Protein 2IJ2 (pdb70)

Radius of gyration: 31.57 Å; Cα contacts (8 Å, |Δi|>4): 1461; chains: 2; bounding box: 90×76×83 Å

Solvent-accessible surface area: 38223 Å² total; per-residue (Å²): 84,120,26,46,57,15,138,44,83,57,136,82,79,0,83,59,68,34,145,55,134,76,46,19,40,26,6,14,147,25,4,94,102,55,33,56,2,0,37,15,43,12,72,94,104,58,20,17,27,0,8,14,6,112,0,0,57,49,1,10,56,78,89,56,3,23,29,14,5,32,92,18,16,94,47,0,70,79,2,0,10,30,0,17,58,0,0,66,26,150,36,83,30,6,66,16,0,33,40,17,0,93,92,8,9,41,70,112,22,0,102,40,3,17,64,63,0,13,40,3,1,26,34,1,1,62,70,8,49,175,59,103,99,85,78,87,3,86,0,7,78,3,0,25,64,0,1,7,3,0,14,0,4,2,2,2,78,55,98,0,47,6,38,167,94,130,136,63,21,82,1,4,48,4,0,68,90,0,14,78,26,0,25,105,77,116,104,107,86,64,116,80,99,60,97,51,103,114,36,8,109,73,0,27,130,48,1,26,70,38,0,54,66,20,4,58,84,20,115,91,81,46,64,119,29,104,2,4,0,11,80,0,45,95,18,147,1,112,102,70,38,82,66,6,87,58,99,1,1,29,36,0,2,0,5,18,1,4,33,16,4,44,30,9,2,1,4,0,0,0,0,0,25,18,0,19,74,43,90,160,19,34,111,76,0,19,92,8,0,68,156,16,3,108,60,85,58,7,43,29,138,17,6,83,101,4,93,11,0,21,10,0,0,32,0,0,6,0,3,30,0,6,42,10,37,42,7,10,55,0,75,104,100,30,76,0,11,70,78,18,100,7,121,131,44,28,65,0,26,0,0,2,0,20,0,0,21,17,109,68,25,21,17,61,59,10,104,105,18,96,0,50,25,3,27,54,82,92,20,28,12,77,40,0,48,16,15,34,21,17,43,81,36,36,56,33,16,57,60,17,12,42,7,2,0,14,0,1,0,0,1,0,1,18,1,3,80,23,97,28,53,70,123,19,148,54,59,5,90,23,74,37,12,1,34,0,81,42,0,25,0,62,31,158,21,76,163,65,115,59,90,53,61,17,142,66,75,62,90,94,80,0,30,39,42,21,117,54,113,65,38,22,43,27,8,18,158,24,4,105,146,56,33,49,3,0,64,12,32,13,68,89,84,50,17,25,21,0,10,16,23,101,0,0,90,47,1,7,38,37,45,55,4,18,29,7,3,20,74,24,19,95,43,0,71,74,1,0,7,26,0,15,60,0,0,72,15,142,46,191,34,9,64,24,0,42,14,14,0,40,47,6,15,18,52,120,16,0,108,43,2,15,62,27,0,4,13,3,0,5,33,0,1,61,67,5,57,169,58,107,128,98,84,3,84,0,5,76,2,0,31,54,0,1,4,4,0,13,0,4,0,0,1,79,59,66,0,49,6,38,169,93,129,139,64,22,83,0,6,53,4,0,65,90,0,6,60,14,0,35,86,45,56,64,99,167,128,141,55,66,133,42,8,109,78,1,22,129,49,0,26,70,28,0,52,134,19,3,54,85,24,112,97,83,44,53,127,37,101,0,4,0,14,80,0,41,77,19,124,4,22,52,72,36,89,59,6,78,58,97,2,1,29,37,0,2,0,6,19,0,0,33,18,4,16,28,9,1,0,5,0,0,1,0,0,25,17,0,16,71,35,92,130,1,27,113,84,0,23,81,12,0,63,164,20,0,103,64,72,41,7,46,40,134,18,3,85,81,4,136,17,0,23,18,0,0,35,0,0,6,0,3,29,0,6,41,7,38,40,5,9,42,0,79,115,105,29,75,0,9,71,105,40,108,6,122,137,41,23,52,0,23,0,0,2,0,18,0,0,29,20,143,127,43,24,50,76,8,108,107,16,101,0,55,25,17,52,55,107,112,84,39,59,115,29,0,48,18,15,33,21,16,41,60,34,38,58,41,15,58,60,19,14,39,5,3,0,13,0,2,0,0,0,0,2,24,2,4,80,23,98,35,56,74,78,20,103,53,56,6,77,22,32,34,3,2,44,0,84,39,0,25,0,82,26,66,32,85,168,58,104,42,21,74,66,104,99,134

Structure (mmCIF, N/CA/C/O backbone):
data_2IJ2
#
_entry.id   2IJ2
#
_cell.length_a   59.448
_cell.length_b   153.426
_cell.length_c   59.690
_cell.angle_alpha   90.00
_cell.angle_beta   94.72
_cell.angle_gamma   90.00
#
_symmetry.space_group_name_H-M   'P 1 21 1'
#
loop_
_entity.id
_entity.type
_entity.pdbx_description
1 polymer 'Cytochrome P450 BM3'
2 non-polymer 'PROTOPORPHYRIN IX CONTAINING FE'
3 water water
#
loop_
_atom_site.group_PDB
_atom_site.id
_atom_site.type_symbol
_atom_site.label_atom_id
_atom_site.label_alt_id
_atom_site.label_comp_id
_atom_site.label_asym_id
_atom_site.label_entity_id
_atom_site.label_seq_id
_atom_site.pdbx_PDB_ins_code
_atom_site.Cartn_x
_atom_site.Cartn_y
_atom_site.Cartn_z
_atom_site.occupancy
_atom_site.B_iso_or_equiv
_atom_site.auth_seq_id
_atom_site.auth_comp_id
_atom_site.auth_asym_id
_atom_site.auth_atom_id
_atom_site.pdbx_PDB_model_num
ATOM 1 N N . LYS A 1 3 ? 41.133 -7.719 38.679 1.00 29.49 3 LYS A N 1
ATOM 2 C CA . LYS A 1 3 ? 40.406 -7.427 39.945 1.00 29.06 3 LYS A CA 1
ATOM 3 C C . LYS A 1 3 ? 39.205 -6.536 39.639 1.00 28.81 3 LYS A C 1
ATOM 4 O O . LYS A 1 3 ? 39.264 -5.704 38.723 1.00 29.28 3 LYS A O 1
ATOM 6 N N . GLU A 1 4 ? 38.105 -6.727 40.371 1.00 27.96 4 GLU A N 1
ATOM 7 C CA . GLU A 1 4 ? 36.980 -5.786 40.314 1.00 27.12 4 GLU A CA 1
ATOM 8 C C . GLU A 1 4 ? 37.436 -4.467 40.913 1.00 25.15 4 GLU A C 1
ATOM 9 O O . GLU A 1 4 ? 38.159 -4.468 41.902 1.00 25.30 4 GLU A O 1
ATOM 12 N N . MET A 1 5 ? 36.998 -3.360 40.336 1.00 23.77 5 MET A N 1
ATOM 13 C CA . MET A 1 5 ? 37.421 -2.072 40.877 1.00 22.37 5 MET A CA 1
ATOM 14 C C . MET A 1 5 ? 36.621 -1.737 42.131 1.00 20.74 5 MET A C 1
ATOM 15 O O . MET A 1 5 ? 35.400 -1.864 42.128 1.00 20.89 5 MET A O 1
ATOM 20 N N . PRO A 1 6 ? 37.288 -1.357 43.221 1.00 18.72 6 PRO A N 1
ATOM 21 C CA . PRO A 1 6 ? 36.582 -0.878 44.388 1.00 18.22 6 PRO A CA 1
ATOM 22 C C . PRO A 1 6 ? 35.650 0.264 44.040 1.00 17.38 6 PRO A C 1
ATOM 23 O O . PRO A 1 6 ? 35.902 1.036 43.102 1.00 16.63 6 PRO A O 1
ATOM 27 N N . GLN A 1 7 ? 34.561 0.338 44.794 1.00 17.83 7 GLN A N 1
ATOM 28 C CA . GLN A 1 7 ? 33.525 1.325 44.530 1.00 17.79 7 GLN A CA 1
ATOM 29 C C . GLN A 1 7 ? 32.712 1.517 45.787 1.00 17.98 7 GLN A C 1
ATOM 30 O O . GLN A 1 7 ? 32.394 0.527 46.453 1.00 18.29 7 GLN A O 1
ATOM 36 N N . PRO A 1 8 ? 32.355 2.759 46.129 1.00 16.97 8 PRO A N 1
ATOM 37 C CA . PRO A 1 8 ? 31.474 2.938 47.278 1.00 17.79 8 PRO A CA 1
ATOM 38 C C . PRO A 1 8 ? 30.084 2.375 47.043 1.00 17.97 8 PRO A C 1
ATOM 39 O O . PRO A 1 8 ? 29.734 2.000 45.940 1.00 17.23 8 PRO A O 1
ATOM 43 N N . LYS A 1 9 ? 29.283 2.377 48.087 1.00 18.76 9 LYS A N 1
ATOM 44 C CA . LYS A 1 9 ? 27.940 1.806 48.001 1.00 18.63 9 LYS A CA 1
ATOM 45 C C . LYS A 1 9 ? 27.092 2.549 46.979 1.00 18.96 9 LYS A C 1
ATOM 46 O O . LYS A 1 9 ? 27.097 3.789 46.957 1.00 18.44 9 LYS A O 1
ATOM 52 N N . THR A 1 10 ? 26.344 1.789 46.162 1.00 18.78 10 THR A N 1
ATOM 53 C CA . THR A 1 10 ? 25.384 2.362 45.232 1.00 18.95 10 THR A CA 1
ATOM 54 C C . THR A 1 10 ? 23.969 2.261 45.805 1.00 18.06 10 THR A C 1
ATOM 55 O O . THR A 1 10 ? 23.649 1.321 46.552 1.00 20.55 10 THR A O 1
ATOM 59 N N . PHE A 1 11 ? 23.135 3.223 45.433 1.00 17.08 11 PHE A N 1
ATOM 60 C CA . PHE A 1 11 ? 21.754 3.322 45.957 1.00 16.88 11 PHE A CA 1
ATOM 61 C C . PHE A 1 11 ? 20.808 3.333 44.781 1.00 17.00 11 PHE A C 1
ATOM 62 O O . PHE A 1 11 ? 20.353 4.360 44.320 1.00 17.99 11 PHE A O 1
ATOM 70 N N . GLY A 1 12 ? 20.526 2.143 44.270 1.00 17.86 12 GLY A N 1
ATOM 71 C CA . GLY A 1 12 ? 19.697 2.020 43.082 1.00 18.85 12 GLY A CA 1
ATOM 72 C C . GLY A 1 12 ? 20.166 2.913 41.958 1.00 18.17 12 GLY A C 1
ATOM 73 O O . GLY A 1 12 ? 21.369 3.030 41.704 1.00 19.13 12 GLY A O 1
ATOM 74 N N . GLU A 1 13 ? 19.226 3.564 41.296 1.00 17.75 13 GLU A N 1
ATOM 75 C CA . GLU A 1 13 ? 19.504 4.415 40.154 1.00 18.44 13 GLU A CA 1
ATOM 76 C C . GLU A 1 13 ? 20.292 5.659 40.550 1.00 18.24 13 GLU A C 1
ATOM 77 O O . GLU A 1 13 ? 20.862 6.314 39.677 1.00 20.66 13 GLU A O 1
ATOM 83 N N . LEU A 1 14 ? 20.329 6.002 41.837 1.00 17.69 14 LEU A N 1
ATOM 84 C CA . LEU A 1 14 ? 21.115 7.149 42.283 1.00 17.60 14 LEU A CA 1
ATOM 85 C C . LEU A 1 14 ? 22.620 6.853 42.242 1.00 17.38 14 LEU A C 1
ATOM 86 O O . LEU A 1 14 ? 23.446 7.772 42.338 1.00 17.62 14 LEU A O 1
ATOM 91 N N . LYS A 1 15 ? 22.963 5.568 42.194 1.00 17.34 15 LYS A N 1
ATOM 92 C CA . LYS A 1 15 ? 24.358 5.132 42.150 1.00 18.06 15 LYS A CA 1
ATOM 93 C C . LYS A 1 15 ? 25.065 5.691 43.374 1.00 16.59 15 LYS A C 1
ATOM 94 O O . LYS A 1 15 ? 24.563 5.539 44.490 1.00 17.03 15 LYS A O 1
ATOM 100 N N . ASN A 1 16 ? 26.251 6.297 43.206 1.00 15.70 16 ASN A N 1
ATOM 101 C CA . ASN A 1 16 ? 27.000 6.818 44.343 1.00 16.43 16 ASN A CA 1
ATOM 102 C C . ASN A 1 16 ? 26.677 8.261 44.700 1.00 16.28 16 ASN A C 1
ATOM 103 O O . ASN A 1 16 ? 27.211 8.778 45.683 1.00 16.51 16 ASN A O 1
ATOM 108 N N . LEU A 1 17 ? 25.797 8.901 43.934 1.00 16.96 17 LEU A N 1
ATOM 109 C CA . LEU A 1 17 ? 25.534 10.316 44.128 1.00 17.86 17 LEU A CA 1
ATOM 110 C C . LEU A 1 17 ? 25.142 10.744 45.548 1.00 16.79 17 LEU A C 1
ATOM 111 O O . LEU A 1 17 ? 25.551 11.805 45.999 1.00 16.81 17 LEU A O 1
ATOM 116 N N . PRO A 1 18 ? 24.344 9.928 46.288 1.00 15.86 18 PRO A N 1
ATOM 117 C CA . PRO A 1 18 ? 24.017 10.322 47.661 1.00 16.63 18 PRO A CA 1
ATOM 118 C C . PRO A 1 18 ? 25.186 10.470 48.608 1.00 16.67 18 PRO A C 1
ATOM 119 O O . PRO A 1 18 ? 25.031 11.068 49.670 1.00 17.73 18 PRO A O 1
ATOM 123 N N . LEU A 1 19 ? 26.364 9.976 48.213 1.00 16.60 19 LEU A N 1
ATOM 124 C CA . LEU A 1 19 ? 27.560 10.109 49.030 1.00 17.26 19 LEU A CA 1
ATOM 125 C C . LEU A 1 19 ? 28.301 11.394 48.797 1.00 17.86 19 LEU A C 1
ATOM 126 O O . LEU A 1 19 ? 29.283 11.650 49.495 1.00 19.61 19 LEU A O 1
ATOM 131 N N . LEU A 1 20 ? 27.868 12.185 47.828 1.00 16.74 20 LEU A N 1
ATOM 132 C CA . LEU A 1 20 ? 28.542 13.441 47.504 1.00 18.61 20 LEU A CA 1
ATOM 133 C C . LEU A 1 20 ? 27.587 14.635 47.550 1.00 19.11 20 LEU A C 1
ATOM 134 O O . LEU A 1 20 ? 27.675 15.532 46.700 1.00 21.66 20 LEU A O 1
ATOM 139 N N . ASN A 1 21 ? 26.779 14.705 48.605 1.00 18.02 21 ASN A N 1
ATOM 140 C CA . ASN A 1 21 ? 25.823 15.782 48.776 1.00 18.59 21 ASN A CA 1
ATOM 141 C C . ASN A 1 21 ? 26.502 16.875 49.565 1.00 19.00 21 ASN A C 1
ATOM 142 O O . ASN A 1 21 ? 26.398 16.937 50.771 1.00 21.54 21 ASN A O 1
ATOM 147 N N . THR A 1 22 ? 27.353 17.631 48.873 1.00 18.64 22 THR A N 1
ATOM 148 C CA . THR A 1 22 ? 28.237 18.568 49.512 1.00 18.73 22 THR A CA 1
ATOM 149 C C . THR A 1 22 ? 28.700 19.564 48.493 1.00 17.68 22 THR A C 1
ATOM 150 O O . THR A 1 22 ? 28.870 19.250 47.323 1.00 19.70 22 THR A O 1
ATOM 154 N N . ASP A 1 23 ? 29.041 20.754 48.961 1.00 16.75 23 ASP A N 1
ATOM 155 C CA . ASP A 1 23 ? 29.774 21.701 48.125 1.00 16.56 23 ASP A CA 1
ATOM 156 C C . ASP A 1 23 ? 31.291 21.557 48.246 1.00 15.22 23 ASP A C 1
ATOM 157 O O . ASP A 1 23 ? 32.018 22.358 47.663 1.00 15.29 23 ASP A O 1
ATOM 162 N N . LYS A 1 24 ? 31.751 20.526 48.962 1.00 15.08 24 LYS A N 1
ATOM 163 C CA . LYS A 1 24 ? 33.170 20.220 49.112 1.00 14.77 24 LYS A CA 1
ATOM 164 C C . LYS A 1 24 ? 33.474 18.807 48.614 1.00 14.08 24 LYS A C 1
ATOM 165 O O . LYS A 1 24 ? 33.892 17.934 49.385 1.00 15.20 24 LYS A O 1
ATOM 171 N N . PRO A 1 25 ? 33.239 18.578 47.320 1.00 15.16 25 PRO A N 1
ATOM 172 C CA . PRO A 1 25 ? 33.382 17.204 46.815 1.00 15.42 25 PRO A CA 1
ATOM 173 C C . PRO A 1 25 ? 34.792 16.650 46.844 1.00 14.57 25 PRO A C 1
ATOM 174 O O . PRO A 1 25 ? 34.952 15.458 47.098 1.00 15.27 25 PRO A O 1
ATOM 178 N N . VAL A 1 26 ? 35.820 17.452 46.573 1.00 14.75 26 VAL A N 1
ATOM 179 C CA . VAL A 1 26 ? 37.181 16.930 46.631 1.00 14.60 26 VAL A CA 1
ATOM 180 C C . VAL A 1 26 ? 37.507 16.435 48.026 1.00 13.92 26 VAL A C 1
ATOM 181 O O . VAL A 1 26 ? 38.062 15.344 48.214 1.00 14.00 26 VAL A O 1
ATOM 185 N N . GLN A 1 27 ? 37.142 17.209 49.044 1.00 14.15 27 GLN A N 1
ATOM 186 C CA . GLN A 1 27 ? 37.393 16.792 50.403 1.00 14.65 27 GLN A CA 1
ATOM 187 C C . GLN A 1 27 ? 36.609 15.523 50.756 1.00 14.97 27 GLN A C 1
ATOM 188 O O . GLN A 1 27 ? 37.113 14.656 51.446 1.00 15.13 27 GLN A O 1
ATOM 194 N N . ALA A 1 28 ? 35.381 15.395 50.264 1.00 14.56 28 ALA A N 1
ATOM 195 C CA . ALA A 1 28 ? 34.585 14.180 50.464 1.00 14.70 28 ALA A CA 1
ATOM 196 C C . ALA A 1 28 ? 35.207 12.983 49.745 1.00 14.07 28 ALA A C 1
ATOM 197 O O . ALA A 1 28 ? 35.206 11.867 50.301 1.00 15.24 28 ALA A O 1
ATOM 199 N N . LEU A 1 29 ? 35.700 13.194 48.530 1.00 13.49 29 LEU A N 1
ATOM 200 C CA . LEU A 1 29 ? 36.363 12.133 47.772 1.00 13.74 29 LEU A CA 1
ATOM 201 C C . LEU A 1 29 ? 37.658 11.659 48.430 1.00 13.84 29 LEU A C 1
ATOM 202 O O . LEU A 1 29 ? 37.992 10.480 48.350 1.00 14.63 29 LEU A O 1
ATOM 207 N N . MET A 1 30 ? 38.382 12.575 49.078 1.00 13.93 30 MET A N 1
ATOM 208 C CA . MET A 1 30 ? 39.555 12.196 49.848 1.00 14.46 30 MET A CA 1
ATOM 209 C C . MET A 1 30 ? 39.172 11.218 50.947 1.00 14.99 30 MET A C 1
ATOM 210 O O . MET A 1 30 ? 39.885 10.267 51.206 1.00 15.36 30 MET A O 1
ATOM 215 N N . LYS A 1 31 ? 38.064 11.460 51.633 1.00 15.88 31 LYS A N 1
ATOM 216 C CA . LYS A 1 31 ? 37.612 10.562 52.691 1.00 17.21 31 LYS A CA 1
ATOM 217 C C . LYS A 1 31 ? 37.197 9.215 52.129 1.00 16.82 31 LYS A C 1
ATOM 218 O O . LYS A 1 31 ? 37.501 8.189 52.741 1.00 17.96 31 LYS A O 1
ATOM 224 N N . ILE A 1 32 ? 36.549 9.200 50.967 1.00 15.88 32 ILE A N 1
ATOM 225 C CA . ILE A 1 32 ? 36.245 7.930 50.284 1.00 16.07 32 ILE A CA 1
ATOM 226 C C . ILE A 1 32 ? 37.562 7.192 49.940 1.00 16.46 32 ILE A C 1
ATOM 227 O O . ILE A 1 32 ? 37.694 5.982 50.151 1.00 17.62 32 ILE A O 1
ATOM 232 N N . ALA A 1 33 ? 38.574 7.927 49.467 1.00 15.45 33 ALA A N 1
ATOM 233 C CA . ALA A 1 33 ? 39.878 7.311 49.167 1.00 15.86 33 ALA A CA 1
ATOM 234 C C . ALA A 1 33 ? 40.533 6.741 50.411 1.00 16.16 33 ALA A C 1
ATOM 235 O O . ALA A 1 33 ? 41.165 5.675 50.352 1.00 17.31 33 ALA A O 1
ATOM 237 N N . ASP A 1 34 ? 40.395 7.421 51.541 1.00 17.14 34 ASP A N 1
ATOM 238 C CA . ASP A 1 34 ? 40.916 6.897 52.817 1.00 19.17 34 ASP A CA 1
ATOM 239 C C . ASP A 1 34 ? 40.301 5.518 53.095 1.00 20.31 34 ASP A C 1
ATOM 240 O O . ASP A 1 34 ? 40.987 4.636 53.619 1.00 22.04 34 ASP A O 1
ATOM 245 N N . GLU A 1 35 ? 39.036 5.328 52.748 1.00 19.73 35 GLU A N 1
ATOM 246 C CA . GLU A 1 35 ? 38.363 4.057 53.031 1.00 21.36 35 GLU A CA 1
ATOM 247 C C . GLU A 1 35 ? 38.694 3.006 51.991 1.00 20.31 35 GLU A C 1
ATOM 248 O O . GLU A 1 35 ? 38.922 1.852 52.352 1.00 22.91 35 GLU A O 1
ATOM 256 N N . LEU A 1 36 ? 38.690 3.377 50.719 1.00 18.61 36 LEU A N 1
ATOM 257 C CA . LEU A 1 36 ? 38.735 2.411 49.641 1.00 18.51 36 LEU A CA 1
ATOM 258 C C . LEU A 1 36 ? 40.098 2.218 49.009 1.00 18.11 36 LEU A C 1
ATOM 259 O O . LEU A 1 36 ? 40.312 1.202 48.349 1.00 19.64 36 LEU A O 1
ATOM 264 N N . GLY A 1 37 ? 41.006 3.183 49.189 1.00 17.22 37 GLY A N 1
ATOM 265 C CA . GLY A 1 37 ? 42.365 3.041 48.718 1.00 17.04 37 GLY A CA 1
ATOM 266 C C . GLY A 1 37 ? 42.680 3.782 47.433 1.00 16.51 37 GLY A C 1
ATOM 267 O O . GLY A 1 37 ? 42.037 4.771 47.084 1.00 16.64 37 GLY A O 1
ATOM 268 N N . GLU A 1 38 ? 43.677 3.269 46.727 1.00 15.67 38 GLU A N 1
ATOM 269 C CA . GLU A 1 38 ? 44.321 3.957 45.637 1.00 15.92 38 GLU A CA 1
ATOM 270 C C . GLU A 1 38 ? 43.482 4.189 44.395 1.00 14.83 38 GLU A C 1
ATOM 271 O O . GLU A 1 38 ? 43.840 5.009 43.556 1.00 13.89 38 GLU A O 1
ATOM 277 N N . ILE A 1 39 ? 42.391 3.425 44.233 1.00 14.75 39 ILE A N 1
ATOM 278 C CA . ILE A 1 39 ? 41.498 3.590 43.092 1.00 15.11 39 ILE A CA 1
ATOM 279 C C . ILE A 1 39 ? 40.078 3.211 43.458 1.00 14.56 39 ILE A C 1
ATOM 280 O O . ILE A 1 39 ? 39.823 2.191 44.103 1.00 16.25 39 ILE A O 1
ATOM 285 N N . PHE A 1 40 ? 39.129 4.036 43.035 1.00 14.18 40 PHE A N 1
ATOM 286 C CA . PHE A 1 40 ? 37.735 3.624 43.137 1.00 14.91 40 PHE A CA 1
ATOM 287 C C . PHE A 1 40 ? 36.935 4.204 41.995 1.00 14.82 40 PHE A C 1
ATOM 288 O O . PHE A 1 40 ? 37.223 5.291 41.499 1.00 15.22 40 PHE A O 1
ATOM 296 N N . LYS A 1 41 ? 35.918 3.454 41.561 1.00 15.03 41 LYS A N 1
ATOM 297 C CA . LYS A 1 41 ? 34.946 3.922 40.597 1.00 16.02 41 LYS A CA 1
ATOM 298 C C . LYS A 1 41 ? 33.918 4.777 41.324 1.00 15.46 41 LYS A C 1
ATOM 299 O O . LYS A 1 41 ? 33.571 4.492 42.475 1.00 16.29 41 LYS A O 1
ATOM 304 N N . PHE A 1 42 ? 33.424 5.802 40.650 1.00 15.82 42 PHE A N 1
ATOM 305 C CA . PHE A 1 42 ? 32.347 6.627 41.189 1.00 16.46 42 PHE A CA 1
ATOM 306 C C . PHE A 1 42 ? 31.345 6.832 40.079 1.00 16.90 42 PHE A C 1
ATOM 307 O O . PHE A 1 42 ? 31.678 7.348 39.015 1.00 17.62 42 PHE A O 1
ATOM 315 N N . GLU A 1 43 ? 30.107 6.407 40.342 1.00 17.21 43 GLU A N 1
ATOM 316 C CA . GLU A 1 43 ? 29.008 6.525 39.393 1.00 18.71 43 GLU A CA 1
ATOM 317 C C . GLU A 1 43 ? 27.937 7.469 39.899 1.00 18.58 43 GLU A C 1
ATOM 318 O O . GLU A 1 43 ? 27.619 7.490 41.088 1.00 17.97 43 GLU A O 1
ATOM 329 N N . ALA A 1 44 ? 27.405 8.242 38.969 1.00 19.91 44 ALA A N 1
ATOM 330 C CA . ALA A 1 44 ? 26.198 9.025 39.220 1.00 21.37 44 ALA A CA 1
ATOM 331 C C . ALA A 1 44 ? 25.288 8.746 38.039 1.00 22.37 44 ALA A C 1
ATOM 332 O O . ALA A 1 44 ? 25.711 8.092 37.073 1.00 22.45 44 ALA A O 1
ATOM 334 N N . PRO A 1 45 ? 24.015 9.178 38.111 1.00 23.34 45 PRO A N 1
ATOM 335 C CA . PRO A 1 45 ? 23.148 8.922 36.980 1.00 24.54 45 PRO A CA 1
ATOM 336 C C . PRO A 1 45 ? 23.775 9.437 35.676 1.00 25.19 45 PRO A C 1
ATOM 337 O O . PRO A 1 45 ? 24.137 10.616 35.581 1.00 26.01 45 PRO A O 1
ATOM 341 N N . GLY A 1 46 ? 23.950 8.531 34.717 1.00 26.43 46 GLY A N 1
ATOM 342 C CA . GLY A 1 46 ? 24.450 8.895 33.395 1.00 27.21 46 GLY A CA 1
ATOM 343 C C . GLY A 1 46 ? 25.942 9.208 33.298 1.00 27.48 46 GLY A C 1
ATOM 344 O O . GLY A 1 46 ? 26.414 9.675 32.247 1.00 28.82 46 GLY A O 1
ATOM 345 N N . ARG A 1 47 ? 26.712 8.936 34.358 1.00 26.77 47 ARG A N 1
ATOM 346 C CA . ARG A 1 47 ? 28.150 9.190 34.287 1.00 26.49 47 ARG A CA 1
ATOM 347 C C . ARG A 1 47 ? 28.990 8.306 35.182 1.00 24.45 47 ARG A C 1
ATOM 348 O O . ARG A 1 47 ? 28.540 7.774 36.202 1.00 22.71 47 ARG A O 1
ATOM 352 N N . VAL A 1 48 ? 30.252 8.174 34.779 1.00 22.47 48 VAL A N 1
ATOM 353 C CA . VAL A 1 48 ? 31.191 7.345 35.513 1.00 21.42 48 VAL A CA 1
ATOM 354 C C . VAL A 1 48 ? 32.608 7.873 35.393 1.00 19.88 48 VAL A C 1
ATOM 355 O O . VAL A 1 48 ? 33.039 8.317 34.332 1.00 20.06 48 VAL A O 1
ATOM 359 N N . THR A 1 49 ? 33.327 7.821 36.494 1.00 18.61 49 THR A N 1
ATOM 360 C CA . THR A 1 49 ? 34.764 8.071 36.455 1.00 17.95 49 THR A CA 1
ATOM 361 C C . THR A 1 49 ? 35.446 7.239 37.507 1.00 16.68 49 THR A C 1
ATOM 362 O O . THR A 1 49 ? 34.818 6.507 38.286 1.00 17.56 49 THR A O 1
ATOM 366 N N . ARG A 1 50 ? 36.762 7.294 37.479 1.00 16.12 50 ARG A N 1
ATOM 367 C CA . ARG A 1 50 ? 37.576 6.495 38.366 1.00 15.34 50 ARG A CA 1
ATOM 368 C C . ARG A 1 50 ? 38.630 7.383 39.005 1.00 14.65 50 ARG A C 1
ATOM 369 O O . ARG A 1 50 ? 39.402 8.004 38.286 1.00 16.89 50 ARG A O 1
ATOM 377 N N . TYR A 1 51 ? 38.661 7.417 40.332 1.00 13.82 51 TYR A N 1
ATOM 378 C CA . TYR A 1 51 ? 39.539 8.330 41.076 1.00 13.84 51 TYR A CA 1
ATOM 379 C C . TYR A 1 51 ? 40.794 7.604 41.492 1.00 13.79 51 TYR A C 1
ATOM 380 O O . TYR A 1 51 ? 40.734 6.585 42.192 1.00 14.53 51 TYR A O 1
ATOM 389 N N . LEU A 1 52 ? 41.935 8.183 41.114 1.00 12.51 52 LEU A N 1
ATOM 390 C CA . LEU A 1 52 ? 43.253 7.631 41.426 1.00 12.71 52 LEU A CA 1
ATOM 391 C C . LEU A 1 52 ? 43.947 8.448 42.480 1.00 12.90 52 LEU A C 1
ATOM 392 O O . LEU A 1 52 ? 43.933 9.685 42.423 1.00 13.15 52 LEU A O 1
ATOM 397 N N . SER A 1 53 ? 44.647 7.777 43.402 1.00 12.54 53 SER A N 1
ATOM 398 C CA . SER A 1 53 ? 45.282 8.474 44.495 1.00 13.19 53 SER A CA 1
ATOM 399 C C . SER A 1 53 ? 46.669 7.949 44.895 1.00 12.89 53 SER A C 1
ATOM 400 O O . SER A 1 53 ? 47.230 8.456 45.845 1.00 14.52 53 SER A O 1
ATOM 405 N N . SER A 1 54 ? 47.239 6.967 44.207 1.00 13.23 54 SER A N 1
ATOM 406 C CA . SER A 1 54 ? 48.595 6.488 44.499 1.00 12.68 54 SER A CA 1
ATOM 407 C C . SER A 1 54 ? 49.554 6.918 43.436 1.00 12.18 54 SER A C 1
ATOM 408 O O . SER A 1 54 ? 49.209 6.995 42.257 1.00 12.07 54 SER A O 1
ATOM 411 N N . GLN A 1 55 ? 50.809 7.103 43.837 1.00 11.91 55 GLN A N 1
ATOM 412 C CA . GLN A 1 55 ? 51.852 7.356 42.866 1.00 11.61 55 GLN A CA 1
ATOM 413 C C . GLN A 1 55 ? 51.946 6.220 41.848 1.00 12.07 55 GLN A C 1
ATOM 414 O O . GLN A 1 55 ? 52.194 6.447 40.682 1.00 12.24 55 GLN A O 1
ATOM 420 N N . ARG A 1 56 ? 51.746 4.987 42.304 1.00 12.53 56 ARG A N 1
ATOM 421 C CA . ARG A 1 56 ? 51.948 3.876 41.389 1.00 14.86 56 ARG A CA 1
ATOM 422 C C . ARG A 1 56 ? 50.951 3.919 40.233 1.00 13.44 56 ARG A C 1
ATOM 423 O O . ARG A 1 56 ? 51.312 3.753 39.065 1.00 13.84 56 ARG A O 1
ATOM 437 N N . LEU A 1 57 ? 49.675 4.155 40.526 1.00 12.51 57 LEU A N 1
ATOM 438 C CA . LEU A 1 57 ? 48.675 4.194 39.448 1.00 13.12 57 LEU A CA 1
ATOM 439 C C . LEU A 1 57 ? 48.713 5.504 38.685 1.00 12.58 57 LEU A C 1
ATOM 440 O O . LEU A 1 57 ? 48.511 5.522 37.470 1.00 13.17 57 LEU A O 1
ATOM 445 N N . ILE A 1 58 ? 49.017 6.600 39.372 1.00 12.33 58 ILE A N 1
ATOM 446 C CA . ILE A 1 58 ? 49.058 7.878 38.695 1.00 12.22 58 ILE A CA 1
ATOM 447 C C . ILE A 1 58 ? 50.248 7.943 37.741 1.00 12.19 58 ILE A C 1
ATOM 448 O O . ILE A 1 58 ? 50.102 8.484 36.654 1.00 12.12 58 ILE A O 1
ATOM 453 N N . LYS A 1 59 ? 51.392 7.347 38.086 1.00 12.54 59 LYS A N 1
ATOM 454 C CA . LYS A 1 59 ? 52.496 7.282 37.137 1.00 12.75 59 LYS A CA 1
ATOM 455 C C . LYS A 1 59 ? 52.051 6.630 35.832 1.00 12.70 59 LYS A C 1
ATOM 456 O O . LYS A 1 59 ? 52.398 7.099 34.754 1.00 13.30 59 LYS A O 1
ATOM 462 N N . GLU A 1 60 ? 51.309 5.524 35.908 1.00 13.01 60 GLU A N 1
ATOM 463 C CA . GLU A 1 60 ? 50.766 4.882 34.693 1.00 14.88 60 GLU A CA 1
ATOM 464 C C . GLU A 1 60 ? 49.786 5.770 33.933 1.00 13.73 60 GLU A C 1
ATOM 465 O O . GLU A 1 60 ? 49.839 5.854 32.709 1.00 15.43 60 GLU A O 1
ATOM 471 N N . ALA A 1 61 ? 48.907 6.439 34.667 1.00 13.59 61 ALA A N 1
ATOM 472 C CA . ALA A 1 61 ? 47.939 7.339 34.056 1.00 13.47 61 ALA A CA 1
ATOM 473 C C . ALA A 1 61 ? 48.617 8.505 33.351 1.00 12.99 61 ALA A C 1
ATOM 474 O O . ALA A 1 61 ? 48.037 9.084 32.430 1.00 13.52 61 ALA A O 1
ATOM 476 N N . CYS A 1 62 ? 49.840 8.827 33.763 1.00 12.64 62 CYS A N 1
ATOM 477 C CA . CYS A 1 62 ? 50.601 9.926 33.198 1.00 12.55 62 CYS A CA 1
ATOM 478 C C . CYS A 1 62 ? 51.408 9.544 31.942 1.00 12.61 62 CYS A C 1
ATOM 479 O O . CYS A 1 62 ? 52.117 10.381 31.402 1.00 13.25 62 CYS A O 1
ATOM 482 N N . ASP A 1 63 ? 51.269 8.298 31.494 1.00 12.93 63 ASP A N 1
ATOM 483 C CA . ASP A 1 63 ? 51.877 7.837 30.241 1.00 13.31 63 ASP A CA 1
ATOM 484 C C . ASP A 1 63 ? 51.025 8.340 29.073 1.00 12.89 63 ASP A C 1
ATOM 485 O O . ASP A 1 63 ? 49.915 7.865 28.835 1.00 13.18 63 ASP A O 1
ATOM 490 N N . GLU A 1 64 ? 51.573 9.325 28.364 1.00 12.98 64 GLU A N 1
ATOM 491 C CA . GLU A 1 64 ? 50.881 10.018 27.295 1.00 13.80 64 GLU A CA 1
ATOM 492 C C . GLU A 1 64 ? 50.649 9.143 26.085 1.00 14.41 64 GLU A C 1
ATOM 493 O O . GLU A 1 64 ? 49.851 9.514 25.230 1.00 15.21 64 GLU A O 1
ATOM 499 N N . SER A 1 65 ? 51.314 7.994 25.995 1.00 14.18 65 SER A N 1
ATOM 500 C CA . SER A 1 65 ? 50.986 7.049 24.923 1.00 15.05 65 SER A CA 1
ATOM 501 C C . SER A 1 65 ? 49.679 6.322 25.176 1.00 15.33 65 SER A C 1
ATOM 502 O O . SER A 1 65 ? 49.124 5.737 24.249 1.00 16.60 65 SER A O 1
ATOM 505 N N . ARG A 1 66 ? 49.204 6.313 26.424 1.00 14.01 66 ARG A N 1
ATOM 506 C CA . ARG A 1 66 ? 48.015 5.563 26.836 1.00 14.53 66 ARG A CA 1
ATOM 507 C C . ARG A 1 66 ? 46.842 6.464 27.248 1.00 13.66 66 ARG A C 1
ATOM 508 O O . ARG A 1 66 ? 45.701 6.050 27.104 1.00 14.32 66 ARG A O 1
ATOM 516 N N . PHE A 1 67 ? 47.124 7.654 27.793 1.00 12.87 67 PHE A N 1
ATOM 517 C CA . PHE A 1 67 ? 46.097 8.536 28.345 1.00 12.75 67 PHE A CA 1
ATOM 518 C C . PHE A 1 67 ? 46.395 9.963 27.918 1.00 12.68 67 PHE A C 1
ATOM 519 O O . PHE A 1 67 ? 47.561 10.352 27.870 1.00 12.91 67 PHE A O 1
ATOM 527 N N . ASP A 1 68 ? 45.347 10.748 27.659 1.00 12.86 68 ASP A N 1
ATOM 528 C CA . ASP A 1 68 ? 45.469 12.161 27.296 1.00 13.30 68 ASP A CA 1
ATOM 529 C C . ASP A 1 68 ? 44.497 12.975 28.157 1.00 12.80 68 ASP A C 1
ATOM 530 O O . ASP A 1 68 ? 43.611 12.419 28.810 1.00 13.09 68 ASP A O 1
ATOM 535 N N . LYS A 1 69 ? 44.708 14.284 28.179 1.00 12.81 69 LYS A N 1
ATOM 536 C CA . LYS A 1 69 ? 43.829 15.188 28.920 1.00 12.61 69 LYS A CA 1
ATOM 537 C C . LYS A 1 69 ? 42.398 15.119 28.405 1.00 12.77 69 LYS A C 1
ATOM 538 O O . LYS A 1 69 ? 42.143 15.218 27.215 1.00 13.20 69 LYS A O 1
ATOM 544 N N . ASN A 1 70 ? 41.498 14.985 29.357 1.00 12.47 70 ASN A N 1
ATOM 545 C CA . ASN A 1 70 ? 40.085 15.097 29.084 1.00 13.25 70 ASN A CA 1
ATOM 546 C C . ASN A 1 70 ? 39.602 16.467 29.539 1.00 13.44 70 ASN A C 1
ATOM 547 O O . ASN A 1 70 ? 40.039 17.003 30.558 1.00 13.99 70 ASN A O 1
ATOM 552 N N . LEU A 1 71 ? 38.646 17.018 28.784 1.00 14.26 71 LEU A N 1
ATOM 553 C CA . LEU A 1 71 ? 37.909 18.194 29.207 1.00 15.15 71 LEU A CA 1
ATOM 554 C C . LEU A 1 71 ? 36.768 17.760 30.091 1.00 16.00 71 LEU A C 1
ATOM 555 O O . LEU A 1 71 ? 35.772 17.213 29.615 1.00 17.02 71 LEU A O 1
ATOM 560 N N . SER A 1 72 ? 36.909 17.955 31.394 1.00 16.32 72 SER A N 1
ATOM 561 C CA . SER A 1 72 ? 35.844 17.708 32.335 1.00 17.83 72 SER A CA 1
ATOM 562 C C . SER A 1 72 ? 34.642 18.620 32.002 1.00 17.72 72 SER A C 1
ATOM 563 O O . SER A 1 72 ? 34.766 19.590 31.255 1.00 17.07 72 SER A O 1
ATOM 566 N N . GLN A 1 73 ? 33.481 18.323 32.575 1.00 19.49 73 GLN A N 1
ATOM 567 C CA . GLN A 1 73 ? 32.337 19.208 32.343 1.00 19.30 73 GLN A CA 1
ATOM 568 C C . GLN A 1 73 ? 32.632 20.644 32.795 1.00 18.89 73 GLN A C 1
ATOM 569 O O . GLN A 1 73 ? 32.223 21.586 32.131 1.00 18.84 73 GLN A O 1
ATOM 575 N N . ALA A 1 74 ? 33.413 20.804 33.871 1.00 18.54 74 ALA A N 1
ATOM 576 C CA . ALA A 1 74 ? 33.819 22.129 34.347 1.00 18.65 74 ALA A CA 1
ATOM 577 C C . ALA A 1 74 ? 34.579 22.874 33.231 1.00 17.54 74 ALA A C 1
ATOM 578 O O . ALA A 1 74 ? 34.257 24.015 32.891 1.00 17.74 74 ALA A O 1
ATOM 580 N N . LEU A 1 75 ? 35.570 22.217 32.628 1.00 15.59 75 LEU A N 1
ATOM 581 C CA . LEU A 1 75 ? 36.328 22.849 31.565 1.00 16.07 75 LEU A CA 1
ATOM 582 C C . LEU A 1 75 ? 35.464 23.141 30.338 1.00 15.63 75 LEU A C 1
ATOM 583 O O . LEU A 1 75 ? 35.667 24.122 29.648 1.00 16.27 75 LEU A O 1
ATOM 588 N N . LYS A 1 76 ? 34.513 22.250 30.032 1.00 16.34 76 LYS A N 1
ATOM 589 C CA . LYS A 1 76 ? 33.628 22.479 28.880 1.00 17.31 76 LYS A CA 1
ATOM 590 C C . LYS A 1 76 ? 32.736 23.719 29.068 1.00 17.07 76 LYS A C 1
ATOM 591 O O . LYS A 1 76 ? 32.526 24.475 28.124 1.00 18.48 76 LYS A O 1
ATOM 597 N N . PHE A 1 77 ? 32.310 23.968 30.303 1.00 16.93 77 PHE A N 1
ATOM 598 C CA . PHE A 1 77 ? 31.572 25.198 30.593 1.00 17.75 77 PHE A CA 1
ATOM 599 C C . PHE A 1 77 ? 32.482 26.427 30.575 1.00 17.27 77 PHE A C 1
ATOM 600 O O . PHE A 1 77 ? 32.112 27.477 30.081 1.00 18.45 77 PHE A O 1
ATOM 608 N N . VAL A 1 78 ? 33.694 26.309 31.113 1.00 16.61 78 VAL A N 1
ATOM 609 C CA . VAL A 1 78 ? 34.660 27.406 31.043 1.00 16.33 78 VAL A CA 1
ATOM 610 C C . VAL A 1 78 ? 35.028 27.737 29.591 1.00 16.25 78 VAL A C 1
ATOM 611 O O . VAL A 1 78 ? 35.250 28.895 29.246 1.00 16.87 78 VAL A O 1
ATOM 615 N N . ARG A 1 79 ? 35.064 26.707 28.724 1.00 16.37 79 ARG A N 1
ATOM 616 C CA . ARG A 1 79 ? 35.388 26.918 27.306 1.00 16.81 79 ARG A CA 1
ATOM 617 C C . ARG A 1 79 ? 34.433 27.887 26.605 1.00 17.30 79 ARG A C 1
ATOM 618 O O . ARG A 1 79 ? 34.796 28.541 25.644 1.00 17.72 79 ARG A O 1
ATOM 626 N N . ASP A 1 80 ? 33.243 28.040 27.136 1.00 18.14 80 ASP A N 1
ATOM 627 C CA . ASP A 1 80 ? 32.304 28.994 26.535 1.00 19.30 80 ASP A CA 1
ATOM 628 C C . ASP A 1 80 ? 32.834 30.431 26.543 1.00 19.64 80 ASP A C 1
ATOM 629 O O . ASP A 1 80 ? 32.408 31.255 25.725 1.00 21.50 80 ASP A O 1
ATOM 634 N N . PHE A 1 81 ? 33.729 30.767 27.481 1.00 18.77 81 PHE A N 1
ATOM 635 C CA . PHE A 1 81 ? 34.414 32.054 27.440 1.00 18.55 81 PHE A CA 1
ATOM 636 C C . PHE A 1 81 ? 35.935 32.008 27.293 1.00 17.33 81 PHE A C 1
ATOM 637 O O . PHE A 1 81 ? 36.513 32.988 26.894 1.00 18.80 81 PHE A O 1
ATOM 645 N N . ALA A 1 82 ? 36.587 30.869 27.568 1.00 16.71 82 ALA A N 1
ATOM 646 C CA . ALA A 1 82 ? 38.024 30.716 27.357 1.00 17.15 82 ALA A CA 1
ATOM 647 C C . ALA A 1 82 ? 38.378 30.121 26.008 1.00 17.07 82 ALA A C 1
ATOM 648 O O . ALA A 1 82 ? 39.551 30.061 25.635 1.00 17.01 82 ALA A O 1
ATOM 650 N N . GLY A 1 83 ? 37.363 29.685 25.250 1.00 17.11 83 GLY A N 1
ATOM 651 C CA . GLY A 1 83 ? 37.538 29.222 23.885 1.00 17.19 83 GLY A CA 1
ATOM 652 C C . GLY A 1 83 ? 38.546 28.105 23.719 1.00 16.33 83 GLY A C 1
ATOM 653 O O . GLY A 1 83 ? 38.614 27.171 24.518 1.00 17.25 83 GLY A O 1
ATOM 654 N N . ASP A 1 84 ? 39.306 28.215 22.641 1.00 16.06 84 ASP A N 1
ATOM 655 C CA . ASP A 1 84 ? 40.405 27.299 22.381 1.00 16.16 84 ASP A CA 1
ATOM 656 C C . ASP A 1 84 ? 41.745 27.855 22.853 1.00 14.95 84 ASP A C 1
ATOM 657 O O . ASP A 1 84 ? 42.786 27.669 22.210 1.00 16.25 84 ASP A O 1
ATOM 662 N N . GLY A 1 85 ? 41.718 28.562 23.985 1.00 14.52 85 GLY A N 1
ATOM 663 C CA . GLY A 1 85 ? 42.950 28.801 24.699 1.00 14.63 85 GLY A CA 1
ATOM 664 C C . GLY A 1 85 ? 43.562 27.506 25.219 1.00 13.97 85 GLY A C 1
ATOM 665 O O . GLY A 1 85 ? 42.945 26.442 25.137 1.00 14.34 85 GLY A O 1
ATOM 666 N N . LEU A 1 86 ? 44.749 27.596 25.786 1.00 12.87 86 LEU A N 1
ATOM 667 C CA . LEU A 1 86 ? 45.496 26.377 26.094 1.00 12.72 86 LEU A CA 1
ATOM 668 C C . LEU A 1 86 ? 44.761 25.478 27.083 1.00 13.43 86 LEU A C 1
ATOM 669 O O . LEU A 1 86 ? 44.854 24.268 26.988 1.00 15.40 86 LEU A O 1
ATOM 674 N N . PHE A 1 87 ? 44.100 26.053 28.079 1.00 12.37 87 PHE A N 1
ATOM 675 C CA . PHE A 1 87 ? 43.534 25.315 29.219 1.00 12.50 87 PHE A CA 1
ATOM 676 C C . PHE A 1 87 ? 42.315 24.510 28.854 1.00 12.76 87 PHE A C 1
ATOM 677 O O . PHE A 1 87 ? 42.068 23.463 29.425 1.00 13.39 87 PHE A O 1
ATOM 685 N N . THR A 1 88 ? 41.542 25.015 27.906 1.00 12.97 88 THR A N 1
ATOM 686 C CA . THR A 1 88 ? 40.261 24.415 27.569 1.00 13.42 88 THR A CA 1
ATOM 687 C C . THR A 1 88 ? 40.223 23.829 26.176 1.00 13.72 88 THR A C 1
ATOM 688 O O . THR A 1 88 ? 39.146 23.620 25.613 1.00 15.99 88 THR A O 1
ATOM 692 N N . SER A 1 89 ? 41.401 23.542 25.613 1.00 13.69 89 SER A N 1
ATOM 693 C CA . SER A 1 89 ? 41.500 22.863 24.319 1.00 14.13 89 SER A CA 1
ATOM 694 C C . SER A 1 89 ? 41.815 21.391 24.469 1.00 13.75 89 SER A C 1
ATOM 695 O O . SER A 1 89 ? 42.486 20.962 25.406 1.00 14.06 89 SER A O 1
ATOM 700 N N . TRP A 1 90 ? 41.361 20.600 23.502 1.00 14.03 90 TRP A N 1
ATOM 701 C CA . TRP A 1 90 ? 41.842 19.245 23.351 1.00 13.47 90 TRP A CA 1
ATOM 702 C C . TRP A 1 90 ? 43.221 19.266 22.728 1.00 13.61 90 TRP A C 1
ATOM 703 O O . TRP A 1 90 ? 43.549 20.147 21.935 1.00 14.05 90 TRP A O 1
ATOM 714 N N . THR A 1 91 ? 44.049 18.284 23.109 1.00 13.16 91 THR A N 1
ATOM 715 C CA . THR A 1 91 ? 45.440 18.216 22.649 1.00 13.61 91 THR A CA 1
ATOM 716 C C . THR A 1 91 ? 45.532 18.244 21.117 1.00 14.33 91 THR A C 1
ATOM 717 O O . THR A 1 91 ? 46.471 18.802 20.545 1.00 15.71 91 THR A O 1
ATOM 721 N N . HIS A 1 92 ? 44.537 17.667 20.447 1.00 15.13 92 HIS A N 1
ATOM 722 C CA . HIS A 1 92 ? 44.585 17.559 18.987 1.00 15.38 92 HIS A CA 1
ATOM 723 C C . HIS A 1 92 ? 44.240 18.852 18.255 1.00 15.78 92 HIS A C 1
ATOM 724 O O . HIS A 1 92 ? 44.403 18.915 17.030 1.00 18.03 92 HIS A O 1
ATOM 731 N N . GLU A 1 93 ? 43.718 19.866 18.933 1.00 15.70 93 GLU A N 1
ATOM 732 C CA . GLU A 1 93 ? 43.301 21.075 18.226 1.00 15.96 93 GLU A CA 1
ATOM 733 C C . GLU A 1 93 ? 44.511 21.842 17.711 1.00 16.51 93 GLU A C 1
ATOM 734 O O . GLU A 1 93 ? 45.525 21.985 18.416 1.00 15.75 93 GLU A O 1
ATOM 740 N N . LYS A 1 94 ? 44.389 22.357 16.490 1.00 16.95 94 LYS A N 1
ATOM 741 C CA . LYS A 1 94 ? 45.485 23.081 15.871 1.00 17.85 94 LYS A CA 1
ATOM 742 C C . LYS A 1 94 ? 45.978 24.225 16.755 1.00 16.58 94 LYS A C 1
ATOM 743 O O . LYS A 1 94 ? 47.179 24.467 16.835 1.00 16.97 94 LYS A O 1
ATOM 748 N N . ASN A 1 95 ? 45.067 24.960 17.372 1.00 16.24 95 ASN A N 1
ATOM 749 C CA . ASN A 1 95 ? 45.474 26.066 18.228 1.00 16.38 95 ASN A CA 1
ATOM 750 C C . ASN A 1 95 ? 46.091 25.644 19.544 1.00 15.95 95 ASN A C 1
ATOM 751 O O . ASN A 1 95 ? 46.778 26.452 20.144 1.00 15.91 95 ASN A O 1
ATOM 756 N N . TRP A 1 96 ? 45.849 24.420 19.987 1.00 15.08 96 TRP A N 1
ATOM 757 C CA . TRP A 1 96 ? 46.580 23.937 21.174 1.00 13.81 96 TRP A CA 1
ATOM 758 C C . TRP A 1 96 ? 48.036 23.792 20.808 1.00 14.74 96 TRP A C 1
ATOM 759 O O . TRP A 1 96 ? 48.919 24.349 21.450 1.00 14.18 96 TRP A O 1
ATOM 770 N N . LYS A 1 97 ? 48.307 23.048 19.744 1.00 15.34 97 LYS A N 1
ATOM 771 C CA . LYS A 1 97 ? 49.676 22.815 19.374 1.00 17.62 97 LYS A CA 1
ATOM 772 C C . LYS A 1 97 ? 50.431 24.103 19.019 1.00 16.59 97 LYS A C 1
ATOM 773 O O . LYS A 1 97 ? 51.571 24.292 19.446 1.00 16.59 97 LYS A O 1
ATOM 777 N N . LYS A 1 98 ? 49.801 24.993 18.250 1.00 15.13 98 LYS A N 1
ATOM 778 C CA . LYS A 1 98 ? 50.460 26.222 17.876 1.00 16.19 98 LYS A CA 1
ATOM 779 C C . LYS A 1 98 ? 50.759 27.077 19.093 1.00 14.60 98 LYS A C 1
ATOM 780 O O . LYS A 1 98 ? 51.873 27.573 19.254 1.00 14.99 98 LYS A O 1
ATOM 786 N N . ALA A 1 99 ? 49.755 27.275 19.943 1.00 14.65 99 ALA A N 1
ATOM 787 C CA . ALA A 1 99 ? 49.939 28.143 21.116 1.00 14.29 99 ALA A CA 1
ATOM 788 C C . ALA A 1 99 ? 50.955 27.545 22.088 1.00 14.24 99 ALA A C 1
ATOM 789 O O . ALA A 1 99 ? 51.758 28.269 22.671 1.00 14.24 99 ALA A O 1
ATOM 791 N N . HIS A 1 100 ? 50.928 26.232 22.267 1.00 13.59 100 HIS A N 1
ATOM 792 C CA . HIS A 1 100 ? 51.882 25.571 23.133 1.00 14.10 100 HIS A CA 1
ATOM 793 C C . HIS A 1 100 ? 53.302 25.833 22.650 1.00 14.02 100 HIS A C 1
ATOM 794 O O . HIS A 1 100 ? 54.187 26.222 23.418 1.00 14.84 100 HIS A O 1
ATOM 801 N N . ASN A 1 101 ? 53.539 25.621 21.352 1.00 14.24 101 ASN A N 1
ATOM 802 C CA . ASN A 1 101 ? 54.880 25.815 20.810 1.00 15.55 101 ASN A CA 1
ATOM 803 C C . ASN A 1 101 ? 55.331 27.261 20.874 1.00 15.21 101 ASN A C 1
ATOM 804 O O . ASN A 1 101 ? 56.481 27.574 21.176 1.00 16.62 101 ASN A O 1
ATOM 809 N N . ILE A 1 102 ? 54.430 28.185 20.577 1.00 15.14 102 ILE A N 1
ATOM 810 C CA . ILE A 1 102 ? 54.770 29.598 20.568 1.00 15.69 102 ILE A CA 1
ATOM 811 C C . ILE A 1 102 ? 55.031 30.139 21.981 1.00 15.45 102 ILE A C 1
ATOM 812 O O . ILE A 1 102 ? 55.961 30.917 22.192 1.00 17.45 102 ILE A O 1
ATOM 817 N N . LEU A 1 103 ? 54.197 29.738 22.928 1.00 14.98 103 LEU A N 1
ATOM 818 C CA . LEU A 1 103 ? 54.219 30.311 24.268 1.00 14.27 103 LEU A CA 1
ATOM 819 C C . LEU A 1 103 ? 55.210 29.669 25.217 1.00 14.92 103 LEU A C 1
ATOM 820 O O . LEU A 1 103 ? 55.632 30.287 26.188 1.00 14.93 103 LEU A O 1
ATOM 825 N N . LEU A 1 104 ? 55.607 28.434 24.980 1.00 15.47 104 LEU A N 1
ATOM 826 C CA . LEU A 1 104 ? 56.528 27.774 25.935 1.00 15.77 104 LEU A CA 1
ATOM 827 C C . LEU A 1 104 ? 57.780 28.619 26.269 1.00 16.91 104 LEU A C 1
ATOM 828 O O . LEU A 1 104 ? 58.077 28.801 27.457 1.00 15.85 104 LEU A O 1
ATOM 837 N N . PRO A 1 105 ? 58.482 29.168 25.265 1.00 16.87 105 PRO A N 1
ATOM 838 C CA . PRO A 1 105 ? 59.671 29.938 25.604 1.00 17.68 105 PRO A CA 1
ATOM 839 C C . PRO A 1 105 ? 59.362 31.179 26.421 1.00 17.84 105 PRO A C 1
ATOM 840 O O . PRO A 1 105 ? 60.225 31.659 27.163 1.00 20.01 105 PRO A O 1
ATOM 844 N N . SER A 1 106 ? 58.167 31.728 26.265 1.00 16.81 106 SER A N 1
ATOM 845 C CA . SER A 1 106 ? 57.800 32.914 27.018 1.00 17.05 106 SER A CA 1
ATOM 846 C C . SER A 1 106 ? 57.361 32.658 28.464 1.00 15.25 106 SER A C 1
ATOM 847 O O . SER A 1 106 ? 57.117 33.592 29.207 1.00 15.56 106 SER A O 1
ATOM 852 N N . PHE A 1 107 ? 57.285 31.393 28.848 1.00 14.54 107 PHE A N 1
ATOM 853 C CA . PHE A 1 107 ? 56.932 30.986 30.200 1.00 13.41 107 PHE A CA 1
ATOM 854 C C . PHE A 1 107 ? 58.061 30.253 30.895 1.00 13.68 107 PHE A C 1
ATOM 855 O O . PHE A 1 107 ? 57.894 29.762 32.001 1.00 13.70 107 PHE A O 1
ATOM 863 N N . SER A 1 108 ? 59.233 30.212 30.278 1.00 15.18 108 SER A N 1
ATOM 864 C CA . SER A 1 108 ? 60.381 29.512 30.855 1.00 16.17 108 SER A CA 1
ATOM 865 C C . SER A 1 108 ? 60.928 30.240 32.075 1.00 16.74 108 SER A C 1
ATOM 866 O O . SER A 1 108 ? 60.647 31.421 32.271 1.00 16.20 108 SER A O 1
ATOM 869 N N . GLN A 1 109 ? 61.780 29.552 32.825 1.00 17.59 109 GLN A N 1
ATOM 870 C CA . GLN A 1 109 ? 62.418 30.214 33.946 1.00 17.87 109 GLN A CA 1
ATOM 871 C C . GLN A 1 109 ? 63.194 31.450 33.476 1.00 18.70 109 GLN A C 1
ATOM 872 O O . GLN A 1 109 ? 63.154 32.508 34.095 1.00 19.00 109 GLN A O 1
ATOM 878 N N . GLN A 1 110 ? 63.903 31.326 32.371 1.00 19.06 110 GLN A N 1
ATOM 879 C CA . GLN A 1 110 ? 64.658 32.473 31.875 1.00 20.43 110 GLN A CA 1
ATOM 880 C C . GLN A 1 110 ? 63.785 33.672 31.506 1.00 19.42 110 GLN A C 1
ATOM 881 O O . GLN A 1 110 ? 64.167 34.837 31.743 1.00 19.85 110 GLN A O 1
ATOM 887 N N . ALA A 1 111 ? 62.589 33.390 31.002 1.00 17.78 111 ALA A N 1
ATOM 888 C CA . ALA A 1 111 ? 61.646 34.416 30.658 1.00 17.15 111 ALA A CA 1
ATOM 889 C C . ALA A 1 111 ? 61.186 35.194 31.906 1.00 16.34 111 ALA A C 1
ATOM 890 O O . ALA A 1 111 ? 60.742 36.313 31.777 1.00 17.10 111 ALA A O 1
ATOM 892 N N . MET A 1 112 ? 61.269 34.589 33.090 1.00 15.77 112 MET A N 1
ATOM 893 C CA . MET A 1 112 ? 60.856 35.273 34.309 1.00 15.73 112 MET A CA 1
ATOM 894 C C . MET A 1 112 ? 61.678 36.534 34.580 1.00 16.52 112 MET A C 1
ATOM 895 O O . MET A 1 112 ? 61.190 37.462 35.220 1.00 16.51 112 MET A O 1
ATOM 900 N N . LYS A 1 113 ? 62.919 36.590 34.092 1.00 16.46 113 LYS A N 1
ATOM 901 C CA . LYS A 1 113 ? 63.717 37.790 34.239 1.00 17.82 113 LYS A CA 1
ATOM 902 C C . LYS A 1 113 ? 63.004 38.994 33.644 1.00 17.71 113 LYS A C 1
ATOM 903 O O . LYS A 1 113 ? 63.146 40.097 34.183 1.00 19.69 113 LYS A O 1
ATOM 909 N N . GLY A 1 114 ? 62.268 38.807 32.548 1.00 18.04 114 GLY A N 1
ATOM 910 C CA . GLY A 1 114 ? 61.549 39.886 31.871 1.00 18.61 114 GLY A CA 1
ATOM 911 C C . GLY A 1 114 ? 60.268 40.320 32.551 1.00 18.54 114 GLY A C 1
ATOM 912 O O . GLY A 1 114 ? 59.813 41.452 32.361 1.00 21.12 114 GLY A O 1
ATOM 913 N N . TYR A 1 115 ? 59.663 39.439 33.330 1.00 16.23 115 TYR A N 1
ATOM 914 C CA . TYR A 1 115 ? 58.412 39.767 34.044 1.00 15.62 115 TYR A CA 1
ATOM 915 C C . TYR A 1 115 ? 58.673 40.314 35.444 1.00 14.67 115 TYR A C 1
ATOM 916 O O . TYR A 1 115 ? 57.771 40.863 36.038 1.00 14.99 115 TYR A O 1
ATOM 925 N N . HIS A 1 116 ? 59.877 40.111 35.942 1.00 14.93 116 HIS A N 1
ATOM 926 C CA . HIS A 1 116 ? 60.197 40.380 37.338 1.00 14.79 116 HIS A CA 1
ATOM 927 C C . HIS A 1 116 ? 59.807 41.801 37.760 1.00 15.37 116 HIS A C 1
ATOM 928 O O . HIS A 1 116 ? 59.191 41.981 38.821 1.00 15.19 116 HIS A O 1
ATOM 935 N N . ALA A 1 117 ? 60.198 42.811 36.965 1.00 16.46 117 ALA A N 1
ATOM 936 C CA . ALA A 1 117 ? 59.956 44.195 37.389 1.00 16.85 117 ALA A CA 1
ATOM 937 C C . ALA A 1 117 ? 58.474 44.513 37.552 1.00 16.59 117 ALA A C 1
ATOM 938 O O . ALA A 1 117 ? 58.067 45.192 38.506 1.00 16.88 117 ALA A O 1
ATOM 940 N N . MET A 1 118 ? 57.646 43.983 36.672 1.00 16.34 118 MET A N 1
ATOM 941 C CA . MET A 1 118 ? 56.222 44.199 36.808 1.00 16.14 118 MET A CA 1
ATOM 942 C C . MET A 1 118 ? 55.587 43.386 37.948 1.00 15.79 118 MET A C 1
ATOM 943 O O . MET A 1 118 ? 54.660 43.875 38.597 1.00 15.01 118 MET A O 1
ATOM 948 N N . MET A 1 119 ? 56.122 42.201 38.234 1.00 14.09 119 MET A N 1
ATOM 949 C CA . MET A 1 119 ? 55.673 41.489 39.438 1.00 14.22 119 MET A CA 1
ATOM 950 C C . MET A 1 119 ? 56.005 42.304 40.689 1.00 13.81 119 MET A C 1
ATOM 951 O O . MET A 1 119 ? 55.199 42.410 41.609 1.00 13.28 119 MET A O 1
ATOM 960 N N . VAL A 1 120 ? 57.176 42.924 40.709 1.00 13.76 120 VAL A N 1
ATOM 961 C CA . VAL A 1 120 ? 57.583 43.733 41.852 1.00 13.96 120 VAL A CA 1
ATOM 962 C C . VAL A 1 120 ? 56.675 44.957 41.982 1.00 13.59 120 VAL A C 1
ATOM 963 O O . VAL A 1 120 ? 56.327 45.351 43.093 1.00 14.57 120 VAL A O 1
ATOM 967 N N . ASP A 1 121 ? 56.295 45.563 40.869 1.00 14.04 121 ASP A N 1
ATOM 968 C CA . ASP A 1 121 ? 55.391 46.712 40.898 1.00 14.48 121 ASP A CA 1
ATOM 969 C C . ASP A 1 121 ? 54.116 46.398 41.702 1.00 14.13 121 ASP A C 1
ATOM 970 O O . ASP A 1 121 ? 53.738 47.141 42.616 1.00 14.68 121 ASP A O 1
ATOM 975 N N . ILE A 1 122 ? 53.452 45.289 41.373 1.00 13.44 122 ILE A N 1
ATOM 976 C CA . ILE A 1 122 ? 52.210 44.954 42.054 1.00 13.45 122 ILE A CA 1
ATOM 977 C C . ILE A 1 122 ? 52.515 44.518 43.513 1.00 13.04 122 ILE A C 1
ATOM 978 O O . ILE A 1 122 ? 51.740 44.837 44.424 1.00 13.62 122 ILE A O 1
ATOM 983 N N . ALA A 1 123 ? 53.608 43.787 43.740 1.00 13.16 123 ALA A N 1
ATOM 984 C CA . ALA A 1 123 ? 53.955 43.340 45.083 1.00 13.02 123 ALA A CA 1
ATOM 985 C C . ALA A 1 123 ? 54.189 44.545 46.010 1.00 13.42 123 ALA A C 1
ATOM 986 O O . ALA A 1 123 ? 53.766 44.537 47.160 1.00 13.53 123 ALA A O 1
ATOM 988 N N . VAL A 1 124 ? 54.864 45.573 45.495 1.00 13.38 124 VAL A N 1
ATOM 989 C CA . VAL A 1 124 ? 55.043 46.801 46.283 1.00 13.72 124 VAL A CA 1
ATOM 990 C C . VAL A 1 124 ? 53.704 47.453 46.623 1.00 13.00 124 VAL A C 1
ATOM 991 O O . VAL A 1 124 ? 53.516 47.928 47.738 1.00 13.67 124 VAL A O 1
ATOM 995 N N . GLN A 1 125 ? 52.761 47.462 45.699 1.00 12.79 125 GLN A N 1
ATOM 996 C CA . GLN A 1 125 ? 51.444 47.958 45.973 1.00 13.33 125 GLN A CA 1
ATOM 997 C C . GLN A 1 125 ? 50.754 47.214 47.098 1.00 13.40 125 GLN A C 1
ATOM 998 O O . GLN A 1 125 ? 50.081 47.817 47.942 1.00 13.54 125 GLN A O 1
ATOM 1004 N N . LEU A 1 126 ? 50.896 45.895 47.134 1.00 13.18 126 LEU A N 1
ATOM 1005 C CA . LEU A 1 126 ? 50.326 45.111 48.237 1.00 13.85 126 LEU A CA 1
ATOM 1006 C C . LEU A 1 126 ? 50.982 45.486 49.565 1.00 13.13 126 LEU A C 1
ATOM 1007 O O . LEU A 1 126 ? 50.283 45.731 50.563 1.00 13.84 126 LEU A O 1
ATOM 1016 N N . VAL A 1 127 ? 52.304 45.518 49.595 1.00 14.10 127 VAL A N 1
ATOM 1017 C CA . VAL A 1 127 ? 53.008 45.895 50.818 1.00 14.60 127 VAL A CA 1
ATOM 1018 C C . VAL A 1 127 ? 52.575 47.288 51.301 1.00 14.04 127 VAL A C 1
ATOM 1019 O O . VAL A 1 127 ? 52.298 47.479 52.486 1.00 14.42 127 VAL A O 1
ATOM 1023 N N . GLN A 1 128 ? 52.477 48.230 50.373 1.00 14.28 128 GLN A N 1
ATOM 1024 C CA . GLN A 1 128 ? 52.082 49.584 50.768 1.00 14.15 128 GLN A CA 1
ATOM 1025 C C . GLN A 1 128 ? 50.658 49.621 51.292 1.00 14.08 128 GLN A C 1
ATOM 1026 O O . GLN A 1 128 ? 50.372 50.345 52.248 1.00 14.12 128 GLN A O 1
ATOM 1037 N N . LYS A 1 129 ? 49.749 48.837 50.715 1.00 13.74 129 LYS A N 1
ATOM 1038 C CA . LYS A 1 129 ? 48.399 48.771 51.254 1.00 13.92 129 LYS A CA 1
ATOM 1039 C C . LYS A 1 129 ? 48.441 48.382 52.733 1.00 13.92 129 LYS A C 1
ATOM 1040 O O . LYS A 1 129 ? 47.798 49.005 53.594 1.00 13.75 129 LYS A O 1
ATOM 1046 N N . TRP A 1 130 ? 49.163 47.315 53.016 1.00 13.76 130 TRP A N 1
ATOM 1047 C CA . TRP A 1 130 ? 49.229 46.812 54.384 1.00 13.53 130 TRP A CA 1
ATOM 1048 C C . TRP A 1 130 ? 49.971 47.749 55.331 1.00 13.83 130 TRP A C 1
ATOM 1049 O O . TRP A 1 130 ? 49.589 47.868 56.503 1.00 14.44 130 TRP A O 1
ATOM 1060 N N . GLU A 1 131 ? 50.998 48.420 54.840 1.00 13.88 131 GLU A N 1
ATOM 1061 C CA . GLU A 1 131 ? 51.697 49.445 55.635 1.00 14.66 131 GLU A CA 1
ATOM 1062 C C . GLU A 1 131 ? 50.756 50.571 56.048 1.00 14.55 131 GLU A C 1
ATOM 1063 O O . GLU A 1 131 ? 50.959 51.189 57.103 1.00 15.82 131 GLU A O 1
ATOM 1069 N N . ARG A 1 132 ? 49.758 50.857 55.224 1.00 13.66 132 ARG A N 1
ATOM 1070 C CA . ARG A 1 132 ? 48.866 52.002 55.390 1.00 13.84 132 ARG A CA 1
ATOM 1071 C C . ARG A 1 132 ? 47.604 51.708 56.189 1.00 14.42 132 ARG A C 1
ATOM 1072 O O . ARG A 1 132 ? 46.787 52.592 56.418 1.00 14.84 132 ARG A O 1
ATOM 1080 N N . LEU A 1 133 ? 47.436 50.467 56.632 1.00 14.72 133 LEU A N 1
ATOM 1081 C CA . LEU A 1 133 ? 46.298 50.139 57.484 1.00 15.88 133 LEU A CA 1
ATOM 1082 C C . LEU A 1 133 ? 46.491 50.825 58.831 1.00 16.85 133 LEU A C 1
ATOM 1083 O O . LEU A 1 133 ? 47.605 50.949 59.336 1.00 18.49 133 LEU A O 1
ATOM 1088 N N . ASN A 1 134 ? 45.387 51.265 59.389 1.00 16.83 134 ASN A N 1
ATOM 1089 C CA . ASN A 1 134 ? 45.388 51.812 60.740 1.00 17.54 134 ASN A CA 1
ATOM 1090 C C . ASN A 1 134 ? 45.472 50.719 61.765 1.00 19.69 134 ASN A C 1
ATOM 1091 O O . ASN A 1 134 ? 45.293 49.548 61.462 1.00 19.54 134 ASN A O 1
ATOM 1096 N N . ALA A 1 135 ? 45.736 51.130 62.998 1.00 21.41 135 ALA A N 1
ATOM 1097 C CA . ALA A 1 135 ? 45.887 50.195 64.105 1.00 24.15 135 ALA A CA 1
ATOM 1098 C C . ALA A 1 135 ? 44.620 49.342 64.227 1.00 24.23 135 ALA A C 1
ATOM 1099 O O . ALA A 1 135 ? 43.514 49.816 64.025 1.00 26.93 135 ALA A O 1
ATOM 1101 N N . ASP A 1 136 ? 44.763 48.078 64.550 1.00 25.98 136 ASP A N 1
ATOM 1102 C CA . ASP A 1 136 ? 43.577 47.236 64.718 1.00 25.54 136 ASP A CA 1
ATOM 1103 C C . ASP A 1 136 ? 42.814 46.856 63.447 1.00 24.37 136 ASP A C 1
ATOM 1104 O O . ASP A 1 136 ? 41.920 46.025 63.549 1.00 26.12 136 ASP A O 1
ATOM 1106 N N . GLU A 1 137 ? 43.112 47.427 62.268 1.00 21.32 137 GLU A N 1
ATOM 1107 C CA . GLU A 1 137 ? 42.556 46.880 61.016 1.00 20.37 137 GLU A CA 1
ATOM 1108 C C . GLU A 1 137 ? 43.205 45.528 60.731 1.00 18.61 137 GLU A C 1
ATOM 1109 O O . GLU A 1 137 ? 44.271 45.246 61.215 1.00 22.04 137 GLU A O 1
ATOM 1115 N N . HIS A 1 138 ? 42.535 44.706 59.943 1.00 18.16 138 HIS A N 1
ATOM 1116 C CA . HIS A 1 138 ? 43.059 43.401 59.575 1.00 16.93 138 HIS A CA 1
ATOM 1117 C C . HIS A 1 138 ? 43.073 43.249 58.062 1.00 15.95 138 HIS A C 1
ATOM 1118 O O . HIS A 1 138 ? 42.614 44.129 57.320 1.00 16.71 138 HIS A O 1
ATOM 1125 N N . ILE A 1 139 ? 43.613 42.116 57.624 1.00 15.49 139 ILE A N 1
ATOM 1126 C CA . ILE A 1 139 ? 43.788 41.753 56.217 1.00 14.19 139 ILE A CA 1
ATOM 1127 C C . ILE A 1 139 ? 42.890 40.560 55.892 1.00 14.06 139 ILE A C 1
ATOM 1128 O O . ILE A 1 139 ? 42.866 39.580 56.622 1.00 14.43 139 ILE A O 1
ATOM 1133 N N . GLU A 1 140 ? 42.202 40.650 54.759 1.00 13.25 140 GLU A N 1
ATOM 1134 C CA . GLU A 1 140 ? 41.450 39.551 54.165 1.00 14.12 140 GLU A CA 1
ATOM 1135 C C . GLU A 1 140 ? 42.404 38.892 53.171 1.00 13.89 140 GLU A C 1
ATOM 1136 O O . GLU A 1 140 ? 42.685 39.435 52.105 1.00 13.83 140 GLU A O 1
ATOM 1142 N N . VAL A 1 141 ? 42.936 37.736 53.557 1.00 13.05 141 VAL A N 1
ATOM 1143 C CA . VAL A 1 141 ? 44.099 37.183 52.868 1.00 12.68 141 VAL A CA 1
ATOM 1144 C C . VAL A 1 141 ? 43.805 36.747 51.413 1.00 12.94 141 VAL A C 1
ATOM 1145 O O . VAL A 1 141 ? 44.424 37.266 50.495 1.00 12.39 141 VAL A O 1
ATOM 1149 N N . PRO A 1 142 ? 42.867 35.809 51.173 1.00 12.80 142 PRO A N 1
ATOM 1150 C CA . PRO A 1 142 ? 42.655 35.403 49.788 1.00 12.61 142 PRO A CA 1
ATOM 1151 C C . PRO A 1 142 ? 42.202 36.569 48.920 1.00 12.94 142 PRO A C 1
ATOM 1152 O O . PRO A 1 142 ? 42.537 36.641 47.755 1.00 13.46 142 PRO A O 1
ATOM 1156 N N . GLU A 1 143 ? 41.433 37.495 49.491 1.00 13.33 143 GLU A N 1
ATOM 1157 C CA . GLU A 1 143 ? 40.933 38.623 48.732 1.00 13.32 143 GLU A CA 1
ATOM 1158 C C . GLU A 1 143 ? 42.083 39.514 48.258 1.00 12.91 143 GLU A C 1
ATOM 1159 O O . GLU A 1 143 ? 42.154 39.878 47.083 1.00 13.50 143 GLU A O 1
ATOM 1165 N N . ASP A 1 144 ? 43.021 39.842 49.134 1.00 12.95 144 ASP A N 1
ATOM 1166 C CA . ASP A 1 144 ? 44.174 40.632 48.726 1.00 13.24 144 ASP A CA 1
ATOM 1167 C C . ASP A 1 144 ? 45.138 39.869 47.831 1.00 13.35 144 ASP A C 1
ATOM 1168 O O . ASP A 1 144 ? 45.711 40.435 46.903 1.00 13.03 144 ASP A O 1
ATOM 1173 N N . MET A 1 145 ? 45.284 38.562 48.049 1.00 12.55 145 MET A N 1
ATOM 1174 C CA . MET A 1 145 ? 46.162 37.791 47.178 1.00 12.29 145 MET A CA 1
ATOM 1175 C C . MET A 1 145 ? 45.582 37.712 45.759 1.00 12.33 145 MET A C 1
ATOM 1176 O O . MET A 1 145 ? 46.327 37.703 44.788 1.00 12.44 145 MET A O 1
ATOM 1185 N N . THR A 1 146 ? 44.260 37.675 45.652 1.00 12.33 146 THR A N 1
ATOM 1186 C CA . THR A 1 146 ? 43.624 37.629 44.343 1.00 12.80 146 THR A CA 1
ATOM 1187 C C . THR A 1 146 ? 43.710 38.974 43.622 1.00 12.25 146 THR A C 1
ATOM 1188 O O . THR A 1 146 ? 43.925 39.029 42.417 1.00 13.37 146 THR A O 1
ATOM 1192 N N . ARG A 1 147 ? 43.593 40.080 44.364 1.00 13.02 147 ARG A N 1
ATOM 1193 C CA . ARG A 1 147 ? 43.851 41.394 43.740 1.00 13.41 147 ARG A CA 1
ATOM 1194 C C . ARG A 1 147 ? 45.270 41.438 43.187 1.00 12.99 147 ARG A C 1
ATOM 1195 O O . ARG A 1 147 ? 45.486 41.876 42.059 1.00 13.47 147 ARG A O 1
ATOM 1203 N N . LEU A 1 148 ? 46.234 40.929 43.956 1.00 12.76 148 LEU A N 1
ATOM 1204 C CA . LEU A 1 148 ? 47.612 40.887 43.521 1.00 12.86 148 LEU A CA 1
ATOM 1205 C C . LEU A 1 148 ? 47.816 40.032 42.265 1.00 12.52 148 LEU A C 1
ATOM 1206 O O . LEU A 1 148 ? 48.458 40.455 41.315 1.00 12.38 148 LEU A O 1
ATOM 1211 N N . THR A 1 149 ? 47.284 38.814 42.259 1.00 12.26 149 THR A N 1
ATOM 1212 C CA . THR A 1 149 ? 47.539 37.915 41.137 1.00 12.19 149 THR A CA 1
ATOM 1213 C C . THR A 1 149 ? 46.822 38.360 39.867 1.00 12.67 149 THR A C 1
ATOM 1214 O O . THR A 1 149 ? 47.396 38.315 38.790 1.00 13.21 149 THR A O 1
ATOM 1218 N N . LEU A 1 150 ? 45.589 38.846 39.991 1.00 12.78 150 LEU A N 1
ATOM 1219 C CA . LEU A 1 150 ? 44.888 39.399 38.820 1.00 13.38 150 LEU A CA 1
ATOM 1220 C C . LEU A 1 150 ? 45.697 40.549 38.236 1.00 13.55 150 LEU A C 1
ATOM 1221 O O . LEU A 1 150 ? 45.889 40.637 37.021 1.00 14.02 150 LEU A O 1
ATOM 1226 N N . ASP A 1 151 ? 46.154 41.470 39.087 1.00 13.05 151 ASP A N 1
ATOM 1227 C CA . ASP A 1 151 ? 46.844 42.622 38.562 1.00 13.80 151 ASP A CA 1
ATOM 1228 C C . ASP A 1 151 ? 48.189 42.247 37.975 1.00 13.34 151 ASP A C 1
ATOM 1229 O O . ASP A 1 151 ? 48.603 42.817 36.980 1.00 14.14 151 ASP A O 1
ATOM 1234 N N . THR A 1 152 ? 48.860 41.266 38.553 1.00 13.05 152 THR A N 1
ATOM 1235 C CA . THR A 1 152 ? 50.142 40.853 38.042 1.00 13.52 152 THR A CA 1
ATOM 1236 C C . THR A 1 152 ? 49.999 40.162 36.681 1.00 13.76 152 THR A C 1
ATOM 1237 O O . THR A 1 152 ? 50.782 40.410 35.768 1.00 14.10 152 THR A O 1
ATOM 1241 N N . ILE A 1 153 ? 49.012 39.284 36.543 1.00 13.55 153 ILE A N 1
ATOM 1242 C CA . ILE A 1 153 ? 48.779 38.611 35.272 1.00 14.31 153 ILE A CA 1
ATOM 1243 C C . ILE A 1 153 ? 48.327 39.637 34.235 1.00 15.09 153 ILE A C 1
ATOM 1244 O O . ILE A 1 153 ? 48.724 39.552 33.081 1.00 16.21 153 ILE A O 1
ATOM 1249 N N . GLY A 1 154 ? 47.510 40.625 34.611 1.00 14.63 154 GLY A N 1
ATOM 1250 C CA . GLY A 1 154 ? 47.135 41.670 33.667 1.00 15.62 154 GLY A CA 1
ATOM 1251 C C . GLY A 1 154 ? 48.325 42.471 33.168 1.00 15.68 154 GLY A C 1
ATOM 1252 O O . GLY A 1 154 ? 48.443 42.763 31.962 1.00 16.77 154 GLY A O 1
ATOM 1253 N N . LEU A 1 155 ? 49.205 42.858 34.073 1.00 15.12 155 LEU A N 1
ATOM 1254 C CA . LEU A 1 155 ? 50.331 43.703 33.735 1.00 16.76 155 LEU A CA 1
ATOM 1255 C C . LEU A 1 155 ? 51.363 42.927 32.930 1.00 17.74 155 LEU A C 1
ATOM 1256 O O . LEU A 1 155 ? 51.823 43.387 31.878 1.00 19.14 155 LEU A O 1
ATOM 1261 N N . CYS A 1 156 ? 51.724 41.717 33.384 1.00 18.22 156 CYS A N 1
ATOM 1262 C CA . CYS A 1 156 ? 52.648 40.860 32.617 1.00 19.51 156 CYS A CA 1
ATOM 1263 C C . CYS A 1 156 ? 51.983 40.239 31.388 1.00 18.75 156 CYS A C 1
ATOM 1264 O O . CYS A 1 156 ? 52.678 39.892 30.412 1.00 20.56 156 CYS A O 1
ATOM 1267 N N . GLY A 1 157 ? 50.669 40.055 31.394 1.00 19.10 157 GLY A N 1
ATOM 1268 C CA . GLY A 1 157 ? 49.976 39.375 30.291 1.00 19.03 157 GLY A CA 1
ATOM 1269 C C . GLY A 1 157 ? 49.774 40.283 29.106 1.00 19.07 157 GLY A C 1
ATOM 1270 O O . GLY A 1 157 ? 50.011 39.900 27.949 1.00 20.34 157 GLY A O 1
ATOM 1271 N N . PHE A 1 158 ? 49.316 41.494 29.388 1.00 18.72 158 PHE A N 1
ATOM 1272 C CA . PHE A 1 158 ? 48.973 42.410 28.302 1.00 19.40 158 PHE A CA 1
ATOM 1273 C C . PHE A 1 158 ? 49.207 43.884 28.653 1.00 18.43 158 PHE A C 1
ATOM 1274 O O . PHE A 1 158 ? 48.640 44.743 28.002 1.00 18.90 158 PHE A O 1
ATOM 1282 N N . ASN A 1 159 ? 50.111 44.168 29.590 1.00 17.95 159 ASN A N 1
ATOM 1283 C CA . ASN A 1 159 ? 50.477 45.542 29.965 1.00 18.97 159 ASN A CA 1
ATOM 1284 C C . ASN A 1 159 ? 49.268 46.379 30.301 1.00 18.15 159 ASN A C 1
ATOM 1285 O O . ASN A 1 159 ? 49.202 47.558 29.957 1.00 20.48 159 ASN A O 1
ATOM 1290 N N . TYR A 1 160 ? 48.311 45.784 30.985 1.00 16.86 160 TYR A N 1
ATOM 1291 C CA . TYR A 1 160 ? 47.076 46.452 31.352 1.00 16.56 160 TYR A CA 1
ATOM 1292 C C . TYR A 1 160 ? 46.970 46.506 32.876 1.00 16.13 160 TYR A C 1
ATOM 1293 O O . TYR A 1 160 ? 47.191 45.501 33.530 1.00 16.18 160 TYR A O 1
ATOM 1302 N N . ARG A 1 161 ? 46.655 47.685 33.414 1.00 15.56 161 ARG A N 1
ATOM 1303 C CA . ARG A 1 161 ? 46.498 47.855 34.849 1.00 15.54 161 ARG A CA 1
ATOM 1304 C C . ARG A 1 161 ? 45.030 47.799 35.252 1.00 15.28 161 ARG A C 1
ATOM 1305 O O . ARG A 1 161 ? 44.244 48.725 34.981 1.00 16.70 161 ARG A O 1
ATOM 1313 N N . PHE A 1 162 ? 44.630 46.733 35.939 1.00 14.85 162 PHE A N 1
ATOM 1314 C CA . PHE A 1 162 ? 43.300 46.663 36.498 1.00 14.91 162 PHE A CA 1
ATOM 1315 C C . PHE A 1 162 ? 43.152 47.586 37.725 1.00 15.37 162 PHE A C 1
ATOM 1316 O O . PHE A 1 162 ? 42.021 47.915 38.107 1.00 15.50 162 PHE A O 1
ATOM 1324 N N . ASN A 1 163 ? 44.271 47.976 38.333 1.00 14.58 163 ASN A N 1
ATOM 1325 C CA . ASN A 1 163 ? 44.248 48.887 39.492 1.00 14.50 163 ASN A CA 1
ATOM 1326 C C . ASN A 1 163 ? 43.314 48.406 40.585 1.00 14.80 163 ASN A C 1
ATOM 1327 O O . ASN A 1 163 ? 42.542 49.162 41.180 1.00 15.57 163 ASN A O 1
ATOM 1332 N N . SER A 1 164 ? 43.451 47.121 40.919 1.00 14.57 164 SER A N 1
ATOM 1333 C CA . SER A 1 164 ? 42.603 46.527 41.937 1.00 14.79 164 SER A CA 1
ATOM 1334 C C . SER A 1 164 ? 42.786 47.107 43.329 1.00 14.90 164 SER A C 1
ATOM 1335 O O . SER A 1 164 ? 41.837 47.091 44.111 1.00 16.15 164 SER A O 1
ATOM 1338 N N . PHE A 1 165 ? 43.979 47.622 43.643 1.00 15.54 165 PHE A N 1
ATOM 1339 C CA . PHE A 1 165 ? 44.191 48.219 44.971 1.00 17.07 165 PHE A CA 1
ATOM 1340 C C . PHE A 1 165 ? 43.702 49.683 45.034 1.00 18.34 165 PHE A C 1
ATOM 1341 O O . PHE A 1 165 ? 43.965 50.415 46.002 1.00 22.49 165 PHE A O 1
ATOM 1349 N N . TYR A 1 166 ? 43.037 50.166 44.016 1.00 17.84 166 TYR A N 1
ATOM 1350 C CA . TYR A 1 166 ? 42.398 51.474 44.017 1.00 18.87 166 TYR A CA 1
ATOM 1351 C C . TYR A 1 166 ? 40.877 51.374 44.179 1.00 20.34 166 TYR A C 1
ATOM 1352 O O . TYR A 1 166 ? 40.178 52.381 44.150 1.00 23.23 166 TYR A O 1
ATOM 1361 N N . ARG A 1 167 ? 40.351 50.166 44.363 1.00 20.57 167 ARG A N 1
ATOM 1362 C CA . ARG A 1 167 ? 38.921 49.953 44.192 1.00 20.96 167 ARG A CA 1
ATOM 1363 C C . ARG A 1 167 ? 38.291 49.140 45.283 1.00 22.57 167 ARG A C 1
ATOM 1364 O O . ARG A 1 167 ? 38.899 48.214 45.778 1.00 24.13 167 ARG A O 1
ATOM 1372 N N . ASP A 1 168 ? 37.010 49.438 45.553 1.00 22.75 168 ASP A N 1
ATOM 1373 C CA . ASP A 1 168 ? 36.096 48.544 46.270 1.00 23.96 168 ASP A CA 1
ATOM 1374 C C . ASP A 1 168 ? 35.483 47.508 45.312 1.00 23.77 168 ASP A C 1
ATOM 1375 O O . ASP A 1 168 ? 35.403 46.321 45.614 1.00 25.43 168 ASP A O 1
ATOM 1380 N N . GLN A 1 169 ? 35.026 47.987 44.175 1.00 22.94 169 GLN A N 1
ATOM 1381 C CA . GLN A 1 169 ? 34.437 47.125 43.149 1.00 23.14 169 GLN A CA 1
ATOM 1382 C C . GLN A 1 169 ? 35.512 46.910 42.086 1.00 22.03 169 GLN A C 1
ATOM 1383 O O . GLN A 1 169 ? 36.080 47.890 41.595 1.00 21.84 169 GLN A O 1
ATOM 1389 N N . PRO A 1 170 ? 35.841 45.645 41.748 1.00 20.35 170 PRO A N 1
ATOM 1390 C CA . PRO A 1 170 ? 36.883 45.452 40.751 1.00 19.80 170 PRO A CA 1
ATOM 1391 C C . PRO A 1 170 ? 36.578 46.101 39.408 1.00 18.30 170 PRO A C 1
ATOM 1392 O O . PRO A 1 170 ? 35.415 46.409 39.089 1.00 20.43 170 PRO A O 1
ATOM 1396 N N . HIS A 1 171 ? 37.632 46.277 38.624 1.00 18.25 171 HIS A N 1
ATOM 1397 C CA . HIS A 1 171 ? 37.516 46.637 37.210 1.00 18.62 171 HIS A CA 1
ATOM 1398 C C . HIS A 1 171 ? 36.418 45.809 36.548 1.00 18.96 171 HIS A C 1
ATOM 1399 O O . HIS A 1 171 ? 36.304 44.620 36.803 1.00 17.82 171 HIS A O 1
ATOM 1406 N N . PRO A 1 172 ? 35.594 46.427 35.668 1.00 19.87 172 PRO A N 1
ATOM 1407 C CA . PRO A 1 172 ? 34.509 45.659 35.042 1.00 19.98 172 PRO A CA 1
ATOM 1408 C C . PRO A 1 172 ? 34.922 44.343 34.372 1.00 19.11 172 PRO A C 1
ATOM 1409 O O . PRO A 1 172 ? 34.116 43.405 34.367 1.00 20.45 172 PRO A O 1
ATOM 1413 N N . PHE A 1 173 ? 36.121 44.277 33.799 1.00 19.49 173 PHE A N 1
ATOM 1414 C CA . PHE A 1 173 ? 36.597 43.013 33.211 1.00 18.97 173 PHE A CA 1
ATOM 1415 C C . PHE A 1 173 ? 36.655 41.928 34.284 1.00 18.24 173 PHE A C 1
ATOM 1416 O O . PHE A 1 173 ? 36.207 40.791 34.056 1.00 17.92 173 PHE A O 1
ATOM 1424 N N . ILE A 1 174 ? 37.232 42.275 35.442 1.00 17.54 174 ILE A N 1
ATOM 1425 C CA . ILE A 1 174 ? 37.351 41.315 36.513 1.00 16.76 174 ILE A CA 1
ATOM 1426 C C . ILE A 1 174 ? 35.985 40.912 37.033 1.00 16.98 174 ILE A C 1
ATOM 1427 O O . ILE A 1 174 ? 35.702 39.746 37.241 1.00 17.02 174 ILE A O 1
ATOM 1432 N N . THR A 1 175 ? 35.103 41.894 37.215 1.00 17.41 175 THR A N 1
ATOM 1433 C CA . THR A 1 175 ? 33.759 41.594 37.661 1.00 18.49 175 THR A CA 1
ATOM 1434 C C . THR A 1 175 ? 33.087 40.589 36.716 1.00 17.86 175 THR A C 1
ATOM 1435 O O . THR A 1 175 ? 32.489 39.624 37.167 1.00 17.82 175 THR A O 1
ATOM 1439 N N . SER A 1 176 ? 33.194 40.814 35.406 1.00 17.43 176 SER A N 1
ATOM 1440 C CA . SER A 1 176 ? 32.580 39.916 34.430 1.00 17.76 176 SER A CA 1
ATOM 1441 C C . SER A 1 176 ? 33.268 38.558 34.395 1.00 16.61 176 SER A C 1
ATOM 1442 O O . SER A 1 176 ? 32.575 37.549 34.271 1.00 17.60 176 SER A O 1
ATOM 1445 N N . MET A 1 177 ? 34.600 38.517 34.487 1.00 17.06 177 MET A N 1
ATOM 1446 C CA . MET A 1 177 ? 35.310 37.241 34.454 1.00 17.11 177 MET A CA 1
ATOM 1447 C C . MET A 1 177 ? 34.955 36.390 35.659 1.00 16.29 177 MET A C 1
ATOM 1448 O O . MET A 1 177 ? 34.669 35.186 35.522 1.00 16.70 177 MET A O 1
ATOM 1453 N N . VAL A 1 178 ? 34.943 37.005 36.839 1.00 16.24 178 VAL A N 1
ATOM 1454 C CA . VAL A 1 178 ? 34.641 36.292 38.051 1.00 17.08 178 VAL A CA 1
ATOM 1455 C C . VAL A 1 178 ? 33.195 35.782 38.015 1.00 16.89 178 VAL A C 1
ATOM 1456 O O . VAL A 1 178 ? 32.908 34.652 38.418 1.00 17.46 178 VAL A O 1
ATOM 1460 N N . ARG A 1 179 ? 32.266 36.618 37.529 1.00 16.88 179 ARG A N 1
ATOM 1461 C CA . ARG A 1 179 ? 30.867 36.213 37.428 1.00 17.90 179 ARG A CA 1
ATOM 1462 C C . ARG A 1 179 ? 30.655 35.119 36.377 1.00 17.05 179 ARG A C 1
ATOM 1463 O O . ARG A 1 179 ? 29.815 34.239 36.576 1.00 18.47 179 ARG A O 1
ATOM 1471 N N . ALA A 1 180 ? 31.398 35.182 35.281 1.00 16.53 180 ALA A N 1
ATOM 1472 C CA . ALA A 1 180 ? 31.322 34.147 34.245 1.00 16.93 180 ALA A CA 1
ATOM 1473 C C . ALA A 1 180 ? 31.833 32.818 34.780 1.00 16.59 180 ALA A C 1
ATOM 1474 O O . ALA A 1 180 ? 31.227 31.773 34.557 1.00 17.17 180 ALA A O 1
ATOM 1476 N N . LEU A 1 181 ? 32.954 32.851 35.495 1.00 15.77 181 LEU A N 1
ATOM 1477 C CA . LEU A 1 181 ? 33.527 31.633 36.064 1.00 16.12 181 LEU A CA 1
ATOM 1478 C C . LEU A 1 181 ? 32.598 31.040 37.125 1.00 17.09 181 LEU A C 1
ATOM 1479 O O . LEU A 1 181 ? 32.340 29.832 37.169 1.00 17.44 181 LEU A O 1
ATOM 1488 N N . ASP A 1 182 ? 32.010 31.909 37.941 1.00 18.08 182 ASP A N 1
ATOM 1489 C CA . ASP A 1 182 ? 31.052 31.468 38.922 1.00 19.12 182 ASP A CA 1
ATOM 1490 C C . ASP A 1 182 ? 29.827 30.788 38.259 1.00 19.76 182 ASP A C 1
ATOM 1491 O O . ASP A 1 182 ? 29.379 29.745 38.718 1.00 20.32 182 ASP A O 1
ATOM 1496 N N . GLU A 1 183 ? 29.310 31.385 37.186 1.00 19.25 183 GLU A N 1
ATOM 1497 C CA . GLU A 1 183 ? 28.170 30.784 36.461 1.00 19.99 183 GLU A CA 1
ATOM 1498 C C . GLU A 1 183 ? 28.564 29.442 35.835 1.00 19.80 183 GLU A C 1
ATOM 1499 O O . GLU A 1 183 ? 27.790 28.478 35.892 1.00 20.68 183 GLU A O 1
ATOM 1505 N N . ALA A 1 184 ? 29.763 29.359 35.241 1.00 19.11 184 ALA A N 1
ATOM 1506 C CA . ALA A 1 184 ? 30.212 28.081 34.693 1.00 19.57 184 ALA A CA 1
ATOM 1507 C C . ALA A 1 184 ? 30.242 26.995 35.744 1.00 19.73 184 ALA A C 1
ATOM 1508 O O . ALA A 1 184 ? 29.832 25.858 35.485 1.00 20.83 184 ALA A O 1
ATOM 1510 N N . MET A 1 185 ? 30.724 27.322 36.937 1.00 20.44 185 MET A N 1
ATOM 1511 C CA . MET A 1 185 ? 30.819 26.344 38.004 1.00 22.09 185 MET A CA 1
ATOM 1512 C C . MET A 1 185 ? 29.429 25.990 38.534 1.00 23.31 185 MET A C 1
ATOM 1513 O O . MET A 1 185 ? 29.148 24.824 38.844 1.00 24.37 185 MET A O 1
ATOM 1518 N N . ASN A 1 186 ? 28.550 26.987 38.604 1.00 23.90 186 ASN A N 1
ATOM 1519 C CA . ASN A 1 186 ? 27.194 26.745 39.083 1.00 25.15 186 ASN A CA 1
ATOM 1520 C C . ASN A 1 186 ? 26.382 25.883 38.093 1.00 24.26 186 ASN A C 1
ATOM 1521 O O . ASN A 1 186 ? 25.462 25.157 38.513 1.00 25.97 186 ASN A O 1
ATOM 1526 N N . LYS A 1 187 ? 26.693 25.955 36.798 1.00 24.49 187 LYS A N 1
ATOM 1527 C CA . LYS A 1 187 ? 26.046 25.092 35.787 1.00 24.87 187 LYS A CA 1
ATOM 1528 C C . LYS A 1 187 ? 26.260 23.600 36.023 1.00 25.73 187 LYS A C 1
ATOM 1529 O O . LYS A 1 187 ? 25.495 22.779 35.490 1.00 25.88 187 LYS A O 1
ATOM 1535 N N . LEU A 1 188 ? 27.277 23.237 36.804 1.00 25.47 188 LEU A N 1
ATOM 1536 C CA . LEU A 1 188 ? 27.589 21.822 37.061 1.00 26.23 188 LEU A CA 1
ATOM 1537 C C . LEU A 1 188 ? 26.520 21.137 37.895 1.00 27.89 188 LEU A C 1
ATOM 1538 O O . LEU A 1 188 ? 26.329 19.925 37.763 1.00 30.63 188 LEU A O 1
ATOM 1543 N N . ASN A 1 192 ? 17.562 21.703 35.507 1.00 51.27 192 ASN A N 1
ATOM 1544 C CA . ASN A 1 192 ? 17.046 21.979 34.167 1.00 51.11 192 ASN A CA 1
ATOM 1545 C C . ASN A 1 192 ? 17.490 23.359 33.666 1.00 50.68 192 ASN A C 1
ATOM 1546 O O . ASN A 1 192 ? 16.829 24.361 33.940 1.00 50.46 192 ASN A O 1
ATOM 1548 N N . PRO A 1 193 ? 18.611 23.413 32.924 1.00 49.96 193 PRO A N 1
ATOM 1549 C CA . PRO A 1 193 ? 19.211 24.693 32.549 1.00 49.20 193 PRO A CA 1
ATOM 1550 C C . PRO A 1 193 ? 18.420 25.525 31.530 1.00 48.73 193 PRO A C 1
ATOM 1551 O O . PRO A 1 193 ? 18.680 26.725 31.396 1.00 48.72 193 PRO A O 1
ATOM 1555 N N . ASP A 1 194 ? 17.474 24.904 30.821 1.00 47.94 194 ASP A 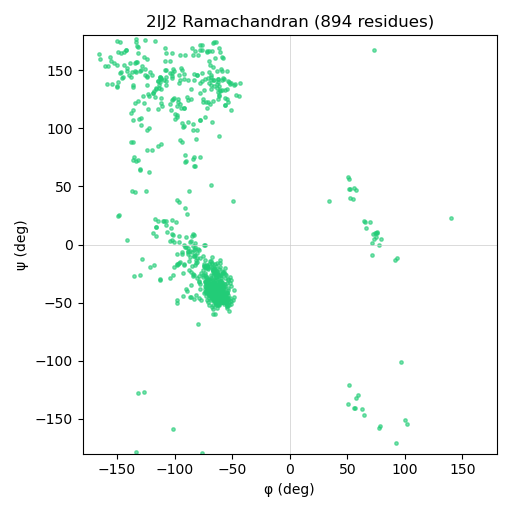N 1
ATOM 1556 C CA . ASP A 1 194 ? 16.631 25.622 29.859 1.00 47.28 194 ASP A CA 1
ATOM 1557 C C . ASP A 1 194 ? 15.376 26.217 30.512 1.00 46.61 194 ASP A C 1
ATOM 1558 O O . ASP A 1 194 ? 14.646 26.973 29.865 1.00 46.40 194 ASP A O 1
ATOM 1560 N N . ASP A 1 195 ? 15.138 25.861 31.777 1.00 45.94 195 ASP A N 1
ATOM 1561 C CA . ASP A 1 195 ? 14.085 26.461 32.613 1.00 45.52 195 ASP A CA 1
ATOM 1562 C C . ASP A 1 195 ? 14.154 27.996 32.534 1.00 44.92 195 ASP A C 1
ATOM 1563 O O . ASP A 1 195 ? 15.254 28.566 32.568 1.00 44.82 195 ASP A O 1
ATOM 1568 N N . PRO A 1 196 ? 12.987 28.672 32.421 1.00 43.92 196 PRO A N 1
ATOM 1569 C CA . PRO A 1 196 ? 12.963 30.140 32.295 1.00 43.22 196 PRO A CA 1
ATOM 1570 C C . PRO A 1 196 ? 13.630 30.924 33.432 1.00 41.70 196 PRO A C 1
ATOM 1571 O O . PRO A 1 196 ? 14.059 32.056 33.214 1.00 41.42 196 PRO A O 1
ATOM 1575 N N . ALA A 1 197 ? 13.713 30.334 34.623 1.00 40.32 197 ALA A N 1
ATOM 1576 C CA . ALA A 1 197 ? 14.330 30.989 35.780 1.00 38.95 197 ALA A CA 1
ATOM 1577 C C . ALA A 1 197 ? 15.844 31.189 35.643 1.00 38.41 197 ALA A C 1
ATOM 1578 O O . ALA A 1 197 ? 16.447 31.880 36.472 1.00 38.56 197 ALA A O 1
ATOM 1580 N N . TYR A 1 198 ? 16.446 30.572 34.625 1.00 37.25 198 TYR A N 1
ATOM 1581 C CA . TYR A 1 198 ? 17.869 30.763 34.303 1.00 36.08 198 TYR A CA 1
ATOM 1582 C C . TYR A 1 198 ? 18.054 31.698 33.118 1.00 34.75 198 TYR A C 1
ATOM 1583 O O . TYR A 1 198 ? 19.165 31.866 32.617 1.00 34.34 198 TYR A O 1
ATOM 1592 N N . ASP A 1 199 ? 16.966 32.333 32.676 1.00 33.32 199 ASP A N 1
ATOM 1593 C CA . ASP A 1 199 ? 17.040 33.292 31.581 1.00 32.46 199 ASP A CA 1
ATOM 1594 C C . ASP A 1 199 ? 18.004 34.412 31.915 1.00 31.68 199 ASP A C 1
ATOM 1595 O O . ASP A 1 199 ? 18.738 34.888 31.044 1.00 31.40 199 ASP A O 1
ATOM 1597 N N . GLU A 1 200 ? 17.949 34.871 33.165 1.00 30.88 200 GLU A N 1
ATOM 1598 C CA . GLU A 1 200 ? 18.775 35.989 33.595 1.00 30.03 200 GLU A CA 1
ATOM 1599 C C . GLU A 1 200 ? 20.237 35.547 33.674 1.00 28.99 200 GLU A C 1
ATOM 1600 O O . GLU A 1 200 ? 21.123 36.273 33.248 1.00 28.59 200 GLU A O 1
ATOM 1606 N N . ASN A 1 201 ? 20.449 34.340 34.178 1.00 27.59 201 ASN A N 1
ATOM 1607 C CA . ASN A 1 201 ? 21.806 33.752 34.178 1.00 27.19 201 ASN A CA 1
ATOM 1608 C C . ASN A 1 201 ? 22.401 33.764 32.764 1.00 26.99 201 ASN A C 1
ATOM 1609 O O . ASN A 1 201 ? 23.563 34.122 32.585 1.00 26.71 201 ASN A O 1
ATOM 1614 N N . LYS A 1 202 ? 21.622 33.339 31.764 1.00 26.02 202 LYS A N 1
ATOM 1615 C CA . LYS A 1 202 ? 22.100 33.307 30.381 1.00 26.45 202 LYS A CA 1
ATOM 1616 C C . LYS A 1 202 ? 22.385 34.671 29.822 1.00 25.56 202 LYS A C 1
ATOM 1617 O O . LYS A 1 202 ? 23.375 34.868 29.117 1.00 25.57 202 LYS A O 1
ATOM 1623 N N . ARG A 1 203 ? 21.464 35.620 30.056 1.00 24.52 203 ARG A N 1
ATOM 1624 C CA . ARG A 1 203 ? 21.675 36.959 29.575 1.00 24.78 203 ARG A CA 1
ATOM 1625 C C . ARG A 1 203 ? 22.945 37.540 30.191 1.00 22.96 203 ARG A C 1
ATOM 1626 O O . ARG A 1 203 ? 23.730 38.174 29.504 1.00 23.82 203 ARG A O 1
ATOM 1634 N N . GLN A 1 204 ? 23.061 37.396 31.502 1.00 22.99 204 GLN A N 1
ATOM 1635 C CA . GLN A 1 204 ? 24.242 37.907 32.218 1.00 22.21 204 GLN A CA 1
ATOM 1636 C C . GLN A 1 204 ? 25.554 37.260 31.727 1.00 21.63 204 GLN A C 1
ATOM 1637 O O . GLN A 1 204 ? 26.559 37.956 31.535 1.00 21.65 204 GLN A O 1
ATOM 1643 N N . PHE A 1 205 ? 25.485 35.954 31.464 1.00 20.72 205 PHE A N 1
ATOM 1644 C CA . PHE A 1 205 ? 26.662 35.211 30.955 1.00 20.32 205 PHE A CA 1
ATOM 1645 C C . PHE A 1 205 ? 27.082 35.777 29.613 1.00 21.42 205 PHE A C 1
ATOM 1646 O O . PHE A 1 205 ? 28.258 36.091 29.370 1.00 22.19 205 PHE A O 1
ATOM 1654 N N . GLN A 1 206 ? 26.092 35.943 28.717 1.00 21.42 206 GLN A N 1
ATOM 1655 C CA . GLN A 1 206 ? 26.424 36.524 27.444 1.00 22.55 206 GLN A CA 1
ATOM 1656 C C . GLN A 1 206 ? 26.983 37.932 27.561 1.00 22.03 206 GLN A C 1
ATOM 1657 O O . GLN A 1 206 ? 27.876 38.313 26.809 1.00 23.27 206 GLN A O 1
ATOM 1663 N N . GLU A 1 207 ? 26.416 38.736 28.473 1.00 22.49 207 GLU A N 1
ATOM 1664 C CA . GLU A 1 207 ? 26.923 40.091 28.707 1.00 23.39 207 GLU A CA 1
ATOM 1665 C C . GLU A 1 207 ? 28.391 40.084 29.202 1.00 21.56 207 GLU A C 1
ATOM 1666 O O . GLU A 1 207 ? 29.205 40.889 28.774 1.00 21.30 207 GLU A O 1
ATOM 1672 N N . ASP A 1 208 ? 28.692 39.149 30.089 1.00 21.83 208 ASP A N 1
ATOM 1673 C CA . ASP A 1 208 ? 30.038 39.038 30.655 1.00 21.50 208 ASP A CA 1
ATOM 1674 C C . ASP A 1 208 ? 31.067 38.584 29.614 1.00 21.19 208 ASP A C 1
ATOM 1675 O O . ASP A 1 208 ? 32.175 39.104 29.575 1.00 20.91 208 ASP A O 1
ATOM 1680 N N . ILE A 1 209 ? 30.655 37.683 28.712 1.00 21.11 209 ILE A N 1
ATOM 1681 C CA . ILE A 1 209 ? 31.486 37.300 27.565 1.00 22.31 209 ILE A CA 1
ATOM 1682 C C . ILE A 1 209 ? 31.827 38.499 26.718 1.00 22.51 209 ILE A C 1
ATOM 1683 O O . ILE A 1 209 ? 32.964 38.707 26.329 1.00 22.67 209 ILE A O 1
ATOM 1688 N N . LYS A 1 210 ? 30.807 39.308 26.402 1.00 23.37 210 LYS A N 1
ATOM 1689 C CA . LYS A 1 210 ? 31.043 40.495 25.595 1.00 24.77 210 LYS A CA 1
ATOM 1690 C C . LYS A 1 210 ? 31.952 41.513 26.264 1.00 22.20 210 LYS A C 1
ATOM 1691 O O . LYS A 1 210 ? 32.817 42.109 25.623 1.00 23.36 210 LYS A O 1
ATOM 1697 N N . VAL A 1 211 ? 31.802 41.720 27.574 1.00 22.52 211 VAL A N 1
ATOM 1698 C CA . VAL A 1 211 ? 32.700 42.641 28.276 1.00 22.26 211 VAL A CA 1
ATOM 1699 C C . VAL A 1 211 ? 34.153 42.168 28.134 1.00 20.62 211 VAL A C 1
ATOM 1700 O O . VAL A 1 211 ? 35.067 42.953 27.849 1.00 21.29 211 VAL A O 1
ATOM 1704 N N . MET A 1 212 ? 34.366 40.864 28.332 1.00 21.48 212 MET A N 1
ATOM 1705 C CA . MET A 1 212 ? 35.734 40.309 28.291 1.00 21.21 212 MET A CA 1
ATOM 1706 C C . MET A 1 212 ? 36.333 40.418 26.904 1.00 20.55 212 MET A C 1
ATOM 1707 O O . MET A 1 212 ? 37.452 40.922 26.717 1.00 21.26 212 MET A O 1
ATOM 1712 N N . ASN A 1 213 ? 35.544 40.023 25.893 1.00 20.97 213 ASN A N 1
ATOM 1713 C CA . ASN A 1 213 ? 36.033 40.022 24.523 1.00 22.15 213 ASN A CA 1
ATOM 1714 C C . ASN A 1 213 ? 36.290 41.437 24.035 1.00 22.14 213 ASN A C 1
ATOM 1715 O O . ASN A 1 213 ? 37.316 41.720 23.426 1.00 22.97 213 ASN A O 1
ATOM 1720 N N . ASP A 1 214 ? 35.377 42.359 24.376 1.00 22.92 214 ASP A N 1
ATOM 1721 C CA . ASP A 1 214 ? 35.523 43.753 23.936 1.00 24.51 214 ASP A CA 1
ATOM 1722 C C . ASP A 1 214 ? 36.794 44.423 24.456 1.00 23.44 214 ASP A C 1
ATOM 1723 O O . ASP A 1 214 ? 37.520 45.039 23.704 1.00 24.25 214 ASP A O 1
ATOM 1728 N N . LEU A 1 215 ? 37.117 44.261 25.753 1.00 23.65 215 LEU A N 1
ATOM 1729 C CA . LEU A 1 215 ? 38.324 44.887 26.282 1.00 23.89 215 LEU A CA 1
ATOM 1730 C C . LEU A 1 215 ? 39.566 44.286 25.663 1.00 22.12 215 LEU A C 1
ATOM 1731 O O . LEU A 1 215 ? 40.463 44.998 25.239 1.00 23.02 215 LEU A O 1
ATOM 1736 N N . VAL A 1 216 ? 39.644 42.951 25.637 1.00 22.43 216 VAL A N 1
ATOM 1737 C CA . VAL A 1 216 ? 40.866 42.305 25.216 1.00 22.20 216 VAL A CA 1
ATOM 1738 C C . VAL A 1 216 ? 41.079 42.516 23.718 1.00 21.17 216 VAL A C 1
ATOM 1739 O O . VAL A 1 216 ? 42.196 42.814 23.284 1.00 22.23 216 VAL A O 1
ATOM 1743 N N . ASP A 1 217 ? 39.990 42.463 22.933 1.00 22.17 217 ASP A N 1
ATOM 1744 C CA . ASP A 1 217 ? 40.096 42.683 21.486 1.00 23.69 217 ASP A CA 1
ATOM 1745 C C . ASP A 1 217 ? 40.600 44.120 21.199 1.00 23.64 217 ASP A C 1
ATOM 1746 O O . ASP A 1 217 ? 41.398 44.326 20.303 1.00 24.11 217 ASP A O 1
ATOM 1751 N N . LYS A 1 218 ? 40.175 45.102 21.997 1.00 26.21 218 LYS A N 1
ATOM 1752 C CA . LYS A 1 218 ? 40.614 46.505 21.794 1.00 26.66 218 LYS A CA 1
ATOM 1753 C C . LYS A 1 218 ? 42.121 46.701 22.088 1.00 27.25 218 LYS A C 1
ATOM 1754 O O . LYS A 1 218 ? 42.855 47.359 21.340 1.00 28.10 218 LYS A O 1
ATOM 1757 N N . ILE A 1 219 ? 42.609 46.081 23.150 1.00 27.94 219 ILE A N 1
ATOM 1758 C CA . ILE A 1 219 ? 44.019 46.207 23.486 1.00 28.58 219 ILE A CA 1
ATOM 1759 C C . ILE A 1 219 ? 44.883 45.532 22.451 1.00 27.95 219 ILE A C 1
ATOM 1760 O O . ILE A 1 219 ? 45.916 46.075 22.064 1.00 28.65 219 ILE A O 1
ATOM 1765 N N . ILE A 1 220 ? 44.438 44.368 21.966 1.00 27.15 220 ILE A N 1
ATOM 1766 C CA . ILE A 1 220 ? 45.161 43.687 20.907 1.00 26.37 220 ILE A CA 1
ATOM 1767 C C . ILE A 1 220 ? 45.252 44.653 19.713 1.00 27.32 220 ILE A C 1
ATOM 1768 O O . ILE A 1 220 ? 46.330 44.897 19.182 1.00 27.31 220 ILE A O 1
ATOM 1773 N N . ALA A 1 221 ? 44.116 45.230 19.325 1.00 29.08 221 ALA A N 1
ATOM 1774 C CA . ALA A 1 221 ? 44.082 46.193 18.205 1.00 30.95 221 ALA A CA 1
ATOM 1775 C C . ALA A 1 221 ? 44.945 47.442 18.430 1.00 31.41 221 ALA A C 1
ATOM 1776 O O . ALA A 1 221 ? 45.714 47.821 17.539 1.00 32.71 221 ALA A O 1
ATOM 1778 N N . ASP A 1 222 ? 44.841 48.043 19.619 1.00 33.19 222 ASP A N 1
ATOM 1779 C CA . ASP A 1 222 ? 45.687 49.196 20.015 1.00 33.57 222 ASP A CA 1
ATOM 1780 C C . ASP A 1 222 ? 47.177 48.846 19.860 1.00 33.99 222 ASP A C 1
ATOM 1781 O O . ASP A 1 222 ? 47.993 49.649 19.387 1.00 34.56 222 ASP A O 1
ATOM 1786 N N . ARG A 1 223 ? 47.540 47.627 20.255 1.00 33.81 223 ARG A N 1
ATOM 1787 C CA . ARG A 1 223 ? 48.941 47.239 20.267 1.00 33.69 223 ARG A CA 1
ATOM 1788 C C . ARG A 1 223 ? 49.497 47.048 18.863 1.00 33.69 223 ARG A C 1
ATOM 1789 O O . ARG A 1 223 ? 50.640 47.415 18.583 1.00 33.18 223 ARG A O 1
ATOM 1797 N N . LYS A 1 224 ? 48.700 46.446 17.987 1.00 34.57 224 LYS A N 1
ATOM 1798 C CA . LYS A 1 224 ? 49.117 46.267 16.600 1.00 36.06 224 LYS A CA 1
ATOM 1799 C C . LYS A 1 224 ? 49.273 47.623 15.908 1.00 36.91 224 LYS A C 1
ATOM 1800 O O . LYS A 1 224 ? 50.155 47.794 15.072 1.00 37.94 224 LYS A O 1
ATOM 1806 N N . ALA A 1 225 ? 48.437 48.580 16.295 1.00 38.26 225 ALA A N 1
ATOM 1807 C CA . ALA A 1 225 ? 48.467 49.940 15.730 1.00 39.21 225 ALA A CA 1
ATOM 1808 C C . ALA A 1 225 ? 49.699 50.757 16.129 1.00 39.96 225 ALA A C 1
ATOM 1809 O O . ALA A 1 225 ? 50.274 51.472 15.300 1.00 40.58 225 ALA A O 1
ATOM 1811 N N . SER A 1 226 ? 50.092 50.677 17.394 1.00 40.68 226 SER A N 1
ATOM 1812 C CA . SER A 1 226 ? 51.229 51.450 17.895 1.00 41.10 226 SER A CA 1
ATOM 1813 C C . SER A 1 226 ? 52.562 50.823 17.506 1.00 41.38 226 SER A C 1
ATOM 1814 O O . SER A 1 226 ? 53.562 51.523 17.323 1.00 41.65 226 SER A O 1
ATOM 1817 N N . GLY A 1 227 ? 52.576 49.494 17.410 1.00 41.12 227 GLY A N 1
ATOM 1818 C CA . GLY A 1 227 ? 53.807 48.750 17.194 1.00 40.96 227 GLY A CA 1
ATOM 1819 C C . GLY A 1 227 ? 54.664 48.702 18.443 1.00 40.54 227 GLY A C 1
ATOM 1820 O O . GLY A 1 227 ? 55.817 48.269 18.388 1.00 40.71 227 GLY A O 1
ATOM 1821 N N . GLU A 1 228 ? 54.103 49.140 19.571 1.00 40.10 228 GLU A N 1
ATOM 1822 C CA . GLU A 1 228 ? 54.847 49.219 20.815 1.00 39.85 228 GLU A CA 1
ATOM 1823 C C . GLU A 1 228 ? 55.255 47.816 21.213 1.00 39.19 228 GLU A C 1
ATOM 1824 O O . GLU A 1 228 ? 54.453 46.882 21.139 1.00 39.28 228 GLU A O 1
ATOM 1827 N N . GLN A 1 229 ? 56.509 47.683 21.608 1.00 38.45 229 GLN A N 1
ATOM 1828 C CA . GLN A 1 229 ? 57.034 46.437 22.120 1.00 37.94 229 GLN A CA 1
ATOM 1829 C C . GLN A 1 229 ? 57.134 46.585 23.635 1.00 37.24 229 GLN A C 1
ATOM 1830 O O . GLN A 1 229 ? 57.785 47.505 24.137 1.00 38.27 229 GLN A O 1
ATOM 1836 N N . SER A 1 230 ? 56.443 45.704 24.359 1.00 35.49 230 SER A N 1
ATOM 1837 C CA . SER A 1 230 ? 56.430 45.711 25.820 1.00 34.55 230 SER A CA 1
ATOM 1838 C C . SER A 1 230 ? 57.044 44.401 26.317 1.00 32.84 230 SER A C 1
ATOM 1839 O O . SER A 1 230 ? 57.371 43.531 25.508 1.00 32.76 230 SER A O 1
ATOM 1842 N N . ASP A 1 231 ? 57.202 44.276 27.636 1.00 30.81 231 ASP A N 1
ATOM 1843 C CA . ASP A 1 231 ? 57.719 43.052 28.267 1.00 29.71 231 ASP A CA 1
ATOM 1844 C C . ASP A 1 231 ? 56.595 42.095 28.648 1.00 27.81 231 ASP A C 1
ATOM 1845 O O . ASP A 1 231 ? 56.714 41.354 29.638 1.00 28.05 231 ASP A O 1
ATOM 1850 N N . ASP A 1 232 ? 55.507 42.106 27.878 1.00 25.20 232 ASP A N 1
ATOM 1851 C CA . ASP A 1 232 ? 54.343 41.289 28.177 1.00 23.92 232 ASP A CA 1
ATOM 1852 C C . ASP A 1 232 ? 54.178 40.097 27.228 1.00 23.03 232 ASP A C 1
ATOM 1853 O O . ASP A 1 232 ? 54.782 40.027 26.175 1.00 22.53 232 ASP A O 1
ATOM 1858 N N . LEU A 1 233 ? 53.349 39.139 27.610 1.00 20.57 233 LEU A N 1
ATOM 1859 C CA . LEU A 1 233 ? 53.011 37.996 26.758 1.00 19.88 233 LEU A CA 1
ATOM 1860 C C . LEU A 1 233 ? 52.318 38.366 25.441 1.00 19.38 233 LEU A C 1
ATOM 1861 O O . LEU A 1 233 ? 52.458 37.666 24.421 1.00 19.49 233 LEU A O 1
ATOM 1866 N N . LEU A 1 234 ? 51.561 39.454 25.443 1.00 18.77 234 LEU A N 1
ATOM 1867 C CA . LEU A 1 234 ? 50.899 39.918 24.206 1.00 19.04 234 LEU A CA 1
ATOM 1868 C C . LEU A 1 234 ? 51.908 40.251 23.115 1.00 20.38 234 LEU A C 1
ATOM 1869 O O . LEU A 1 234 ? 51.686 39.875 21.967 1.00 20.84 234 LEU A O 1
ATOM 1874 N N . THR A 1 235 ? 53.009 40.912 23.477 1.00 21.76 235 THR A N 1
ATOM 1875 C CA . THR A 1 235 ? 54.085 41.198 22.522 1.00 23.19 235 THR A CA 1
ATOM 1876 C C . THR A 1 235 ? 54.656 39.890 21.954 1.00 23.32 235 THR A C 1
ATOM 1877 O O . THR A 1 235 ? 54.808 39.748 20.739 1.00 23.00 235 THR A O 1
ATOM 1881 N N . HIS A 1 236 ? 54.934 38.924 22.830 1.00 22.84 236 HIS A N 1
ATOM 1882 C CA . HIS A 1 236 ? 55.423 37.622 22.400 1.00 23.49 236 HIS A CA 1
ATOM 1883 C C . HIS A 1 236 ? 54.441 36.939 21.433 1.00 22.59 236 HIS A C 1
ATOM 1884 O O . HIS A 1 236 ? 54.876 36.306 20.469 1.00 23.83 236 HIS A O 1
ATOM 1891 N N . MET A 1 237 ? 53.125 37.034 21.688 1.00 21.45 237 MET A N 1
ATOM 1892 C CA . MET A 1 237 ? 52.123 36.406 20.828 1.00 21.07 237 MET A CA 1
ATOM 1893 C C . MET A 1 237 ? 51.929 37.126 19.499 1.00 22.41 237 MET A C 1
ATOM 1894 O O . MET A 1 237 ? 51.644 36.490 18.472 1.00 23.73 237 MET A O 1
ATOM 1899 N N . LEU A 1 238 ? 52.032 38.448 19.505 1.00 22.24 238 LEU A N 1
ATOM 1900 C CA . LEU A 1 238 ? 51.941 39.178 18.247 1.00 23.84 238 LEU A CA 1
ATOM 1901 C C . LEU A 1 238 ? 53.117 38.868 17.329 1.00 25.29 238 LEU A C 1
ATOM 1902 O O . LEU A 1 238 ? 52.944 38.886 16.116 1.00 28.25 238 LEU A O 1
ATOM 1907 N N . ASN A 1 239 ? 54.288 38.594 17.894 1.00 25.98 239 ASN A N 1
ATOM 1908 C CA . ASN A 1 239 ? 55.514 38.367 17.120 1.00 26.87 239 ASN A CA 1
ATOM 1909 C C . ASN A 1 239 ? 55.840 36.902 16.815 1.00 26.53 239 ASN A C 1
ATOM 1910 O O . ASN A 1 239 ? 56.679 36.606 15.948 1.00 27.94 239 ASN A O 1
ATOM 1915 N N . GLY A 1 240 ? 55.195 35.973 17.517 1.00 24.66 240 GLY A N 1
ATOM 1916 C CA . GLY A 1 240 ? 55.640 34.589 17.502 1.00 23.96 240 GLY A CA 1
ATOM 1917 C C . GLY A 1 240 ? 55.115 33.838 16.307 1.00 22.95 240 GLY A C 1
ATOM 1918 O O . GLY A 1 240 ? 54.020 34.113 15.837 1.00 24.13 240 GLY A O 1
ATOM 1919 N N . LYS A 1 241 ? 55.909 32.896 15.813 1.00 22.90 241 LYS A N 1
ATOM 1920 C CA . LYS A 1 241 ? 55.474 31.963 14.795 1.00 22.72 241 LYS A CA 1
ATOM 1921 C C . LYS A 1 241 ? 55.697 30.552 15.308 1.00 20.43 241 LYS A C 1
ATOM 1922 O O . LYS A 1 241 ? 56.731 30.252 15.896 1.00 21.28 241 LYS A O 1
ATOM 1928 N N . ASP A 1 242 ? 54.729 29.680 15.088 1.00 19.83 242 ASP A N 1
ATOM 1929 C CA . ASP A 1 242 ? 54.883 28.271 15.417 1.00 19.82 242 ASP A CA 1
ATOM 1930 C C . ASP A 1 242 ? 55.873 27.644 14.438 1.00 21.33 242 ASP A C 1
ATOM 1931 O O . ASP A 1 242 ? 55.657 27.691 13.221 1.00 21.46 242 ASP A O 1
ATOM 1936 N N . PRO A 1 243 ? 56.973 27.042 14.939 1.00 23.14 243 PRO A N 1
ATOM 1937 C CA . PRO A 1 243 ? 57.937 26.458 13.988 1.00 25.07 243 PRO A CA 1
ATOM 1938 C C . PRO A 1 243 ? 57.352 25.399 13.068 1.00 25.87 243 PRO A C 1
ATOM 1939 O O . PRO A 1 243 ? 57.771 25.296 11.910 1.00 27.57 243 PRO A O 1
ATOM 1943 N N . GLU A 1 244 ? 56.390 24.627 13.545 1.00 25.56 244 GLU A N 1
ATOM 1944 C CA . GLU A 1 244 ? 55.846 23.512 12.780 1.00 26.50 244 GLU A CA 1
ATOM 1945 C C . GLU A 1 244 ? 55.005 23.965 11.581 1.00 26.11 244 GLU A C 1
ATOM 1946 O O . GLU A 1 244 ? 55.241 23.545 10.447 1.00 28.04 244 GLU A O 1
ATOM 1949 N N . THR A 1 245 ? 54.044 24.842 11.810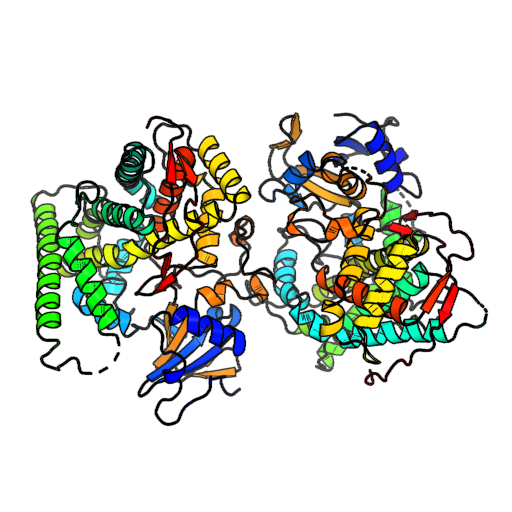 1.00 24.38 245 THR A N 1
ATOM 1950 C CA . THR A 1 245 ? 53.150 25.323 10.749 1.00 23.52 245 THR A CA 1
ATOM 1951 C C . THR A 1 245 ? 53.661 26.595 10.085 1.00 22.67 245 THR A C 1
ATOM 1952 O O . THR A 1 245 ? 53.195 26.964 9.015 1.00 22.70 245 THR A O 1
ATOM 1956 N N . GLY A 1 246 ? 54.587 27.291 10.728 1.00 21.78 246 GLY A N 1
ATOM 1957 C CA . GLY A 1 246 ? 55.009 28.609 10.306 1.00 21.10 246 GLY A CA 1
ATOM 1958 C C . GLY A 1 246 ? 54.015 29.730 10.543 1.00 20.52 246 GLY A C 1
ATOM 1959 O O . GLY A 1 246 ? 54.257 30.846 10.109 1.00 22.63 246 GLY A O 1
ATOM 1960 N N . GLU A 1 247 ? 52.925 29.462 11.280 1.00 19.44 247 GLU A N 1
ATOM 1961 C CA . GLU A 1 247 ? 51.838 30.424 11.465 1.00 19.48 247 GLU A CA 1
ATOM 1962 C C . GLU A 1 247 ? 51.872 31.083 12.834 1.00 18.65 247 GLU A C 1
ATOM 1963 O O . GLU A 1 247 ? 52.245 30.430 13.832 1.00 19.42 247 GLU A O 1
ATOM 1969 N N . PRO A 1 248 ? 51.439 32.346 12.899 1.00 18.50 248 PRO A N 1
ATOM 1970 C CA . PRO A 1 248 ? 51.228 32.984 14.198 1.00 18.74 248 PRO A CA 1
ATOM 1971 C C . PRO A 1 248 ? 49.841 32.623 14.708 1.00 17.92 248 PRO A C 1
ATOM 1972 O O . PRO A 1 248 ? 48.999 32.079 13.986 1.00 19.26 248 PRO A O 1
ATOM 1976 N N . LEU A 1 249 ? 49.593 32.939 15.972 1.00 17.76 249 LEU A N 1
ATOM 1977 C CA . LEU A 1 249 ? 48.245 32.875 16.486 1.00 17.93 249 LEU A CA 1
ATOM 1978 C C . LEU A 1 249 ? 47.448 34.015 15.881 1.00 18.84 249 LEU A C 1
ATOM 1979 O O . LEU A 1 249 ? 47.956 35.136 15.731 1.00 21.18 249 LEU A O 1
ATOM 1984 N N . ASP A 1 250 ? 46.193 33.754 15.586 1.00 18.26 250 ASP A N 1
ATOM 1985 C CA . ASP A 1 250 ? 45.336 34.833 15.106 1.00 19.68 250 ASP A CA 1
ATOM 1986 C C . ASP A 1 250 ? 44.793 35.630 16.280 1.00 19.36 250 ASP A C 1
ATOM 1987 O O . ASP A 1 250 ? 44.925 35.221 17.440 1.00 19.46 250 ASP A O 1
ATOM 1992 N N . ASP A 1 251 ? 44.226 36.792 15.989 1.00 19.45 251 ASP A N 1
ATOM 1993 C CA . ASP A 1 251 ? 43.865 37.739 17.035 1.00 20.37 251 ASP A CA 1
ATOM 1994 C C . ASP A 1 251 ? 42.795 37.159 17.947 1.00 19.10 251 ASP A C 1
ATOM 1995 O O . ASP A 1 251 ? 42.813 37.436 19.159 1.00 19.62 251 ASP A O 1
ATOM 2000 N N . GLU A 1 252 ? 41.877 36.346 17.423 1.00 19.92 252 GLU A N 1
ATOM 2001 C CA . GLU A 1 252 ? 40.830 35.746 18.269 1.00 19.74 252 GLU A CA 1
ATOM 2002 C C . GLU A 1 252 ? 41.476 34.793 19.308 1.00 18.28 252 GLU A C 1
ATOM 2003 O O . GLU A 1 252 ? 41.135 34.811 20.506 1.00 18.86 252 GLU A O 1
ATOM 2009 N N . ASN A 1 253 ? 42.395 33.958 18.850 1.00 17.08 253 ASN A N 1
ATOM 2010 C CA . ASN A 1 253 ? 43.023 33.017 19.754 1.00 16.19 253 ASN A CA 1
ATOM 2011 C C . ASN A 1 253 ? 43.887 33.753 20.778 1.00 16.20 253 ASN A C 1
ATOM 2012 O O . ASN A 1 253 ? 43.938 33.340 21.946 1.00 16.32 253 ASN A O 1
ATOM 2017 N N . ILE A 1 254 ? 44.564 34.809 20.362 1.00 16.94 254 ILE A N 1
ATOM 2018 C CA . ILE A 1 254 ? 45.343 35.629 21.292 1.00 17.55 254 ILE A CA 1
ATOM 2019 C C . ILE A 1 254 ? 44.433 36.137 22.421 1.00 17.55 254 ILE A C 1
ATOM 2020 O O . ILE A 1 254 ? 44.792 36.048 23.621 1.00 17.24 254 ILE A O 1
ATOM 2025 N N . ARG A 1 255 ? 43.248 36.636 22.067 1.00 17.73 255 ARG A N 1
ATOM 2026 C CA . ARG A 1 255 ? 42.279 37.040 23.070 1.00 17.58 255 ARG A CA 1
ATOM 2027 C C . ARG A 1 255 ? 41.957 35.892 24.042 1.00 16.60 255 ARG A C 1
ATOM 2028 O O . ARG A 1 255 ? 41.955 36.080 25.250 1.00 16.46 255 ARG A O 1
ATOM 2036 N N . TYR A 1 256 ? 41.656 34.714 23.506 1.00 15.72 256 TYR A N 1
ATOM 2037 C CA . TYR A 1 256 ? 41.373 33.570 24.371 1.00 15.33 256 TYR A CA 1
ATOM 2038 C C . TYR A 1 256 ? 42.556 33.186 25.264 1.00 13.96 256 TYR A C 1
ATOM 2039 O O . TYR A 1 256 ? 42.326 32.826 26.410 1.00 14.87 256 TYR A O 1
ATOM 2048 N N . GLN A 1 257 ? 43.779 33.335 24.792 1.00 14.49 257 GLN A N 1
ATOM 2049 C CA . GLN A 1 257 ? 44.936 33.041 25.634 1.00 13.88 257 GLN A CA 1
ATOM 2050 C C . GLN A 1 257 ? 45.018 34.033 26.799 1.00 14.56 257 GLN A C 1
ATOM 2051 O O . GLN A 1 257 ? 45.319 33.639 27.924 1.00 14.21 257 GLN A O 1
ATOM 2057 N N . ILE A 1 258 ? 44.759 35.313 26.537 1.00 14.50 258 ILE A N 1
ATOM 2058 C CA . ILE A 1 258 ? 44.826 36.313 27.598 1.00 15.41 258 ILE A CA 1
ATOM 2059 C C . ILE A 1 258 ? 43.775 36.021 28.666 1.00 14.71 258 ILE A C 1
ATOM 2060 O O . ILE A 1 258 ? 44.055 36.038 29.871 1.00 14.86 258 ILE A O 1
ATOM 2065 N N . ILE A 1 259 ? 42.550 35.732 28.223 1.00 14.72 259 ILE A N 1
ATOM 2066 C CA . ILE A 1 259 ? 41.479 35.377 29.127 1.00 15.13 259 ILE A CA 1
ATOM 2067 C C . ILE A 1 259 ? 41.900 34.126 29.933 1.00 14.07 259 ILE A C 1
ATOM 2068 O O . ILE A 1 259 ? 41.698 34.046 31.166 1.00 14.53 259 ILE A O 1
ATOM 2073 N N . THR A 1 260 ? 42.467 33.148 29.228 1.00 13.55 260 THR A N 1
ATOM 2074 C CA . THR A 1 260 ? 42.926 31.918 29.841 1.00 13.36 260 THR A CA 1
ATOM 2075 C C . THR A 1 260 ? 43.970 32.114 30.932 1.00 12.83 260 THR A C 1
ATOM 2076 O O . THR A 1 260 ? 43.899 31.466 31.989 1.00 13.28 260 THR A O 1
ATOM 2080 N N . PHE A 1 261 ? 44.959 32.949 30.677 1.00 12.97 261 PHE A N 1
ATOM 2081 C CA . PHE A 1 261 ? 45.981 33.178 31.694 1.00 12.76 261 PHE A CA 1
ATOM 2082 C C . PHE A 1 261 ? 45.352 33.663 32.993 1.00 12.79 261 PHE A C 1
ATOM 2083 O O . PHE A 1 261 ? 45.734 33.247 34.095 1.00 12.71 261 PHE A O 1
ATOM 2091 N N . LEU A 1 262 ? 44.416 34.582 32.858 1.00 12.98 262 LEU A N 1
ATOM 2092 C CA . LEU A 1 262 ? 43.716 35.136 34.025 1.00 13.38 262 LEU A CA 1
ATOM 2093 C C . LEU A 1 262 ? 42.897 34.058 34.743 1.00 12.96 262 LEU A C 1
ATOM 2094 O O . LEU A 1 262 ? 42.981 33.898 35.968 1.00 13.75 262 LEU A O 1
ATOM 2099 N N . ILE A 1 263 ? 42.128 33.274 33.990 1.00 13.61 263 ILE A N 1
ATOM 2100 C CA . ILE A 1 263 ? 41.309 32.253 34.578 1.00 14.16 263 ILE A CA 1
ATOM 2101 C C . ILE A 1 263 ? 42.162 31.186 35.266 1.00 13.70 263 ILE A C 1
ATOM 2102 O O . ILE A 1 263 ? 41.890 30.829 36.402 1.00 15.50 263 ILE A O 1
ATOM 2111 N N . ALA A 1 264 ? 43.152 30.659 34.567 1.00 13.28 264 ALA A N 1
ATOM 2112 C CA . ALA A 1 264 ? 43.954 29.548 35.062 1.00 13.17 264 ALA A CA 1
ATOM 2113 C C . ALA A 1 264 ? 44.886 29.960 36.180 1.00 12.89 264 ALA A C 1
ATOM 2114 O O . ALA A 1 264 ? 45.228 29.132 37.024 1.00 13.96 264 ALA A O 1
ATOM 2116 N N . GLY A 1 265 ? 45.302 31.210 36.192 1.00 12.74 265 GLY A N 1
ATOM 2117 C CA . GLY A 1 265 ? 46.342 31.665 37.110 1.00 13.02 265 GLY A CA 1
ATOM 2118 C C . GLY A 1 265 ? 45.891 32.422 38.322 1.00 12.23 265 GLY A C 1
ATOM 2119 O O . GLY A 1 265 ? 46.624 32.474 39.312 1.00 13.32 265 GLY A O 1
ATOM 2120 N N . HIS A 1 266 ? 44.736 33.078 38.258 1.00 12.34 266 HIS A N 1
ATOM 2121 C CA . HIS A 1 266 ? 44.444 34.041 39.341 1.00 12.94 266 HIS A CA 1
ATOM 2122 C C . HIS A 1 266 ? 44.241 33.402 40.700 1.00 12.39 266 HIS A C 1
ATOM 2123 O O . HIS A 1 266 ? 44.858 33.817 41.681 1.00 13.67 266 HIS A O 1
ATOM 2130 N N . GLU A 1 267 ? 43.371 32.411 40.786 1.00 12.37 267 GLU A N 1
ATOM 2131 C CA . GLU A 1 267 ? 42.989 31.854 42.058 1.00 12.64 267 GLU A CA 1
ATOM 2132 C C . GLU A 1 267 ? 43.824 30.674 42.474 1.00 11.66 267 GLU A C 1
ATOM 2133 O O . GLU A 1 267 ? 43.952 30.405 43.658 1.00 12.82 267 GLU A O 1
ATOM 2139 N N . THR A 1 268 ? 44.423 29.963 41.521 1.00 11.28 268 THR A N 1
ATOM 2140 C CA . THR A 1 268 ? 45.419 28.956 41.876 1.00 11.28 268 THR A CA 1
ATOM 2141 C C . THR A 1 268 ? 46.583 29.620 42.648 1.00 10.98 268 THR A C 1
ATOM 2142 O O . THR A 1 268 ? 46.994 29.155 43.701 1.00 11.26 268 THR A O 1
ATOM 2146 N N . THR A 1 269 ? 47.097 30.708 42.095 1.00 10.82 269 THR A N 1
ATOM 2147 C CA . THR A 1 269 ? 48.252 31.353 42.662 1.00 10.98 269 THR A CA 1
ATOM 2148 C C . THR A 1 269 ? 47.883 32.072 43.967 1.00 11.13 269 THR A C 1
ATOM 2149 O O . THR A 1 269 ? 48.606 32.039 44.944 1.00 11.43 269 THR A O 1
ATOM 2153 N N . SER A 1 270 ? 46.734 32.738 43.988 1.00 10.82 270 SER A N 1
ATOM 2154 C CA . SER A 1 270 ? 46.322 33.417 45.206 1.00 11.86 270 SER A CA 1
ATOM 2155 C C . SER A 1 270 ? 46.002 32.410 46.304 1.00 11.46 270 SER A C 1
ATOM 2156 O O . SER A 1 270 ? 46.289 32.662 47.473 1.00 11.91 270 SER A O 1
ATOM 2161 N N . GLY A 1 271 ? 45.432 31.262 45.936 1.00 11.10 271 GLY A N 1
ATOM 2162 C CA . GLY A 1 271 ? 45.204 30.206 46.898 1.00 11.59 271 GLY A CA 1
ATOM 2163 C C . GLY A 1 271 ? 46.491 29.677 47.501 1.00 11.21 271 GLY A C 1
ATOM 2164 O O . GLY A 1 271 ? 46.568 29.455 48.693 1.00 11.52 271 GLY A O 1
ATOM 2165 N N . LEU A 1 272 ? 47.524 29.516 46.695 1.00 11.07 272 LEU A N 1
ATOM 2166 C CA . LEU A 1 272 ? 48.824 29.051 47.175 1.00 11.24 272 LEU A CA 1
ATOM 2167 C C . LEU A 1 272 ? 49.379 30.042 48.201 1.00 11.44 272 LEU A C 1
ATOM 2168 O O . LEU A 1 272 ? 49.813 29.647 49.286 1.00 11.38 272 LEU A O 1
ATOM 2173 N N . LEU A 1 273 ? 49.374 31.325 47.856 1.00 10.84 273 LEU A N 1
ATOM 2174 C CA . LEU A 1 273 ? 49.874 32.316 48.818 1.00 10.87 273 LEU A CA 1
ATOM 2175 C C . LEU A 1 273 ? 49.086 32.301 50.106 1.00 11.22 273 LEU A C 1
ATOM 2176 O O . LEU A 1 273 ? 49.655 32.410 51.188 1.00 11.38 273 LEU A O 1
ATOM 2181 N N . SER A 1 274 ? 47.769 32.133 49.999 1.00 10.91 274 SER A N 1
ATOM 2182 C CA . SER A 1 274 ? 46.909 32.112 51.171 1.00 10.99 274 SER A CA 1
ATOM 2183 C C . SER A 1 274 ? 47.143 30.869 52.042 1.00 10.95 274 SER A C 1
ATOM 2184 O O . SER A 1 274 ? 47.255 31.003 53.257 1.00 11.57 274 SER A O 1
ATOM 2187 N N . PHE A 1 275 ? 47.216 29.675 51.438 1.00 10.73 275 PHE A N 1
ATOM 2188 C CA . PHE A 1 275 ? 47.547 28.493 52.199 1.00 10.62 275 PHE A CA 1
ATOM 2189 C C . PHE A 1 275 ? 48.930 28.552 52.796 1.00 10.84 275 PHE A C 1
ATOM 2190 O O . PHE A 1 275 ? 49.134 28.093 53.931 1.00 11.23 275 PHE A O 1
ATOM 2198 N N . ALA A 1 276 ? 49.903 29.103 52.067 1.00 10.39 276 ALA A N 1
ATOM 2199 C CA . ALA A 1 276 ? 51.237 29.208 52.642 1.00 11.18 276 ALA A CA 1
ATOM 2200 C C . ALA A 1 276 ? 51.256 30.086 53.894 1.00 11.56 276 ALA A C 1
ATOM 2201 O O . ALA A 1 276 ? 51.835 29.715 54.900 1.00 11.79 276 ALA A O 1
ATOM 2203 N N . LEU A 1 277 ? 50.571 31.221 53.830 1.00 11.03 277 LEU A N 1
ATOM 2204 C CA . LEU A 1 277 ? 50.530 32.091 55.001 1.00 11.66 277 LEU A CA 1
ATOM 2205 C C . LEU A 1 277 ? 49.758 31.407 56.153 1.00 11.90 277 LEU A C 1
ATOM 2206 O O . LEU A 1 277 ? 50.144 31.526 57.304 1.00 12.49 277 LEU A O 1
ATOM 2211 N N . TYR A 1 278 ? 48.674 30.695 55.828 1.00 11.96 278 TYR A N 1
ATOM 2212 C CA . TYR A 1 278 ? 47.944 29.899 56.829 1.00 11.91 278 TYR A CA 1
ATOM 2213 C C . TYR A 1 278 ? 48.917 28.933 57.534 1.00 11.79 278 TYR A C 1
ATOM 2214 O O . TYR A 1 278 ? 49.014 28.905 58.777 1.00 12.58 278 TYR A O 1
ATOM 2223 N N . PHE A 1 279 ? 49.652 28.146 56.771 1.00 11.34 279 PHE A N 1
ATOM 2224 C CA . PHE A 1 279 ? 50.549 27.178 57.384 1.00 12.11 279 PHE A CA 1
ATOM 2225 C C . PHE A 1 279 ? 51.652 27.861 58.186 1.00 12.68 279 PHE A C 1
ATOM 2226 O O . PHE A 1 279 ? 52.043 27.375 59.252 1.00 12.96 279 PHE A O 1
ATOM 2234 N N . LEU A 1 280 ? 52.151 29.004 57.730 1.00 12.52 280 LEU A N 1
ATOM 2235 C CA . LEU A 1 280 ? 53.165 29.710 58.482 1.00 13.55 280 LEU A CA 1
ATOM 2236 C C . LEU A 1 280 ? 52.636 30.212 59.826 1.00 13.66 280 LEU A C 1
ATOM 2237 O O . LEU A 1 280 ? 53.315 30.047 60.835 1.00 14.07 280 LEU A O 1
ATOM 2242 N N . VAL A 1 281 ? 51.448 30.822 59.859 1.00 13.28 281 VAL A N 1
ATOM 2243 C CA . VAL A 1 281 ? 50.941 31.306 61.144 1.00 14.19 281 VAL A CA 1
ATOM 2244 C C . VAL A 1 281 ? 50.614 30.164 62.102 1.00 14.60 281 VAL A C 1
ATOM 2245 O O . VAL A 1 281 ? 50.633 30.355 63.301 1.00 16.72 281 VAL A O 1
ATOM 2249 N N . LYS A 1 282 ? 50.304 28.986 61.571 1.00 14.03 282 LYS A N 1
ATOM 2250 C CA . LYS A 1 282 ? 50.059 27.798 62.393 1.00 14.87 282 LYS A CA 1
ATOM 2251 C C . LYS A 1 282 ? 51.315 27.037 62.817 1.00 15.29 282 LYS A C 1
ATOM 2252 O O . LYS A 1 282 ? 51.234 26.134 63.659 1.00 16.10 282 LYS A O 1
ATOM 2258 N N . ASN A 1 283 ? 52.463 27.388 62.255 1.00 15.07 283 ASN A N 1
ATOM 2259 C CA . ASN A 1 283 ? 53.727 26.684 62.508 1.00 15.83 283 ASN A CA 1
ATOM 2260 C C . ASN A 1 283 ? 54.809 27.713 62.745 1.00 16.69 283 ASN A C 1
ATOM 2261 O O . ASN A 1 283 ? 55.643 27.996 61.865 1.00 15.95 283 ASN A O 1
ATOM 2266 N N . PRO A 1 284 ? 54.795 28.328 63.942 1.00 18.79 284 PRO A N 1
ATOM 2267 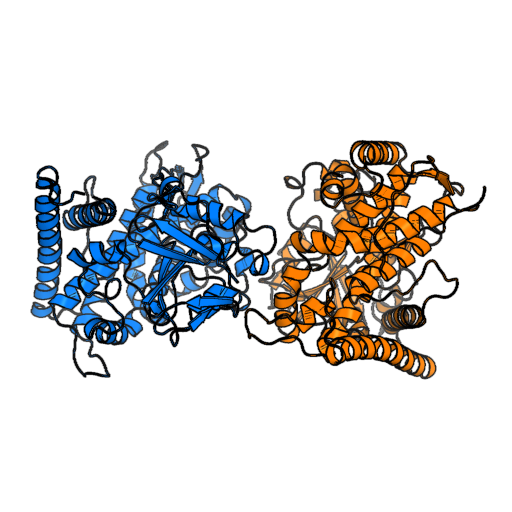C CA . PRO A 1 284 ? 55.714 29.400 64.283 1.00 20.45 284 PRO A CA 1
ATOM 2268 C C . PRO A 1 284 ? 57.191 29.199 63.991 1.00 19.78 284 PRO A C 1
ATOM 2269 O O . PRO A 1 284 ? 57.850 30.160 63.624 1.00 19.93 284 PRO A O 1
ATOM 2273 N N . HIS A 1 285 ? 57.717 27.998 64.200 1.00 18.95 285 HIS A N 1
ATOM 2274 C CA . HIS A 1 285 ? 59.128 27.715 63.978 1.00 20.10 285 HIS A CA 1
ATOM 2275 C C . HIS A 1 285 ? 59.451 27.812 62.488 1.00 18.42 285 HIS A C 1
ATOM 2276 O O . HIS A 1 285 ? 60.526 28.242 62.096 1.00 18.88 285 HIS A O 1
ATOM 2283 N N . VAL A 1 286 ? 58.522 27.371 61.635 1.00 16.97 286 VAL A N 1
ATOM 2284 C CA . VAL A 1 286 ? 58.714 27.446 60.195 1.00 16.08 286 VAL A CA 1
ATOM 2285 C C . VAL A 1 286 ? 58.644 28.895 59.773 1.00 15.38 286 VAL A C 1
ATOM 2286 O O . VAL A 1 286 ? 59.452 29.351 58.958 1.00 15.76 286 VAL A O 1
ATOM 2290 N N . LEU A 1 287 ? 57.670 29.630 60.310 1.00 15.72 287 LEU A N 1
ATOM 2291 C CA . LEU A 1 287 ? 57.594 31.068 60.040 1.00 17.09 287 LEU A CA 1
ATOM 2292 C C . LEU A 1 287 ? 58.909 31.768 60.371 1.00 18.35 287 LEU A C 1
ATOM 2293 O O . LEU A 1 287 ? 59.430 32.528 59.575 1.00 18.40 287 LEU A O 1
ATOM 2298 N N . GLN A 1 288 ? 59.477 31.464 61.527 1.00 18.61 288 GLN A N 1
ATOM 2299 C CA . GLN A 1 288 ? 60.717 32.117 61.924 1.00 20.25 288 GLN A CA 1
ATOM 2300 C C . GLN A 1 288 ? 61.844 31.810 60.926 1.00 18.66 288 GLN A C 1
ATOM 2301 O O . GLN A 1 288 ? 62.618 32.704 60.548 1.00 18.21 288 GLN A O 1
ATOM 2307 N N . LYS A 1 289 ? 61.977 30.547 60.526 1.00 17.19 289 LYS A N 1
ATOM 2308 C CA . LYS A 1 289 ? 63.016 30.145 59.584 1.00 18.40 289 LYS A CA 1
ATOM 2309 C C . LYS A 1 289 ? 62.837 30.846 58.247 1.00 16.08 289 LYS A C 1
ATOM 2310 O O . LYS A 1 289 ? 63.807 31.314 57.635 1.00 16.77 289 LYS A O 1
ATOM 2316 N N . ALA A 1 290 ? 61.593 30.935 57.776 1.00 15.00 290 ALA A N 1
ATOM 2317 C CA . ALA A 1 290 ? 61.317 31.608 56.515 1.00 14.70 290 ALA A CA 1
ATOM 2318 C C . ALA A 1 290 ? 61.597 33.106 56.599 1.00 15.27 290 ALA A C 1
ATOM 2319 O O . ALA A 1 290 ? 62.139 33.703 55.660 1.00 15.35 290 ALA A O 1
ATOM 2321 N N . ALA A 1 291 ? 61.160 33.729 57.684 1.00 15.41 291 ALA A N 1
ATOM 2322 C CA . ALA A 1 291 ? 61.430 35.166 57.870 1.00 16.01 291 ALA A CA 1
ATOM 2323 C C . ALA A 1 291 ? 62.932 35.459 58.014 1.00 16.66 291 ALA A C 1
ATOM 2324 O O . ALA A 1 291 ? 63.394 36.468 57.509 1.00 17.06 291 ALA A O 1
ATOM 2326 N N . GLU A 1 292 ? 63.682 34.571 58.651 1.00 16.86 292 GLU A N 1
ATOM 2327 C CA . GLU A 1 292 ? 65.124 34.736 58.729 1.00 18.81 292 GLU A CA 1
ATOM 2328 C C . GLU A 1 292 ? 65.773 34.705 57.356 1.00 16.75 292 GLU A C 1
ATOM 2329 O O . GLU A 1 292 ? 66.634 35.526 57.047 1.00 17.74 292 GLU A O 1
ATOM 2335 N N . GLU A 1 293 ? 65.332 33.776 56.496 1.00 16.22 293 GLU A N 1
ATOM 2336 C CA . GLU A 1 293 ? 65.840 33.717 55.153 1.00 15.84 293 GLU A CA 1
ATOM 2337 C C . GLU A 1 293 ? 65.488 34.987 54.386 1.00 16.11 293 GLU A C 1
ATOM 2338 O O . GLU A 1 293 ? 66.343 35.551 53.688 1.00 16.66 293 GLU A O 1
ATOM 2344 N N . ALA A 1 294 ? 64.236 35.438 54.476 1.00 16.02 294 ALA A N 1
ATOM 2345 C CA . ALA A 1 294 ? 63.815 36.656 53.766 1.00 16.42 294 ALA A CA 1
ATOM 2346 C C . ALA A 1 294 ? 64.689 37.847 54.186 1.00 17.34 294 ALA A C 1
ATOM 2347 O O . ALA A 1 294 ? 65.129 38.622 53.337 1.00 17.75 294 ALA A O 1
ATOM 2349 N N . ALA A 1 295 ? 64.915 38.002 55.484 1.00 17.48 295 ALA A N 1
ATOM 2350 C CA . ALA A 1 295 ? 65.743 39.118 55.961 1.00 18.28 295 ALA A CA 1
ATOM 2351 C C . ALA A 1 295 ? 67.192 38.999 55.480 1.00 18.43 295 ALA A C 1
ATOM 2352 O O . ALA A 1 295 ? 67.852 40.007 55.147 1.00 19.77 295 ALA A O 1
ATOM 2354 N N . ARG A 1 296 ? 67.727 37.791 55.476 1.00 17.95 296 ARG A N 1
ATOM 2355 C CA . ARG A 1 296 ? 69.111 37.562 55.065 1.00 19.10 296 ARG A CA 1
ATOM 2356 C C . ARG A 1 296 ? 69.320 37.822 53.579 1.00 18.64 296 ARG A C 1
ATOM 2357 O O . ARG A 1 296 ? 70.342 38.371 53.152 1.00 20.74 296 ARG A O 1
ATOM 2365 N N . VAL A 1 297 ? 68.359 37.396 52.762 1.00 18.01 297 VAL A N 1
ATOM 2366 C CA . VAL A 1 297 ? 68.536 37.414 51.322 1.00 17.95 297 VAL A CA 1
ATOM 2367 C C . VAL A 1 297 ? 68.070 38.716 50.663 1.00 17.89 297 VAL A C 1
ATOM 2368 O O . VAL A 1 297 ? 68.728 39.219 49.735 1.00 18.35 297 VAL A O 1
ATOM 2372 N N . LEU A 1 298 ? 66.960 39.284 51.141 1.00 17.85 298 LEU A N 1
ATOM 2373 C CA . LEU A 1 298 ? 66.342 40.446 50.505 1.00 17.79 298 LEU A CA 1
ATOM 2374 C C . LEU A 1 298 ? 66.921 41.746 51.090 1.00 19.02 298 LEU A C 1
ATOM 2375 O O . LEU A 1 298 ? 66.254 42.474 51.824 1.00 19.62 298 LEU A O 1
ATOM 2380 N N . VAL A 1 299 ? 68.174 42.004 50.724 1.00 20.37 299 VAL A N 1
ATOM 2381 C CA . VAL A 1 299 ? 68.968 43.082 51.318 1.00 22.08 299 VAL A CA 1
ATOM 2382 C C . VAL A 1 299 ? 68.818 44.416 50.618 1.00 22.32 299 VAL A C 1
ATOM 2383 O O . VAL A 1 299 ? 69.358 45.429 51.118 1.00 23.54 299 VAL A O 1
ATOM 2387 N N . ASP A 1 300 ? 68.117 44.450 49.488 1.00 22.17 300 ASP A N 1
ATOM 2388 C CA . ASP A 1 300 ? 67.891 45.678 48.730 1.00 22.78 300 ASP A CA 1
ATOM 2389 C C . ASP A 1 300 ? 66.505 46.204 48.977 1.00 22.37 300 ASP A C 1
ATOM 2390 O O . ASP A 1 300 ? 65.638 45.496 49.486 1.00 22.89 300 ASP A O 1
ATOM 2395 N N . PRO A 1 301 ? 66.266 47.458 48.606 1.00 22.77 301 PRO A N 1
ATOM 2396 C CA . PRO A 1 301 ? 64.954 48.019 48.807 1.00 22.36 301 PRO A CA 1
ATOM 2397 C C . PRO A 1 301 ? 63.817 47.240 48.133 1.00 21.36 301 PRO A C 1
ATOM 2398 O O . PRO A 1 301 ? 62.744 47.134 48.723 1.00 22.83 301 PRO A O 1
ATOM 2402 N N . VAL A 1 302 ? 64.029 46.739 46.915 1.00 20.81 302 VAL A N 1
ATOM 2403 C CA . VAL A 1 302 ? 63.097 45.745 46.335 1.00 20.62 302 VAL A CA 1
ATOM 2404 C C . VAL A 1 302 ? 63.900 44.545 45.846 1.00 19.93 302 VAL A C 1
ATOM 2405 O O . VAL A 1 302 ? 65.102 44.684 45.587 1.00 19.56 302 VAL A O 1
ATOM 2409 N N . PRO A 1 303 ? 63.279 43.366 45.791 1.00 18.54 303 PRO A N 1
ATOM 2410 C CA . PRO A 1 303 ? 64.049 42.195 45.403 1.00 18.39 303 PRO A CA 1
ATOM 2411 C C . PRO A 1 303 ? 64.479 42.226 43.958 1.00 17.29 303 PRO A C 1
ATOM 2412 O O . PRO A 1 303 ? 63.738 42.676 43.086 1.00 17.49 303 PRO A O 1
ATOM 2416 N N . SER A 1 304 ? 65.652 41.668 43.729 1.00 17.61 304 SER A N 1
ATOM 2417 C CA . SER A 1 304 ? 66.102 41.372 42.393 1.00 17.54 304 SER A CA 1
ATOM 2418 C C . SER A 1 304 ? 65.680 39.955 41.991 1.00 17.82 304 SER A C 1
ATOM 2419 O O . SER A 1 304 ? 65.334 39.130 42.836 1.00 17.01 304 SER A O 1
ATOM 2422 N N . TYR A 1 305 ? 65.722 39.687 40.700 1.00 16.97 305 TYR A N 1
ATOM 2423 C CA . TYR A 1 305 ? 65.479 38.340 40.211 1.00 17.27 305 TYR A CA 1
ATOM 2424 C C . TYR A 1 305 ? 66.401 37.325 40.893 1.00 18.63 305 TYR A C 1
ATOM 2425 O O . TYR A 1 305 ? 65.942 36.289 41.379 1.00 17.96 305 TYR A O 1
ATOM 2434 N N . LYS A 1 306 ? 67.702 37.621 40.940 1.00 18.18 306 LYS A N 1
ATOM 2435 C CA . LYS A 1 306 ? 68.662 36.700 41.551 1.00 20.79 306 LYS A CA 1
ATOM 2436 C C . LYS A 1 306 ? 68.335 36.418 43.003 1.00 19.60 306 LYS A C 1
ATOM 2437 O O . LYS A 1 306 ? 68.459 35.286 43.447 1.00 20.16 306 LYS A O 1
ATOM 2443 N N . GLN A 1 307 ? 67.938 37.451 43.735 1.00 18.45 307 GLN A N 1
ATOM 2444 C CA . GLN A 1 307 ? 67.584 37.259 45.133 1.00 18.66 307 GLN A CA 1
ATOM 2445 C C . GLN A 1 307 ? 66.389 36.336 45.330 1.00 18.08 307 GLN A C 1
ATOM 2446 O O . GLN A 1 307 ? 66.368 35.497 46.215 1.00 18.07 307 GLN A O 1
ATOM 2452 N N . VAL A 1 308 ? 65.383 36.469 44.479 1.00 17.18 308 VAL A N 1
ATOM 2453 C CA . VAL A 1 308 ? 64.228 35.576 44.579 1.00 17.04 308 VAL A CA 1
ATOM 2454 C C . VAL A 1 308 ? 64.657 34.144 44.367 1.00 17.62 308 VAL A C 1
ATOM 2455 O O . VAL A 1 308 ? 64.190 33.235 45.090 1.00 16.56 308 VAL A O 1
ATOM 2459 N N . LYS A 1 309 ? 65.611 33.930 43.454 1.00 17.93 309 LYS A N 1
ATOM 2460 C CA . LYS A 1 309 ? 66.117 32.575 43.235 1.00 19.10 309 LYS A CA 1
ATOM 2461 C C . LYS A 1 309 ? 66.850 31.994 44.448 1.00 19.08 309 LYS A C 1
ATOM 2462 O O . LYS A 1 309 ? 66.954 30.777 44.575 1.00 21.56 309 LYS A O 1
ATOM 2466 N N . GLN A 1 310 ? 67.326 32.870 45.339 1.00 17.07 310 GLN A N 1
ATOM 2467 C CA . GLN A 1 310 ? 68.026 32.457 46.547 1.00 17.68 310 GLN A CA 1
ATOM 2468 C C . GLN A 1 310 ? 67.089 32.195 47.737 1.00 16.03 310 GLN A C 1
ATOM 2469 O O . GLN A 1 310 ? 67.581 31.772 48.789 1.00 16.70 310 GLN A O 1
ATOM 2475 N N . LEU A 1 311 ? 65.774 32.412 47.583 1.00 15.13 311 LEU A N 1
ATOM 2476 C CA . LEU A 1 311 ? 64.819 32.143 48.664 1.00 15.36 311 LEU A CA 1
ATOM 2477 C C . LEU A 1 311 ? 64.461 30.662 48.687 1.00 14.84 311 LEU A C 1
ATOM 2478 O O . LEU A 1 311 ? 63.325 30.252 48.411 1.00 15.07 311 LEU A O 1
ATOM 2483 N N . LYS A 1 312 ? 65.434 29.837 49.028 1.00 15.55 312 LYS A N 1
ATOM 2484 C CA . LYS A 1 312 ? 65.318 28.375 48.998 1.00 15.84 312 LYS A CA 1
ATOM 2485 C C . LYS A 1 312 ? 64.250 27.871 49.943 1.00 14.86 312 LYS A C 1
ATOM 2486 O O . LYS A 1 312 ? 63.384 27.086 49.558 1.00 14.75 312 LYS A O 1
ATOM 2492 N N . TYR A 1 313 ? 64.299 28.312 51.179 1.00 14.43 313 TYR A N 1
ATOM 2493 C CA . TYR A 1 313 ? 63.349 27.837 52.173 1.00 14.22 313 TYR A CA 1
ATOM 2494 C C . TYR A 1 313 ? 61.939 28.348 51.883 1.00 14.17 313 TYR A C 1
ATOM 2495 O O . TYR A 1 313 ? 60.953 27.634 52.084 1.00 13.65 313 TYR A O 1
ATOM 2504 N N . VAL A 1 314 ? 61.799 29.583 51.413 1.00 13.01 314 VAL A N 1
ATOM 2505 C CA . VAL A 1 314 ? 60.488 30.075 51.002 1.00 13.91 314 VAL A CA 1
ATOM 2506 C C . VAL A 1 314 ? 59.912 29.162 49.905 1.00 13.58 314 VAL A C 1
ATOM 2507 O O . VAL A 1 314 ? 58.734 28.800 49.918 1.00 13.28 314 VAL A O 1
ATOM 2511 N N . GLY A 1 315 ? 60.747 28.754 48.964 1.00 12.94 315 GLY A N 1
ATOM 2512 C CA . GLY A 1 315 ? 60.323 27.798 47.939 1.00 12.94 315 GLY A CA 1
ATOM 2513 C C . GLY A 1 315 ? 59.880 26.466 48.507 1.00 13.25 315 GLY A C 1
ATOM 2514 O O . GLY A 1 315 ? 58.901 25.865 48.021 1.00 13.17 315 GLY A O 1
ATOM 2515 N N . MET A 1 316 ? 60.552 25.993 49.546 1.00 13.61 316 MET A N 1
ATOM 2516 C CA . MET A 1 316 ? 60.153 24.770 50.237 1.00 14.43 316 MET A CA 1
ATOM 2517 C C . MET A 1 316 ? 58.808 24.915 50.925 1.00 12.92 316 MET A C 1
ATOM 2518 O O . MET A 1 316 ? 57.994 24.005 50.900 1.00 12.52 316 MET A O 1
ATOM 2523 N N . VAL A 1 317 ? 58.583 26.067 51.563 1.00 11.96 317 VAL A N 1
ATOM 2524 C CA . VAL A 1 317 ? 57.302 26.374 52.177 1.00 12.11 317 VAL A CA 1
ATOM 2525 C C . VAL A 1 317 ? 56.178 26.325 51.158 1.00 11.53 317 VAL A C 1
ATOM 2526 O O . VAL A 1 317 ? 55.119 25.736 51.397 1.00 11.51 317 VAL A O 1
ATOM 2530 N N . LEU A 1 318 ? 56.420 26.927 49.993 1.00 11.77 318 LEU A N 1
ATOM 2531 C CA . LEU A 1 318 ? 55.403 26.950 48.958 1.00 11.77 318 LEU A CA 1
ATOM 2532 C C . LEU A 1 318 ? 55.132 25.538 48.429 1.00 11.57 318 LEU A C 1
ATOM 2533 O O . LEU A 1 318 ? 53.965 25.158 48.209 1.00 11.27 318 LEU A O 1
ATOM 2538 N N . ASN A 1 319 ? 56.174 24.741 48.208 1.00 11.83 319 ASN A N 1
ATOM 2539 C CA . ASN A 1 319 ? 55.950 23.375 47.767 1.00 11.71 319 ASN A CA 1
ATOM 2540 C C . ASN A 1 319 ? 55.208 22.541 48.800 1.00 11.44 319 ASN A C 1
ATOM 2541 O O . ASN A 1 319 ? 54.367 21.745 48.418 1.00 11.35 319 ASN A O 1
ATOM 2546 N N . GLU A 1 320 ? 55.467 22.742 50.083 1.00 11.57 320 GLU A N 1
ATOM 2547 C CA . GLU A 1 320 ? 54.775 21.995 51.091 1.00 12.78 320 GLU A CA 1
ATOM 2548 C C . GLU A 1 320 ? 53.320 22.443 51.231 1.00 12.20 320 GLU A C 1
ATOM 2549 O O . GLU A 1 320 ? 52.448 21.592 51.459 1.00 13.18 320 GLU A O 1
ATOM 2560 N N . ALA A 1 321 ? 53.008 23.710 50.988 1.00 11.02 321 ALA A N 1
ATOM 2561 C CA . ALA A 1 321 ? 51.608 24.134 50.882 1.00 11.36 321 ALA A CA 1
ATOM 2562 C C . ALA A 1 321 ? 50.907 23.523 49.696 1.00 10.76 321 ALA A C 1
ATOM 2563 O O . ALA A 1 321 ? 49.753 23.110 49.799 1.00 11.48 321 ALA A O 1
ATOM 2565 N N . LEU A 1 322 ? 51.592 23.424 48.553 1.00 10.80 322 LEU A N 1
ATOM 2566 C CA . LEU A 1 322 ? 51.066 22.731 47.383 1.00 11.38 322 LEU A CA 1
ATOM 2567 C C . LEU A 1 322 ? 50.914 21.246 47.610 1.00 10.73 322 LEU A C 1
ATOM 2568 O O . LEU A 1 322 ? 50.068 20.607 47.012 1.00 11.27 322 LEU A O 1
ATOM 2573 N N . ARG A 1 323 ? 51.765 20.665 48.451 1.00 10.47 323 ARG A N 1
ATOM 2574 C CA . ARG A 1 323 ? 51.618 19.254 48.742 1.00 10.45 323 ARG A CA 1
ATOM 2575 C C . ARG A 1 323 ? 50.288 19.030 49.455 1.00 10.90 323 ARG A C 1
ATOM 2576 O O . ARG A 1 323 ? 49.459 18.229 49.043 1.00 10.84 323 ARG A O 1
ATOM 2584 N N . LEU A 1 324 ? 50.049 19.772 50.521 1.00 10.94 324 LEU A N 1
ATOM 2585 C CA . LEU A 1 324 ? 48.841 19.536 51.335 1.00 11.64 324 LEU A CA 1
ATOM 2586 C C . LEU A 1 324 ? 47.555 19.996 50.646 1.00 10.56 324 LEU A C 1
ATOM 2587 O O . LEU A 1 324 ? 46.554 19.277 50.665 1.00 11.43 324 LEU A O 1
ATOM 2592 N N . TRP A 1 325 ? 47.557 21.182 50.031 1.00 10.57 325 TRP A N 1
ATOM 2593 C CA . TRP A 1 325 ? 46.352 21.737 49.404 1.00 11.16 325 TRP A CA 1
ATOM 2594 C C . TRP A 1 325 ? 46.681 22.267 48.024 1.00 11.35 325 TRP A C 1
ATOM 2595 O O . TRP A 1 325 ? 46.664 23.469 47.779 1.00 11.69 325 TRP A O 1
ATOM 2606 N N . PRO A 1 326 ? 46.927 21.382 47.067 1.00 10.96 326 PRO A N 1
ATOM 2607 C CA . PRO A 1 326 ? 47.180 21.828 45.709 1.00 11.29 326 PRO A CA 1
ATOM 2608 C C . PRO A 1 326 ? 45.948 22.561 45.189 1.00 11.03 326 PRO A C 1
ATOM 2609 O O . PRO A 1 326 ? 44.840 22.039 45.287 1.00 11.24 326 PRO A O 1
ATOM 2613 N N . THR A 1 327 ? 46.120 23.776 44.671 1.00 10.73 327 THR A N 1
ATOM 2614 C CA . THR A 1 327 ? 44.984 24.674 44.526 1.00 10.75 327 THR A CA 1
ATOM 2615 C C . THR A 1 327 ? 44.126 24.422 43.300 1.00 11.07 327 THR A C 1
ATOM 2616 O O . THR A 1 327 ? 43.031 24.947 43.224 1.00 12.01 327 THR A O 1
ATOM 2620 N N . ALA A 1 328 ? 44.615 23.626 42.354 1.00 11.21 328 ALA A N 1
ATOM 2621 C CA . ALA A 1 328 ? 43.799 23.059 41.260 1.00 11.69 328 ALA A CA 1
ATOM 2622 C C . ALA A 1 328 ? 43.794 21.558 41.487 1.00 12.28 328 ALA A C 1
ATOM 2623 O O . ALA A 1 328 ? 44.618 20.850 40.931 1.00 14.76 328 ALA A O 1
ATOM 2625 N N . PRO A 1 329 ? 42.893 21.056 42.333 1.00 11.64 329 PRO A N 1
ATOM 2626 C CA . PRO A 1 329 ? 43.148 19.767 43.004 1.00 12.04 329 PRO A CA 1
ATOM 2627 C C . PRO A 1 329 ? 42.882 18.494 42.241 1.00 11.43 329 PRO A C 1
ATOM 2628 O O . PRO A 1 329 ? 43.240 17.431 42.694 1.00 13.07 329 PRO A O 1
ATOM 2632 N N . ALA A 1 330 ? 42.303 18.580 41.086 1.00 12.51 330 ALA A N 1
ATOM 2633 C CA . ALA A 1 330 ? 42.009 17.370 40.295 1.00 13.52 330 ALA A CA 1
ATOM 2634 C C . ALA A 1 330 ? 42.139 17.660 38.814 1.00 14.86 330 ALA A C 1
ATOM 2635 O O . ALA A 1 330 ? 41.756 18.719 38.372 1.00 18.69 330 ALA A O 1
ATOM 2637 N N . PHE A 1 331 ? 42.633 16.704 38.031 1.00 13.27 331 PHE A N 1
ATOM 2638 C CA . PHE A 1 331 ? 42.612 16.781 36.582 1.00 13.30 331 PHE A CA 1
ATOM 2639 C C . PHE A 1 331 ? 42.139 15.461 36.016 1.00 12.94 331 PHE A C 1
ATOM 2640 O O . PHE A 1 331 ? 42.223 14.446 36.682 1.00 13.59 331 PHE A O 1
ATOM 2648 N N . SER A 1 332 ? 41.609 15.550 34.800 1.00 12.51 332 SER A N 1
ATOM 2649 C CA . SER A 1 332 ? 40.887 14.469 34.127 1.00 13.14 332 SER A CA 1
ATOM 2650 C C . SER A 1 332 ? 41.693 13.975 32.936 1.00 12.58 332 SER A C 1
ATOM 2651 O O . SER A 1 332 ? 42.241 14.739 32.168 1.00 12.66 332 SER A O 1
ATOM 2654 N N . LEU A 1 333 ? 41.623 12.660 32.741 1.00 12.94 333 LEU A N 1
ATOM 2655 C CA . LEU A 1 333 ? 42.293 11.971 31.651 1.00 12.78 333 LEU A CA 1
ATOM 2656 C C . LEU A 1 333 ? 41.295 11.019 30.984 1.00 13.31 333 LEU A C 1
ATOM 2657 O O . LEU A 1 333 ? 40.345 10.591 31.618 1.00 13.89 333 LEU A O 1
ATOM 2662 N N . TYR A 1 334 ? 41.548 10.670 29.723 1.00 13.81 334 TYR A N 1
ATOM 2663 C CA . TYR A 1 334 ? 40.803 9.585 29.077 1.00 14.33 334 TYR A CA 1
ATOM 2664 C C . TYR A 1 334 ? 41.777 8.551 28.523 1.00 14.14 334 TYR A C 1
ATOM 2665 O O . TYR A 1 334 ? 42.901 8.873 28.096 1.00 13.71 334 TYR A O 1
ATOM 2674 N N . ALA A 1 335 ? 41.290 7.304 28.477 1.00 13.78 335 ALA A N 1
ATOM 2675 C CA . ALA A 1 335 ? 42.049 6.225 27.862 1.00 14.89 335 ALA A CA 1
ATOM 2676 C C . ALA A 1 335 ? 42.002 6.349 26.350 1.00 14.96 335 ALA A C 1
ATOM 2677 O O . ALA A 1 335 ? 40.920 6.324 25.741 1.00 15.65 335 ALA A O 1
ATOM 2679 N N . LYS A 1 336 ? 43.165 6.445 25.731 1.00 15.21 336 LYS A N 1
ATOM 2680 C CA . LYS A 1 336 ? 43.237 6.608 24.303 1.00 16.03 336 LYS A CA 1
ATOM 2681 C C . LYS A 1 336 ? 42.811 5.343 23.554 1.00 17.30 336 LYS A C 1
ATOM 2682 O O . LYS A 1 336 ? 42.301 5.439 22.443 1.00 18.70 336 LYS A O 1
ATOM 2688 N N . GLU A 1 337 ? 43.038 4.199 24.190 1.00 16.88 337 GLU A N 1
ATOM 2689 C CA . GLU A 1 337 ? 42.668 2.877 23.658 1.00 17.83 337 GLU A CA 1
ATOM 2690 C C . GLU A 1 337 ? 42.362 1.976 24.834 1.00 17.77 337 GLU A C 1
ATOM 2691 O O . GLU A 1 337 ? 42.695 2.291 25.990 1.00 18.74 337 GLU A O 1
ATOM 2697 N N . ASP A 1 338 ? 41.736 0.829 24.573 1.00 19.39 338 ASP A N 1
ATOM 2698 C CA . ASP A 1 338 ? 41.603 -0.160 25.612 1.00 20.81 338 ASP A CA 1
ATOM 2699 C C . ASP A 1 338 ? 42.940 -0.501 26.229 1.00 19.80 338 ASP A C 1
ATOM 2700 O O . ASP A 1 338 ? 43.937 -0.616 25.519 1.00 20.63 338 ASP A O 1
ATOM 2705 N N . THR A 1 339 ? 42.978 -0.697 27.538 1.00 19.11 339 THR A N 1
ATOM 2706 C CA . THR A 1 339 ? 44.241 -0.922 28.222 1.00 19.57 339 THR A CA 1
ATOM 2707 C C . THR A 1 339 ? 43.948 -1.455 29.610 1.00 19.97 339 THR A C 1
ATOM 2708 O O . THR A 1 339 ? 42.830 -1.305 30.116 1.00 22.76 339 THR A O 1
ATOM 2712 N N . VAL A 1 340 ? 44.941 -2.016 30.256 1.00 20.04 340 VAL A N 1
ATOM 2713 C CA . VAL A 1 340 ? 44.826 -2.488 31.624 1.00 19.53 340 VAL A CA 1
ATOM 2714 C C . VAL A 1 340 ? 45.665 -1.632 32.551 1.00 19.33 340 VAL A C 1
ATOM 2715 O O . VAL A 1 340 ? 46.872 -1.513 32.369 1.00 20.11 340 VAL A O 1
ATOM 2719 N N . LEU A 1 341 ? 45.028 -1.034 33.548 1.00 18.81 341 LEU A N 1
ATOM 2720 C CA . LEU A 1 341 ? 45.704 -0.168 34.465 1.00 19.26 341 LEU A CA 1
ATOM 2721 C C . LEU A 1 341 ? 46.245 -0.966 35.642 1.00 19.59 341 LEU A C 1
ATOM 2722 O O . LEU A 1 341 ? 45.506 -1.733 36.272 1.00 20.20 341 LEU A O 1
ATOM 2727 N N . GLY A 1 342 ? 47.539 -0.824 35.927 1.00 20.46 342 GLY A N 1
ATOM 2728 C CA . GLY A 1 342 ? 48.173 -1.403 37.097 1.00 21.68 342 GLY A CA 1
ATOM 2729 C C . GLY A 1 342 ? 48.208 -2.917 37.120 1.00 22.92 342 GLY A C 1
ATOM 2730 O O . GLY A 1 342 ? 48.343 -3.515 38.199 1.00 24.87 342 GLY A O 1
ATOM 2731 N N . GLY A 1 343 ? 48.045 -3.525 35.948 1.00 22.52 343 GLY A N 1
ATOM 2732 C CA . GLY A 1 343 ? 48.009 -4.985 35.822 1.00 23.10 343 GLY A CA 1
ATOM 2733 C C . GLY A 1 343 ? 46.718 -5.611 36.301 1.00 23.56 343 GLY A C 1
ATOM 2734 O O . GLY A 1 343 ? 46.591 -6.845 36.307 1.00 25.02 343 GLY A O 1
ATOM 2735 N N . GLU A 1 344 ? 45.724 -4.792 36.656 1.00 24.18 344 GLU A N 1
ATOM 2736 C CA . GLU A 1 344 ? 44.547 -5.281 37.379 1.00 25.89 344 GLU A CA 1
ATOM 2737 C C . GLU A 1 344 ? 43.194 -4.770 36.884 1.00 24.17 344 GLU A C 1
ATOM 2738 O O . GLU A 1 344 ? 42.175 -5.452 37.069 1.00 24.81 344 GLU A O 1
ATOM 2744 N N . TYR A 1 345 ? 43.153 -3.581 36.269 1.00 22.26 345 TYR A N 1
ATOM 2745 C CA . TYR A 1 345 ? 41.879 -2.920 35.983 1.00 20.84 345 TYR A CA 1
ATOM 2746 C C . TYR A 1 345 ? 41.706 -2.635 34.512 1.00 21.08 345 TYR A C 1
ATOM 2747 O O . TYR A 1 345 ? 42.263 -1.678 33.997 1.00 20.41 345 TYR A O 1
ATOM 2756 N N . PRO A 1 346 ? 40.939 -3.468 33.796 1.00 21.14 346 PRO A N 1
ATOM 2757 C CA . PRO A 1 346 ? 40.715 -3.195 32.384 1.00 21.69 346 PRO A CA 1
ATOM 2758 C C . PRO A 1 346 ? 39.914 -1.913 32.187 1.00 21.03 346 PRO A C 1
ATOM 2759 O O . PRO A 1 346 ? 38.916 -1.699 32.899 1.00 22.02 346 PRO A O 1
ATOM 2763 N N . LEU A 1 347 ? 40.343 -1.097 31.228 1.00 19.50 347 LEU A N 1
ATOM 2764 C CA . LEU A 1 347 ? 39.661 0.127 30.840 1.00 19.43 347 LEU A CA 1
ATOM 2765 C C . LEU A 1 347 ? 39.369 0.049 29.370 1.00 19.97 347 LEU A C 1
ATOM 2766 O O . LEU A 1 347 ? 40.150 -0.534 28.604 1.00 21.08 347 LEU A O 1
ATOM 2771 N N . GLU A 1 348 ? 38.233 0.614 28.974 1.00 20.06 348 GLU A N 1
ATOM 2772 C CA . GLU A 1 348 ? 37.883 0.785 27.581 1.00 21.09 348 GLU A CA 1
ATOM 2773 C C . GLU A 1 348 ? 38.289 2.143 27.064 1.00 19.95 348 GLU A C 1
ATOM 2774 O O . GLU A 1 348 ? 38.292 3.108 27.813 1.00 18.53 348 GLU A O 1
ATOM 2780 N N . LYS A 1 349 ? 38.587 2.215 25.777 1.00 19.28 349 LYS A N 1
ATOM 2781 C CA . LYS A 1 349 ? 38.809 3.445 25.055 1.00 19.20 349 LYS A CA 1
ATOM 2782 C C . LYS A 1 349 ? 37.753 4.464 25.440 1.00 18.97 349 LYS A C 1
ATOM 2783 O O . LYS A 1 349 ? 36.540 4.167 25.398 1.00 19.42 349 LYS A O 1
ATOM 2789 N N . GLY A 1 350 ? 38.205 5.663 25.832 1.00 17.94 350 GLY A N 1
ATOM 2790 C CA . GLY A 1 350 ? 37.303 6.733 26.223 1.00 18.16 350 GLY A CA 1
ATOM 2791 C C . GLY A 1 350 ? 36.980 6.789 27.705 1.00 17.67 350 GLY A C 1
ATOM 2792 O O . GLY A 1 350 ? 36.471 7.807 28.184 1.00 18.64 350 GLY A O 1
ATOM 2793 N N . ASP A 1 351 ? 37.304 5.754 28.467 1.00 17.32 351 ASP A N 1
ATOM 2794 C CA . ASP A 1 351 ? 37.035 5.761 29.897 1.00 16.82 351 ASP A CA 1
ATOM 2795 C C . ASP A 1 351 ? 37.817 6.891 30.546 1.00 16.04 351 ASP A C 1
ATOM 2796 O O . ASP A 1 351 ? 38.990 7.124 30.238 1.00 16.96 351 ASP A O 1
ATOM 2801 N N . GLU A 1 352 ? 37.187 7.521 31.523 1.00 16.06 352 GLU A N 1
ATOM 2802 C CA . GLU A 1 352 ? 37.794 8.635 32.243 1.00 16.70 352 GLU A CA 1
ATOM 2803 C C . GLU A 1 352 ? 38.452 8.208 33.533 1.00 16.86 352 GLU A C 1
ATOM 2804 O O . GLU A 1 352 ? 37.972 7.340 34.257 1.00 17.11 352 GLU A O 1
ATOM 2815 N N . LEU A 1 353 ? 39.542 8.911 33.845 1.00 15.34 353 LEU A N 1
ATOM 2816 C CA . LEU A 1 353 ? 40.238 8.820 35.112 1.00 15.66 353 LEU A CA 1
ATOM 2817 C C . LEU A 1 353 ? 40.335 10.239 35.677 1.00 14.49 353 LEU A C 1
ATOM 2818 O O . LEU A 1 353 ? 40.502 11.188 34.923 1.00 17.32 353 LEU A O 1
ATOM 2823 N N . MET A 1 354 ? 40.261 10.342 36.991 1.00 13.86 354 MET A N 1
ATOM 2824 C CA . MET A 1 354 ? 40.517 11.599 37.699 1.00 13.62 354 MET A CA 1
ATOM 2825 C C . MET A 1 354 ? 41.695 11.394 38.610 1.00 13.17 354 MET A C 1
ATOM 2826 O O . MET A 1 354 ? 41.710 10.454 39.392 1.00 14.51 354 MET A O 1
ATOM 2835 N N . VAL A 1 355 ? 42.671 12.301 38.553 1.00 12.18 355 VAL A N 1
ATOM 2836 C CA . VAL A 1 355 ? 43.793 12.305 39.476 1.00 12.17 355 VAL A CA 1
ATOM 2837 C C . VAL A 1 355 ? 43.412 13.202 40.642 1.00 11.51 355 VAL A C 1
ATOM 2838 O O . VAL A 1 355 ? 43.192 14.393 40.466 1.00 12.38 355 VAL A O 1
ATOM 2842 N N . LEU A 1 356 ? 43.333 12.618 41.824 1.00 11.45 356 LEU A N 1
ATOM 2843 C CA . LEU A 1 356 ? 42.957 13.337 43.052 1.00 12.12 356 LEU A CA 1
ATOM 2844 C C . LEU A 1 356 ? 44.236 13.798 43.741 1.00 11.52 356 LEU A C 1
ATOM 2845 O O . LEU A 1 356 ? 44.818 13.086 44.555 1.00 12.34 356 LEU A O 1
ATOM 2850 N N . ILE A 1 357 ? 44.679 14.979 43.341 1.00 12.05 357 ILE A N 1
ATOM 2851 C CA . ILE A 1 357 ? 46.027 15.421 43.713 1.00 11.37 357 ILE A CA 1
ATOM 2852 C C . ILE A 1 357 ? 46.258 15.507 45.222 1.00 11.35 357 ILE A C 1
ATOM 2853 O O . ILE A 1 357 ? 47.305 15.065 45.695 1.00 11.12 357 ILE A O 1
ATOM 2858 N N . PRO A 1 358 ? 45.314 16.027 46.017 1.00 11.43 358 PRO A N 1
ATOM 2859 C CA . PRO A 1 358 ? 45.616 16.086 47.455 1.00 12.15 358 PRO A CA 1
ATOM 2860 C C . PRO A 1 358 ? 45.847 14.712 48.065 1.00 12.33 358 PRO A C 1
ATOM 2861 O O . PRO A 1 358 ? 46.602 14.561 49.043 1.00 12.38 358 PRO A O 1
ATOM 2865 N N . GLN A 1 359 ? 45.147 13.718 47.522 1.00 12.40 359 GLN A N 1
ATOM 2866 C CA . GLN A 1 359 ? 45.296 12.372 48.043 1.00 12.87 359 GLN A CA 1
ATOM 2867 C C . GLN A 1 359 ? 46.586 11.711 47.553 1.00 12.02 359 GLN A C 1
ATOM 2868 O O . GLN A 1 359 ? 47.291 11.063 48.342 1.00 12.98 359 GLN A O 1
ATOM 2874 N N . LEU A 1 360 ? 46.977 11.928 46.291 1.00 11.72 360 LEU A N 1
ATOM 2875 C CA . LEU A 1 360 ? 48.307 11.575 45.815 1.00 11.46 360 LEU A CA 1
ATOM 2876 C C . LEU A 1 360 ? 49.405 12.075 46.756 1.00 11.70 360 LEU A C 1
ATOM 2877 O O . LEU A 1 360 ? 50.345 11.357 47.115 1.00 11.58 360 LEU A O 1
ATOM 2882 N N . HIS A 1 361 ? 49.254 13.331 47.170 1.00 10.94 361 HIS A N 1
ATOM 2883 C CA . HIS A 1 361 ? 50.241 14.023 47.997 1.00 10.94 361 HIS A CA 1
ATOM 2884 C C . HIS A 1 361 ? 50.231 13.557 49.444 1.00 10.80 361 HIS A C 1
ATOM 2885 O O . HIS A 1 361 ? 51.057 14.021 50.244 1.00 11.38 361 HIS A O 1
ATOM 2892 N N . ARG A 1 362 ? 49.337 12.612 49.756 1.00 11.16 362 ARG A N 1
ATOM 2893 C CA . ARG A 1 362 ? 49.269 11.956 51.052 1.00 12.27 362 ARG A CA 1
ATOM 2894 C C . ARG A 1 362 ? 49.565 10.452 50.952 1.00 12.87 362 ARG A C 1
ATOM 2895 O O . ARG A 1 362 ? 49.292 9.722 51.883 1.00 13.87 362 ARG A O 1
ATOM 2903 N N . ASP A 1 363 ? 50.121 10.003 49.839 1.00 12.15 363 ASP A N 1
ATOM 2904 C CA . ASP A 1 363 ? 50.483 8.587 49.636 1.00 12.79 363 ASP A CA 1
ATOM 2905 C C . ASP A 1 363 ? 51.611 8.236 50.573 1.00 12.61 363 ASP A C 1
ATOM 2906 O O . ASP A 1 363 ? 52.732 8.677 50.393 1.00 12.84 363 ASP A O 1
ATOM 2911 N N . LYS A 1 364 ? 51.308 7.488 51.634 1.00 12.48 364 LYS A N 1
ATOM 2912 C CA . LYS A 1 364 ? 52.281 7.173 52.666 1.00 13.05 364 LYS A CA 1
ATOM 2913 C C . LYS A 1 364 ? 53.437 6.365 52.150 1.00 12.55 364 LYS A C 1
ATOM 2914 O O . LYS A 1 364 ? 54.519 6.434 52.732 1.00 13.84 364 LYS A O 1
ATOM 2920 N N . THR A 1 365 ? 53.233 5.641 51.062 1.00 12.41 365 THR A N 1
ATOM 2921 C CA . THR A 1 365 ? 54.316 4.849 50.523 1.00 14.05 365 THR A CA 1
ATOM 2922 C C . THR A 1 365 ? 55.455 5.721 49.973 1.00 14.00 365 THR A C 1
ATOM 2923 O O . THR A 1 365 ? 56.585 5.253 49.880 1.00 14.80 365 THR A O 1
ATOM 2927 N N . ILE A 1 366 ? 55.138 6.970 49.640 1.00 12.96 366 ILE A N 1
ATOM 2928 C CA . ILE A 1 366 ? 56.117 7.969 49.215 1.00 13.34 366 ILE A CA 1
ATOM 2929 C C . ILE A 1 366 ? 56.527 8.886 50.352 1.00 13.57 366 ILE A C 1
ATOM 2930 O O . ILE A 1 366 ? 57.733 9.105 50.574 1.00 15.20 366 ILE A O 1
ATOM 2935 N N . TRP A 1 367 ? 55.565 9.418 51.097 1.00 13.72 367 TRP A N 1
ATOM 2936 C CA . TRP A 1 367 ? 55.817 10.532 52.010 1.00 14.69 367 TRP A CA 1
ATOM 2937 C C . TRP A 1 367 ? 56.022 10.132 53.465 1.00 16.44 367 TRP A C 1
ATOM 2938 O O . TRP A 1 367 ? 56.393 10.978 54.278 1.00 18.72 367 TRP A O 1
ATOM 2949 N N . GLY A 1 368 ? 55.794 8.873 53.791 1.00 15.84 368 GLY A N 1
ATOM 2950 C CA . GLY A 1 368 ? 55.932 8.424 55.174 1.00 15.67 368 GLY A CA 1
ATOM 2951 C C . GLY A 1 368 ? 54.630 8.512 55.913 1.00 16.96 368 GLY A C 1
ATOM 2952 O O . GLY A 1 368 ? 53.570 8.764 55.318 1.00 19.46 368 GLY A O 1
ATOM 2953 N N . ASP A 1 369 ? 54.693 8.309 57.218 1.00 18.65 369 ASP A N 1
ATOM 2954 C CA . ASP A 1 369 ? 53.469 8.141 57.970 1.00 21.70 369 ASP A CA 1
ATOM 2955 C C . ASP A 1 369 ? 52.813 9.465 58.372 1.00 23.53 369 ASP A C 1
ATOM 2956 O O . ASP A 1 369 ? 51.590 9.539 58.467 1.00 27.74 369 ASP A O 1
ATOM 2961 N N . ASP A 1 370 ? 53.629 10.508 58.486 1.00 22.28 370 ASP A N 1
ATOM 2962 C CA . ASP A 1 370 ? 53.246 11.839 59.011 1.00 22.85 370 ASP A CA 1
ATOM 2963 C C . ASP A 1 370 ? 52.674 12.812 57.960 1.00 21.72 370 ASP A C 1
ATOM 2964 O O . ASP A 1 370 ? 53.064 13.987 57.936 1.00 22.05 370 ASP A O 1
ATOM 2969 N N . VAL A 1 371 ? 51.753 12.353 57.124 1.00 20.16 371 VAL A N 1
ATOM 2970 C CA . VAL A 1 371 ? 51.469 13.099 55.871 1.00 19.02 371 VAL A CA 1
ATOM 2971 C C . VAL A 1 371 ? 50.673 14.370 56.070 1.00 17.12 371 VAL A C 1
ATOM 2972 O O . VAL A 1 371 ? 50.651 15.219 55.176 1.00 16.12 371 VAL A O 1
ATOM 2976 N N . GLU A 1 372 ? 50.031 14.525 57.222 1.00 17.95 372 GLU A N 1
ATOM 2977 C CA . GLU A 1 372 ? 49.293 15.731 57.495 1.00 18.33 372 GLU A CA 1
ATOM 2978 C C . GLU A 1 372 ? 50.139 16.843 58.095 1.00 18.38 372 GLU A C 1
ATOM 2979 O O . GLU A 1 372 ? 49.697 18.002 58.145 1.00 19.87 372 GLU A O 1
ATOM 2985 N N . GLU A 1 373 ? 51.357 16.545 58.497 1.00 17.84 373 GLU A N 1
ATOM 2986 C CA . GLU A 1 373 ? 52.238 17.539 59.082 1.00 18.79 373 GLU A CA 1
ATOM 2987 C C . GLU A 1 373 ? 52.836 18.477 58.025 1.00 17.30 373 GLU A C 1
ATOM 2988 O O . GLU A 1 373 ? 53.204 18.054 56.941 1.00 17.45 373 GLU A O 1
ATOM 2994 N N . PHE A 1 374 ? 52.931 19.747 58.376 1.00 16.06 374 PHE A N 1
ATOM 2995 C CA . PHE A 1 374 ? 53.519 20.752 57.511 1.00 15.48 374 PHE A CA 1
ATOM 2996 C C . PHE A 1 374 ? 55.008 20.808 57.766 1.00 15.46 374 PHE A C 1
ATOM 2997 O O . PHE A 1 374 ? 55.467 21.363 58.782 1.00 17.95 374 PHE A O 1
ATOM 3005 N N . ARG A 1 375 ? 55.773 20.259 56.832 1.00 14.82 375 ARG A N 1
ATOM 3006 C CA . ARG A 1 375 ? 57.218 20.078 57.024 1.00 15.78 375 ARG A CA 1
ATOM 3007 C C . ARG A 1 375 ? 57.978 20.433 55.747 1.00 14.29 375 ARG A C 1
ATOM 3008 O O . ARG A 1 375 ? 58.194 19.570 54.890 1.00 14.77 375 ARG A O 1
ATOM 3023 N N . PRO A 1 376 ? 58.349 21.710 55.560 1.00 14.17 376 PRO A N 1
ATOM 3024 C CA . PRO A 1 376 ? 59.011 22.109 54.322 1.00 14.21 376 PRO A CA 1
ATOM 3025 C C . PRO A 1 376 ? 60.297 21.352 54.003 1.00 14.72 376 PRO A C 1
ATOM 3026 O O . PRO A 1 376 ? 60.675 21.223 52.844 1.00 14.48 376 PRO A O 1
ATOM 3030 N N . GLU A 1 377 ? 60.927 20.801 55.039 1.00 14.83 377 GLU A N 1
ATOM 3031 C CA . GLU A 1 377 ? 62.168 20.043 54.879 1.00 16.01 377 GLU A CA 1
ATOM 3032 C C . GLU A 1 377 ? 61.976 18.785 54.028 1.00 15.35 377 GLU A C 1
ATOM 3033 O O . GLU A 1 377 ? 62.952 18.260 53.513 1.00 17.04 377 GLU A O 1
ATOM 3039 N N . ARG A 1 378 ? 60.741 18.321 53.805 1.00 15.51 378 ARG A N 1
ATOM 3040 C CA . ARG A 1 378 ? 60.447 17.283 52.775 1.00 15.54 378 ARG A CA 1
ATOM 3041 C C . ARG A 1 378 ? 61.005 17.648 51.409 1.00 15.22 378 ARG A C 1
ATOM 3042 O O . ARG A 1 378 ? 61.293 16.781 50.605 1.00 16.71 378 ARG A O 1
ATOM 3050 N N . PHE A 1 379 ? 61.123 18.942 51.155 1.00 14.52 379 PHE A N 1
ATOM 3051 C CA . PHE A 1 379 ? 61.537 19.472 49.882 1.00 14.86 379 PHE A CA 1
ATOM 3052 C C . PHE A 1 379 ? 62.934 20.033 49.894 1.00 16.73 379 PHE A C 1
ATOM 3053 O O . PHE A 1 379 ? 63.293 20.799 49.007 1.00 17.57 379 PHE A O 1
ATOM 3061 N N . GLU A 1 380 ? 63.758 19.638 50.859 1.00 16.92 380 GLU A N 1
ATOM 3062 C CA . GLU A 1 380 ? 65.118 20.148 50.915 1.00 18.82 380 GLU A CA 1
ATOM 3063 C C . GLU A 1 380 ? 65.857 19.753 49.650 1.00 20.38 380 GLU A C 1
ATOM 3064 O O . GLU A 1 380 ? 66.616 20.565 49.109 1.00 20.78 380 GLU A O 1
ATOM 3070 N N . ASN A 1 381 ? 65.658 18.516 49.181 1.00 21.16 381 ASN A N 1
ATOM 3071 C CA . ASN A 1 381 ? 66.296 17.998 47.967 1.00 23.49 381 ASN A CA 1
ATOM 3072 C C . ASN A 1 381 ? 65.200 17.603 46.959 1.00 23.75 381 ASN A C 1
ATOM 3073 O O . ASN A 1 381 ? 64.808 16.449 46.915 1.00 23.16 381 ASN A O 1
ATOM 3078 N N . PRO A 1 382 ? 64.651 18.575 46.215 1.00 25.59 382 PRO A N 1
ATOM 3079 C CA . PRO A 1 382 ? 63.481 18.259 45.371 1.00 26.25 382 PRO A CA 1
ATOM 3080 C C . PRO A 1 382 ? 63.679 17.124 44.374 1.00 27.45 382 PRO A C 1
ATOM 3081 O O . PRO A 1 382 ? 62.714 16.428 44.040 1.00 27.15 382 PRO A O 1
ATOM 3085 N N . SER A 1 383 ? 64.904 16.905 43.905 1.00 27.33 383 SER A N 1
ATOM 3086 C CA . SER A 1 383 ? 65.154 15.878 42.881 1.00 28.56 383 SER A CA 1
ATOM 3087 C C . SER A 1 383 ? 65.063 14.459 43.449 1.00 27.67 383 SER A C 1
ATOM 3088 O O . SER A 1 383 ? 64.983 13.476 42.692 1.00 29.66 383 SER A O 1
ATOM 3091 N N . ALA A 1 384 ? 65.062 14.341 44.771 1.00 26.33 384 ALA A N 1
ATOM 3092 C CA . ALA A 1 384 ? 64.974 13.065 45.450 1.00 25.19 384 ALA A CA 1
ATOM 3093 C C . ALA A 1 384 ? 63.502 12.555 45.519 1.00 23.76 384 ALA A C 1
ATOM 3094 O O . ALA A 1 384 ? 63.264 11.389 45.838 1.00 25.16 384 ALA A O 1
ATOM 3096 N N . ILE A 1 385 ? 62.539 13.435 45.256 1.00 20.77 385 ILE A N 1
ATOM 3097 C CA . ILE A 1 385 ? 61.125 13.072 45.261 1.00 19.14 385 ILE A CA 1
ATOM 3098 C C . ILE A 1 385 ? 60.867 12.284 43.975 1.00 16.08 385 ILE A C 1
ATOM 3099 O O . ILE A 1 385 ? 61.173 12.771 42.886 1.00 16.25 385 ILE A O 1
ATOM 3104 N N . PRO A 1 386 ? 60.311 11.065 44.067 1.00 14.92 386 PRO A N 1
ATOM 3105 C CA . PRO A 1 386 ? 60.080 10.309 42.849 1.00 14.39 386 PRO A CA 1
ATOM 3106 C C . PRO A 1 386 ? 59.195 11.025 41.839 1.00 13.72 386 PRO A C 1
ATOM 3107 O O . PRO A 1 386 ? 58.224 11.665 42.200 1.00 13.96 386 PRO A O 1
ATOM 3111 N N . GLN A 1 387 ? 59.481 10.876 40.556 1.00 14.57 387 GLN A N 1
ATOM 3112 C CA . GLN A 1 387 ? 58.601 11.399 39.525 1.00 15.31 387 GLN A CA 1
ATOM 3113 C C . GLN A 1 387 ? 57.170 10.923 39.735 1.00 13.79 387 GLN A C 1
ATOM 3114 O O . GLN A 1 387 ? 56.931 9.769 40.116 1.00 14.19 387 GLN A O 1
ATOM 3120 N N . HIS A 1 388 ? 56.242 11.839 39.497 1.00 13.06 388 HIS A N 1
ATOM 3121 C CA . HIS A 1 388 ? 54.806 11.622 39.577 1.00 13.26 388 HIS A CA 1
ATOM 3122 C C . HIS A 1 388 ? 54.284 11.500 40.995 1.00 12.24 388 HIS A C 1
ATOM 3123 O O . HIS A 1 388 ? 53.091 11.317 41.168 1.00 13.91 388 HIS A O 1
ATOM 3130 N N . ALA A 1 389 ? 55.128 11.700 42.014 1.00 12.11 389 ALA A N 1
ATOM 3131 C CA . ALA A 1 389 ? 54.639 11.757 43.386 1.00 11.87 389 ALA A CA 1
ATOM 3132 C C . ALA A 1 389 ? 54.053 13.117 43.753 1.00 11.91 389 ALA A C 1
ATOM 3133 O O . ALA A 1 389 ? 53.220 13.192 44.654 1.00 12.32 389 ALA A O 1
ATOM 3135 N N . PHE A 1 390 ? 54.559 14.166 43.107 1.00 11.41 390 PHE A N 1
ATOM 3136 C CA . PHE A 1 39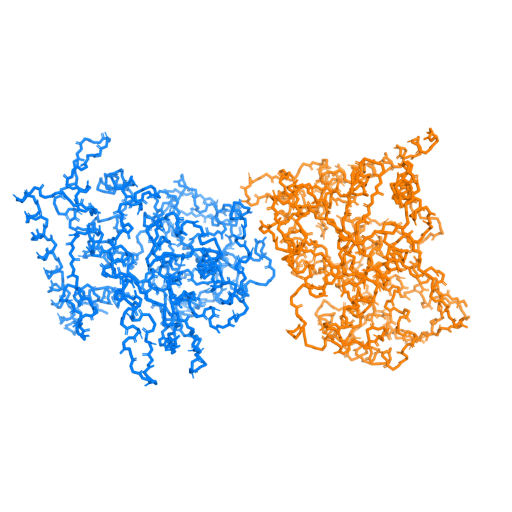0 ? 54.219 15.549 43.450 1.00 11.39 390 PHE A CA 1
ATOM 3137 C C . PHE A 1 390 ? 53.811 16.208 42.147 1.00 11.16 390 PHE A C 1
ATOM 3138 O O . PHE A 1 390 ? 54.636 16.410 41.268 1.00 11.53 390 PHE A O 1
ATOM 3146 N N . LYS A 1 391 ? 52.520 16.482 42.006 1.00 10.76 391 LYS A N 1
ATOM 3147 C CA . LYS A 1 391 ? 51.952 16.926 40.720 1.00 11.36 391 LYS A CA 1
ATOM 3148 C C . LYS A 1 391 ? 50.954 18.082 40.847 1.00 11.05 391 LYS A C 1
ATOM 3149 O O . LYS A 1 391 ? 49.929 18.082 40.208 1.00 10.74 391 LYS A O 1
ATOM 3155 N N . PRO A 1 392 ? 51.300 19.129 41.625 1.00 10.45 392 PRO A N 1
ATOM 3156 C CA . PRO A 1 392 ? 50.358 20.269 41.691 1.00 10.60 392 PRO A CA 1
ATOM 3157 C C . PRO A 1 392 ? 50.171 21.003 40.386 1.00 10.12 392 PRO A C 1
ATOM 3158 O O . PRO A 1 392 ? 49.199 21.744 40.261 1.00 10.47 392 PRO A O 1
ATOM 3162 N N . PHE A 1 393 ? 51.070 20.816 39.419 1.00 10.19 393 PHE A N 1
ATOM 3163 C CA . PHE A 1 393 ? 50.992 21.499 38.135 1.00 10.46 393 PHE A CA 1
ATOM 3164 C C . PHE A 1 393 ? 50.609 20.543 36.999 1.00 10.51 393 PHE A C 1
ATOM 3165 O O . PHE A 1 393 ? 50.785 20.856 35.827 1.00 11.34 393 PHE A O 1
ATOM 3173 N N . GLY A 1 394 ? 50.008 19.396 37.309 1.00 10.57 394 GLY A N 1
ATOM 3174 C CA . GLY A 1 394 ? 49.537 18.521 36.259 1.00 11.10 394 GLY A CA 1
ATOM 3175 C C . GLY A 1 394 ? 50.617 17.701 35.608 1.00 10.75 394 GLY A C 1
ATOM 3176 O O . GLY A 1 394 ? 51.636 17.433 36.216 1.00 12.60 394 GLY A O 1
ATOM 3177 N N . ASN A 1 395 ? 50.360 17.284 34.378 1.00 11.37 395 ASN A N 1
ATOM 3178 C CA . ASN A 1 395 ? 51.201 16.263 33.755 1.00 11.45 395 ASN A CA 1
ATOM 3179 C C . ASN A 1 395 ? 51.588 16.549 32.304 1.00 11.28 395 ASN A C 1
ATOM 3180 O O . ASN A 1 395 ? 50.740 16.873 31.462 1.00 11.48 395 ASN A O 1
ATOM 3185 N N . GLY A 1 396 ? 52.864 16.331 32.014 1.00 11.73 396 GLY A N 1
ATOM 3186 C CA . GLY A 1 396 ? 53.350 16.195 30.678 1.00 12.90 396 GLY A CA 1
ATOM 3187 C C . GLY A 1 396 ? 53.166 17.418 29.818 1.00 12.54 396 GLY A C 1
ATOM 3188 O O . GLY A 1 396 ? 53.290 18.529 30.275 1.00 12.53 396 GLY A O 1
ATOM 3189 N N . GLN A 1 397 ? 52.832 17.194 28.553 1.00 12.40 397 GLN A N 1
ATOM 3190 C CA . GLN A 1 397 ? 52.619 18.321 27.655 1.00 12.65 397 GLN A CA 1
ATOM 3191 C C . GLN A 1 397 ? 51.413 19.176 28.017 1.00 12.09 397 GLN A C 1
ATOM 3192 O O . GLN A 1 397 ? 51.337 20.320 27.594 1.00 12.89 397 GLN A O 1
ATOM 3198 N N . ARG A 1 398 ? 50.488 18.614 28.794 1.00 11.26 398 ARG A N 1
ATOM 3199 C CA . ARG A 1 398 ? 49.314 19.331 29.286 1.00 11.42 398 ARG A CA 1
ATOM 3200 C C . ARG A 1 398 ? 49.508 19.826 30.730 1.00 11.73 398 ARG A C 1
ATOM 3201 O O . ARG A 1 398 ? 48.525 20.189 31.397 1.00 11.58 398 ARG A O 1
ATOM 3209 N N . ALA A 1 399 ? 50.760 19.916 31.182 1.00 11.31 399 ALA A N 1
ATOM 3210 C CA . ALA A 1 399 ? 51.037 20.491 32.475 1.00 11.52 399 ALA A CA 1
ATOM 3211 C C . ALA A 1 399 ? 50.827 21.998 32.435 1.00 11.13 399 ALA A C 1
ATOM 3212 O O . ALA A 1 399 ? 50.777 22.615 31.371 1.00 11.58 399 ALA A O 1
ATOM 3214 N N . CYS A 1 400 ? 50.781 22.576 33.610 1.00 10.96 400 CYS A N 1
ATOM 3215 C CA . CYS A 1 400 ? 50.665 24.008 33.725 1.00 10.70 400 CYS A CA 1
ATOM 3216 C C . CYS A 1 400 ? 51.775 24.742 32.999 1.00 10.82 400 CYS A C 1
ATOM 3217 O O . CYS A 1 400 ? 52.941 24.624 33.339 1.00 12.56 400 CYS A O 1
ATOM 3220 N N . ILE A 1 401 ? 51.425 25.583 32.026 1.00 11.06 401 ILE A N 1
ATOM 3221 C CA . ILE A 1 401 ? 52.453 26.365 31.343 1.00 11.75 401 ILE A CA 1
ATOM 3222 C C . ILE A 1 401 ? 52.926 27.511 32.236 1.00 10.72 401 ILE A C 1
ATOM 3223 O O . ILE A 1 401 ? 54.022 28.013 32.061 1.00 11.55 401 ILE A O 1
ATOM 3228 N N . GLY A 1 402 ? 52.089 27.889 33.193 1.00 10.62 402 GLY A N 1
ATOM 3229 C CA . GLY A 1 402 ? 52.349 28.980 34.103 1.00 11.18 402 GLY A CA 1
ATOM 3230 C C . GLY A 1 402 ? 53.167 28.663 35.333 1.00 11.56 402 GLY A C 1
ATOM 3231 O O . GLY A 1 402 ? 53.323 29.530 36.186 1.00 11.74 402 GLY A O 1
ATOM 3232 N N . GLN A 1 403 ? 53.727 27.454 35.441 1.00 11.20 403 GLN A N 1
ATOM 3233 C CA . GLN A 1 403 ? 54.328 27.016 36.696 1.00 11.34 403 GLN A CA 1
ATOM 3234 C C . GLN A 1 403 ? 55.460 27.934 37.148 1.00 11.22 403 GLN A C 1
ATOM 3235 O O . GLN A 1 403 ? 55.550 28.290 38.317 1.00 11.62 403 GLN A O 1
ATOM 3241 N N . GLN A 1 404 ? 56.374 28.276 36.247 1.00 11.46 404 GLN A N 1
ATOM 3242 C CA . GLN A 1 404 ? 57.503 29.122 36.625 1.00 12.29 404 GLN A CA 1
ATOM 3243 C C . GLN A 1 404 ? 57.019 30.516 37.006 1.00 11.69 404 GLN A C 1
ATOM 3244 O O . GLN A 1 404 ? 57.538 31.102 37.953 1.00 12.11 404 GLN A O 1
ATOM 3255 N N . PHE A 1 405 ? 56.023 31.031 36.311 1.00 11.56 405 PHE A N 1
ATOM 3256 C CA . PHE A 1 405 ? 55.420 32.324 36.617 1.00 11.94 405 PHE A CA 1
ATOM 3257 C C . PHE A 1 405 ? 54.799 32.310 38.002 1.00 12.01 405 PHE A C 1
ATOM 3258 O O . PHE A 1 405 ? 55.046 33.204 38.808 1.00 12.54 405 PHE A O 1
ATOM 3266 N N . ALA A 1 406 ? 53.965 31.326 38.270 1.00 11.16 406 ALA A N 1
ATOM 3267 C CA . ALA A 1 406 ? 53.274 31.204 39.548 1.00 10.98 406 ALA A CA 1
ATOM 3268 C C . ALA A 1 406 ? 54.251 31.120 40.687 1.00 11.50 406 ALA A C 1
ATOM 3269 O O . ALA A 1 406 ? 54.086 31.776 41.724 1.00 11.77 406 ALA A O 1
ATOM 3271 N N . LEU A 1 407 ? 55.286 30.303 40.551 1.00 11.34 407 LEU A N 1
ATOM 3272 C CA . LEU A 1 407 ? 56.248 30.130 41.626 1.00 11.77 407 LEU A CA 1
ATOM 3273 C C . LEU A 1 407 ? 57.165 31.334 41.787 1.00 11.66 407 LEU A C 1
ATOM 3274 O O . LEU A 1 407 ? 57.513 31.678 42.915 1.00 12.10 407 LEU A O 1
ATOM 3279 N N . HIS A 1 408 ? 57.501 32.036 40.710 1.00 11.61 408 HIS A N 1
ATOM 3280 C CA . HIS A 1 408 ? 58.290 33.252 40.858 1.00 12.23 408 HIS A CA 1
ATOM 3281 C C . HIS A 1 408 ? 57.474 34.303 41.593 1.00 12.22 408 HIS A C 1
ATOM 3282 O O . HIS A 1 408 ? 57.976 34.923 42.551 1.00 12.46 408 HIS A O 1
ATOM 3289 N N . GLU A 1 409 ? 56.238 34.496 41.168 1.00 11.84 409 GLU A N 1
ATOM 3290 C CA . GLU A 1 409 ? 55.321 35.408 41.829 1.00 12.79 409 GLU A CA 1
ATOM 3291 C C . GLU A 1 409 ? 55.179 35.085 43.313 1.00 12.16 409 GLU A C 1
ATOM 3292 O O . GLU A 1 409 ? 55.309 35.950 44.184 1.00 12.54 409 GLU A O 1
ATOM 3303 N N . ALA A 1 410 ? 54.858 33.838 43.617 1.00 11.13 410 ALA A N 1
ATOM 3304 C CA . ALA A 1 410 ? 54.588 33.482 44.983 1.00 11.53 410 ALA A CA 1
ATOM 3305 C C . ALA A 1 410 ? 55.817 33.593 45.869 1.00 11.05 410 ALA A C 1
ATOM 3306 O O . ALA A 1 410 ? 55.706 33.994 47.030 1.00 11.77 410 ALA A O 1
ATOM 3308 N N . THR A 1 411 ? 56.972 33.237 45.336 1.00 11.28 411 THR A N 1
ATOM 3309 C CA . THR A 1 411 ? 58.217 33.305 46.121 1.00 11.83 411 THR A CA 1
ATOM 3310 C C . THR A 1 411 ? 58.587 34.766 46.404 1.00 12.15 411 THR A C 1
ATOM 3311 O O . THR A 1 411 ? 58.937 35.126 47.533 1.00 12.11 411 THR A O 1
ATOM 3315 N N . LEU A 1 412 ? 58.484 35.612 45.383 1.00 11.95 412 LEU A N 1
ATOM 3316 C CA . LEU A 1 412 ? 58.730 37.040 45.548 1.00 12.50 412 LEU A CA 1
ATOM 3317 C C . LEU A 1 412 ? 57.803 37.652 46.590 1.00 12.60 412 LEU A C 1
ATOM 3318 O O . LEU A 1 412 ? 58.247 38.357 47.483 1.00 12.62 412 LEU A O 1
ATOM 3323 N N . VAL A 1 413 ? 56.514 37.372 46.445 1.00 12.20 413 VAL A N 1
ATOM 3324 C CA . VAL A 1 413 ? 55.506 38.022 47.288 1.00 12.55 413 VAL A CA 1
ATOM 3325 C C . VAL A 1 413 ? 55.607 37.523 48.723 1.00 12.43 413 VAL A C 1
ATOM 3326 O O . VAL A 1 413 ? 55.632 38.311 49.667 1.00 12.55 413 VAL A O 1
ATOM 3330 N N . LEU A 1 414 ? 55.720 36.217 48.905 1.00 11.98 414 LEU A N 1
ATOM 3331 C CA . LEU A 1 414 ? 55.815 35.700 50.262 1.00 12.16 414 LEU A CA 1
ATOM 3332 C C . LEU A 1 414 ? 57.130 36.188 50.910 1.00 12.24 414 LEU A C 1
ATOM 3333 O O . LEU A 1 414 ? 57.146 36.545 52.095 1.00 12.43 414 LEU A O 1
ATOM 3338 N N . GLY A 1 415 ? 58.228 36.212 50.155 1.00 12.09 415 GLY A N 1
ATOM 3339 C CA . GLY A 1 415 ? 59.476 36.781 50.680 1.00 12.79 415 GLY A CA 1
ATOM 3340 C C . GLY A 1 415 ? 59.319 38.222 51.139 1.00 13.37 415 GLY A C 1
ATOM 3341 O O . GLY A 1 415 ? 59.769 38.582 52.217 1.00 13.47 415 GLY A O 1
ATOM 3342 N N . MET A 1 416 ? 58.687 39.051 50.337 1.00 12.74 416 MET A N 1
ATOM 3343 C CA . MET A 1 416 ? 58.451 40.442 50.723 1.00 13.65 416 MET A CA 1
ATOM 3344 C C . MET A 1 416 ? 57.553 40.544 51.936 1.00 13.71 416 MET A C 1
ATOM 3345 O O . MET A 1 416 ? 57.787 41.387 52.808 1.00 14.06 416 MET A O 1
ATOM 3350 N N . MET A 1 417 ? 56.500 39.744 51.981 1.00 13.04 417 MET A N 1
ATOM 3351 C CA . MET A 1 417 ? 55.599 39.741 53.127 1.00 14.06 417 MET A CA 1
ATOM 3352 C C . MET A 1 417 ? 56.352 39.436 54.420 1.00 13.90 417 MET A C 1
ATOM 3353 O O . MET A 1 417 ? 56.167 40.125 55.431 1.00 14.54 417 MET A O 1
ATOM 3362 N N . LEU A 1 418 ? 57.207 38.421 54.385 1.00 13.80 418 LEU A N 1
ATOM 3363 C CA . LEU A 1 418 ? 57.975 38.012 55.547 1.00 14.56 418 LEU A CA 1
ATOM 3364 C C . LEU A 1 418 ? 59.094 38.991 55.895 1.00 14.79 418 LEU A C 1
ATOM 3365 O O . LEU A 1 418 ? 59.448 39.099 57.058 1.00 16.47 418 LEU A O 1
ATOM 3370 N N . LYS A 1 419 ? 59.625 39.706 54.912 1.00 13.97 419 LYS A N 1
ATOM 3371 C CA . LYS A 1 419 ? 60.596 40.760 55.211 1.00 14.80 419 LYS A CA 1
ATOM 3372 C C . LYS A 1 419 ? 59.942 41.924 55.931 1.00 14.70 419 LYS A C 1
ATOM 3373 O O . LYS A 1 419 ? 60.542 42.522 56.842 1.00 15.69 419 LYS A O 1
ATOM 3379 N N . HIS A 1 420 ? 58.738 42.301 55.503 1.00 14.56 420 HIS A N 1
ATOM 3380 C CA . HIS A 1 420 ? 58.159 43.568 55.903 1.00 14.39 420 HIS A CA 1
ATOM 3381 C C . HIS A 1 420 ? 57.199 43.567 57.081 1.00 14.66 420 HIS A C 1
ATOM 3382 O O . HIS A 1 420 ? 56.963 44.629 57.660 1.00 14.79 420 HIS A O 1
ATOM 3389 N N . PHE A 1 421 ? 56.688 42.403 57.471 1.00 14.29 421 PHE A N 1
ATOM 3390 C CA . PHE A 1 421 ? 55.668 42.324 58.515 1.00 14.79 421 PHE A CA 1
ATOM 3391 C C . PHE A 1 421 ? 55.860 41.135 59.428 1.00 14.98 421 PHE A C 1
ATOM 3392 O O . PHE A 1 421 ? 56.343 40.087 58.988 1.00 15.79 421 PHE A O 1
ATOM 3400 N N . ASP A 1 422 ? 55.406 41.287 60.674 1.00 15.05 422 ASP A N 1
ATOM 3401 C CA . ASP A 1 422 ? 55.044 40.151 61.519 1.00 15.86 422 ASP A CA 1
ATOM 3402 C C . ASP A 1 422 ? 53.559 39.907 61.404 1.00 16.22 422 ASP A C 1
ATOM 3403 O O . ASP A 1 422 ? 52.799 40.853 61.366 1.00 19.40 422 ASP A O 1
ATOM 3408 N N . PHE A 1 423 ? 53.134 38.651 61.382 1.00 16.42 423 PHE A N 1
ATOM 3409 C CA . PHE A 1 423 ? 51.743 38.293 61.222 1.00 15.94 423 PHE A CA 1
ATOM 3410 C C . PHE A 1 423 ? 51.163 37.650 62.465 1.00 17.19 423 PHE A C 1
ATOM 3411 O O . PHE A 1 423 ? 51.838 36.880 63.141 1.00 19.70 423 PHE A O 1
ATOM 3419 N N . GLU A 1 424 ? 49.905 37.975 62.713 1.00 16.40 424 GLU A N 1
ATOM 3420 C CA . GLU A 1 424 ? 49.128 37.459 63.832 1.00 18.13 424 GLU A CA 1
ATOM 3421 C C . GLU A 1 424 ? 47.874 36.768 63.332 1.00 16.41 424 GLU A C 1
ATOM 3422 O O . GLU A 1 424 ? 47.083 37.370 62.603 1.00 16.59 424 GLU A O 1
ATOM 3428 N N . ASP A 1 425 ? 47.662 35.525 63.771 1.00 16.81 425 ASP A N 1
ATOM 3429 C CA . ASP A 1 425 ? 46.423 34.792 63.564 1.00 16.41 425 ASP A CA 1
ATOM 3430 C C . ASP A 1 425 ? 45.450 35.220 64.653 1.00 17.03 425 ASP A C 1
ATOM 3431 O O . ASP A 1 425 ? 45.232 34.485 65.631 1.00 18.72 425 ASP A O 1
ATOM 3436 N N . HIS A 1 426 ? 44.894 36.416 64.515 1.00 17.07 426 HIS A N 1
ATOM 3437 C CA . HIS A 1 426 ? 44.202 37.078 65.622 1.00 17.85 426 HIS A CA 1
ATOM 3438 C C . HIS A 1 426 ? 42.839 36.460 65.910 1.00 18.79 426 HIS A C 1
ATOM 3439 O O . HIS A 1 426 ? 42.312 36.657 67.003 1.00 20.54 426 HIS A O 1
ATOM 3446 N N . THR A 1 427 ? 42.276 35.715 64.968 1.00 18.10 427 THR A N 1
ATOM 3447 C CA . THR A 1 427 ? 41.000 35.039 65.171 1.00 18.09 427 THR A CA 1
ATOM 3448 C C . THR A 1 427 ? 41.145 33.525 65.457 1.00 18.09 427 THR A C 1
ATOM 3449 O O . THR A 1 427 ? 40.131 32.845 65.560 1.00 19.96 427 THR A O 1
ATOM 3453 N N . ASN A 1 428 ? 42.370 33.005 65.568 1.00 18.18 428 ASN A N 1
ATOM 3454 C CA . ASN A 1 428 ? 42.589 31.552 65.719 1.00 17.84 428 ASN A CA 1
ATOM 3455 C C . ASN A 1 428 ? 41.828 30.844 64.605 1.00 16.90 428 ASN A C 1
ATOM 3456 O O . ASN A 1 428 ? 40.979 29.987 64.816 1.00 17.85 428 ASN A O 1
ATOM 3461 N N . TYR A 1 429 ? 42.139 31.231 63.377 1.00 15.95 429 TYR A N 1
ATOM 3462 C CA . TYR A 1 429 ? 41.312 30.858 62.247 1.00 16.16 429 TYR A CA 1
ATOM 3463 C C . TYR A 1 429 ? 41.212 29.347 62.067 1.00 16.31 429 TYR A C 1
ATOM 3464 O O . TYR A 1 429 ? 42.225 28.630 62.082 1.00 16.18 429 TYR A O 1
ATOM 3473 N N . GLU A 1 430 ? 39.977 28.882 61.867 1.00 15.70 430 GLU A N 1
ATOM 3474 C CA . GLU A 1 430 ? 39.674 27.479 61.630 1.00 17.77 430 GLU A CA 1
ATOM 3475 C C . GLU A 1 430 ? 39.611 27.242 60.130 1.00 16.61 430 GLU A C 1
ATOM 3476 O O . GLU A 1 430 ? 38.776 27.794 59.442 1.00 16.36 430 GLU A O 1
ATOM 3487 N N . LEU A 1 431 ? 40.503 26.401 59.636 1.00 15.59 431 LEU A N 1
ATOM 3488 C CA . LEU A 1 431 ? 40.569 26.153 58.213 1.00 15.65 431 LEU A CA 1
ATOM 3489 C C . LEU A 1 431 ? 39.225 25.714 57.644 1.00 15.84 431 LEU A C 1
ATOM 3490 O O . LEU A 1 431 ? 38.619 24.759 58.146 1.00 16.71 431 LEU A O 1
ATOM 3495 N N . ASP A 1 432 ? 38.758 26.418 56.626 1.00 15.64 432 ASP A N 1
ATOM 3496 C CA . ASP A 1 432 ? 37.528 26.130 55.921 1.00 15.22 432 ASP A CA 1
ATOM 3497 C C . ASP A 1 432 ? 37.829 26.265 54.449 1.00 14.77 432 ASP A C 1
ATOM 3498 O O . ASP A 1 432 ? 38.022 27.371 53.969 1.00 15.34 432 ASP A O 1
ATOM 3503 N N . ILE A 1 433 ? 37.902 25.136 53.742 1.00 13.47 433 ILE A N 1
ATOM 3504 C CA . ILE A 1 433 ? 38.378 25.131 52.359 1.00 13.55 433 ILE A CA 1
ATOM 3505 C C . ILE A 1 433 ? 37.191 25.134 51.398 1.00 13.36 433 ILE A C 1
ATOM 3506 O O . ILE A 1 433 ? 36.430 24.159 51.308 1.00 14.55 433 ILE A O 1
ATOM 3511 N N . LYS A 1 434 ? 37.031 26.243 50.695 1.00 13.58 434 LYS A N 1
ATOM 3512 C CA . LYS A 1 434 ? 36.010 26.418 49.678 1.00 13.76 434 LYS A CA 1
ATOM 3513 C C . LYS A 1 434 ? 36.518 25.883 48.338 1.00 13.94 434 LYS A C 1
ATOM 3514 O O . LYS A 1 434 ? 37.652 26.170 47.930 1.00 14.16 434 LYS A O 1
ATOM 3520 N N . GLU A 1 435 ? 35.657 25.109 47.678 1.00 13.67 435 GLU A N 1
ATOM 3521 C CA . GLU A 1 435 ? 35.978 24.473 46.404 1.00 13.96 435 GLU A CA 1
ATOM 3522 C C . GLU A 1 435 ? 35.176 25.068 45.274 1.00 14.09 435 GLU A C 1
ATOM 3523 O O . GLU A 1 435 ? 33.937 25.047 45.300 1.00 16.26 435 GLU A O 1
ATOM 3529 N N . THR A 1 436 ? 35.856 25.522 44.235 1.00 14.61 436 THR A N 1
ATOM 3530 C CA . THR A 1 436 ? 35.236 25.985 43.002 1.00 15.86 436 THR A CA 1
ATOM 3531 C C . THR A 1 436 ? 36.028 25.283 41.911 1.00 16.19 436 THR A C 1
ATOM 3532 O O . THR A 1 436 ? 36.223 24.066 41.997 1.00 16.98 436 THR A O 1
ATOM 3536 N N . LEU A 1 437 ? 36.544 25.992 40.923 1.00 16.53 437 LEU A N 1
ATOM 3537 C CA . LEU A 1 437 ? 37.574 25.399 40.074 1.00 17.79 437 LEU A CA 1
ATOM 3538 C C . LEU A 1 437 ? 38.851 25.155 40.903 1.00 15.38 437 LEU A C 1
ATOM 3539 O O . LEU A 1 437 ? 39.656 24.300 40.592 1.00 16.78 437 LEU A O 1
ATOM 3544 N N . THR A 1 438 ? 38.988 25.890 41.991 1.00 13.91 438 THR A N 1
ATOM 3545 C CA . THR A 1 438 ? 40.197 25.915 42.792 1.00 13.02 438 THR A CA 1
ATOM 3546 C C . THR A 1 438 ? 39.839 25.794 44.271 1.00 12.50 438 THR A C 1
ATOM 3547 O O . THR A 1 438 ? 38.669 25.796 44.661 1.00 13.82 438 THR A O 1
ATOM 3551 N N . LEU A 1 439 ? 40.878 25.688 45.103 1.00 12.23 439 LEU A N 1
ATOM 3552 C CA . LEU A 1 439 ? 40.753 25.666 46.566 1.00 12.11 439 LEU A CA 1
ATOM 3553 C C . LEU A 1 439 ? 41.241 26.954 47.187 1.00 12.34 439 LEU A C 1
ATOM 3554 O O . LEU A 1 439 ? 42.241 27.526 46.731 1.00 12.84 439 LEU A O 1
ATOM 3559 N N . LYS A 1 440 ? 40.576 27.393 48.252 1.00 13.20 440 LYS A N 1
ATOM 3560 C CA . LYS A 1 440 ? 41.086 28.510 49.066 1.00 14.74 440 LYS A CA 1
ATOM 3561 C C . LYS A 1 440 ? 40.648 28.375 50.500 1.00 13.07 440 LYS A C 1
ATOM 3562 O O . LYS A 1 440 ? 39.602 27.761 50.781 1.00 13.50 440 LYS A O 1
ATOM 3566 N N . PRO A 1 441 ? 41.419 28.969 51.411 1.00 12.76 441 PRO A N 1
ATOM 3567 C CA . PRO A 1 441 ? 41.033 29.030 52.827 1.00 13.04 441 PRO A CA 1
ATOM 3568 C C . PRO A 1 441 ? 40.053 30.191 53.029 1.00 13.05 441 PRO A C 1
ATOM 3569 O O . PRO A 1 441 ? 40.457 31.342 53.248 1.00 13.56 441 PRO A O 1
ATOM 3573 N N . GLU A 1 442 ? 38.766 29.887 52.911 1.00 13.79 442 GLU A N 1
ATOM 3574 C CA . GLU A 1 442 ? 37.719 30.899 52.950 1.00 14.39 442 GLU A CA 1
ATOM 3575 C C . GLU A 1 442 ? 37.712 31.601 54.293 1.00 14.65 442 GLU A C 1
ATOM 3576 O O . GLU A 1 442 ? 37.746 30.956 55.331 1.00 14.12 442 GLU A O 1
ATOM 3582 N N . GLY A 1 443 ? 37.676 32.928 54.251 1.00 14.29 443 GLY A N 1
ATOM 3583 C CA . GLY A 1 443 ? 37.618 33.680 55.494 1.00 14.60 443 GLY A CA 1
ATOM 3584 C C . GLY A 1 443 ? 38.921 33.844 56.231 1.00 14.18 443 GLY A C 1
ATOM 3585 O O . GLY A 1 443 ? 38.938 34.359 57.330 1.00 14.86 443 GLY A O 1
ATOM 3586 N N . PHE A 1 444 ? 40.019 33.394 55.656 1.00 13.83 444 PHE A N 1
ATOM 3587 C CA . PHE A 1 444 ? 41.300 33.534 56.332 1.00 13.62 444 PHE A CA 1
ATOM 3588 C C . PHE A 1 444 ? 41.668 35.010 56.436 1.00 13.57 444 PHE A C 1
ATOM 3589 O O . PHE A 1 444 ? 41.691 35.736 55.449 1.00 13.24 444 PHE A O 1
ATOM 3597 N N . VAL A 1 445 ? 41.899 35.443 57.670 1.00 13.13 445 VAL A N 1
ATOM 3598 C CA . VAL A 1 445 ? 42.227 36.813 58.006 1.00 13.86 445 VAL A CA 1
ATOM 3599 C C . VAL A 1 445 ? 43.408 36.810 58.969 1.00 13.47 445 VAL A C 1
ATOM 3600 O O . VAL A 1 445 ? 43.585 35.872 59.737 1.00 13.97 445 VAL A O 1
ATOM 3604 N N . VAL A 1 446 ? 44.239 37.843 58.907 1.00 13.70 446 VAL A N 1
ATOM 3605 C CA . VAL A 1 446 ? 45.368 38.037 59.803 1.00 14.02 446 VAL A CA 1
ATOM 3606 C C . VAL A 1 446 ? 45.491 39.529 60.115 1.00 14.59 446 VAL A C 1
ATOM 3607 O O . VAL A 1 446 ? 44.888 40.368 59.473 1.00 14.95 446 VAL A O 1
ATOM 3611 N N . LYS A 1 447 ? 46.305 39.828 61.114 1.00 15.30 447 LYS A N 1
ATOM 3612 C CA . LYS A 1 447 ? 46.794 41.183 61.349 1.00 16.45 447 LYS A CA 1
ATOM 3613 C C . LYS A 1 447 ? 48.284 41.206 61.080 1.00 17.47 447 LYS A C 1
ATOM 3614 O O . LYS A 1 447 ? 49.012 40.274 61.393 1.00 18.39 447 LYS A O 1
ATOM 3620 N N . ALA A 1 448 ? 48.732 42.280 60.458 1.00 18.00 448 ALA A N 1
ATOM 3621 C CA . ALA A 1 448 ? 50.129 42.451 60.121 1.00 19.00 448 ALA A CA 1
ATOM 3622 C C . ALA A 1 448 ? 50.661 43.650 60.906 1.00 20.76 448 ALA A C 1
ATOM 3623 O O . ALA A 1 448 ? 49.988 44.695 61.012 1.00 24.58 448 ALA A O 1
ATOM 3625 N N . LYS A 1 449 ? 51.828 43.492 61.496 1.00 19.48 449 LYS A N 1
ATOM 3626 C CA . LYS A 1 449 ? 52.521 44.580 62.189 1.00 20.02 449 LYS A CA 1
ATOM 3627 C C . LYS A 1 449 ? 53.779 44.865 61.419 1.00 17.87 449 LYS A C 1
ATOM 3628 O O . LYS A 1 449 ? 54.673 44.028 61.305 1.00 17.50 449 LYS A O 1
ATOM 3634 N N . SER A 1 450 ? 53.857 46.074 60.886 1.00 18.04 450 SER A N 1
ATOM 3635 C CA . SER A 1 450 ? 54.989 46.441 60.088 1.00 18.27 450 SER A CA 1
ATOM 3636 C C . SER A 1 450 ? 56.291 46.420 60.857 1.00 18.01 450 SER A C 1
ATOM 3637 O O . SER A 1 450 ? 56.369 46.898 62.017 1.00 19.32 450 SER A O 1
ATOM 3640 N N . LYS A 1 451 ? 57.330 45.938 60.205 1.00 17.93 451 LYS A N 1
ATOM 3641 C CA . LYS A 1 451 ? 58.704 46.032 60.690 1.00 19.30 451 LYS A CA 1
ATOM 3642 C C . LYS A 1 451 ? 59.335 47.402 60.325 1.00 18.90 451 LYS A C 1
ATOM 3643 O O . LYS A 1 451 ? 60.478 47.692 60.711 1.00 21.28 451 LYS A O 1
ATOM 3654 N N . LYS A 1 452 ? 58.587 48.249 59.630 1.00 19.48 452 LYS A N 1
ATOM 3655 C CA . LYS A 1 452 ? 59.016 49.615 59.264 1.00 19.59 452 LYS A CA 1
ATOM 3656 C C . LYS A 1 452 ? 60.329 49.599 58.499 1.00 20.34 452 LYS A C 1
ATOM 3657 O O . LYS A 1 452 ? 61.252 50.361 58.765 1.00 21.85 452 LYS A O 1
ATOM 3663 N N . ILE A 1 453 ? 60.406 48.741 57.494 1.00 19.88 453 ILE A N 1
ATOM 3664 C CA . ILE A 1 453 ? 61.535 48.692 56.600 1.00 21.08 453 ILE A CA 1
ATOM 3665 C C . ILE A 1 453 ? 61.112 49.366 55.300 1.00 21.61 453 ILE A C 1
ATOM 3666 O O . ILE A 1 453 ? 60.200 48.892 54.629 1.00 20.04 453 ILE A O 1
ATOM 3671 N N . PRO A 1 454 ? 61.742 50.504 54.943 1.00 22.54 454 PRO A N 1
ATOM 3672 C CA . PRO A 1 454 ? 61.284 51.199 53.752 1.00 23.07 454 PRO A CA 1
ATOM 3673 C C . PRO A 1 454 ? 61.530 50.402 52.488 1.00 23.69 454 PRO A C 1
ATOM 3674 O O . PRO A 1 454 ? 62.450 49.601 52.409 1.00 24.34 454 PRO A O 1
ATOM 3678 N N . LEU A 1 455 ? 60.691 50.665 51.511 1.00 24.36 455 LEU A N 1
ATOM 3679 C CA . LEU A 1 455 ? 60.883 50.142 50.176 1.00 26.00 455 LEU A CA 1
ATOM 3680 C C . LEU A 1 455 ? 61.760 51.105 49.400 1.00 27.23 455 LEU A C 1
ATOM 3681 O O . LEU A 1 455 ? 62.285 50.756 48.354 1.00 29.30 455 LEU A O 1
ATOM 3686 N N . MET B 1 5 ? 88.698 25.531 69.027 1.00 28.67 5 MET B N 1
ATOM 3687 C CA . MET B 1 5 ? 88.031 24.525 69.900 1.00 26.68 5 MET B CA 1
ATOM 3688 C C . MET B 1 5 ? 89.034 23.664 70.686 1.00 24.50 5 MET B C 1
ATOM 3689 O O . MET B 1 5 ? 90.195 23.462 70.300 1.00 24.81 5 MET B O 1
ATOM 3694 N N . PRO B 1 6 ? 88.593 23.184 71.837 1.00 21.54 6 PRO B N 1
ATOM 3695 C CA . PRO B 1 6 ? 89.413 22.330 72.663 1.00 20.30 6 PRO B CA 1
ATOM 3696 C C . PRO B 1 6 ? 89.711 20.966 72.064 1.00 18.99 6 PRO B C 1
ATOM 3697 O O . PRO B 1 6 ? 89.062 20.543 71.116 1.00 18.67 6 PRO B O 1
ATOM 3701 N N . GLN B 1 7 ? 90.670 20.275 72.659 1.00 18.36 7 GLN B N 1
ATOM 3702 C CA . GLN B 1 7 ? 91.137 18.980 72.182 1.00 18.47 7 GLN B CA 1
ATOM 3703 C C . GLN B 1 7 ? 91.715 18.202 73.359 1.00 18.12 7 GLN B C 1
ATOM 3704 O O . GLN B 1 7 ? 92.459 18.784 74.154 1.00 18.83 7 GLN B O 1
ATOM 3710 N N . PRO B 1 8 ? 91.432 16.896 73.467 1.00 16.84 8 PRO B N 1
ATOM 3711 C CA . PRO B 1 8 ? 92.034 16.093 74.541 1.00 17.34 8 PRO B CA 1
ATOM 3712 C C . PRO B 1 8 ? 93.495 15.751 74.247 1.00 18.05 8 PRO B C 1
ATOM 3713 O O . PRO B 1 8 ? 94.055 16.177 73.232 1.00 18.28 8 PRO B O 1
ATOM 3717 N N . LYS B 1 9 ? 94.107 15.011 75.165 1.00 18.32 9 LYS B N 1
ATOM 3718 C CA . LYS B 1 9 ? 95.540 14.716 75.109 1.00 19.30 9 LYS B CA 1
ATOM 3719 C C . LYS B 1 9 ? 95.959 14.085 73.782 1.00 19.72 9 LYS B C 1
ATOM 3720 O O . LYS B 1 9 ? 95.299 13.166 73.260 1.00 19.63 9 LYS B O 1
ATOM 3726 N N . THR B 1 10 ? 97.052 14.599 73.232 1.00 21.92 10 THR B N 1
ATOM 3727 C CA . THR B 1 10 ? 97.651 14.044 72.041 1.00 23.99 10 THR B CA 1
ATOM 3728 C C . THR B 1 10 ? 98.911 13.250 72.390 1.00 25.67 10 THR B C 1
ATOM 3729 O O . THR B 1 10 ? 99.540 13.448 73.443 1.00 25.91 10 THR B O 1
ATOM 3733 N N . PHE B 1 11 ? 99.261 12.355 71.477 1.00 26.20 11 PHE B N 1
ATOM 3734 C CA . PHE B 1 11 ? 100.371 11.423 71.649 1.00 28.18 11 PHE B CA 1
ATOM 3735 C C . PHE B 1 11 ? 101.252 11.489 70.405 1.00 30.04 11 PHE B C 1
ATOM 3736 O O . PHE B 1 11 ? 101.357 10.521 69.662 1.00 30.85 11 PHE B O 1
ATOM 3744 N N . GLY B 1 12 ? 101.863 12.647 70.170 1.00 31.89 12 GLY B N 1
ATOM 3745 C CA . GLY B 1 12 ? 102.693 12.856 68.978 1.00 33.07 12 GLY B CA 1
ATOM 3746 C C . GLY B 1 12 ? 102.012 12.490 67.666 1.00 34.20 12 GLY B C 1
ATOM 3747 O O . GLY B 1 12 ? 100.943 13.031 67.332 1.00 34.68 12 GLY B O 1
ATOM 3748 N N . GLU B 1 13 ? 102.622 11.552 66.936 1.00 34.77 13 GLU B N 1
ATOM 3749 C CA . GLU B 1 13 ? 102.178 11.171 65.593 1.00 34.85 13 GLU B CA 1
ATOM 3750 C C . GLU B 1 13 ? 100.869 10.389 65.592 1.00 34.54 13 GLU B C 1
ATOM 3751 O O . GLU B 1 13 ? 100.185 10.312 64.564 1.00 35.10 13 GLU B O 1
ATOM 3753 N N . LEU B 1 14 ? 100.516 9.796 66.729 1.00 33.87 14 LEU B N 1
ATOM 3754 C CA . LEU B 1 14 ? 99.249 9.088 66.842 1.00 32.94 14 LEU B CA 1
ATOM 3755 C C . LEU B 1 14 ? 98.094 10.034 67.191 1.00 31.43 14 LEU B C 1
ATOM 3756 O O . LEU B 1 14 ? 96.936 9.608 67.196 1.00 31.04 14 LEU B O 1
ATOM 3761 N N . LYS B 1 15 ? 98.408 11.301 67.471 1.00 29.46 15 LYS B N 1
ATOM 3762 C CA . LYS B 1 15 ? 97.381 12.319 67.701 1.00 27.57 15 LYS B CA 1
ATOM 3763 C C . LYS B 1 15 ? 96.527 11.860 68.890 1.00 25.88 15 LYS B C 1
ATOM 3764 O O . LYS B 1 15 ? 97.077 11.480 69.923 1.00 24.47 15 LYS B O 1
ATOM 3770 N N . ASN B 1 16 ? 95.196 11.858 68.758 1.00 23.67 16 ASN B N 1
ATOM 3771 C CA . ASN B 1 16 ? 94.330 11.450 69.864 1.00 23.18 16 ASN B CA 1
ATOM 3772 C C . ASN B 1 16 ? 93.990 9.953 69.852 1.00 23.31 16 ASN B C 1
ATOM 3773 O O . ASN B 1 16 ? 93.292 9.461 70.748 1.00 22.22 16 ASN B O 1
ATOM 3778 N N . LEU B 1 17 ? 94.469 9.225 68.853 1.00 25.00 17 LEU B N 1
ATOM 3779 C CA . LEU B 1 17 ? 93.997 7.845 68.676 1.00 26.50 17 LEU B CA 1
ATOM 3780 C C . LEU B 1 17 ? 94.133 6.975 69.922 1.00 25.82 17 LEU B C 1
ATOM 3781 O O . LEU B 1 17 ? 93.213 6.223 70.231 1.00 26.33 17 LEU B O 1
ATOM 3786 N N . PRO B 1 18 ? 95.273 7.051 70.640 1.00 24.92 18 PRO B N 1
ATOM 3787 C CA . PRO B 1 18 ? 95.412 6.215 71.831 1.00 23.77 18 PRO B CA 1
ATOM 3788 C C . PRO B 1 18 ? 94.326 6.364 72.903 1.00 23.45 18 PRO B C 1
ATOM 3789 O O . PRO B 1 18 ? 94.127 5.449 73.701 1.00 24.19 18 PRO B O 1
ATOM 3793 N N . LEU B 1 19 ? 93.581 7.479 72.903 1.00 22.32 19 LEU B N 1
ATOM 3794 C CA . LEU B 1 19 ? 92.499 7.655 73.873 1.00 22.43 19 LEU B CA 1
ATOM 3795 C C . LEU B 1 19 ? 91.373 6.634 73.660 1.00 23.17 19 LEU B C 1
ATOM 3796 O O . LEU B 1 19 ? 90.603 6.357 74.574 1.00 24.86 19 LEU B O 1
ATOM 3801 N N . LEU B 1 20 ? 91.288 6.093 72.458 1.00 24.10 20 LEU B N 1
ATOM 3802 C CA . LEU B 1 20 ? 90.230 5.130 72.156 1.00 24.62 20 LEU B CA 1
ATOM 3803 C C . LEU B 1 20 ? 90.805 3.717 72.068 1.00 25.34 20 LEU B C 1
ATOM 3804 O O . LEU B 1 20 ? 90.091 2.789 71.667 1.00 26.02 20 LEU B O 1
ATOM 3809 N N . ASN B 1 21 ? 92.070 3.526 72.481 1.00 25.75 21 ASN B N 1
ATOM 3810 C CA . ASN B 1 21 ? 92.594 2.183 72.754 1.00 26.37 21 ASN B CA 1
ATOM 3811 C C . ASN B 1 21 ? 92.062 1.771 74.117 1.00 25.26 21 ASN B C 1
ATOM 3812 O O . ASN B 1 21 ? 92.743 1.809 75.129 1.00 26.21 21 ASN B O 1
ATOM 3817 N N . THR B 1 22 ? 90.781 1.426 74.130 1.00 23.44 22 THR B N 1
ATOM 3818 C CA . THR B 1 22 ? 90.039 1.127 75.342 1.00 23.06 22 THR B CA 1
ATOM 3819 C C . THR B 1 22 ? 88.864 0.274 74.897 1.00 22.74 22 THR B C 1
ATOM 3820 O O . THR B 1 22 ? 88.413 0.405 73.769 1.00 22.70 22 THR B O 1
ATOM 3824 N N . ASP B 1 23 ? 88.362 -0.557 75.783 1.00 22.85 23 ASP B N 1
ATOM 3825 C CA . ASP B 1 23 ? 87.132 -1.287 75.485 1.00 22.54 23 ASP B CA 1
ATOM 3826 C C . ASP B 1 23 ? 85.854 -0.441 75.567 1.00 21.11 23 ASP B C 1
ATOM 3827 O O . ASP B 1 23 ? 84.815 -0.907 75.130 1.00 21.61 23 ASP B O 1
ATOM 3832 N N . LYS B 1 24 ? 85.935 0.787 76.076 1.00 20.54 24 LYS B N 1
ATOM 3833 C CA . LYS B 1 24 ? 84.753 1.645 76.242 1.00 19.68 24 LYS B CA 1
ATOM 3834 C C . LYS B 1 24 ? 84.997 3.033 75.653 1.00 18.50 24 LYS B C 1
ATOM 3835 O O . LYS B 1 24 ? 85.025 4.021 76.365 1.00 19.23 24 LYS B O 1
ATOM 3841 N N . PRO B 1 25 ? 85.173 3.100 74.334 1.00 17.60 25 PRO B N 1
ATOM 3842 C CA . PRO B 1 25 ? 85.501 4.379 73.713 1.00 17.91 25 PRO B CA 1
ATOM 3843 C C . PRO B 1 25 ? 84.419 5.450 73.769 1.00 16.95 25 PRO B C 1
ATOM 3844 O O . PRO B 1 25 ? 84.725 6.625 73.938 1.00 16.94 25 PRO B O 1
ATOM 3848 N N . VAL B 1 26 ? 83.149 5.078 73.594 1.00 16.79 26 VAL B N 1
ATOM 3849 C CA . VAL B 1 26 ? 82.096 6.073 73.670 1.00 16.54 26 VAL B CA 1
ATOM 3850 C C . VAL B 1 26 ? 82.031 6.675 75.082 1.00 16.37 26 VAL B C 1
ATOM 3851 O O . VAL B 1 26 ? 81.912 7.892 75.238 1.00 16.34 26 VAL B O 1
ATOM 3855 N N . GLN B 1 27 ? 82.166 5.839 76.093 1.00 16.67 27 GLN B N 1
ATOM 3856 C CA . GLN B 1 27 ? 82.156 6.337 77.463 1.00 16.85 27 GLN B CA 1
ATOM 3857 C C . GLN B 1 27 ? 83.383 7.222 77.718 1.00 17.00 27 GLN B C 1
ATOM 3858 O O . GLN B 1 27 ? 83.294 8.238 78.432 1.00 17.32 27 GLN B O 1
ATOM 3864 N N . ALA B 1 28 ? 84.504 6.899 77.080 1.00 16.25 28 ALA B N 1
ATOM 3865 C CA . ALA B 1 28 ? 85.687 7.772 77.157 1.00 16.40 28 ALA B CA 1
ATOM 3866 C C . ALA B 1 28 ? 85.395 9.124 76.523 1.00 16.30 28 ALA B C 1
ATOM 3867 O O . ALA B 1 28 ? 85.775 10.160 77.064 1.00 16.77 28 ALA B O 1
ATOM 3869 N N . LEU B 1 29 ? 84.785 9.110 75.343 1.00 16.14 29 LEU B N 1
ATOM 3870 C CA . LEU B 1 29 ? 84.389 10.348 74.658 1.00 16.08 29 LEU B CA 1
ATOM 3871 C C . LEU B 1 29 ? 83.405 11.190 75.470 1.00 15.76 29 LEU B C 1
ATOM 3872 O O . LEU B 1 29 ? 83.500 12.416 75.499 1.00 17.13 29 LEU B O 1
ATOM 3877 N N . MET B 1 30 ? 82.472 10.543 76.163 1.00 16.35 30 MET B N 1
ATOM 3878 C CA . MET B 1 30 ? 81.559 11.244 77.054 1.00 17.86 30 MET B CA 1
ATOM 3879 C C . MET B 1 30 ? 82.306 11.945 78.200 1.00 18.56 30 MET B C 1
ATOM 3880 O O . MET B 1 30 ? 82.002 13.084 78.545 1.00 19.20 30 MET B O 1
ATOM 3885 N N . LYS B 1 31 ? 83.286 11.260 78.781 1.00 18.79 31 LYS B N 1
ATOM 3886 C CA . LYS B 1 31 ? 84.104 11.823 79.879 1.00 19.35 31 LYS B CA 1
ATOM 3887 C C . LYS B 1 31 ? 84.908 13.025 79.372 1.00 18.99 31 LYS B C 1
ATOM 3888 O O . LYS B 1 31 ? 84.995 14.052 80.059 1.00 19.53 31 LYS B O 1
ATOM 3894 N N . ILE B 1 32 ? 85.440 12.938 78.148 1.00 17.95 32 ILE B N 1
ATOM 3895 C CA . ILE B 1 32 ? 86.124 14.069 77.527 1.00 18.05 32 ILE B CA 1
ATOM 3896 C C . ILE B 1 32 ? 85.152 15.213 77.295 1.00 17.59 32 ILE B C 1
ATOM 3897 O O . ILE B 1 32 ? 85.469 16.352 77.648 1.00 19.08 32 ILE B O 1
ATOM 3902 N N . ALA B 1 33 ? 83.967 14.908 76.762 1.00 17.14 33 ALA B N 1
ATOM 3903 C CA . ALA B 1 33 ? 82.948 15.933 76.527 1.00 18.04 33 ALA B CA 1
ATOM 3904 C C . ALA B 1 33 ? 82.537 16.643 77.825 1.00 18.90 33 ALA B C 1
ATOM 3905 O O . ALA B 1 33 ? 82.293 17.852 77.826 1.00 19.63 33 ALA B O 1
ATOM 3907 N N . ASP B 1 34 ? 82.447 15.900 78.930 1.00 20.26 34 ASP B N 1
ATOM 3908 C CA . ASP B 1 34 ? 82.106 16.508 80.230 1.00 21.77 34 ASP B CA 1
ATOM 3909 C C . ASP B 1 34 ? 83.100 17.580 80.636 1.00 22.32 34 ASP B C 1
ATOM 3910 O O . ASP B 1 34 ? 82.739 18.557 81.295 1.00 23.66 34 ASP B O 1
ATOM 3915 N N . GLU B 1 35 ? 84.363 17.410 80.265 1.00 21.72 35 GLU B N 1
ATOM 3916 C CA . GLU B 1 35 ? 85.384 18.409 80.596 1.00 22.22 35 GLU B CA 1
ATOM 3917 C C . GLU B 1 35 ? 85.448 19.512 79.553 1.00 20.72 35 GLU B C 1
ATOM 3918 O O . GLU B 1 35 ? 85.515 20.714 79.876 1.00 22.96 35 GLU B O 1
ATOM 3924 N N . LEU B 1 36 ? 85.424 19.122 78.283 1.00 19.47 36 LEU B N 1
ATOM 3925 C CA . LEU B 1 36 ? 85.697 20.083 77.221 1.00 18.03 36 LEU B CA 1
ATOM 3926 C C . LEU B 1 36 ? 84.492 20.865 76.706 1.00 18.02 36 LEU B C 1
ATOM 3927 O O . LEU B 1 36 ? 84.662 21.921 76.085 1.00 19.76 36 LEU B O 1
ATOM 3932 N N . GLY B 1 37 ? 83.278 20.350 76.906 1.00 17.31 37 GLY B N 1
ATOM 3933 C CA . GLY B 1 37 ? 82.079 21.074 76.508 1.00 17.51 37 GLY B CA 1
ATOM 3934 C C . GLY B 1 37 ? 81.465 20.624 75.190 1.00 17.58 37 GLY B C 1
ATOM 3935 O O . GLY B 1 37 ? 81.586 19.472 74.740 1.00 18.46 37 GLY B O 1
ATOM 3936 N N . GLU B 1 38 ? 80.815 21.573 74.551 1.00 16.62 38 GLU B N 1
ATOM 3937 C CA . GLU B 1 38 ? 79.919 21.252 73.452 1.00 17.42 38 GLU B CA 1
ATOM 3938 C C . GLU B 1 38 ? 80.576 20.804 72.157 1.00 16.36 38 GLU B C 1
ATOM 3939 O O . GLU B 1 38 ? 79.918 20.217 71.287 1.00 15.96 38 GLU B O 1
ATOM 3945 N N . ILE B 1 39 ? 81.858 21.087 72.009 1.00 16.61 39 ILE B N 1
ATOM 3946 C CA . ILE B 1 39 ? 82.584 20.713 70.813 1.00 16.18 39 ILE B CA 1
ATOM 3947 C C . ILE B 1 39 ? 84.045 20.468 71.156 1.00 15.80 39 ILE B C 1
ATOM 3948 O O . ILE B 1 39 ? 84.688 21.248 71.895 1.00 17.31 39 ILE B O 1
ATOM 3953 N N . PHE B 1 40 ? 84.621 19.400 70.624 1.00 15.66 40 PHE B N 1
ATOM 3954 C CA . PHE B 1 40 ? 86.062 19.200 70.694 1.00 16.06 40 PHE B CA 1
ATOM 3955 C C . PHE B 1 40 ? 86.572 18.540 69.432 1.00 16.28 40 PHE B C 1
ATOM 3956 O O . PHE B 1 40 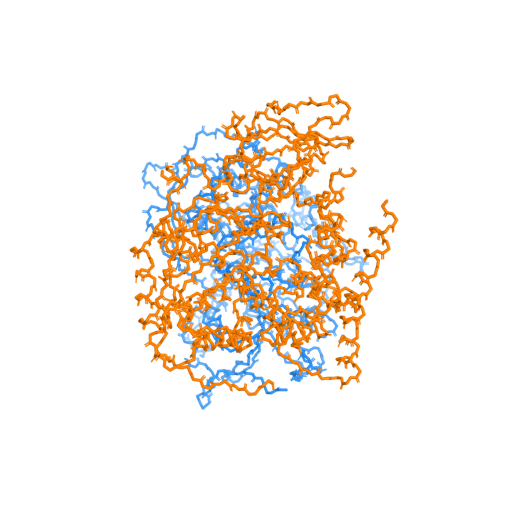? 85.860 17.796 68.751 1.00 16.16 40 PHE B O 1
ATOM 3964 N N . LYS B 1 41 ? 87.852 18.787 69.166 1.00 17.06 41 LYS B N 1
ATOM 3965 C CA . LYS B 1 41 ? 88.526 18.202 68.024 1.00 18.60 41 LYS B CA 1
ATOM 3966 C C . LYS B 1 41 ? 89.124 16.852 68.406 1.00 18.13 41 LYS B C 1
ATOM 3967 O O . LYS B 1 41 ? 89.651 16.687 69.502 1.00 17.63 41 LYS B O 1
ATOM 3973 N N . PHE B 1 42 ? 89.068 15.886 67.495 1.00 18.02 42 PHE B N 1
ATOM 3974 C CA . PHE B 1 42 ? 89.631 14.579 67.722 1.00 18.38 42 PHE B CA 1
ATOM 3975 C C . PHE B 1 42 ? 90.370 14.190 66.458 1.00 19.72 42 PHE B C 1
ATOM 3976 O O . PHE B 1 42 ? 89.780 14.048 65.388 1.00 20.71 42 PHE B O 1
ATOM 3984 N N . GLU B 1 43 ? 91.689 14.039 66.586 1.00 20.38 43 GLU B N 1
ATOM 3985 C CA . GLU B 1 43 ? 92.558 13.742 65.450 1.00 23.37 43 GLU B CA 1
ATOM 3986 C C . GLU B 1 43 ? 93.151 12.361 65.552 1.00 24.52 43 GLU B C 1
ATOM 3987 O O . GLU B 1 43 ? 93.465 11.871 66.638 1.00 24.04 43 GLU B O 1
ATOM 3993 N N . ALA B 1 44 ? 93.292 11.730 64.397 1.00 26.01 44 ALA B N 1
ATOM 3994 C CA . ALA B 1 44 ? 94.016 10.474 64.291 1.00 28.09 44 ALA B CA 1
ATOM 3995 C C . ALA B 1 44 ? 94.962 10.612 63.115 1.00 29.70 44 ALA B C 1
ATOM 3996 O O . ALA B 1 44 ? 94.904 11.613 62.386 1.00 29.98 44 ALA B O 1
ATOM 3998 N N . PRO B 1 45 ? 95.872 9.633 62.943 1.00 31.53 45 PRO B N 1
ATOM 3999 C CA . PRO B 1 45 ? 96.730 9.677 61.775 1.00 32.37 45 PRO B CA 1
ATOM 4000 C C . PRO B 1 45 ? 95.924 9.849 60.492 1.00 32.46 45 PRO B C 1
ATOM 4001 O O . PRO B 1 45 ? 95.105 8.990 60.149 1.00 33.11 45 PRO B O 1
ATOM 4005 N N . GLY B 1 46 ? 96.137 10.980 59.832 1.00 32.42 46 GLY B N 1
ATOM 4006 C CA . GLY B 1 46 ? 95.499 11.271 58.562 1.00 32.41 46 GLY B CA 1
ATOM 4007 C C . GLY B 1 46 ? 94.004 11.533 58.596 1.00 31.97 46 GLY B C 1
ATOM 4008 O O . GLY B 1 46 ? 93.343 11.420 57.567 1.00 32.21 46 GLY B O 1
ATOM 4009 N N . ARG B 1 47 ? 93.445 11.877 59.759 1.00 30.84 47 ARG B N 1
ATOM 4010 C CA . ARG B 1 47 ? 92.033 12.301 59.790 1.00 30.18 47 ARG B CA 1
ATOM 4011 C C . ARG B 1 47 ? 91.699 13.188 60.984 1.00 27.86 47 ARG B C 1
ATOM 4012 O O . ARG B 1 47 ? 92.445 13.268 61.958 1.00 27.67 47 ARG B O 1
ATOM 4016 N N . VAL B 1 48 ? 90.583 13.895 60.869 1.00 24.96 48 VAL B N 1
ATOM 4017 C CA . VAL B 1 48 ? 90.110 14.766 61.930 1.00 23.59 48 VAL B CA 1
ATOM 4018 C C . VAL B 1 48 ? 88.595 14.716 61.936 1.00 21.59 48 VAL B C 1
ATOM 4019 O O . VAL B 1 48 ? 87.951 14.612 60.892 1.00 20.76 48 VAL B O 1
ATOM 4023 N N . THR B 1 49 ? 88.031 14.786 63.130 1.00 19.03 49 THR B N 1
ATOM 4024 C CA . THR B 1 49 ? 86.607 15.001 63.292 1.00 19.33 49 THR B CA 1
ATOM 4025 C C . THR B 1 49 ? 86.385 15.903 64.493 1.00 17.69 49 THR B C 1
ATOM 4026 O O . THR B 1 49 ? 87.300 16.206 65.260 1.00 19.39 49 THR B O 1
ATOM 4030 N N . ARG B 1 50 ? 85.157 16.386 64.607 1.00 16.42 50 ARG B N 1
ATOM 4031 C CA . ARG B 1 50 ? 84.761 17.259 65.696 1.00 16.80 50 ARG B CA 1
ATOM 4032 C C . ARG B 1 50 ? 83.540 16.657 66.354 1.00 15.59 50 ARG B C 1
ATOM 4033 O O . ARG B 1 50 ? 82.535 16.427 65.663 1.00 16.70 50 ARG B O 1
ATOM 4041 N N . TYR B 1 51 ? 83.631 16.371 67.643 1.00 14.90 51 TYR B N 1
ATOM 4042 C CA . TYR B 1 51 ? 82.573 15.771 68.414 1.00 14.79 51 TYR B CA 1
ATOM 4043 C C . TYR B 1 51 ? 81.655 16.830 68.989 1.00 14.83 51 TYR B C 1
ATOM 4044 O O . TYR B 1 51 ? 82.128 17.718 69.722 1.00 15.74 51 TYR B O 1
ATOM 4053 N N . LEU B 1 52 ? 80.358 16.726 68.698 1.00 14.58 52 LEU B N 1
ATOM 4054 C CA . LEU B 1 52 ? 79.346 17.665 69.149 1.00 14.49 52 LEU B CA 1
ATOM 4055 C C . LEU B 1 52 ? 78.474 17.063 70.241 1.00 14.56 52 LEU B C 1
ATOM 4056 O O . LEU B 1 52 ? 78.029 15.919 70.115 1.00 14.95 52 LEU B O 1
ATOM 4061 N N . SER B 1 53 ? 78.193 17.850 71.271 1.00 14.61 53 SER B N 1
ATOM 4062 C CA . SER B 1 53 ? 77.435 17.409 72.433 1.00 15.88 53 SER B CA 1
ATOM 4063 C C . SER B 1 53 ? 76.255 18.291 72.824 1.00 15.90 53 SER B C 1
ATOM 4064 O O . SER B 1 53 ? 75.461 17.872 73.659 1.00 17.48 53 SER B O 1
ATOM 4067 N N . SER B 1 54 ? 76.120 19.500 72.283 1.00 15.97 54 SER B N 1
ATOM 4068 C CA . SER B 1 54 ? 75.011 20.387 72.663 1.00 15.88 54 SER B CA 1
ATOM 4069 C C . SER B 1 54 ? 73.910 20.405 71.619 1.00 15.62 54 SER B C 1
ATOM 4070 O O . SER B 1 54 ? 74.166 20.302 70.420 1.00 15.84 54 SER B O 1
ATOM 4073 N N . GLN B 1 55 ? 72.680 20.568 72.076 1.00 15.33 55 GLN B N 1
ATOM 4074 C CA . GLN B 1 55 ? 71.561 20.725 71.165 1.00 16.00 55 GLN B CA 1
ATOM 4075 C C . GLN B 1 55 ? 71.742 21.929 70.249 1.00 16.46 55 GLN B C 1
ATOM 4076 O O . GLN B 1 55 ? 71.348 21.902 69.087 1.00 17.06 55 GLN B O 1
ATOM 4082 N N . ARG B 1 56 ? 72.360 23.000 70.758 1.00 17.18 56 ARG B N 1
ATOM 4083 C CA . ARG B 1 56 ? 72.534 24.220 69.962 1.00 19.33 56 ARG B CA 1
ATOM 4084 C C . ARG B 1 56 ? 73.351 23.963 68.696 1.00 17.78 56 ARG B C 1
ATOM 4085 O O . ARG B 1 56 ? 73.027 24.450 67.632 1.00 19.37 56 ARG B O 1
ATOM 4100 N N . LEU B 1 57 ? 74.409 23.177 68.817 1.00 16.63 57 LEU B N 1
ATOM 4101 C CA . LEU B 1 57 ? 75.224 22.880 67.640 1.00 15.88 57 LEU B CA 1
ATOM 4102 C C . LEU B 1 57 ? 74.681 21.703 66.854 1.00 15.03 57 LEU B C 1
ATOM 4103 O O . LEU B 1 57 ? 74.753 21.693 65.621 1.00 15.85 57 LEU B O 1
ATOM 4108 N N . ILE B 1 58 ? 74.123 20.711 67.537 1.00 14.78 58 ILE B N 1
ATOM 4109 C CA . ILE B 1 58 ? 73.564 19.552 66.823 1.00 14.72 58 ILE B CA 1
ATOM 4110 C C . ILE B 1 58 ? 72.348 19.930 65.961 1.00 15.33 58 ILE B C 1
ATOM 4111 O O . ILE B 1 58 ? 72.164 19.387 64.866 1.00 14.94 58 ILE B O 1
ATOM 4116 N N . LYS B 1 59 ? 71.555 20.914 66.389 1.00 15.54 59 LYS B N 1
ATOM 4117 C CA . LYS B 1 59 ? 70.448 21.346 65.553 1.00 17.37 59 LYS B CA 1
ATOM 4118 C C . LYS B 1 59 ? 70.939 21.879 64.210 1.00 16.24 59 LYS B C 1
ATOM 4119 O O . LYS B 1 59 ? 70.328 21.670 63.177 1.00 17.36 59 LYS B O 1
ATOM 4130 N N . GLU B 1 60 ? 72.073 22.584 64.205 1.00 15.80 60 GLU B N 1
ATOM 4131 C CA . GLU B 1 60 ? 72.677 23.054 62.955 1.00 16.89 60 GLU B CA 1
ATOM 4132 C C . GLU B 1 60 ? 73.231 21.901 62.123 1.00 15.64 60 GLU B C 1
ATOM 4133 O O . GLU B 1 60 ? 73.044 21.860 60.897 1.00 15.78 60 GLU B O 1
ATOM 4139 N N . ALA B 1 61 ? 73.905 20.962 62.778 1.00 15.67 61 ALA B N 1
ATOM 4140 C CA . ALA B 1 61 ? 74.438 19.780 62.067 1.00 15.31 61 ALA B CA 1
ATOM 4141 C C . ALA B 1 61 ? 73.346 18.957 61.389 1.00 15.66 61 ALA B C 1
ATOM 4142 O O . ALA B 1 61 ? 73.612 18.307 60.394 1.00 15.29 61 ALA B O 1
ATOM 4144 N N . CYS B 1 62 ? 72.124 19.028 61.923 1.00 14.66 62 CYS B N 1
ATOM 4145 C CA . CYS B 1 62 ? 70.975 18.300 61.394 1.00 15.35 62 CYS B CA 1
ATOM 4146 C C . CYS B 1 62 ? 70.250 19.036 60.283 1.00 14.69 62 CYS B C 1
ATOM 4147 O O . CYS B 1 62 ? 69.287 18.513 59.749 1.00 15.69 62 CYS B O 1
ATOM 4150 N N . ASP B 1 63 ? 70.751 20.205 59.889 1.00 14.89 63 ASP B N 1
ATOM 4151 C CA . ASP B 1 63 ? 70.234 20.923 58.715 1.00 15.19 63 ASP B CA 1
ATOM 4152 C C . ASP B 1 63 ? 70.785 20.276 57.449 1.00 14.69 63 ASP B C 1
ATOM 4153 O O . ASP B 1 63 ? 71.974 20.402 57.126 1.00 14.44 63 ASP B O 1
ATOM 4158 N N . GLU B 1 64 ? 69.923 19.566 56.730 1.00 15.00 64 GLU B N 1
ATOM 4159 C CA . GLU B 1 64 ? 70.319 18.817 55.542 1.00 15.67 64 GLU B CA 1
ATOM 4160 C C . GLU B 1 64 ? 70.734 19.684 54.352 1.00 16.26 64 GLU B C 1
ATOM 4161 O O . GLU B 1 64 ? 71.359 19.189 53.420 1.00 17.94 64 GLU B O 1
ATOM 4167 N N . SER B 1 65 ? 70.433 20.978 54.401 1.00 16.44 65 SER B N 1
ATOM 4168 C CA . SER B 1 65 ? 70.992 21.891 53.404 1.00 17.29 65 SER B CA 1
ATOM 4169 C C . SER B 1 65 ? 72.486 22.121 53.614 1.00 16.56 65 SER B C 1
ATO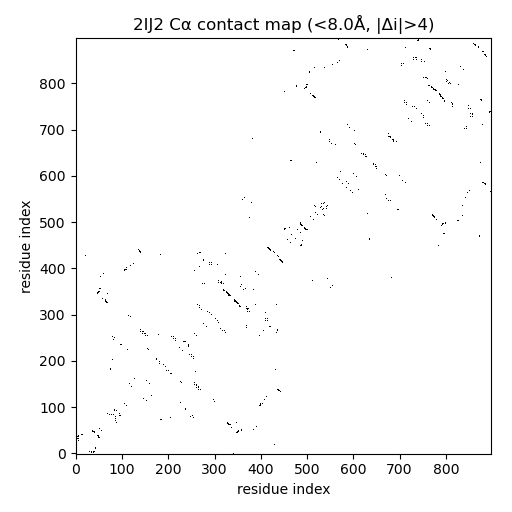M 4170 O O . SER B 1 65 ? 73.157 22.575 52.692 1.00 19.15 65 SER B O 1
ATOM 4173 N N . ARG B 1 66 ? 72.997 21.849 54.801 1.00 15.27 66 ARG B N 1
ATOM 4174 C CA . ARG B 1 66 ? 74.376 22.157 55.167 1.00 14.93 66 ARG B CA 1
ATOM 4175 C C . ARG B 1 66 ? 75.254 20.932 55.396 1.00 14.72 66 ARG B C 1
ATOM 4176 O O . ARG B 1 66 ? 76.477 20.994 55.197 1.00 15.20 66 ARG B O 1
ATOM 4184 N N . PHE B 1 67 ? 74.655 19.829 55.846 1.00 13.87 67 PHE B N 1
ATOM 4185 C CA . PHE B 1 67 ? 75.401 18.633 56.232 1.00 13.58 67 PHE B CA 1
ATOM 4186 C C . PHE B 1 67 ? 74.646 17.401 55.738 1.00 13.41 67 PHE B C 1
ATOM 4187 O O . PHE B 1 67 ? 73.416 17.379 55.747 1.00 14.35 67 PHE B O 1
ATOM 4195 N N . ASP B 1 68 ? 75.396 16.373 55.352 1.00 13.68 68 ASP B N 1
ATOM 4196 C CA . ASP B 1 68 ? 74.864 15.070 54.922 1.00 13.22 68 ASP B CA 1
ATOM 4197 C C . ASP B 1 68 ? 75.533 13.977 55.746 1.00 13.39 68 ASP B C 1
ATOM 4198 O O . ASP B 1 68 ? 76.568 14.196 56.370 1.00 13.52 68 ASP B O 1
ATOM 4203 N N . LYS B 1 69 ? 74.919 12.803 55.762 1.00 13.26 69 LYS B N 1
ATOM 4204 C CA . LYS B 1 69 ? 75.513 11.660 56.397 1.00 13.02 69 LYS B CA 1
ATOM 4205 C C . LYS B 1 69 ? 76.893 11.374 55.828 1.00 13.62 69 LYS B C 1
ATOM 4206 O O . LYS B 1 69 ? 77.063 11.309 54.590 1.00 13.71 69 LYS B O 1
ATOM 4212 N N . ASN B 1 70 ? 77.829 11.151 56.737 1.00 13.46 70 ASN B N 1
ATOM 4213 C CA . ASN B 1 70 ? 79.149 10.677 56.403 1.00 13.17 70 ASN B CA 1
ATOM 4214 C C . ASN B 1 70 ? 79.300 9.190 56.694 1.00 13.64 70 ASN B C 1
ATOM 4215 O O . ASN B 1 70 ? 78.792 8.719 57.702 1.00 13.79 70 ASN B O 1
ATOM 4220 N N . LEU B 1 71 ? 80.044 8.489 55.839 1.00 13.84 71 LEU B N 1
ATOM 4221 C CA . LEU B 1 71 ? 80.498 7.146 56.157 1.00 14.33 71 LEU B CA 1
ATOM 4222 C C . LEU B 1 71 ? 81.769 7.275 56.975 1.00 15.12 71 LEU B C 1
ATOM 4223 O O . LEU B 1 71 ? 82.868 7.533 56.448 1.00 16.52 71 LEU B O 1
ATOM 4228 N N . SER B 1 72 ? 81.601 7.158 58.287 1.00 16.34 72 SER B N 1
ATOM 4229 C CA . SER B 1 72 ? 82.722 7.157 59.212 1.00 17.83 72 SER B CA 1
ATOM 4230 C C . SER B 1 72 ? 83.648 5.980 58.921 1.00 17.59 72 SER B C 1
ATOM 4231 O O . SER B 1 72 ? 83.311 5.058 58.189 1.00 16.60 72 SER B O 1
ATOM 4234 N N . GLN B 1 73 ? 84.823 5.980 59.533 1.00 18.23 73 GLN B N 1
ATOM 4235 C CA . GLN B 1 73 ? 85.684 4.855 59.367 1.00 18.66 73 GLN B CA 1
ATOM 4236 C C . GLN B 1 73 ? 84.995 3.566 59.806 1.00 18.37 73 GLN B C 1
ATOM 4237 O O . GLN B 1 73 ? 85.156 2.531 59.177 1.00 18.26 73 GLN B O 1
ATOM 4243 N N . ALA B 1 74 ? 84.211 3.628 60.880 1.00 18.36 74 ALA B N 1
ATOM 4244 C CA . ALA B 1 74 ? 83.478 2.440 61.334 1.00 18.84 74 ALA B CA 1
ATOM 4245 C C . ALA B 1 74 ? 82.545 1.914 60.238 1.00 17.57 74 ALA B C 1
ATOM 4246 O O . ALA B 1 74 ? 82.515 0.726 59.921 1.00 17.34 74 ALA B O 1
ATOM 4248 N N . LEU B 1 75 ? 81.779 2.813 59.634 1.00 16.81 75 LEU B N 1
ATOM 4249 C CA . LEU B 1 75 ? 80.864 2.386 58.564 1.00 16.02 75 LEU B CA 1
ATOM 4250 C C . LEU B 1 75 ? 81.594 1.889 57.330 1.00 15.68 75 LEU B C 1
ATOM 4251 O O . LEU B 1 75 ? 81.126 0.957 56.688 1.00 15.43 75 LEU B O 1
ATOM 4256 N N . LYS B 1 76 ? 82.751 2.479 56.997 1.00 15.55 76 LYS B N 1
ATOM 4257 C CA . LYS B 1 76 ? 83.522 2.009 55.860 1.00 16.40 76 LYS B CA 1
ATOM 4258 C C . LYS B 1 76 ? 84.036 0.583 56.116 1.00 15.99 76 LYS B C 1
ATOM 4259 O O . LYS B 1 76 ? 84.054 -0.241 55.204 1.00 16.48 76 LYS B O 1
ATOM 4265 N N . PHE B 1 77 ? 84.394 0.255 57.356 1.00 16.27 77 PHE B N 1
ATOM 4266 C CA . PHE B 1 77 ? 84.795 -1.114 57.672 1.00 16.71 77 PHE B CA 1
ATOM 4267 C C . PHE B 1 77 ? 83.597 -2.073 57.654 1.00 17.29 77 PHE B C 1
ATOM 4268 O O . PHE B 1 77 ? 83.683 -3.190 57.154 1.00 17.70 77 PHE B O 1
ATOM 4276 N N . VAL B 1 78 ? 82.455 -1.613 58.149 1.00 16.82 78 VAL B N 1
ATOM 4277 C CA . VAL B 1 78 ? 81.246 -2.447 58.113 1.00 16.80 78 VAL B CA 1
ATOM 4278 C C . VAL B 1 78 ? 80.797 -2.718 56.673 1.00 16.30 78 VAL B C 1
ATOM 4279 O O . VAL B 1 78 ? 80.270 -3.785 56.370 1.00 15.94 78 VAL B O 1
ATOM 4283 N N . ARG B 1 79 ? 81.059 -1.772 55.780 1.00 15.55 79 ARG B N 1
ATOM 4284 C CA . ARG B 1 79 ? 80.720 -1.944 54.385 1.00 16.03 79 ARG B CA 1
ATOM 4285 C C . ARG B 1 79 ? 81.372 -3.175 53.747 1.00 16.28 79 ARG B C 1
ATOM 4286 O O . ARG B 1 79 ? 80.871 -3.712 52.764 1.00 16.07 79 ARG B O 1
ATOM 4294 N N . ASP B 1 80 ? 82.492 -3.647 54.299 1.00 17.96 80 ASP B N 1
ATOM 4295 C CA . ASP B 1 80 ? 83.086 -4.879 53.785 1.00 18.98 80 ASP B CA 1
ATOM 4296 C C . ASP B 1 80 ? 82.131 -6.072 53.809 1.00 18.47 80 ASP B C 1
ATOM 4297 O O . ASP B 1 80 ? 82.270 -6.998 52.998 1.00 19.68 80 ASP B O 1
ATOM 4302 N N . PHE B 1 81 ? 81.124 -6.060 54.698 1.00 17.16 81 PHE B N 1
ATOM 4303 C CA . PHE B 1 81 ? 80.090 -7.098 54.648 1.00 16.98 81 PHE B CA 1
ATOM 4304 C C . PHE B 1 81 ? 78.671 -6.559 54.457 1.00 16.57 81 PHE B C 1
ATOM 4305 O O . PHE B 1 81 ? 77.795 -7.316 54.046 1.00 17.26 81 PHE B O 1
ATOM 4313 N N . ALA B 1 82 ? 78.438 -5.274 54.735 1.00 15.85 82 ALA B N 1
ATOM 4314 C CA . ALA B 1 82 ? 77.093 -4.694 54.502 1.00 15.13 82 ALA B CA 1
ATOM 4315 C C . ALA B 1 82 ? 76.924 -4.019 53.128 1.00 14.64 82 ALA B C 1
ATOM 4316 O O . ALA B 1 82 ? 75.829 -3.620 52.739 1.00 14.75 82 ALA B O 1
ATOM 4318 N N . GLY B 1 83 ? 78.024 -3.890 52.394 1.00 14.47 83 GLY B N 1
ATOM 4319 C CA . GLY B 1 83 ? 77.983 -3.460 51.006 1.00 14.91 83 GLY B CA 1
ATOM 4320 C C . GLY B 1 83 ? 77.304 -2.119 50.795 1.00 13.95 83 GLY B C 1
ATOM 4321 O O . GLY B 1 83 ? 77.504 -1.196 51.577 1.00 14.02 83 GLY B O 1
ATOM 4322 N N . ASP B 1 84 ? 76.530 -2.023 49.721 1.00 13.96 84 ASP B N 1
ATOM 4323 C CA . ASP B 1 84 ? 75.762 -0.839 49.443 1.00 13.77 84 ASP B CA 1
ATOM 4324 C C . ASP B 1 84 ? 74.307 -1.000 49.909 1.00 13.40 84 ASP B C 1
ATOM 4325 O O . ASP B 1 84 ? 73.388 -0.463 49.299 1.00 14.25 84 ASP B O 1
ATOM 4330 N N . GLY B 1 85 ? 74.133 -1.655 51.048 1.00 12.68 85 GLY B N 1
ATOM 4331 C CA . GLY B 1 85 ? 72.883 -1.577 51.770 1.00 12.57 85 GLY B CA 1
ATOM 4332 C C . GLY B 1 85 ? 72.633 -0.172 52.285 1.00 11.85 85 GLY B C 1
ATOM 4333 O O . GLY B 1 85 ? 73.488 0.714 52.187 1.00 12.90 85 GLY B O 1
ATOM 4334 N N . LEU B 1 86 ? 71.460 0.026 52.860 1.00 11.64 86 LEU B N 1
ATOM 4335 C CA . LEU B 1 86 ? 71.029 1.354 53.218 1.00 11.62 86 LEU B CA 1
ATOM 4336 C C . LEU B 1 86 ? 71.954 2.035 54.221 1.00 12.56 86 LEU B C 1
ATOM 4337 O O . LEU B 1 86 ? 72.118 3.236 54.170 1.00 14.95 86 LEU B O 1
ATOM 4342 N N . PHE B 1 87 ? 72.481 1.293 55.185 1.00 11.78 87 PHE B N 1
ATOM 4343 C CA . PHE B 1 87 ? 73.207 1.859 56.323 1.00 11.97 87 PHE B CA 1
ATOM 4344 C C . PHE B 1 87 ? 74.608 2.320 55.950 1.00 12.62 87 PHE B C 1
ATOM 4345 O O . PHE B 1 87 ? 75.129 3.234 56.574 1.00 12.87 87 PHE B O 1
ATOM 4353 N N . THR B 1 88 ? 75.211 1.702 54.937 1.00 12.49 88 THR B N 1
ATOM 4354 C CA . THR B 1 88 ? 76.598 1.946 54.572 1.00 12.93 88 THR B CA 1
ATOM 4355 C C . THR B 1 88 ? 76.771 2.536 53.180 1.00 12.85 88 THR B C 1
ATOM 4356 O O . THR B 1 88 ? 77.879 2.496 52.660 1.00 14.64 88 THR B O 1
ATOM 4360 N N . SER B 1 89 ? 75.731 3.167 52.637 1.00 13.47 89 SER B N 1
ATOM 4361 C CA . SER B 1 89 ? 75.807 3.854 51.345 1.00 14.01 89 SER B CA 1
ATOM 4362 C C . SER B 1 89 ? 75.773 5.362 51.539 1.00 14.24 89 SER B C 1
ATOM 4363 O O . SER B 1 89 ? 75.201 5.888 52.496 1.00 13.93 89 SER B O 1
ATOM 4368 N N . TRP B 1 90 ? 76.422 6.080 50.626 1.00 14.37 90 TRP B N 1
ATOM 4369 C CA . TRP B 1 90 ? 76.289 7.528 50.549 1.00 14.51 90 TRP B CA 1
ATOM 4370 C C . TRP B 1 90 ? 74.895 7.909 50.052 1.00 14.23 90 TRP B C 1
ATOM 4371 O O . TRP B 1 90 ? 74.317 7.183 49.254 1.00 14.92 90 TRP B O 1
ATOM 4382 N N . THR B 1 91 ? 74.381 9.042 50.492 1.00 13.63 91 THR B N 1
ATOM 4383 C CA . THR B 1 91 ? 73.055 9.518 50.111 1.00 14.56 91 THR B CA 1
ATOM 4384 C C . THR B 1 91 ? 72.903 9.625 48.606 1.00 16.17 91 THR B C 1
ATOM 4385 O O . THR B 1 91 ? 71.806 9.408 48.077 1.00 17.61 91 THR B O 1
ATOM 4389 N N . HIS B 1 92 ? 73.998 9.981 47.932 1.00 16.81 92 HIS B N 1
ATOM 4390 C CA . HIS B 1 92 ? 73.945 10.206 46.497 1.00 18.30 92 HIS B CA 1
ATOM 4391 C C . HIS B 1 92 ? 74.380 8.969 45.681 1.00 17.65 92 HIS B C 1
ATOM 4392 O O . HIS B 1 92 ? 74.426 9.048 44.465 1.00 19.44 92 HIS B O 1
ATOM 4399 N N . GLU B 1 93 ? 74.608 7.814 46.313 1.00 16.83 93 GLU B N 1
ATOM 4400 C CA . GLU B 1 93 ? 74.767 6.549 45.583 1.00 16.50 93 GLU B CA 1
ATOM 4401 C C . GLU B 1 93 ? 73.404 6.089 45.087 1.00 15.59 93 GLU B C 1
ATOM 4402 O O . GLU B 1 93 ? 72.445 6.051 45.859 1.00 15.26 93 GLU B O 1
ATOM 4408 N N . LYS B 1 94 ? 73.308 5.688 43.821 1.00 15.60 94 LYS B N 1
ATOM 4409 C CA . LYS B 1 94 ? 72.010 5.324 43.227 1.00 16.70 94 LYS B CA 1
ATOM 4410 C C . LYS B 1 94 ? 71.279 4.259 44.039 1.00 15.04 94 LYS B C 1
ATOM 4411 O O . LYS B 1 94 ? 70.056 4.340 44.190 1.00 16.07 94 LYS B O 1
ATOM 4422 N N . ASN B 1 95 ? 71.998 3.273 44.535 1.00 14.76 95 ASN B N 1
ATOM 4423 C CA . ASN B 1 95 ? 71.324 2.211 45.292 1.00 15.07 95 ASN B CA 1
ATOM 4424 C C . ASN B 1 95 ? 70.823 2.641 46.640 1.00 14.57 95 ASN B C 1
ATOM 4425 O O . ASN B 1 95 ? 69.953 1.962 47.184 1.00 14.58 95 ASN B O 1
ATOM 4430 N N . TRP B 1 96 ? 71.304 3.743 47.204 1.00 14.14 96 TRP B N 1
ATOM 4431 C CA . TRP B 1 96 ? 70.707 4.272 48.435 1.00 13.67 96 TRP B CA 1
ATOM 4432 C C . TRP B 1 96 ? 69.288 4.748 48.125 1.00 14.37 96 TRP B C 1
ATOM 4433 O O . TRP B 1 96 ? 68.315 4.315 48.743 1.00 13.44 96 TRP B O 1
ATOM 4444 N N . LYS B 1 97 ? 69.146 5.630 47.147 1.00 14.82 97 LYS B N 1
ATOM 4445 C CA . LYS B 1 97 ? 67.841 6.196 46.876 1.00 16.80 97 LYS B CA 1
ATOM 4446 C C . LYS B 1 97 ? 66.849 5.134 46.415 1.00 14.49 97 LYS B C 1
ATOM 4447 O O . LYS B 1 97 ? 65.681 5.141 46.806 1.00 13.99 97 LYS B O 1
ATOM 4453 N N . LYS B 1 98 ? 67.302 4.238 45.560 1.00 13.73 98 LYS B N 1
ATOM 4454 C CA . LYS B 1 98 ? 66.435 3.187 45.049 1.00 13.31 98 LYS B CA 1
ATOM 4455 C C . LYS B 1 98 ? 65.930 2.301 46.201 1.00 12.41 98 LYS B C 1
ATOM 4456 O O . LYS B 1 98 ? 64.735 2.026 46.292 1.00 12.29 98 LYS B O 1
ATOM 4462 N N . ALA B 1 99 ? 66.838 1.797 47.022 1.00 12.31 99 ALA B N 1
ATOM 4463 C CA . ALA B 1 99 ? 66.440 0.945 48.129 1.00 11.69 99 ALA B CA 1
ATOM 4464 C C . ALA B 1 99 ? 65.585 1.702 49.125 1.00 11.82 99 ALA B C 1
ATOM 4465 O O . ALA B 1 99 ? 64.651 1.133 49.681 1.00 12.22 99 ALA B O 1
ATOM 4467 N N . HIS B 1 100 ? 65.901 2.953 49.393 1.00 11.75 100 HIS B N 1
ATOM 4468 C CA . HIS B 1 100 ? 65.106 3.737 50.297 1.00 12.44 100 HIS B CA 1
ATOM 4469 C C . HIS B 1 100 ? 63.665 3.806 49.790 1.00 11.89 100 HIS B C 1
ATOM 4470 O O . HIS B 1 100 ? 62.715 3.611 50.546 1.00 12.51 100 HIS B O 1
ATOM 4477 N N . ASN B 1 101 ? 63.518 4.138 48.520 1.00 11.68 101 ASN B N 1
ATOM 4478 C CA . ASN B 1 101 ? 62.186 4.288 47.941 1.00 12.51 101 ASN B CA 1
ATOM 4479 C C . ASN B 1 101 ? 61.404 2.986 47.999 1.00 12.14 101 ASN B C 1
ATOM 4480 O O . ASN B 1 101 ? 60.198 2.975 48.265 1.00 13.47 101 ASN B O 1
ATOM 4485 N N . ILE B 1 102 ? 62.074 1.878 47.714 1.00 11.78 102 ILE B N 1
ATOM 4486 C CA . ILE B 1 102 ? 61.415 0.567 47.705 1.00 12.51 102 ILE B CA 1
ATOM 4487 C C . ILE B 1 102 ? 61.076 0.103 49.119 1.00 12.58 102 ILE B C 1
ATOM 4488 O O . ILE B 1 102 ? 59.984 -0.441 49.367 1.00 13.60 102 ILE B O 1
ATOM 4493 N N . LEU B 1 103 ? 61.970 0.322 50.064 1.00 12.32 103 LEU B N 1
ATOM 4494 C CA . LEU B 1 103 ? 61.802 -0.229 51.395 1.00 12.27 103 LEU B CA 1
ATOM 4495 C C . LEU B 1 103 ? 60.953 0.616 52.319 1.00 12.36 103 LEU B C 1
ATOM 4496 O O . LEU B 1 103 ? 60.464 0.113 53.317 1.00 13.06 103 LEU B O 1
ATOM 4501 N N . LEU B 1 104 ? 60.766 1.895 52.010 1.00 12.94 104 LEU B N 1
ATOM 4502 C CA . LEU B 1 104 ? 59.996 2.757 52.901 1.00 13.10 104 LEU B CA 1
ATOM 4503 C C . LEU B 1 104 ? 58.643 2.148 53.278 1.00 13.19 104 LEU B C 1
ATOM 4504 O O . LEU B 1 104 ? 58.322 2.022 54.464 1.00 12.66 104 LEU B O 1
ATOM 4513 N N . PRO B 1 105 ? 57.835 1.702 52.313 1.00 12.65 105 PRO B N 1
ATOM 4514 C CA . PRO B 1 105 ? 56.542 1.135 52.719 1.00 13.23 105 PRO B CA 1
ATOM 4515 C C . PRO B 1 105 ? 56.635 -0.152 53.491 1.00 13.58 105 PRO B C 1
ATOM 4516 O O . PRO B 1 105 ? 55.713 -0.465 54.230 1.00 15.26 105 PRO B O 1
ATOM 4520 N N . SER B 1 106 ? 57.723 -0.884 53.374 1.00 12.87 106 SER B N 1
ATOM 4521 C CA . SER B 1 106 ? 57.877 -2.112 54.120 1.00 13.94 106 SER B CA 1
ATOM 4522 C C . SER B 1 106 ? 58.285 -1.898 55.573 1.00 12.76 106 SER B C 1
ATOM 4523 O O . SER B 1 106 ? 58.342 -2.834 56.347 1.00 13.84 106 SER B O 1
ATOM 4528 N N . PHE B 1 107 ? 58.546 -0.659 55.948 1.00 12.30 107 PHE B N 1
ATOM 4529 C CA . PHE B 1 107 ? 58.952 -0.296 57.299 1.00 12.21 107 PHE B CA 1
ATOM 4530 C C . PHE B 1 107 ? 57.976 0.652 57.964 1.00 12.84 107 PHE B C 1
ATOM 4531 O O . PHE B 1 107 ? 58.229 1.177 59.046 1.00 13.68 107 PHE B O 1
ATOM 4539 N N . SER B 1 108 ? 56.818 0.856 57.323 1.00 13.42 108 SER B N 1
ATOM 4540 C CA . SER B 1 108 ? 55.817 1.771 57.808 1.00 14.86 108 SER B CA 1
ATOM 4541 C C . SER B 1 108 ? 54.999 1.217 58.943 1.00 16.01 108 SER B C 1
ATOM 4542 O O . SER B 1 108 ? 55.006 0.016 59.219 1.00 15.23 108 SER B O 1
ATOM 4545 N N . GLN B 1 109 ? 54.180 2.078 59.533 1.00 16.90 109 GLN B N 1
ATOM 4546 C CA . GLN B 1 109 ? 53.308 1.616 60.599 1.00 19.01 109 GLN B CA 1
ATOM 4547 C C . GLN B 1 109 ? 52.335 0.570 60.027 1.00 18.87 109 GLN B C 1
ATOM 4548 O O . GLN B 1 109 ? 52.098 -0.474 60.679 1.00 20.41 109 GLN B O 1
ATOM 4554 N N . GLN B 1 110 ? 51.819 0.751 58.810 1.00 19.73 110 GLN B N 1
ATOM 4555 C CA . GLN B 1 110 ? 50.948 -0.265 58.211 1.00 19.61 110 GLN B CA 1
ATOM 4556 C C . GLN B 1 110 ? 51.635 -1.624 58.078 1.00 19.15 110 GLN B C 1
ATOM 4557 O O . GLN B 1 110 ? 51.020 -2.675 58.287 1.00 19.75 110 GLN B O 1
ATOM 4563 N N . ALA B 1 111 ? 52.903 -1.591 57.709 1.00 16.75 111 ALA B N 1
ATOM 4564 C CA . ALA B 1 111 ? 53.661 -2.813 57.545 1.00 16.59 111 ALA B CA 1
ATOM 4565 C C . ALA B 1 111 ? 53.810 -3.595 58.849 1.00 14.33 111 ALA B C 1
ATOM 4566 O O . ALA B 1 111 ? 53.903 -4.818 58.825 1.00 15.50 111 ALA B O 1
ATOM 4568 N N . MET B 1 112 ? 53.813 -2.887 59.967 1.00 14.24 112 MET B N 1
ATOM 4569 C CA . MET B 1 112 ? 53.932 -3.551 61.246 1.00 14.25 112 MET B CA 1
ATOM 4570 C C . MET B 1 112 ? 52.785 -4.468 61.520 1.00 14.37 112 MET B C 1
ATOM 4571 O O . MET B 1 112 ? 52.951 -5.454 62.235 1.00 15.06 112 MET B O 1
ATOM 4576 N N . LYS B 1 113 ? 51.617 -4.181 60.946 1.00 14.44 113 LYS B N 1
ATOM 4577 C CA . LYS B 1 113 ? 50.472 -5.068 61.110 1.00 15.67 113 LYS B CA 1
ATOM 4578 C C . LYS B 1 113 ? 50.798 -6.436 60.552 1.00 15.91 113 LYS B C 1
ATOM 4579 O O . LYS B 1 113 ? 50.370 -7.456 61.102 1.00 17.98 113 LYS B O 1
ATOM 4585 N N . GLY B 1 114 ? 51.570 -6.486 59.478 1.00 16.39 114 GLY B N 1
ATOM 4586 C CA . GLY B 1 114 ? 51.951 -7.716 58.831 1.00 17.18 114 GLY B CA 1
ATOM 4587 C C . GLY B 1 114 ? 53.066 -8.467 59.523 1.00 16.34 114 GLY B C 1
ATOM 4588 O O . GLY B 1 114 ? 53.071 -9.686 59.500 1.00 19.83 114 GLY B O 1
ATOM 4589 N N . TYR B 1 115 ? 53.996 -7.771 60.175 1.00 14.28 115 TYR B N 1
ATOM 4590 C CA . TYR B 1 115 ? 55.086 -8.418 60.905 1.00 13.90 115 TYR B CA 1
ATOM 4591 C C . TYR B 1 115 ? 54.666 -8.866 62.288 1.00 14.16 115 TYR B C 1
ATOM 4592 O O . TYR B 1 115 ? 55.376 -9.656 62.911 1.00 13.79 115 TYR B O 1
ATOM 4601 N N . HIS B 1 116 ? 53.572 -8.337 62.813 1.00 13.69 116 HIS B N 1
ATOM 4602 C CA . HIS B 1 116 ? 53.195 -8.551 64.198 1.00 14.08 116 HIS B CA 1
ATOM 4603 C C . HIS B 1 116 ? 53.174 -10.043 64.559 1.00 13.79 116 HIS B C 1
ATOM 4604 O O . HIS B 1 116 ? 53.677 -10.411 65.610 1.00 13.59 116 HIS B O 1
ATOM 4611 N N . ALA B 1 117 ? 52.576 -10.894 63.731 1.00 14.46 117 ALA B N 1
ATOM 4612 C CA . ALA B 1 117 ? 52.445 -12.327 64.097 1.00 15.27 117 ALA B CA 1
ATOM 4613 C C . ALA B 1 117 ? 53.813 -12.975 64.268 1.00 14.74 117 ALA B C 1
ATOM 4614 O O . ALA B 1 117 ? 53.994 -13.800 65.172 1.00 14.61 117 ALA B O 1
ATOM 4616 N N . MET B 1 118 ? 54.776 -12.645 63.409 1.00 14.38 118 MET B N 1
ATOM 4617 C CA . MET B 1 118 ? 56.110 -13.201 63.557 1.00 15.17 118 MET B CA 1
ATOM 4618 C C . MET B 1 118 ? 56.834 -12.645 64.775 1.00 13.97 118 MET B C 1
ATOM 4619 O O . MET B 1 118 ? 57.550 -13.390 65.444 1.00 13.85 118 MET B O 1
ATOM 4628 N N . MET B 1 119 ? 56.630 -11.369 65.094 1.00 13.64 119 MET B N 1
ATOM 4629 C CA . MET B 1 119 ? 57.181 -10.809 66.320 1.00 13.67 119 MET B CA 1
ATOM 4630 C C . MET B 1 119 ? 56.602 -11.518 67.546 1.00 13.02 119 MET B C 1
ATOM 4631 O O . MET B 1 119 ? 57.338 -11.845 68.478 1.00 13.00 119 MET B O 1
ATOM 4640 N N . VAL B 1 120 ? 55.304 -11.801 67.524 1.00 12.51 120 VAL B N 1
ATOM 4641 C CA . VAL B 1 120 ? 54.659 -12.494 68.625 1.00 14.00 120 VAL B CA 1
ATOM 4642 C C . VAL B 1 120 ? 55.182 -13.930 68.743 1.00 13.13 120 VAL B C 1
ATOM 4643 O O . VAL B 1 120 ? 55.353 -14.413 69.854 1.00 13.95 120 VAL B O 1
ATOM 4650 N N . ASP B 1 121 ? 55.431 -14.589 67.621 1.00 13.35 121 ASP B N 1
ATOM 4651 C CA . ASP B 1 121 ? 55.963 -15.961 67.654 1.00 13.73 121 ASP B CA 1
ATOM 4652 C C . ASP B 1 121 ? 57.227 -16.012 68.495 1.00 13.66 121 ASP B C 1
ATOM 4653 O O . ASP B 1 121 ? 57.352 -16.820 69.439 1.00 13.70 121 ASP B O 1
ATOM 4658 N N . ILE B 1 122 ? 58.173 -15.126 68.212 1.00 12.95 122 ILE B N 1
ATOM 4659 C CA . ILE B 1 122 ? 59.433 -15.125 68.940 1.00 13.24 122 ILE B CA 1
ATOM 4660 C C . ILE B 1 122 ? 59.240 -14.631 70.396 1.00 12.89 122 ILE B C 1
ATOM 4661 O O . ILE B 1 122 ? 59.852 -15.169 71.320 1.00 13.46 122 ILE B O 1
ATOM 4666 N N . ALA B 1 123 ? 58.386 -13.641 70.597 1.00 13.11 123 ALA B N 1
ATOM 4667 C CA . ALA B 1 123 ? 58.111 -13.155 71.937 1.00 13.35 123 ALA B CA 1
ATOM 4668 C C . ALA B 1 123 ? 57.534 -14.238 72.846 1.00 14.08 123 ALA B C 1
ATOM 4669 O O . ALA B 1 123 ? 57.892 -14.344 74.020 1.00 14.12 123 ALA B O 1
ATOM 4671 N N . VAL B 1 124 ? 56.614 -15.033 72.295 1.00 13.82 124 VAL B N 1
ATOM 4672 C CA . VAL B 1 124 ? 56.060 -16.180 73.037 1.00 14.92 124 VAL B CA 1
ATOM 4673 C C . VAL B 1 124 ? 57.170 -17.160 73.374 1.00 13.81 124 VAL B C 1
ATOM 4674 O O . VAL B 1 124 ? 57.192 -17.699 74.471 1.00 14.01 124 VAL B O 1
ATOM 4678 N N . GLN B 1 125 ? 58.099 -17.402 72.464 1.00 13.66 125 GLN B N 1
ATOM 4679 C CA . GLN B 1 125 ? 59.226 -18.265 72.783 1.00 13.44 125 GLN B CA 1
ATOM 4680 C C . GLN B 1 125 ? 60.029 -17.732 73.968 1.00 13.51 125 GLN B C 1
ATOM 4681 O O . GLN B 1 125 ? 60.443 -18.508 74.838 1.00 14.03 125 GLN B O 1
ATOM 4687 N N . LEU B 1 126 ? 60.282 -16.432 74.021 1.00 13.49 126 LEU B N 1
ATOM 4688 C CA . LEU B 1 126 ? 60.988 -15.837 75.141 1.00 14.20 126 LEU B CA 1
ATOM 4689 C C . LEU B 1 126 ? 60.240 -16.017 76.456 1.00 13.78 126 LEU B C 1
ATOM 4690 O O . LEU B 1 126 ? 60.797 -16.475 77.457 1.00 13.77 126 LEU B O 1
ATOM 4695 N N . VAL B 1 127 ? 58.967 -15.659 76.465 1.00 14.07 127 VAL B N 1
ATOM 4696 C CA . VAL B 1 127 ? 58.161 -15.796 77.671 1.00 15.27 127 VAL B CA 1
ATOM 4697 C C . VAL B 1 127 ? 58.092 -17.251 78.124 1.00 14.89 127 VAL B C 1
ATOM 4698 O O . VAL B 1 127 ? 58.243 -17.508 79.308 1.00 14.99 127 VAL B O 1
ATOM 4702 N N . GLN B 1 128 ? 57.873 -18.188 77.199 1.00 15.20 128 GLN B N 1
ATOM 4703 C CA . GLN B 1 128 ? 57.820 -19.616 77.559 1.00 16.21 128 GLN B CA 1
ATOM 4704 C C . GLN B 1 128 ? 59.145 -20.069 78.151 1.00 15.13 128 GLN B C 1
ATOM 4705 O O . GLN B 1 128 ? 59.161 -20.863 79.092 1.00 15.45 128 GLN B O 1
ATOM 4711 N N . LYS B 1 129 ? 60.273 -19.603 77.617 1.00 14.73 129 LYS B N 1
ATOM 4712 C CA . LYS B 1 129 ? 61.562 -19.944 78.172 1.00 14.61 129 LYS B CA 1
ATOM 4713 C C . LYS B 1 129 ? 61.596 -19.562 79.647 1.00 14.31 129 LYS B C 1
ATOM 4714 O O . LYS B 1 129 ? 61.989 -20.346 80.519 1.00 14.69 129 LYS B O 1
ATOM 4720 N N . TRP B 1 130 ? 61.210 -18.324 79.939 1.00 13.86 130 TRP B N 1
ATOM 4721 C CA . TRP B 1 130 ? 61.319 -17.816 81.297 1.00 14.26 130 TRP B CA 1
ATOM 4722 C C . TRP B 1 130 ? 60.279 -18.483 82.226 1.00 14.70 130 TRP B C 1
ATOM 4723 O O . TRP B 1 130 ? 60.561 -18.703 83.406 1.00 15.54 130 TRP B O 1
ATOM 4734 N N . GLU B 1 131 ? 59.120 -18.871 81.712 1.00 14.62 131 GLU B N 1
ATOM 4735 C CA . GLU B 1 131 ? 58.148 -19.639 82.483 1.00 15.34 131 GLU B CA 1
ATOM 4736 C C . GLU B 1 131 ? 58.665 -20.999 82.884 1.00 15.70 131 GLU B C 1
ATOM 4737 O O . GLU B 1 131 ? 58.221 -21.555 83.890 1.00 17.78 131 GLU B O 1
ATOM 4743 N N . ARG B 1 132 ? 59.604 -21.528 82.120 1.00 14.72 132 ARG B N 1
ATOM 4744 C CA . ARG B 1 132 ? 60.117 -22.880 82.291 1.00 15.16 132 ARG B CA 1
ATOM 4745 C C . ARG B 1 132 ? 61.404 -22.933 83.122 1.00 15.58 132 ARG B C 1
ATOM 4746 O O . ARG B 1 132 ? 61.936 -24.009 83.358 1.00 15.62 132 ARG B O 1
ATOM 4754 N N . LEU B 1 133 ? 61.895 -21.803 83.629 1.00 15.97 133 LEU B N 1
ATOM 4755 C CA . LEU B 1 133 ? 63.061 -21.815 84.497 1.00 17.05 133 LEU B CA 1
ATOM 4756 C C . LEU B 1 133 ? 62.665 -22.357 85.864 1.00 17.24 133 LEU B C 1
ATOM 4757 O O . LEU B 1 133 ? 61.563 -22.143 86.345 1.00 18.63 133 LEU B O 1
ATOM 4762 N N . ASN B 1 134 ? 63.561 -23.118 86.454 1.00 17.17 134 ASN B N 1
ATOM 4763 C CA . ASN B 1 134 ? 63.371 -23.630 87.814 1.00 18.12 134 ASN B CA 1
ATOM 4764 C C . ASN B 1 134 ? 63.654 -22.568 88.861 1.00 20.05 134 ASN B C 1
ATOM 4765 O O . ASN B 1 134 ? 64.236 -21.533 88.567 1.00 20.43 134 ASN B O 1
ATOM 4770 N N . ALA B 1 135 ? 63.249 -22.863 90.095 1.00 22.16 135 ALA B N 1
ATOM 4771 C CA . ALA B 1 135 ? 63.396 -21.950 91.237 1.00 24.30 135 ALA B CA 1
ATOM 4772 C C . ALA B 1 135 ? 64.799 -21.406 91.340 1.00 24.58 135 ALA B C 1
ATOM 4773 O O . ALA B 1 135 ? 64.948 -20.219 91.694 1.00 28.37 135 ALA B O 1
ATOM 4775 N N . GLU B 1 137 ? 66.985 -20.505 89.358 1.00 27.61 137 GLU B N 1
ATOM 4776 C CA . GLU B 1 137 ? 67.689 -20.034 88.175 1.00 26.74 137 GLU B CA 1
ATOM 4777 C C . GLU B 1 137 ? 67.455 -18.557 87.947 1.00 24.32 137 GLU B C 1
ATOM 4778 O O . GLU B 1 137 ? 66.556 -17.953 88.509 1.00 25.15 137 GLU B O 1
ATOM 4784 N N . HIS B 1 138 ? 68.256 -17.983 87.052 1.00 22.64 138 HIS B N 1
ATOM 4785 C CA . HIS B 1 138 ? 68.102 -16.582 86.668 1.00 20.97 138 HIS B CA 1
ATOM 4786 C C . HIS B 1 138 ? 68.154 -16.424 85.163 1.00 20.26 138 HIS B C 1
ATOM 4787 O O . HIS B 1 138 ? 68.397 -17.369 84.449 1.00 20.04 138 HIS B O 1
ATOM 4794 N N . ILE B 1 139 ? 67.955 -15.181 84.748 1.00 18.20 139 ILE B N 1
ATOM 4795 C CA . ILE B 1 139 ? 67.918 -14.788 83.346 1.00 17.25 139 ILE B CA 1
ATOM 4796 C C . ILE B 1 139 ? 69.141 -13.932 83.059 1.00 16.41 139 ILE B C 1
ATOM 4797 O O . ILE B 1 139 ? 69.492 -13.022 83.809 1.00 17.08 139 ILE B O 1
ATOM 4802 N N . GLU B 1 140 ? 69.787 -14.248 81.948 1.00 16.52 140 GLU B N 1
ATOM 4803 C CA . GLU B 1 140 ? 70.859 -13.445 81.361 1.00 16.97 140 GLU B CA 1
ATOM 4804 C C . GLU B 1 140 ? 70.189 -12.523 80.349 1.00 15.78 140 GLU B C 1
ATOM 4805 O O . GLU B 1 140 ? 69.823 -12.927 79.249 1.00 16.25 140 GLU B O 1
ATOM 4811 N N . VAL B 1 141 ? 69.999 -11.280 80.765 1.00 15.61 141 VAL B N 1
ATOM 4812 C CA . VAL B 1 141 ? 69.069 -10.389 80.048 1.00 14.90 141 VAL B CA 1
ATOM 4813 C C . VAL B 1 141 ? 69.522 -10.054 78.618 1.00 15.20 141 VAL B C 1
ATOM 4814 O O . VAL B 1 141 ? 68.793 -10.328 77.667 1.00 14.55 141 VAL B O 1
ATOM 4818 N N . PRO B 1 142 ? 70.701 -9.430 78.437 1.00 15.03 142 PRO B N 1
ATOM 4819 C CA . PRO B 1 142 ? 71.080 -9.093 77.063 1.00 15.35 142 PRO B CA 1
ATOM 4820 C C . PRO B 1 142 ? 71.214 -10.301 76.155 1.00 15.35 142 PRO B C 1
ATOM 4821 O O . PRO B 1 142 ? 70.877 -10.240 74.968 1.00 15.29 142 PRO B O 1
ATOM 4825 N N . GLU B 1 143 ? 71.662 -11.419 76.727 1.00 15.29 143 GLU B N 1
ATOM 4826 C CA . GLU B 1 143 ? 71.795 -12.633 75.938 1.00 15.70 143 GLU B CA 1
ATOM 4827 C C . GLU B 1 143 ? 70.438 -13.096 75.400 1.00 14.66 143 GLU B C 1
ATOM 4828 O O . GLU B 1 143 ? 70.301 -13.424 74.206 1.00 14.64 143 GLU B O 1
ATOM 4834 N N . ASP B 1 144 ? 69.414 -13.129 76.249 1.00 14.15 144 ASP B N 1
ATOM 4835 C CA . ASP B 1 144 ? 68.090 -13.523 75.783 1.00 13.78 144 ASP B CA 1
ATOM 4836 C C . ASP B 1 144 ? 67.448 -12.443 74.891 1.00 13.96 144 ASP B C 1
ATOM 4837 O O . ASP B 1 144 ? 66.757 -12.786 73.938 1.00 14.12 144 ASP B O 1
ATOM 4842 N N . MET B 1 145 ? 67.704 -11.159 75.157 1.00 13.57 145 MET B N 1
ATOM 4843 C CA . MET B 1 145 ? 67.136 -10.135 74.261 1.00 13.36 145 MET B CA 1
ATOM 4844 C C . MET B 1 145 ? 67.737 -10.243 72.867 1.00 13.38 145 MET B C 1
ATOM 4845 O O . MET B 1 145 ? 67.037 -10.040 71.881 1.00 13.33 145 MET B O 1
ATOM 4850 N N . THR B 1 146 ? 69.011 -10.604 72.776 1.00 13.33 146 THR B N 1
ATOM 4851 C CA . THR B 1 146 ? 69.673 -10.761 71.479 1.00 14.14 146 THR B CA 1
ATOM 4852 C C . THR B 1 146 ? 69.199 -11.998 70.735 1.00 13.67 146 THR B C 1
ATOM 4853 O O . THR B 1 146 ? 68.999 -11.966 69.520 1.00 14.09 146 THR B O 1
ATOM 4857 N N . ARG B 1 147 ? 68.959 -13.089 71.456 1.00 14.03 147 ARG B N 1
ATOM 4858 C CA . ARG B 1 147 ? 68.317 -14.246 70.834 1.00 14.40 147 ARG B CA 1
ATOM 4859 C C . ARG B 1 147 ? 66.984 -13.841 70.220 1.00 13.69 147 ARG B C 1
ATOM 4860 O O . ARG B 1 147 ? 66.670 -14.194 69.080 1.00 14.28 147 ARG B O 1
ATOM 4868 N N . LEU B 1 148 ? 66.211 -13.077 70.975 1.00 13.05 148 LEU B N 1
ATOM 4869 C CA . LEU B 1 148 ? 64.932 -12.596 70.503 1.00 13.33 148 LEU B CA 1
ATOM 4870 C C . LEU B 1 148 ? 65.028 -11.689 69.272 1.00 12.57 148 LEU B C 1
ATOM 4871 O O . LEU B 1 148 ? 64.303 -11.892 68.298 1.00 12.80 148 LEU B O 1
ATOM 4876 N N . THR B 1 149 ? 65.891 -10.696 69.317 1.00 12.25 149 THR B N 1
ATOM 4877 C CA . THR B 1 149 ? 65.899 -9.742 68.206 1.00 12.58 149 THR B CA 1
ATOM 4878 C C . THR B 1 149 ? 66.476 -10.353 66.942 1.00 12.90 149 THR B C 1
ATOM 4879 O O . THR B 1 149 ? 65.966 -10.091 65.849 1.00 12.93 149 THR B O 1
ATOM 4883 N N . LEU B 1 150 ? 67.508 -11.166 67.077 1.00 12.67 150 LEU B N 1
ATOM 4884 C CA . LEU B 1 150 ? 68.054 -11.848 65.900 1.00 13.35 150 LEU B CA 1
ATOM 4885 C C . LEU B 1 150 ? 66.989 -12.760 65.277 1.00 12.99 150 LEU B C 1
ATOM 4886 O O . LEU B 1 150 ? 66.829 -12.775 64.058 1.00 13.31 150 LEU B O 1
ATOM 4891 N N . ASP B 1 151 ? 66.287 -13.543 66.101 1.00 12.72 151 ASP B N 1
ATOM 4892 C CA . ASP B 1 151 ? 65.323 -14.457 65.559 1.00 13.03 151 ASP B CA 1
ATOM 4893 C C . ASP B 1 151 ? 64.182 -13.708 64.923 1.00 12.71 151 ASP B C 1
ATOM 4894 O O . ASP B 1 151 ? 63.645 -14.147 63.916 1.00 12.77 151 ASP B O 1
ATOM 4899 N N . THR B 1 152 ? 63.782 -12.573 65.497 1.00 11.88 152 THR B N 1
ATOM 4900 C CA . THR B 1 152 ? 62.684 -11.810 64.953 1.00 12.02 152 THR B CA 1
ATOM 4901 C C . THR B 1 152 ? 63.034 -11.183 63.603 1.00 12.23 152 THR B C 1
ATOM 4902 O O . THR B 1 152 ? 62.245 -11.225 62.683 1.00 12.50 152 THR B O 1
ATOM 4906 N N . ILE B 1 153 ? 64.232 -10.629 63.496 1.00 12.39 153 ILE B N 1
ATOM 4907 C CA . ILE B 1 153 ? 64.679 -10.077 62.230 1.00 12.73 153 ILE B CA 1
ATOM 4908 C C . ILE B 1 153 ? 64.894 -11.180 61.206 1.00 13.06 153 ILE B C 1
ATOM 4909 O O . ILE B 1 153 ? 64.621 -10.990 60.037 1.00 13.68 153 ILE B O 1
ATOM 4914 N N . GLY B 1 154 ? 65.377 -12.343 61.611 1.00 13.13 154 GLY B N 1
ATOM 4915 C CA . GLY B 1 154 ? 65.497 -13.449 60.649 1.00 14.40 154 GLY B CA 1
ATOM 4916 C C . GLY B 1 154 ? 64.157 -13.860 60.063 1.00 13.63 154 GLY B C 1
ATOM 4917 O O . GLY B 1 154 ? 64.027 -14.113 58.863 1.00 14.35 154 GLY B O 1
ATOM 4918 N N . LEU B 1 155 ? 63.131 -13.932 60.914 1.00 13.22 155 LEU B N 1
ATOM 4919 C CA . LEU B 1 155 ? 61.806 -14.343 60.479 1.00 15.12 155 LEU B CA 1
ATOM 4920 C C . LEU B 1 155 ? 61.142 -13.268 59.617 1.00 15.19 155 LEU B C 1
ATOM 4921 O O . LEU B 1 155 ? 60.660 -13.543 58.528 1.00 16.20 155 LEU B O 1
ATOM 4926 N N . CYS B 1 156 ? 61.147 -12.031 60.093 1.00 14.65 156 CYS B N 1
ATOM 4927 C CA . CYS B 1 156 ? 60.523 -10.931 59.363 1.00 15.52 156 CYS B CA 1
ATOM 4928 C C . CYS B 1 156 ? 61.318 -10.553 58.154 1.00 16.03 156 CYS B C 1
ATOM 4929 O O . CYS B 1 156 ? 60.764 -10.071 57.172 1.00 17.46 156 CYS B O 1
ATOM 4932 N N . GLY B 1 157 ? 62.632 -10.744 58.207 1.00 15.03 157 GLY B N 1
ATOM 4933 C CA . GLY B 1 157 ? 63.491 -10.362 57.109 1.00 15.76 157 GLY B CA 1
ATOM 4934 C C . GLY B 1 157 ? 63.452 -11.332 55.952 1.00 16.12 157 GLY B C 1
ATOM 4935 O O . GLY B 1 157 ? 63.368 -10.911 54.801 1.00 16.83 157 GLY B O 1
ATOM 4936 N N . PHE B 1 158 ? 63.572 -12.634 56.228 1.00 16.47 158 PHE B N 1
ATOM 4937 C CA . PHE B 1 158 ? 63.678 -13.599 55.170 1.00 16.53 158 PHE B CA 1
ATOM 4938 C C . PHE B 1 158 ? 63.095 -14.953 55.523 1.00 16.42 158 PHE B C 1
ATOM 4939 O O . PHE B 1 158 ? 63.440 -15.942 54.903 1.00 16.79 158 PHE B O 1
ATOM 4947 N N . ASN B 1 159 ? 62.155 -14.980 56.473 1.00 16.03 159 ASN B N 1
ATOM 4948 C CA . ASN B 1 159 ? 61.407 -16.195 56.817 1.00 16.95 159 ASN B CA 1
ATOM 4949 C C . ASN B 1 159 ? 62.306 -17.360 57.184 1.00 16.35 159 ASN B C 1
ATOM 4950 O O . ASN B 1 159 ? 62.033 -18.502 56.832 1.00 18.15 159 ASN B O 1
ATOM 4955 N N . TYR B 1 160 ? 63.381 -17.072 57.896 1.00 15.16 160 TYR B N 1
ATOM 4956 C CA . TYR B 1 160 ? 64.363 -18.058 58.305 1.00 15.43 160 TYR B CA 1
ATOM 4957 C C . TYR B 1 160 ? 64.361 -18.153 59.812 1.00 14.62 160 TYR B C 1
ATOM 4958 O O . TYR B 1 160 ? 64.380 -17.127 60.490 1.00 14.97 160 TYR B O 1
ATOM 4967 N N . ARG B 1 161 ? 64.357 -19.375 60.330 1.00 14.40 161 ARG B N 1
ATOM 4968 C CA . ARG B 1 161 ? 64.390 -19.603 61.771 1.00 14.35 161 ARG B CA 1
ATOM 4969 C C . ARG B 1 161 ? 65.797 -19.937 62.212 1.00 13.91 161 ARG B C 1
ATOM 4970 O O . ARG B 1 161 ? 66.287 -21.035 61.976 1.00 15.38 161 ARG B O 1
ATOM 4978 N N . PHE B 1 162 ? 66.446 -18.995 62.905 1.00 13.55 162 PHE B N 1
ATOM 4979 C CA . PHE B 1 162 ? 67.737 -19.272 63.518 1.00 14.24 162 PHE B CA 1
ATOM 4980 C C . PHE B 1 162 ? 67.583 -20.199 64.725 1.00 14.53 162 PHE B C 1
ATOM 4981 O O . PHE B 1 162 ? 68.547 -20.826 65.125 1.00 14.89 162 PHE B O 1
ATOM 4989 N N . ASN B 1 163 ? 66.369 -20.286 65.266 1.00 13.67 163 ASN B N 1
ATOM 4990 C CA . ASN B 1 163 ? 66.081 -21.179 66.407 1.00 14.26 163 ASN B CA 1
ATOM 4991 C C . ASN B 1 163 ? 67.064 -20.985 67.552 1.00 14.68 163 ASN B C 1
ATOM 4992 O O . ASN B 1 163 ? 67.577 -21.924 68.158 1.00 15.04 163 ASN B O 1
ATOM 4997 N N . SER B 1 164 ? 67.286 -19.722 67.908 1.00 14.35 164 SER B N 1
ATOM 4998 C CA . SER B 1 164 ? 68.211 -19.371 68.953 1.00 15.19 164 SER B CA 1
ATOM 4999 C C . SER B 1 164 ? 67.823 -19.876 70.341 1.00 15.40 164 SER B C 1
ATOM 5000 O O . SER B 1 164 ? 68.703 -20.144 71.158 1.00 16.17 164 SER B O 1
ATOM 5003 N N . PHE B 1 165 ? 66.529 -20.057 70.604 1.00 15.64 165 PHE B N 1
ATOM 5004 C CA . PHE B 1 165 ? 66.084 -20.566 71.908 1.00 17.13 165 PHE B CA 1
ATOM 5005 C C . PHE B 1 165 ? 66.165 -22.068 71.996 1.00 17.83 165 PHE B C 1
ATOM 5006 O O . PHE B 1 165 ? 65.824 -22.620 73.029 1.00 21.17 165 PHE B O 1
ATOM 5014 N N . TYR B 1 166 ? 66.635 -22.724 70.953 1.00 17.31 166 TYR B N 1
ATOM 5015 C CA . TYR B 1 166 ? 66.934 -24.145 70.971 1.00 17.95 166 TYR B CA 1
ATOM 5016 C C . TYR B 1 166 ? 68.433 -24.458 71.126 1.00 19.18 166 TYR B C 1
ATOM 5017 O O . TYR B 1 166 ? 68.818 -25.616 71.063 1.00 22.13 166 TYR B O 1
ATOM 5026 N N . ARG B 1 167 ? 69.259 -23.449 71.400 1.00 19.91 167 ARG B N 1
ATOM 5027 C CA . ARG B 1 167 ? 70.714 -23.596 71.317 1.00 21.04 167 ARG B CA 1
ATOM 5028 C C . ARG B 1 167 ? 71.472 -22.975 72.441 1.00 22.15 167 ARG B C 1
ATOM 5029 O O . ARG B 1 167 ? 71.054 -21.963 72.988 1.00 23.87 167 ARG B O 1
ATOM 5037 N N . ASP B 1 168 ? 72.616 -23.602 72.763 1.00 23.56 168 ASP B N 1
ATOM 5038 C CA . ASP B 1 168 ? 73.695 -22.979 73.508 1.00 24.53 168 ASP B CA 1
ATOM 5039 C C . ASP B 1 168 ? 74.638 -22.213 72.580 1.00 23.62 168 ASP B C 1
ATOM 5040 O O . ASP B 1 168 ? 75.065 -21.109 72.900 1.00 25.70 168 ASP B O 1
ATOM 5045 N N . GLN B 1 169 ? 74.998 -22.847 71.474 1.00 22.64 169 GLN B N 1
ATOM 5046 C CA . GLN B 1 169 ? 75.853 -22.220 70.458 1.00 22.81 169 GLN B CA 1
ATOM 5047 C C . GLN B 1 169 ? 74.953 -21.668 69.353 1.00 21.58 169 GLN B C 1
ATOM 5048 O O . GLN B 1 169 ? 74.175 -22.431 68.763 1.00 20.75 169 GLN B O 1
ATOM 5054 N N . PRO B 1 170 ? 75.048 -20.353 69.071 1.00 21.09 170 PRO B N 1
ATOM 5055 C CA . PRO B 1 170 ? 74.197 -19.831 68.000 1.00 20.29 170 PRO B CA 1
ATOM 5056 C C . PRO B 1 170 ? 74.377 -20.485 66.637 1.00 19.07 170 PRO B C 1
ATOM 5057 O O . PRO B 1 170 ? 75.423 -21.080 66.367 1.00 19.52 170 PRO B O 1
ATOM 5061 N N . HIS B 1 171 ? 73.382 -20.324 65.777 1.00 18.29 171 HIS B N 1
ATOM 5062 C CA . HIS B 1 171 ? 73.513 -20.652 64.378 1.00 17.92 171 HIS B CA 1
ATOM 5063 C C . HIS B 1 171 ? 74.829 -20.044 63.852 1.00 17.60 171 HIS B C 1
ATOM 5064 O O . HIS B 1 171 ? 75.187 -18.934 64.217 1.00 17.47 171 HIS B O 1
ATOM 5071 N N . PRO B 1 172 ? 75.584 -20.791 63.024 1.00 19.08 172 PRO B N 1
ATOM 5072 C CA . PRO B 1 172 ? 76.869 -20.291 62.542 1.00 19.73 172 PRO B CA 1
ATOM 5073 C C . PRO B 1 172 ? 76.821 -18.913 61.864 1.00 19.33 172 PRO B C 1
ATOM 5074 O O . PRO B 1 172 ? 77.796 -18.168 61.939 1.00 19.10 172 PRO B O 1
ATOM 5078 N N . PHE B 1 173 ? 75.707 -18.564 61.229 1.00 18.67 173 PHE B N 1
ATOM 5079 C CA . PHE B 1 173 ? 75.564 -17.238 60.636 1.00 17.68 173 PHE B CA 1
ATOM 5080 C C . PHE B 1 173 ? 75.726 -16.164 61.686 1.00 17.33 173 PHE B C 1
ATOM 5081 O O . PHE B 1 173 ? 76.401 -15.167 61.464 1.00 17.01 173 PHE B O 1
ATOM 5089 N N . ILE B 1 174 ? 75.102 -16.371 62.850 1.00 16.05 174 ILE B N 1
ATOM 5090 C CA . ILE B 1 174 ? 75.127 -15.386 63.908 1.00 16.24 174 ILE B CA 1
ATOM 5091 C C . ILE B 1 174 ? 76.545 -15.269 64.427 1.00 16.64 174 ILE B C 1
ATOM 5092 O O . ILE B 1 174 ? 77.040 -14.161 64.615 1.00 17.56 174 ILE B O 1
ATOM 5097 N N . THR B 1 175 ? 77.208 -16.397 64.679 1.00 17.45 175 THR B N 1
ATOM 5098 C CA . THR B 1 175 ? 78.580 -16.378 65.151 1.00 18.45 175 THR B CA 1
ATOM 5099 C C . THR B 1 175 ? 79.485 -15.615 64.188 1.00 17.45 175 THR B C 1
ATOM 5100 O O . THR B 1 175 ? 80.283 -14.776 64.599 1.00 18.50 175 THR B O 1
ATOM 5104 N N . SER B 1 176 ? 79.325 -15.872 62.901 1.00 17.50 176 SER B N 1
ATOM 5105 C CA . SER B 1 176 ? 80.115 -15.158 61.889 1.00 17.37 176 SER B CA 1
ATOM 5106 C C . SER B 1 176 ? 79.814 -13.661 61.834 1.00 17.35 176 SER B C 1
ATOM 5107 O O . SER B 1 176 ? 80.730 -12.846 61.702 1.00 17.88 176 SER B O 1
ATOM 5110 N N . MET B 1 177 ? 78.534 -13.288 61.933 1.00 16.64 177 MET B N 1
ATOM 5111 C CA . MET B 1 177 ? 78.152 -11.887 61.932 1.00 17.50 177 MET B CA 1
ATOM 5112 C C . MET B 1 177 ? 78.734 -11.139 63.125 1.00 16.74 177 MET B C 1
ATOM 5113 O O . MET B 1 177 ? 79.278 -10.071 62.970 1.00 16.82 177 MET B O 1
ATOM 5118 N N . VAL B 1 178 ? 78.618 -11.719 64.311 1.00 16.72 178 VAL B N 1
ATOM 5119 C CA . VAL B 1 178 ? 79.147 -11.093 65.521 1.00 18.27 178 VAL B CA 1
ATOM 5120 C C . VAL B 1 178 ? 80.669 -10.928 65.407 1.00 18.61 178 VAL B C 1
ATOM 5121 O O . VAL B 1 178 ? 81.219 -9.882 65.766 1.00 19.18 178 VAL B O 1
ATOM 5125 N N . ARG B 1 179 ? 81.332 -11.954 64.888 1.00 19.52 179 ARG B N 1
ATOM 5126 C CA . ARG B 1 179 ? 82.788 -11.909 64.740 1.00 20.88 179 ARG B CA 1
ATOM 5127 C C . ARG B 1 179 ? 83.222 -10.915 63.670 1.00 19.74 179 ARG B C 1
ATOM 5128 O O . ARG B 1 179 ? 84.257 -10.229 63.818 1.00 20.83 179 ARG B O 1
ATOM 5136 N N . ALA B 1 180 ? 82.432 -10.768 62.612 1.00 18.80 180 ALA B N 1
ATOM 5137 C CA . ALA B 1 180 ? 82.739 -9.774 61.580 1.00 18.26 180 ALA B CA 1
ATOM 5138 C C . ALA B 1 180 ? 82.572 -8.352 62.108 1.00 18.30 180 ALA B C 1
ATOM 5139 O O . ALA B 1 180 ? 83.409 -7.490 61.840 1.00 18.63 180 ALA B O 1
ATOM 5141 N N . LEU B 1 181 ? 81.511 -8.106 62.884 1.00 17.61 181 LEU B N 1
ATOM 5142 C CA . LEU B 1 181 ? 81.323 -6.815 63.531 1.00 18.13 181 LEU B CA 1
ATOM 5143 C C . LEU B 1 181 ? 82.463 -6.505 64.476 1.00 19.13 181 LEU B C 1
ATOM 5144 O O . LEU B 1 181 ? 82.940 -5.370 64.500 1.00 19.15 181 LEU B O 1
ATOM 5149 N N . ASP B 1 182 ? 82.895 -7.509 65.257 1.00 19.88 182 ASP B N 1
ATOM 5150 C CA . ASP B 1 182 ? 83.987 -7.296 66.193 1.00 21.42 182 ASP B CA 1
ATOM 5151 C C . ASP B 1 182 ? 85.287 -6.936 65.458 1.00 20.90 182 ASP B C 1
ATOM 5152 O O . ASP B 1 182 ? 86.013 -6.048 65.893 1.00 21.34 182 ASP B O 1
ATOM 5157 N N . GLU B 1 183 ? 85.561 -7.602 64.349 1.00 21.42 183 GLU B N 1
ATOM 5158 C CA . GLU B 1 183 ? 86.743 -7.293 63.551 1.00 21.50 183 GLU B CA 1
ATOM 5159 C C . GLU B 1 183 ? 86.695 -5.875 62.992 1.00 21.17 183 GLU B C 1
ATOM 5160 O O . GLU B 1 183 ? 87.697 -5.159 63.021 1.00 22.93 183 GLU B O 1
ATOM 5166 N N . ALA B 1 184 ? 85.548 -5.457 62.460 1.00 20.53 184 ALA B N 1
ATOM 5167 C CA . ALA B 1 184 ? 85.383 -4.091 61.966 1.00 21.19 184 ALA B CA 1
ATOM 5168 C C . ALA B 1 184 ? 85.660 -3.060 63.047 1.00 21.83 184 ALA B C 1
ATOM 5169 O O . ALA B 1 184 ? 86.325 -2.061 62.802 1.00 22.78 184 ALA B O 1
ATOM 5171 N N . MET B 1 185 ? 85.143 -3.275 64.244 1.00 22.40 185 MET B N 1
ATOM 5172 C CA . MET B 1 185 ? 85.385 -2.342 65.329 1.00 24.78 185 MET B CA 1
ATOM 5173 C C . MET B 1 185 ? 86.865 -2.411 65.749 1.00 25.12 185 MET B C 1
ATOM 5174 O O . MET B 1 185 ? 87.479 -1.373 65.979 1.00 26.76 185 MET B O 1
ATOM 5179 N N . ASN B 1 186 ? 87.455 -3.604 65.790 1.00 25.68 186 ASN B N 1
ATOM 5180 C CA . ASN B 1 186 ? 88.890 -3.742 66.180 1.00 26.75 186 ASN B CA 1
ATOM 5181 C C . ASN B 1 186 ? 89.844 -3.050 65.204 1.00 26.95 186 ASN B C 1
ATOM 5182 O O . ASN B 1 186 ? 90.934 -2.585 65.601 1.00 27.48 186 ASN B O 1
ATOM 5187 N N . LYS B 1 187 ? 89.477 -3.010 63.925 1.00 27.33 187 LYS B N 1
ATOM 5188 C CA . LYS B 1 187 ? 90.293 -2.323 62.907 1.00 28.26 187 LYS B CA 1
ATOM 5189 C C . LYS B 1 187 ? 90.403 -0.804 63.140 1.00 27.69 187 LYS B C 1
ATOM 5190 O O . LYS B 1 187 ? 91.346 -0.172 62.640 1.00 27.69 187 LYS B O 1
ATOM 5196 N N . LEU B 1 188 ? 89.513 -0.216 63.941 1.00 27.50 188 LEU B N 1
ATOM 5197 C CA . LEU B 1 188 ? 89.563 1.224 64.207 1.00 28.18 188 LEU B CA 1
ATOM 5198 C C . LEU B 1 188 ? 90.830 1.649 64.954 1.00 30.15 188 LEU B C 1
ATOM 5199 O O . LEU B 1 188 ? 91.239 2.803 64.837 1.00 29.47 188 LEU B O 1
ATOM 5204 N N . GLN B 1 189 ? 91.424 0.725 65.708 1.00 32.45 189 GLN B N 1
ATOM 5205 C CA . GLN B 1 189 ? 92.653 1.021 66.460 1.00 35.30 189 GLN B CA 1
ATOM 5206 C C . GLN B 1 189 ? 93.913 0.361 65.880 1.00 36.44 189 GLN B C 1
ATOM 5207 O O . GLN B 1 189 ? 94.945 0.286 66.567 1.00 37.63 189 GLN B O 1
ATOM 5213 N N . ARG B 1 190 ? 93.855 -0.089 64.625 1.00 37.58 190 ARG B N 1
ATOM 5214 C CA . ARG B 1 190 ? 95.041 -0.577 63.904 1.00 38.23 190 ARG B CA 1
ATOM 5215 C C . ARG B 1 190 ? 95.563 0.480 62.942 1.00 38.82 190 ARG B C 1
ATOM 5216 O O . ARG B 1 190 ? 95.233 1.665 63.062 1.00 39.69 190 ARG B O 1
ATOM 5224 N N . TYR B 1 198 ? 98.161 -9.737 61.290 1.00 50.25 198 TYR B N 1
ATOM 5225 C CA . TYR B 1 198 ? 96.708 -9.755 61.128 1.00 50.13 198 TYR B CA 1
ATOM 5226 C C . TYR B 1 198 ? 96.252 -10.666 59.981 1.00 49.47 198 TYR B C 1
ATOM 5227 O O . TYR B 1 198 ? 95.153 -10.496 59.453 1.00 49.43 198 TYR B O 1
ATOM 5236 N N . ASP B 1 199 ? 97.079 -11.635 59.596 1.00 48.45 199 ASP B N 1
ATOM 5237 C CA . ASP B 1 199 ? 96.711 -12.566 58.522 1.00 47.60 199 ASP B CA 1
ATOM 5238 C C . ASP B 1 199 ? 95.590 -13.502 58.969 1.00 46.36 199 ASP B C 1
ATOM 5239 O O . ASP B 1 199 ? 94.683 -13.815 58.189 1.00 46.12 199 ASP B O 1
ATOM 5244 N N . GLU B 1 200 ? 95.673 -13.948 60.221 1.00 44.72 200 GLU B N 1
ATOM 5245 C CA . GLU B 1 200 ? 94.637 -14.770 60.841 1.00 43.72 200 GLU B CA 1
ATOM 5246 C C . GLU B 1 200 ? 93.311 -14.006 60.866 1.00 41.49 200 GLU B C 1
ATOM 5247 O O . GLU B 1 200 ? 92.272 -14.549 60.479 1.00 40.81 200 GLU B O 1
ATOM 5253 N N . ASN B 1 201 ? 93.365 -12.753 61.318 1.00 39.18 201 ASN B N 1
ATOM 5254 C CA . ASN B 1 201 ? 92.180 -11.873 61.345 1.00 37.44 201 ASN B CA 1
ATOM 5255 C C . ASN B 1 201 ? 91.527 -11.751 59.982 1.00 35.73 201 ASN B C 1
ATOM 5256 O O . ASN B 1 201 ? 90.306 -11.834 59.863 1.00 34.05 201 ASN B O 1
ATOM 5261 N N . LYS B 1 202 ? 92.340 -11.539 58.955 1.00 33.72 202 LYS B N 1
ATOM 5262 C CA . LYS B 1 202 ? 91.854 -11.359 57.591 1.00 32.67 202 LYS B CA 1
ATOM 5263 C C . LYS B 1 202 ? 91.273 -12.648 57.039 1.00 31.34 202 LYS B C 1
ATOM 5264 O O . LYS B 1 202 ? 90.234 -12.631 56.378 1.00 30.65 202 LYS B O 1
ATOM 5267 N N . ARG B 1 203 ? 91.933 -13.773 57.311 1.00 29.27 203 ARG B N 1
ATOM 5268 C CA . ARG B 1 203 ? 91.426 -15.060 56.876 1.00 28.88 203 ARG B CA 1
ATOM 5269 C C . ARG B 1 203 ? 90.063 -15.322 57.532 1.00 27.20 203 ARG B C 1
ATOM 5270 O O . ARG B 1 203 ? 89.141 -15.766 56.860 1.00 26.78 203 ARG B O 1
ATOM 5278 N N . GLN B 1 204 ? 89.969 -15.061 58.831 1.00 25.86 204 GLN B N 1
ATOM 5279 C CA . GLN B 1 204 ? 88.713 -15.311 59.555 1.00 24.79 204 GLN B CA 1
ATOM 5280 C C . GLN B 1 204 ? 87.621 -14.365 59.061 1.00 23.55 204 GLN B C 1
ATOM 5281 O O . GLN B 1 204 ? 86.455 -14.758 58.958 1.00 22.72 204 GLN B O 1
ATOM 5287 N N . PHE B 1 205 ? 87.995 -13.117 58.812 1.00 22.77 205 PHE B N 1
ATOM 5288 C CA . PHE B 1 205 ? 87.046 -12.098 58.323 1.00 22.46 205 PHE B CA 1
ATOM 5289 C C . PHE B 1 205 ? 86.473 -12.558 56.994 1.00 22.54 205 PHE B C 1
ATOM 5290 O O . PHE B 1 205 ? 85.235 -12.527 56.802 1.00 22.57 205 PHE B O 1
ATOM 5298 N N . GLN B 1 206 ? 87.333 -13.002 56.071 1.00 22.76 206 GLN B N 1
ATOM 5299 C CA . GLN B 1 206 ? 86.849 -13.494 54.776 1.00 23.19 206 GLN B CA 1
ATOM 5300 C C . GLN B 1 206 ? 85.977 -14.727 54.914 1.00 23.22 206 GLN B C 1
ATOM 5301 O O . GLN B 1 206 ? 84.977 -14.864 54.225 1.00 23.77 206 GLN B O 1
ATOM 5307 N N . GLU B 1 207 ? 86.339 -15.623 55.827 1.00 23.03 207 GLU B N 1
ATOM 5308 C CA . GLU B 1 207 ? 85.514 -16.792 56.124 1.00 23.38 207 GLU B CA 1
ATOM 5309 C C . GLU B 1 207 ? 84.114 -16.386 56.616 1.00 21.99 207 GLU B C 1
ATOM 5310 O O . GLU B 1 207 ? 83.118 -16.934 56.151 1.00 22.05 207 GLU B O 1
ATOM 5316 N N . ASP B 1 208 ? 84.081 -15.442 57.552 1.00 20.99 208 ASP B N 1
ATOM 5317 C CA . ASP B 1 208 ? 82.802 -14.959 58.090 1.00 19.45 208 ASP B CA 1
ATOM 5318 C C . ASP B 1 208 ? 81.938 -14.260 57.039 1.00 19.89 208 ASP B C 1
ATOM 5319 O O . ASP B 1 208 ? 80.707 -14.460 57.015 1.00 20.01 208 ASP B O 1
ATOM 5324 N N . ILE B 1 209 ? 82.568 -13.473 56.166 1.00 20.58 209 ILE B N 1
ATOM 5325 C CA . ILE B 1 209 ? 81.824 -12.819 55.105 1.00 21.30 209 ILE B CA 1
ATOM 5326 C C . ILE B 1 209 ? 81.197 -13.888 54.208 1.00 20.71 209 ILE B C 1
ATOM 5327 O O . ILE B 1 209 ? 80.023 -13.792 53.817 1.00 21.76 209 ILE B O 1
ATOM 5332 N N . LYS B 1 210 ? 81.968 -14.925 53.872 1.00 21.10 210 LYS B N 1
ATOM 5333 C CA . LYS B 1 210 ? 81.450 -15.998 53.034 1.00 22.02 210 LYS B CA 1
ATOM 5334 C C . LYS B 1 210 ? 80.326 -16.785 53.707 1.00 21.44 210 LYS B C 1
ATOM 5335 O O . LYS B 1 210 ? 79.371 -17.158 53.035 1.00 21.04 210 LYS B O 1
ATOM 5341 N N . VAL B 1 211 ? 80.426 -17.036 55.010 1.00 20.28 211 VAL B N 1
ATOM 5342 C CA . VAL B 1 211 ? 79.321 -17.695 55.706 1.00 20.19 211 VAL B CA 1
ATOM 5343 C C . VAL B 1 211 ? 78.038 -16.873 55.565 1.00 20.10 211 VAL B C 1
ATOM 5344 O O . VAL B 1 211 ? 76.994 -17.428 55.262 1.00 19.58 211 VAL B O 1
ATOM 5348 N N . MET B 1 212 ? 78.131 -15.567 55.793 1.00 18.19 212 MET B N 1
ATOM 5349 C CA . MET B 1 212 ? 76.942 -14.714 55.711 1.00 17.81 212 MET B CA 1
ATOM 5350 C C . MET B 1 212 ? 76.381 -14.678 54.304 1.00 17.92 212 MET B C 1
ATOM 5351 O O . MET B 1 212 ? 75.174 -14.843 54.101 1.00 18.25 212 MET B O 1
ATOM 5356 N N . ASN B 1 213 ? 77.251 -14.476 53.317 1.00 18.13 213 ASN B N 1
ATOM 5357 C CA . ASN B 1 213 ? 76.803 -14.354 51.953 1.00 18.95 213 ASN B CA 1
ATOM 5358 C C . ASN B 1 213 ? 76.237 -15.658 51.455 1.00 19.58 213 ASN B C 1
ATOM 5359 O O . ASN B 1 213 ? 75.248 -15.676 50.761 1.00 19.97 213 ASN B O 1
ATOM 5364 N N . ASP B 1 214 ? 76.866 -16.774 51.801 1.00 20.44 214 ASP B N 1
ATOM 5365 C CA . ASP B 1 214 ? 76.371 -18.062 51.324 1.00 21.46 214 ASP B CA 1
ATOM 5366 C C . ASP B 1 214 ? 74.950 -18.345 51.783 1.00 21.33 214 ASP B C 1
ATOM 5367 O O . ASP B 1 214 ? 74.111 -18.791 50.999 1.00 21.44 214 ASP B O 1
ATOM 5372 N N . LEU B 1 215 ? 74.680 -18.111 53.067 1.00 19.93 215 LEU B N 1
ATOM 5373 C CA . LEU B 1 215 ? 73.335 -18.393 53.575 1.00 19.48 215 LEU B CA 1
ATOM 5374 C C . LEU B 1 215 ? 72.319 -17.485 52.894 1.00 18.65 215 LEU B C 1
ATOM 5375 O O . LEU B 1 215 ? 71.283 -17.952 52.439 1.00 18.68 215 LEU B O 1
ATOM 5380 N N . VAL B 1 216 ? 72.590 -16.182 52.903 1.00 18.00 216 VAL B N 1
ATOM 5381 C CA . VAL B 1 216 ? 71.592 -15.233 52.410 1.00 18.01 216 VAL B CA 1
ATOM 5382 C C . VAL B 1 216 ? 71.406 -15.425 50.904 1.00 17.92 216 VAL B C 1
ATOM 5383 O O . VAL B 1 216 ? 70.280 -15.433 50.433 1.00 17.90 216 VAL B O 1
ATOM 5387 N N . ASP B 1 217 ? 72.497 -15.595 50.149 1.00 17.76 217 ASP B N 1
ATOM 5388 C CA . ASP B 1 217 ? 72.332 -15.790 48.703 1.00 18.78 217 ASP B CA 1
ATOM 5389 C C . ASP B 1 217 ? 71.549 -17.068 48.391 1.00 20.87 217 ASP B C 1
ATOM 5390 O O . ASP B 1 217 ? 70.784 -17.112 47.445 1.00 20.90 217 ASP B O 1
ATOM 5395 N N . LYS B 1 218 ? 71.780 -18.109 49.182 1.00 22.45 218 LYS B N 1
ATOM 5396 C CA . LYS B 1 218 ? 71.071 -19.375 49.030 1.00 24.03 218 LYS B CA 1
ATOM 5397 C C . LYS B 1 218 ? 69.579 -19.175 49.265 1.00 22.83 218 LYS B C 1
ATOM 5398 O O . LYS B 1 218 ? 68.752 -19.612 48.470 1.00 23.83 218 LYS B O 1
ATOM 5404 N N . ILE B 1 219 ? 69.228 -18.494 50.342 1.00 22.46 219 ILE B N 1
ATOM 5405 C CA . ILE B 1 219 ? 67.812 -18.241 50.620 1.00 22.23 219 ILE B CA 1
ATOM 5406 C C . ILE B 1 219 ? 67.134 -17.413 49.526 1.00 21.93 219 ILE B C 1
ATOM 5407 O O . ILE B 1 219 ? 66.000 -17.689 49.150 1.00 22.43 219 ILE B O 1
ATOM 5412 N N . ILE B 1 220 ? 67.820 -16.397 49.026 1.00 20.94 220 ILE B N 1
ATOM 5413 C CA . ILE B 1 220 ? 67.263 -15.575 47.957 1.00 20.70 220 ILE B CA 1
ATOM 5414 C C . ILE B 1 220 ? 67.053 -16.426 46.709 1.00 22.62 220 ILE B C 1
ATOM 5415 O O . ILE B 1 220 ? 65.994 -16.368 46.105 1.00 23.03 220 ILE B O 1
ATOM 5420 N N . ALA B 1 221 ? 68.066 -17.210 46.361 1.00 23.75 221 ALA B N 1
ATOM 5421 C CA . ALA B 1 221 ? 67.995 -18.084 45.197 1.00 26.07 221 ALA B CA 1
ATOM 5422 C C . ALA B 1 221 ? 66.882 -19.118 45.359 1.00 27.49 221 ALA B C 1
ATOM 5423 O O . ALA B 1 221 ? 66.126 -19.331 44.409 1.00 28.62 221 ALA B O 1
ATOM 5425 N N . ASP B 1 222 ? 66.780 -19.725 46.547 1.00 28.21 222 ASP B N 1
ATOM 5426 C CA . ASP B 1 222 ? 65.714 -20.715 46.833 1.00 28.72 222 ASP B CA 1
ATOM 5427 C C . ASP B 1 222 ? 64.349 -20.079 46.595 1.00 29.39 222 ASP B C 1
ATOM 5428 O O . ASP B 1 222 ? 63.470 -20.684 45.955 1.00 29.85 222 ASP B O 1
ATOM 5433 N N . ARG B 1 223 ? 64.167 -18.860 47.115 1.00 29.16 223 ARG B N 1
ATOM 5434 C CA . ARG B 1 223 ? 62.903 -18.142 46.999 1.00 29.21 223 ARG B CA 1
ATOM 5435 C C . ARG B 1 223 ? 62.567 -17.833 45.541 1.00 29.91 223 ARG B C 1
ATOM 5436 O O . ARG B 1 223 ? 61.395 -17.943 45.137 1.00 31.18 223 ARG B O 1
ATOM 5444 N N . LYS B 1 224 ? 63.564 -17.444 44.752 1.00 30.38 224 LYS B N 1
ATOM 5445 C CA . LYS B 1 224 ? 63.339 -17.122 43.330 1.00 31.46 224 LYS B CA 1
ATOM 5446 C C . LYS B 1 224 ? 63.091 -18.365 42.474 1.00 32.59 224 LYS B C 1
ATOM 5447 O O . LYS B 1 224 ? 62.258 -18.327 41.567 1.00 33.06 224 LYS B O 1
ATOM 5453 N N . ALA B 1 225 ? 63.842 -19.438 42.730 1.00 33.45 225 ALA B N 1
ATOM 5454 C CA . ALA B 1 225 ? 63.705 -20.689 41.950 1.00 34.27 225 ALA B CA 1
ATOM 5455 C C . ALA B 1 225 ? 62.365 -21.363 42.197 1.00 35.78 225 ALA B C 1
ATOM 5456 O O . ALA B 1 225 ? 61.762 -21.933 41.272 1.00 36.91 225 ALA B O 1
ATOM 5458 N N . SER B 1 226 ? 61.902 -21.321 43.439 1.00 36.20 226 SER B N 1
ATOM 5459 C CA . SER B 1 226 ? 60.659 -21.989 43.810 1.00 36.85 226 SER B CA 1
ATOM 5460 C C . SER B 1 226 ? 59.459 -21.112 43.505 1.00 37.22 226 SER B C 1
ATOM 5461 O O . SER B 1 226 ? 58.346 -21.612 43.314 1.00 37.52 226 SER B O 1
ATOM 5464 N N . GLY B 1 227 ? 59.685 -19.801 43.483 1.00 37.16 227 GLY B N 1
ATOM 5465 C CA . GLY B 1 227 ? 58.612 -18.828 43.292 1.00 36.96 227 GLY B CA 1
ATOM 5466 C C . GLY B 1 227 ? 57.733 -18.611 44.513 1.00 36.61 227 GLY B C 1
ATOM 5467 O O . GLY B 1 227 ? 56.703 -17.956 44.423 1.00 36.35 227 GLY B O 1
ATOM 5468 N N . GLU B 1 228 ? 58.134 -19.151 45.660 1.00 36.62 228 GLU B N 1
ATOM 5469 C CA . GLU B 1 228 ? 57.349 -19.019 46.888 1.00 36.64 228 GLU B CA 1
ATOM 5470 C C . GLU B 1 228 ? 57.228 -17.568 47.326 1.00 36.69 228 GLU B C 1
ATOM 5471 O O . GLU B 1 228 ? 58.133 -16.764 47.090 1.00 36.55 228 GLU B O 1
ATOM 5473 N N . GLN B 1 229 ? 56.105 -17.257 47.967 1.00 36.24 229 GLN B N 1
ATOM 5474 C CA . GLN B 1 229 ? 55.800 -15.920 48.476 1.00 35.93 229 GLN B CA 1
ATOM 5475 C C . GLN B 1 229 ? 55.571 -15.977 49.991 1.00 35.65 229 GLN B C 1
ATOM 5476 O O . GLN B 1 229 ? 55.084 -16.991 50.512 1.00 35.96 229 GLN B O 1
ATOM 5482 N N . SER B 1 230 ? 55.917 -14.896 50.695 1.00 35.10 230 SER B N 1
ATOM 5483 C CA . SER B 1 230 ? 55.845 -14.842 52.161 1.00 34.11 230 SER B CA 1
ATOM 5484 C C . SER B 1 230 ? 55.569 -13.429 52.712 1.00 33.39 230 SER B C 1
ATOM 5485 O O . SER B 1 230 ? 55.554 -12.459 51.951 1.00 34.04 230 SER B O 1
ATOM 5488 N N . ASP B 1 231 ? 55.381 -13.313 54.026 1.00 32.12 231 ASP B N 1
ATOM 5489 C CA . ASP B 1 231 ? 55.094 -12.018 54.692 1.00 31.78 231 ASP B CA 1
ATOM 5490 C C . ASP B 1 231 ? 56.370 -11.281 55.130 1.00 29.04 231 ASP B C 1
ATOM 5491 O O . ASP B 1 231 ? 56.342 -10.497 56.074 1.00 29.20 231 ASP B O 1
ATOM 5496 N N . ASP B 1 232 ? 57.483 -11.533 54.454 1.00 25.77 232 ASP B N 1
ATOM 5497 C CA . ASP B 1 232 ? 58.766 -11.007 54.888 1.00 22.63 232 ASP B CA 1
ATOM 5498 C C . ASP B 1 232 ? 59.295 -9.888 53.967 1.00 20.15 232 ASP B C 1
ATOM 5499 O O . ASP B 1 232 ? 58.749 -9.607 52.881 1.00 20.34 232 ASP B O 1
ATOM 5504 N N . LEU B 1 233 ? 60.346 -9.229 54.439 1.00 17.90 233 LEU B N 1
ATOM 5505 C CA . LEU B 1 233 ? 61.014 -8.173 53.663 1.00 16.96 233 LEU B CA 1
ATOM 5506 C C . LEU B 1 233 ? 61.568 -8.710 52.359 1.00 16.66 233 LEU B C 1
ATOM 5507 O O . LEU B 1 233 ? 61.615 -7.985 51.365 1.00 16.24 233 LEU B O 1
ATOM 5512 N N . LEU B 1 234 ? 61.997 -9.962 52.330 1.00 16.53 234 LEU B N 1
ATOM 5513 C CA . LEU B 1 234 ? 62.562 -10.552 51.131 1.00 17.02 234 LEU B CA 1
ATOM 5514 C C . LEU B 1 234 ? 61.515 -10.565 50.010 1.00 17.55 234 LEU B C 1
ATOM 5515 O O . LEU B 1 234 ? 61.802 -10.190 48.868 1.00 17.96 234 LEU B O 1
ATOM 5520 N N . THR B 1 235 ? 60.293 -11.000 50.319 1.00 19.04 235 THR B N 1
ATOM 5521 C CA . THR B 1 235 ? 59.247 -11.017 49.318 1.00 20.20 235 THR B CA 1
ATOM 5522 C C . THR B 1 235 ? 59.029 -9.608 48.789 1.00 19.39 235 THR B C 1
ATOM 5523 O O . THR B 1 235 ? 58.913 -9.396 47.560 1.00 19.98 235 THR B O 1
ATOM 5527 N N . HIS B 1 236 ? 58.964 -8.646 49.710 1.00 18.30 236 HIS B N 1
ATOM 5528 C CA . HIS B 1 236 ? 58.768 -7.245 49.338 1.00 19.29 236 HIS B CA 1
ATOM 5529 C C . HIS B 1 236 ? 59.885 -6.809 48.346 1.00 17.27 236 HIS B C 1
ATOM 5530 O O . HIS B 1 236 ? 59.603 -6.150 47.340 1.00 18.58 236 HIS B O 1
ATOM 5537 N N . MET B 1 237 ? 61.136 -7.174 48.637 1.00 16.15 237 MET B N 1
ATOM 5538 C CA . MET B 1 237 ? 62.252 -6.758 47.799 1.00 16.41 237 MET B CA 1
ATOM 5539 C C . MET B 1 237 ? 62.303 -7.480 46.465 1.00 17.23 237 MET B C 1
ATOM 5540 O O . MET B 1 237 ? 62.705 -6.911 45.447 1.00 19.00 237 MET B O 1
ATOM 5545 N N . LEU B 1 238 ? 61.914 -8.745 46.416 1.00 17.68 238 LEU B N 1
ATOM 5546 C CA . LEU B 1 238 ? 61.864 -9.445 45.135 1.00 19.63 238 LEU B CA 1
ATOM 5547 C C . LEU B 1 238 ? 60.814 -8.846 44.212 1.00 20.44 238 LEU B C 1
ATOM 5548 O O . LEU B 1 238 ? 61.008 -8.802 42.988 1.00 23.93 238 LEU B O 1
ATOM 5553 N N . ASN B 1 239 ? 59.718 -8.387 44.781 1.00 20.41 239 ASN B N 1
ATOM 5554 C CA . ASN B 1 239 ? 58.594 -7.911 43.975 1.00 22.18 239 ASN B CA 1
ATOM 5555 C C . ASN B 1 239 ? 58.557 -6.401 43.772 1.00 21.75 239 ASN B C 1
ATOM 5556 O O . ASN B 1 239 ? 57.886 -5.933 42.852 1.00 23.62 239 ASN B O 1
ATOM 5561 N N . GLY B 1 240 ? 59.287 -5.642 44.576 1.00 20.24 240 GLY B N 1
ATOM 5562 C CA . GLY B 1 240 ? 59.147 -4.195 44.600 1.00 20.14 240 GLY B CA 1
ATOM 5563 C C . GLY B 1 240 ? 59.828 -3.517 43.434 1.00 19.08 240 GLY B C 1
ATOM 5564 O O . GLY B 1 240 ? 60.899 -3.911 42.997 1.00 22.20 240 GLY B O 1
ATOM 5565 N N . LYS B 1 241 ? 59.166 -2.522 42.886 1.00 17.57 241 LYS B N 1
ATOM 5566 C CA . LYS B 1 241 ? 59.754 -1.683 41.833 1.00 16.83 241 LYS B CA 1
ATOM 5567 C C . LYS B 1 241 ? 59.931 -0.268 42.383 1.00 15.47 241 LYS B C 1
ATOM 5568 O O . LYS B 1 241 ? 59.049 0.278 43.054 1.00 16.50 241 LYS B O 1
ATOM 5574 N N . ASP B 1 242 ? 61.060 0.341 42.090 1.00 14.62 242 ASP B N 1
ATOM 5575 C CA . ASP B 1 242 ? 61.329 1.700 42.529 1.00 14.30 242 ASP B CA 1
ATOM 5576 C C . ASP B 1 242 ? 60.282 2.650 41.920 1.00 13.73 242 ASP B C 1
ATOM 5577 O O . ASP B 1 242 ? 60.098 2.671 40.705 1.00 14.01 242 ASP B O 1
ATOM 5582 N N . PRO B 1 243 ? 59.635 3.471 42.739 1.00 13.21 243 PRO B N 1
ATOM 5583 C CA . PRO B 1 243 ? 58.709 4.453 42.170 1.00 13.81 243 PRO B CA 1
ATOM 5584 C C . PRO B 1 243 ? 59.356 5.429 41.205 1.00 14.53 243 PRO B C 1
ATOM 5585 O O . PRO B 1 243 ? 58.661 5.949 40.323 1.00 14.63 243 PRO B O 1
ATOM 5589 N N . GLU B 1 244 ? 60.658 5.686 41.363 1.00 14.02 244 GLU B N 1
ATOM 5590 C CA . GLU B 1 244 ? 61.398 6.561 40.461 1.00 14.81 244 GLU B CA 1
ATOM 5591 C C . GLU B 1 244 ? 61.782 5.830 39.180 1.00 15.44 244 GLU B C 1
ATOM 5592 O O . GLU B 1 244 ? 61.276 6.155 38.108 1.00 17.02 244 GLU B O 1
ATOM 5598 N N . THR B 1 245 ? 62.680 4.857 39.284 1.00 15.79 245 THR B N 1
ATOM 5599 C CA . THR B 1 245 ? 63.288 4.259 38.095 1.00 16.45 245 THR B CA 1
ATOM 5600 C C . THR B 1 245 ? 62.498 3.098 37.502 1.00 16.35 245 THR B C 1
ATOM 5601 O O . THR B 1 245 ? 62.804 2.651 36.386 1.00 16.75 245 THR B O 1
ATOM 5605 N N . GLY B 1 246 ? 61.536 2.559 38.259 1.00 15.55 246 GLY B N 1
ATOM 5606 C CA . GLY B 1 246 ? 60.795 1.402 37.845 1.00 16.46 246 GLY B CA 1
ATOM 5607 C C . GLY B 1 246 ? 61.495 0.084 37.983 1.00 17.50 246 GLY B C 1
ATOM 5608 O O . GLY B 1 246 ? 60.915 -0.929 37.627 1.00 18.82 246 GLY B O 1
ATOM 5609 N N . GLU B 1 247 ? 62.736 0.111 38.473 1.00 17.72 247 GLU B N 1
ATOM 5610 C CA . GLU B 1 247 ? 63.618 -1.050 38.579 1.00 19.75 247 GLU B CA 1
ATOM 5611 C C . GLU B 1 247 ? 63.469 -1.724 39.974 1.00 18.03 247 GLU B C 1
ATOM 5612 O O . GLU B 1 247 ? 63.292 -1.048 40.975 1.00 15.41 247 GLU B O 1
ATOM 5618 N N . PRO B 1 248 ? 63.614 -3.041 40.036 1.00 19.13 248 PRO B N 1
ATOM 5619 C CA . PRO B 1 248 ? 63.738 -3.726 41.329 1.00 19.08 248 PRO B CA 1
ATOM 5620 C C . PRO B 1 248 ? 65.169 -3.706 41.825 1.00 17.01 248 PRO B C 1
ATOM 5621 O O . PRO B 1 248 ? 66.073 -3.469 41.058 1.00 18.96 248 PRO B O 1
ATOM 5625 N N . LEU B 1 249 ? 65.374 -3.977 43.115 1.00 16.58 249 LEU B N 1
ATOM 5626 C CA . LEU B 1 249 ? 66.713 -4.215 43.617 1.00 15.94 249 LEU B CA 1
ATOM 5627 C C . LEU B 1 249 ? 67.253 -5.488 42.994 1.00 16.58 249 LEU B C 1
ATOM 5628 O O . LEU B 1 249 ? 66.530 -6.448 42.828 1.00 17.66 249 LEU B O 1
ATOM 5633 N N . ASP B 1 250 ? 68.531 -5.491 42.665 1.00 16.44 250 ASP B N 1
ATOM 5634 C CA . ASP B 1 250 ? 69.163 -6.713 42.190 1.00 17.53 250 ASP B CA 1
ATOM 5635 C C . ASP B 1 250 ? 69.510 -7.637 43.366 1.00 17.54 250 ASP B C 1
ATOM 5636 O O . ASP B 1 250 ? 69.490 -7.255 44.548 1.00 15.99 250 ASP B O 1
ATOM 5641 N N . ASP B 1 251 ? 69.768 -8.898 43.037 1.00 17.76 251 ASP B N 1
ATOM 5642 C CA . ASP B 1 251 ? 69.927 -9.927 44.056 1.00 17.63 251 ASP B CA 1
ATOM 5643 C C . ASP B 1 251 ? 71.069 -9.675 45.024 1.00 16.98 251 ASP B C 1
ATOM 5644 O O . ASP B 1 251 ? 70.956 -10.000 46.211 1.00 16.58 251 ASP B O 1
ATOM 5649 N N . GLU B 1 252 ? 72.160 -9.110 44.541 1.00 16.70 252 GLU B N 1
ATOM 5650 C CA . GLU B 1 252 ? 73.279 -8.786 45.430 1.00 17.65 252 GLU B CA 1
ATOM 5651 C C . GLU B 1 252 ? 72.880 -7.716 46.438 1.00 16.13 252 GLU B C 1
ATOM 5652 O O . GLU B 1 252 ? 73.190 -7.818 47.627 1.00 16.05 252 GLU B O 1
ATOM 5658 N N . ASN B 1 253 ? 72.207 -6.683 45.952 1.00 15.31 253 ASN B N 1
ATOM 5659 C CA . ASN B 1 253 ? 71.797 -5.621 46.868 1.00 14.62 253 ASN B CA 1
ATOM 5660 C C . ASN B 1 253 ? 70.773 -6.120 47.873 1.00 13.95 253 ASN B C 1
ATOM 5661 O O . ASN B 1 253 ? 70.834 -5.755 49.034 1.00 13.10 253 ASN B O 1
ATOM 5666 N N . ILE B 1 254 ? 69.869 -6.997 47.441 1.00 13.42 254 ILE B N 1
ATOM 5667 C CA . ILE B 1 254 ? 68.916 -7.613 48.369 1.00 13.43 254 ILE B CA 1
ATOM 5668 C C . ILE B 1 254 ? 69.656 -8.334 49.507 1.00 13.81 254 ILE B C 1
ATOM 5669 O O . ILE B 1 254 ? 69.290 -8.221 50.676 1.00 13.41 254 ILE B O 1
ATOM 5674 N N . ARG B 1 255 ? 70.694 -9.079 49.156 1.00 14.04 255 ARG B N 1
ATOM 5675 C CA . ARG B 1 255 ? 71.504 -9.740 50.160 1.00 14.16 255 ARG B CA 1
ATOM 5676 C C . ARG B 1 255 ? 72.104 -8.736 51.134 1.00 14.14 255 ARG B C 1
ATOM 5677 O O . ARG B 1 255 ? 72.042 -8.938 52.350 1.00 13.73 255 ARG B O 1
ATOM 5685 N N . TYR B 1 256 ? 72.689 -7.653 50.617 1.00 13.62 256 TYR B N 1
ATOM 5686 C CA . TYR B 1 256 ? 73.239 -6.645 51.488 1.00 13.44 256 TYR B CA 1
ATOM 5687 C C . TYR B 1 256 ? 72.171 -6.023 52.360 1.00 12.89 256 TYR B C 1
ATOM 5688 O O . TYR B 1 256 ? 72.461 -5.743 53.539 1.00 12.42 256 TYR B O 1
ATOM 5697 N N . GLN B 1 257 ? 70.947 -5.817 51.849 1.00 12.26 257 GLN B N 1
ATOM 5698 C CA . GLN B 1 257 ? 69.900 -5.281 52.721 1.00 12.35 257 GLN B CA 1
ATOM 5699 C C . GLN B 1 257 ? 69.543 -6.222 53.868 1.00 12.24 257 GLN B C 1
ATOM 5700 O O . GLN B 1 257 ? 69.360 -5.783 54.987 1.00 12.57 257 GLN B O 1
ATOM 5706 N N . ILE B 1 258 ? 69.454 -7.512 53.585 1.00 12.82 258 ILE B N 1
ATOM 5707 C CA . ILE B 1 258 ? 69.164 -8.505 54.620 1.00 13.28 258 ILE B CA 1
ATOM 5708 C C . ILE B 1 258 ? 70.247 -8.527 55.694 1.00 12.97 258 ILE B C 1
ATOM 5709 O O . ILE B 1 258 ? 69.956 -8.483 56.891 1.00 12.86 258 ILE B O 1
ATOM 5714 N N . ILE B 1 259 ? 71.499 -8.568 55.266 1.00 12.79 259 ILE B N 1
ATOM 5715 C CA . ILE B 1 259 ? 72.607 -8.488 56.223 1.00 13.52 259 ILE B CA 1
ATOM 5716 C C . ILE B 1 259 ? 72.529 -7.201 57.039 1.00 12.81 259 ILE B C 1
ATOM 5717 O O . ILE B 1 259 ? 72.714 -7.199 58.258 1.00 13.05 259 ILE B O 1
ATOM 5722 N N . THR B 1 260 ? 72.227 -6.102 56.346 1.00 11.93 260 THR B N 1
ATOM 5723 C CA . THR B 1 260 ? 72.103 -4.811 56.973 1.00 12.24 260 THR B CA 1
ATOM 5724 C C . THR B 1 260 ? 70.998 -4.790 58.046 1.00 12.56 260 THR B C 1
ATOM 5725 O O . THR B 1 260 ? 71.203 -4.267 59.136 1.00 13.26 260 THR B O 1
ATOM 5729 N N . PHE B 1 261 ? 69.830 -5.361 57.768 1.00 12.45 261 PHE B N 1
ATOM 5730 C CA . PHE B 1 261 ? 68.796 -5.321 58.792 1.00 12.80 261 PHE B CA 1
ATOM 5731 C C . PHE B 1 261 ? 69.263 -6.002 60.076 1.00 13.44 261 PHE B C 1
ATOM 5732 O O . PHE B 1 261 ? 68.981 -5.558 61.184 1.00 13.24 261 PHE B O 1
ATOM 5740 N N . LEU B 1 262 ? 69.951 -7.120 59.923 1.00 13.11 262 LEU B N 1
ATOM 5741 C CA . LEU B 1 262 ? 70.460 -7.854 61.072 1.00 13.52 262 LEU B CA 1
ATOM 5742 C C . LEU B 1 262 ? 71.525 -7.050 61.822 1.00 13.79 262 LEU B C 1
ATOM 5743 O O . LEU B 1 262 ? 71.465 -6.960 63.049 1.00 14.96 262 LEU B O 1
ATOM 5748 N N . ILE B 1 263 ? 72.497 -6.478 61.113 1.00 14.28 263 ILE B N 1
ATOM 5749 C CA . ILE B 1 263 ? 73.575 -5.728 61.762 1.00 15.23 263 ILE B CA 1
ATOM 5750 C C . ILE B 1 263 ? 73.045 -4.445 62.400 1.00 15.42 263 ILE B C 1
ATOM 5751 O O . ILE B 1 263 ? 73.443 -4.113 63.524 1.00 18.06 263 ILE B O 1
ATOM 5760 N N . ALA B 1 264 ? 72.179 -3.706 61.711 1.00 14.66 264 ALA B N 1
ATOM 5761 C CA . ALA B 1 264 ? 71.722 -2.416 62.197 1.00 15.47 264 ALA B CA 1
ATOM 5762 C C . ALA B 1 264 ? 70.658 -2.573 63.264 1.00 15.22 264 ALA B C 1
ATOM 5763 O O . ALA B 1 264 ? 70.500 -1.688 64.108 1.00 15.92 264 ALA B O 1
ATOM 5765 N N . GLY B 1 265 ? 69.904 -3.678 63.221 1.00 14.90 265 GLY B N 1
ATOM 5766 C CA . GLY B 1 265 ? 68.725 -3.795 64.079 1.00 14.54 265 GLY B CA 1
ATOM 5767 C C . GLY B 1 265 ? 68.867 -4.684 65.277 1.00 13.81 265 GLY B C 1
ATOM 5768 O O . GLY B 1 265 ? 68.168 -4.486 66.270 1.00 15.02 265 GLY B O 1
ATOM 5769 N N . HIS B 1 266 ? 69.704 -5.711 65.231 1.00 14.41 266 HIS B N 1
ATOM 5770 C CA . HIS B 1 266 ? 69.556 -6.705 66.306 1.00 14.93 266 HIS B CA 1
ATOM 5771 C C . HIS B 1 266 ? 70.080 -6.224 67.631 1.00 14.84 266 HIS B C 1
ATOM 5772 O O . HIS B 1 266 ? 69.495 -6.494 68.663 1.00 15.52 266 HIS B O 1
ATOM 5779 N N . GLU B 1 267 ? 71.184 -5.500 67.599 1.00 14.43 267 GLU B N 1
ATOM 5780 C CA . GLU B 1 267 ? 71.951 -5.182 68.788 1.00 15.67 267 GLU B CA 1
ATOM 5781 C C . GLU B 1 267 ? 71.465 -3.898 69.441 1.00 14.22 267 GLU B C 1
ATOM 5782 O O . GLU B 1 267 ? 71.362 -3.784 70.656 1.00 14.30 267 GLU B O 1
ATOM 5788 N N . THR B 1 268 ? 71.132 -2.922 68.608 1.00 13.92 268 THR B N 1
ATOM 5789 C CA . THR B 1 268 ? 70.461 -1.722 69.078 1.00 13.14 268 THR B CA 1
ATOM 5790 C C . THR B 1 268 ? 69.155 -2.073 69.818 1.00 12.66 268 THR B C 1
ATOM 5791 O O . THR B 1 268 ? 68.913 -1.574 70.915 1.00 13.20 268 THR B O 1
ATOM 5795 N N . THR B 1 269 ? 68.348 -2.950 69.233 1.00 12.57 269 THR B N 1
ATOM 5796 C CA . THR B 1 269 ? 67.048 -3.249 69.819 1.00 12.27 269 THR B CA 1
ATOM 5797 C C . THR B 1 269 ? 67.199 -4.109 71.074 1.00 12.43 269 THR B C 1
ATOM 5798 O O . THR B 1 269 ? 66.501 -3.887 72.057 1.00 12.57 269 THR B O 1
ATOM 5802 N N . SER B 1 270 ? 68.099 -5.081 71.042 1.00 12.41 270 SER B N 1
ATOM 5803 C CA . SER B 1 270 ? 68.370 -5.897 72.215 1.00 13.32 270 SER B CA 1
ATOM 5804 C C . SER B 1 270 ? 68.909 -5.043 73.361 1.00 12.96 270 SER B C 1
ATOM 5805 O O . SER B 1 270 ? 68.527 -5.225 74.521 1.00 13.16 270 SER B O 1
ATOM 5808 N N . GLY B 1 271 ? 69.790 -4.110 73.028 1.00 12.84 271 GLY B N 1
ATOM 5809 C CA . GLY B 1 271 ? 70.359 -3.211 74.019 1.00 13.02 271 GLY B CA 1
ATOM 5810 C C . GLY B 1 271 ? 69.275 -2.356 74.634 1.00 12.85 271 GLY B C 1
ATOM 5811 O O . GLY B 1 271 ? 69.264 -2.162 75.850 1.00 13.37 271 GLY B O 1
ATOM 5812 N N . LEU B 1 272 ? 68.353 -1.848 73.818 1.00 11.95 272 LEU B N 1
ATOM 5813 C CA . LEU B 1 272 ? 67.257 -1.047 74.323 1.00 12.82 272 LEU B CA 1
ATOM 5814 C C . LEU B 1 272 ? 66.395 -1.834 75.336 1.00 12.08 272 LEU B C 1
ATOM 5815 O O . LEU B 1 272 ? 66.089 -1.338 76.417 1.00 12.55 272 LEU B O 1
ATOM 5820 N N . LEU B 1 273 ? 66.003 -3.047 74.986 1.00 12.27 273 LEU B N 1
ATOM 5821 C CA . LEU B 1 273 ? 65.198 -3.854 75.892 1.00 12.25 273 LEU B CA 1
ATOM 5822 C C . LEU B 1 273 ? 65.959 -4.106 77.192 1.00 12.59 273 LEU B C 1
ATOM 5823 O O . LEU B 1 273 ? 65.359 -4.069 78.266 1.00 13.27 273 LEU B O 1
ATOM 5828 N N . SER B 1 274 ? 67.251 -4.352 77.086 1.00 12.61 274 SER B N 1
ATOM 5829 C CA . SER B 1 274 ? 68.077 -4.614 78.256 1.00 13.26 274 SER B CA 1
ATOM 5830 C C . SER B 1 274 ? 68.213 -3.400 79.163 1.00 13.45 274 SER B C 1
ATOM 5831 O O . SER B 1 274 ? 68.048 -3.513 80.378 1.00 14.09 274 SER B O 1
ATOM 5834 N N . PHE B 1 275 ? 68.506 -2.241 78.589 1.00 13.39 275 PHE B N 1
ATOM 5835 C CA . PHE B 1 275 ? 68.574 -1.007 79.370 1.00 13.32 275 PHE B CA 1
ATOM 5836 C C . PHE B 1 275 ? 67.218 -0.658 79.963 1.00 13.44 275 PHE B C 1
ATOM 5837 O O . PHE B 1 275 ? 67.149 -0.189 81.103 1.00 14.27 275 PHE B O 1
ATOM 5845 N N . ALA B 1 276 ? 66.141 -0.867 79.223 1.00 12.74 276 ALA B N 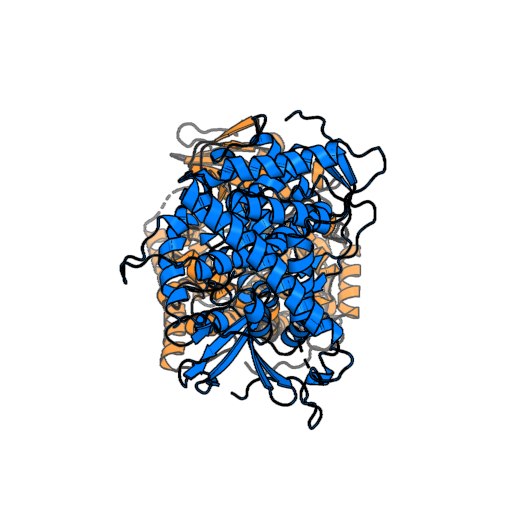1
ATOM 5846 C CA . ALA B 1 276 ? 64.821 -0.574 79.761 1.00 13.40 276 ALA B CA 1
ATOM 5847 C C . ALA B 1 276 ? 64.527 -1.421 81.000 1.00 13.76 276 ALA B C 1
ATOM 5848 O O . ALA B 1 276 ? 64.068 -0.895 82.014 1.00 14.14 276 ALA B O 1
ATOM 5850 N N . LEU B 1 277 ? 64.812 -2.719 80.940 1.00 13.67 277 LEU B N 1
ATOM 5851 C CA . LEU B 1 277 ? 64.574 -3.565 82.095 1.00 14.83 277 LEU B CA 1
ATOM 5852 C C . LEU B 1 277 ? 65.480 -3.200 83.254 1.00 14.89 277 LEU B C 1
ATOM 5853 O O . LEU B 1 277 ? 65.045 -3.221 84.415 1.00 15.33 277 LEU B O 1
ATOM 5858 N N . TYR B 1 278 ? 66.727 -2.854 82.960 1.00 14.08 278 TYR B N 1
ATOM 5859 C CA . TYR B 1 278 ? 67.632 -2.343 83.990 1.00 14.83 278 TYR B CA 1
ATOM 5860 C C . TYR B 1 278 ? 66.999 -1.147 84.695 1.00 15.01 278 TYR B C 1
A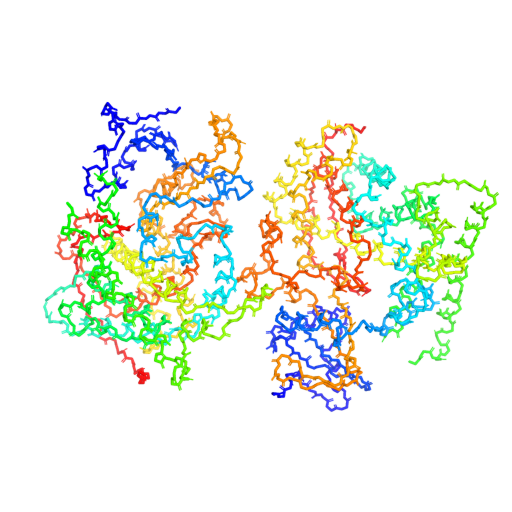TOM 5861 O O . TYR B 1 278 ? 66.943 -1.100 85.927 1.00 15.55 278 TYR B O 1
ATOM 5870 N N . PHE B 1 279 ? 66.591 -0.127 83.949 1.00 14.63 279 PHE B N 1
ATOM 5871 C CA . PHE B 1 279 ? 66.062 1.055 84.586 1.00 15.11 279 PHE B CA 1
ATOM 5872 C C . PHE B 1 279 ? 64.784 0.730 85.361 1.00 15.19 279 PHE B C 1
ATOM 5873 O O . PHE B 1 279 ? 64.535 1.304 86.414 1.00 16.36 279 PHE B O 1
ATOM 5881 N N . LEU B 1 280 ? 63.951 -0.173 84.866 1.00 14.84 280 LEU B N 1
ATOM 5882 C CA . LEU B 1 280 ? 62.754 -0.531 85.597 1.00 15.61 280 LEU B CA 1
ATOM 5883 C C . LEU B 1 280 ? 63.067 -1.200 86.938 1.00 15.88 280 LEU B C 1
ATOM 5884 O O . LEU B 1 280 ? 62.455 -0.843 87.952 1.00 17.16 280 LEU B O 1
ATOM 5889 N N . VAL B 1 281 ? 64.002 -2.146 86.975 1.00 16.06 281 VAL B N 1
ATOM 5890 C CA . VAL B 1 281 ? 64.319 -2.779 88.259 1.00 16.74 281 VAL B CA 1
ATOM 5891 C C . VAL B 1 281 ? 64.999 -1.825 89.219 1.00 17.41 281 VAL B C 1
ATOM 5892 O O . VAL B 1 281 ? 64.863 -1.988 90.431 1.00 18.92 281 VAL B O 1
ATOM 5896 N N . LYS B 1 282 ? 65.684 -0.806 88.713 1.00 17.01 282 LYS B N 1
ATOM 5897 C CA . LYS B 1 282 ? 66.285 0.227 89.552 1.00 17.54 282 LYS B CA 1
ATOM 5898 C C . LYS B 1 282 ? 65.308 1.322 89.974 1.00 17.97 282 LYS B C 1
ATOM 5899 O O . LYS B 1 282 ? 65.640 2.124 90.856 1.00 19.90 282 LYS B O 1
ATOM 5905 N N . ASN B 1 283 ? 64.104 1.350 89.421 1.00 17.32 283 ASN B N 1
ATOM 5906 C CA . ASN B 1 283 ? 63.103 2.371 89.710 1.00 18.14 283 ASN B CA 1
ATOM 5907 C C . ASN B 1 283 ? 61.774 1.679 89.886 1.00 17.66 283 ASN B C 1
ATOM 5908 O O . ASN B 1 283 ? 60.904 1.753 89.015 1.00 17.68 283 ASN B O 1
ATOM 5913 N N . PRO B 1 284 ? 61.612 0.971 91.029 1.00 19.32 284 PRO B N 1
ATOM 5914 C CA . PRO B 1 284 ? 60.459 0.107 91.234 1.00 20.09 284 PRO B CA 1
ATOM 5915 C C . PRO B 1 284 ? 59.087 0.716 90.994 1.00 18.52 284 PRO B C 1
ATOM 5916 O O . PRO B 1 284 ? 58.179 0.020 90.530 1.00 18.77 284 PRO B O 1
ATOM 5920 N N . HIS B 1 285 ? 58.895 1.989 91.323 1.00 18.30 285 HIS B N 1
ATOM 5921 C CA . HIS B 1 285 ? 57.594 2.600 91.129 1.00 18.37 285 HIS B CA 1
ATOM 5922 C C . HIS B 1 285 ? 57.278 2.781 89.637 1.00 16.95 285 HIS B C 1
ATOM 5923 O O . HIS B 1 285 ? 56.119 2.725 89.234 1.00 17.89 285 HIS B O 1
ATOM 5930 N N . VAL B 1 286 ? 58.311 2.991 88.813 1.00 17.14 286 VAL B N 1
ATOM 5931 C CA . VAL B 1 286 ? 58.133 3.034 87.351 1.00 17.03 286 VAL B CA 1
ATOM 5932 C C . VAL B 1 286 ? 57.804 1.657 86.798 1.00 15.76 286 VAL B C 1
ATOM 5933 O O . VAL B 1 286 ? 56.893 1.517 85.984 1.00 16.39 286 VAL B O 1
ATOM 5937 N N . LEU B 1 287 ? 58.499 0.642 87.307 1.00 15.24 287 LEU B N 1
ATOM 5938 C CA . LEU B 1 287 ? 58.149 -0.729 86.934 1.00 16.12 287 LEU B CA 1
ATOM 5939 C C . LEU B 1 287 ? 56.705 -1.042 87.238 1.00 15.97 287 LEU B C 1
ATOM 5940 O O . LEU B 1 287 ? 55.978 -1.580 86.416 1.00 16.60 287 LEU B O 1
ATOM 5949 N N . GLN B 1 288 ? 56.264 -0.679 88.442 1.00 16.72 288 GLN B N 1
ATOM 5950 C CA . GLN B 1 288 ? 54.872 -0.916 88.802 1.00 17.42 288 GLN B CA 1
ATOM 5951 C C . GLN B 1 288 ? 53.871 -0.213 87.894 1.00 16.63 288 GLN B C 1
ATOM 5952 O O . GLN B 1 288 ? 52.872 -0.815 87.477 1.00 17.20 288 GLN B O 1
ATOM 5958 N N . LYS B 1 289 ? 54.116 1.054 87.571 1.00 16.74 289 LYS B N 1
ATOM 5959 C CA . LYS B 1 289 ? 53.244 1.803 86.690 1.00 16.94 289 LYS B CA 1
ATOM 5960 C C . LYS B 1 289 ? 53.174 1.156 85.290 1.00 15.45 289 LYS B C 1
ATOM 5961 O O . LYS B 1 289 ? 52.110 1.023 84.677 1.00 15.75 289 LYS B O 1
ATOM 5967 N N . ALA B 1 290 ? 54.338 0.715 84.796 1.00 15.19 290 ALA B N 1
ATOM 5968 C CA . ALA B 1 290 ? 54.398 0.054 83.493 1.00 14.96 290 ALA B CA 1
ATOM 5969 C C . ALA B 1 290 ? 53.703 -1.309 83.498 1.00 14.33 290 ALA B C 1
ATOM 5970 O O . ALA B 1 290 ? 52.953 -1.645 82.568 1.00 14.47 290 ALA B O 1
ATOM 5972 N N . ALA B 1 291 ? 53.886 -2.069 84.576 1.00 14.50 291 ALA B N 1
ATOM 5973 C CA . ALA B 1 291 ? 53.214 -3.357 84.709 1.00 14.69 291 ALA B CA 1
ATOM 5974 C C . ALA B 1 291 ? 51.709 -3.217 84.837 1.00 14.53 291 ALA B C 1
ATOM 5975 O O . ALA B 1 291 ? 50.947 -4.023 84.289 1.00 15.55 291 ALA B O 1
ATOM 5977 N N . GLU B 1 292 ? 51.257 -2.163 85.512 1.00 14.67 292 GLU B N 1
ATOM 5978 C CA . GLU B 1 292 ? 49.826 -1.888 85.604 1.00 15.39 292 GLU B CA 1
ATOM 5979 C C . GLU B 1 292 ? 49.217 -1.573 84.260 1.00 14.53 292 GLU B C 1
ATOM 5980 O O . GLU B 1 292 ? 48.154 -2.101 83.905 1.00 14.69 292 GLU B O 1
ATOM 5986 N N . GLU B 1 293 ? 49.915 -0.774 83.456 1.00 14.48 293 GLU B N 1
ATOM 5987 C CA . GLU B 1 293 ? 49.480 -0.545 82.088 1.00 14.84 293 GLU B CA 1
ATOM 5988 C C . GLU B 1 293 ? 49.423 -1.831 81.269 1.00 14.91 293 GLU B C 1
ATOM 5989 O O . GLU B 1 293 ? 48.442 -2.108 80.600 1.00 14.95 293 GLU B O 1
ATOM 5995 N N . ALA B 1 294 ? 50.481 -2.629 81.338 1.00 14.55 294 ALA B N 1
ATOM 5996 C CA . ALA B 1 294 ? 50.520 -3.882 80.585 1.00 14.39 294 ALA B CA 1
ATOM 5997 C C . ALA B 1 294 ? 49.327 -4.772 80.929 1.00 15.18 294 ALA B C 1
ATOM 5998 O O . ALA B 1 294 ? 48.685 -5.354 80.055 1.00 15.80 294 ALA B O 1
ATOM 6000 N N . ALA B 1 295 ? 49.008 -4.869 82.216 1.00 15.80 295 ALA B N 1
ATOM 6001 C CA . ALA B 1 295 ? 47.886 -5.712 82.640 1.00 16.93 295 ALA B CA 1
ATOM 6002 C C . ALA B 1 295 ? 46.539 -5.147 82.168 1.00 16.98 295 ALA B C 1
ATOM 6003 O O . ALA B 1 295 ? 45.652 -5.912 81.792 1.00 18.71 295 ALA B O 1
ATOM 6005 N N . ARG B 1 296 ? 46.366 -3.830 82.160 1.00 17.35 296 ARG B N 1
ATOM 6006 C CA . ARG B 1 296 ? 45.125 -3.165 81.666 1.00 18.55 296 ARG B CA 1
ATOM 6007 C C . ARG B 1 296 ? 44.901 -3.374 80.194 1.00 18.42 296 ARG B C 1
ATOM 6008 O O . ARG B 1 296 ? 43.777 -3.504 79.721 1.00 19.60 296 ARG B O 1
ATOM 6016 N N . VAL B 1 297 ? 45.997 -3.345 79.438 1.00 17.12 297 VAL B N 1
ATOM 6017 C CA . VAL B 1 297 ? 45.915 -3.319 77.987 1.00 17.04 297 VAL B CA 1
ATOM 6018 C C . VAL B 1 297 ? 45.970 -4.704 77.355 1.00 16.74 297 VAL B C 1
ATOM 6019 O O . VAL B 1 297 ? 45.222 -4.993 76.424 1.00 18.13 297 VAL B O 1
ATOM 6023 N N . LEU B 1 298 ? 46.883 -5.553 77.835 1.00 16.21 298 LEU B N 1
ATOM 6024 C CA . LEU B 1 298 ? 47.143 -6.836 77.188 1.00 16.76 298 LEU B CA 1
ATOM 6025 C C . LEU B 1 298 ? 46.223 -7.886 77.815 1.00 18.01 298 LEU B C 1
ATOM 6026 O O . LEU B 1 298 ? 46.642 -8.762 78.562 1.00 18.56 298 LEU B O 1
ATOM 6031 N N . VAL B 1 299 ? 44.953 -7.753 77.483 1.00 19.45 299 VAL B N 1
ATOM 6032 C CA . VAL B 1 299 ? 43.868 -8.527 78.129 1.00 21.31 299 VAL B CA 1
ATOM 6033 C C . VAL B 1 299 ? 43.591 -9.865 77.466 1.00 22.85 299 VAL B C 1
ATOM 6034 O O . VAL B 1 299 ? 42.744 -10.629 77.960 1.00 24.45 299 VAL B O 1
ATOM 6038 N N . ASP B 1 300 ? 44.240 -10.148 76.343 1.00 22.69 300 ASP B N 1
ATOM 6039 C CA . ASP B 1 300 ? 44.049 -11.406 75.641 1.00 24.27 300 ASP B CA 1
ATOM 6040 C C . ASP B 1 300 ? 45.274 -12.257 75.814 1.00 24.19 300 ASP B C 1
ATOM 6041 O O . ASP B 1 300 ? 46.355 -11.769 76.141 1.00 25.60 300 ASP B O 1
ATOM 6046 N N . PRO B 1 301 ? 45.114 -13.569 75.644 1.00 25.43 301 PRO B N 1
ATOM 6047 C CA . PRO B 1 301 ? 46.258 -14.413 75.842 1.00 24.87 301 PRO B CA 1
ATOM 6048 C C . PRO B 1 301 ? 47.432 -14.199 74.878 1.00 24.45 301 PRO B C 1
ATOM 6049 O O . PRO B 1 301 ? 48.551 -14.569 75.186 1.00 24.46 301 PRO B O 1
ATOM 6053 N N . VAL B 1 302 ? 47.155 -13.634 73.710 1.00 24.35 302 VAL B N 1
ATOM 6054 C CA . VAL B 1 302 ? 48.178 -13.280 72.745 1.00 25.25 302 VAL B CA 1
ATOM 6055 C C . VAL B 1 302 ? 47.934 -11.797 72.406 1.00 23.57 302 VAL B C 1
ATOM 6056 O O . VAL B 1 302 ? 46.799 -11.405 72.106 1.00 23.75 302 VAL B O 1
ATOM 6060 N N . PRO B 1 303 ? 48.971 -10.948 72.500 1.00 20.86 303 PRO B N 1
ATOM 6061 C CA . PRO B 1 303 ? 48.735 -9.545 72.164 1.00 19.34 303 PRO B CA 1
ATOM 6062 C C . PRO B 1 303 ? 48.463 -9.289 70.700 1.00 17.90 303 PRO B C 1
ATOM 6063 O O . PRO B 1 303 ? 49.055 -9.947 69.845 1.00 18.18 303 PRO B O 1
ATOM 6067 N N . SER B 1 304 ? 47.548 -8.363 70.442 1.00 17.65 304 SER B N 1
ATOM 6068 C CA . SER B 1 304 ? 47.243 -7.916 69.098 1.00 17.77 304 SER B CA 1
ATOM 6069 C C . SER B 1 304 ? 48.039 -6.659 68.768 1.00 17.56 304 SER B C 1
ATOM 6070 O O . SER B 1 304 ? 48.535 -5.963 69.654 1.00 17.03 304 SER B O 1
ATOM 6073 N N . TYR B 1 305 ? 48.116 -6.359 67.479 1.00 18.00 305 TYR B N 1
ATOM 6074 C CA . TYR B 1 305 ? 48.762 -5.134 67.004 1.00 18.29 305 TYR B CA 1
ATOM 6075 C C . TYR B 1 305 ? 48.152 -3.920 67.691 1.00 18.56 305 TYR B C 1
ATOM 6076 O O . TYR B 1 305 ? 48.843 -3.049 68.192 1.00 18.25 305 TYR B O 1
ATOM 6085 N N . LYS B 1 306 ? 46.829 -3.838 67.691 1.00 18.66 306 LYS B N 1
ATOM 6086 C CA . LYS B 1 306 ? 46.146 -2.672 68.260 1.00 21.63 306 LYS B CA 1
ATOM 6087 C C . LYS B 1 306 ? 46.451 -2.475 69.740 1.00 19.85 306 LYS B C 1
ATOM 6088 O O . LYS B 1 306 ? 46.577 -1.348 70.225 1.00 20.71 306 LYS B O 1
ATOM 6094 N N . GLN B 1 307 ? 46.563 -3.571 70.476 1.00 19.39 307 GLN B N 1
ATOM 6095 C CA . GLN B 1 307 ? 46.921 -3.476 71.893 1.00 18.93 307 GLN B CA 1
ATOM 6096 C C . GLN B 1 307 ? 48.322 -2.895 72.131 1.00 18.53 307 GLN B C 1
ATOM 6097 O O . GLN B 1 307 ? 48.540 -2.068 73.025 1.00 17.90 307 GLN B O 1
ATOM 6103 N N . VAL B 1 308 ? 49.289 -3.324 71.335 1.00 18.40 308 VAL B N 1
ATOM 6104 C CA . VAL B 1 308 ? 50.633 -2.802 71.487 1.00 18.36 308 VAL B CA 1
ATOM 6105 C C . VAL B 1 308 ? 50.638 -1.274 71.335 1.00 18.45 308 VAL B C 1
ATOM 6106 O O . VAL B 1 308 ? 51.323 -0.557 72.090 1.00 16.74 308 VAL B O 1
ATOM 6110 N N . LYS B 1 309 ? 49.783 -0.774 70.449 1.00 19.60 309 LYS B N 1
ATOM 6111 C CA . LYS B 1 309 ? 49.681 0.663 70.216 1.00 20.81 309 LYS B CA 1
ATOM 6112 C C . LYS B 1 309 ? 49.162 1.439 71.448 1.00 20.35 309 LYS B C 1
ATOM 6113 O O . LYS B 1 309 ? 49.434 2.629 71.628 1.00 21.59 309 LYS B O 1
ATOM 6119 N N . GLN B 1 310 ? 48.419 0.763 72.293 1.00 17.91 310 GLN B N 1
ATOM 6120 C CA . GLN B 1 310 ? 47.864 1.347 73.484 1.00 18.31 310 GLN B CA 1
ATOM 6121 C C . GLN B 1 310 ? 48.830 1.375 74.666 1.00 16.44 310 GLN B C 1
ATOM 6122 O O . GLN B 1 310 ? 48.479 1.911 75.718 1.00 16.50 310 GLN B O 1
ATOM 6128 N N . LEU B 1 311 ? 50.030 0.792 74.541 1.00 15.23 311 LEU B N 1
ATOM 6129 C CA . LEU B 1 311 ? 50.984 0.757 75.641 1.00 15.06 311 LEU B CA 1
ATOM 6130 C C . LEU B 1 311 ? 51.788 2.066 75.698 1.00 14.97 311 LEU B C 1
ATOM 6131 O O . LEU B 1 311 ? 52.994 2.118 75.451 1.00 15.24 311 LEU B O 1
ATOM 6136 N N . LYS B 1 312 ? 51.096 3.141 76.038 1.00 15.71 312 LYS B N 1
ATOM 6137 C CA . LYS B 1 312 ? 51.676 4.486 76.004 1.00 16.60 312 LYS B CA 1
ATOM 6138 C C . LYS B 1 312 ? 52.812 4.653 77.011 1.00 15.25 312 LYS B C 1
ATOM 6139 O O . LYS B 1 312 ? 53.890 5.164 76.660 1.00 14.96 312 LYS B O 1
ATOM 6145 N N . TYR B 1 313 ? 52.601 4.236 78.246 1.00 14.88 313 TYR B N 1
ATOM 6146 C CA . TYR B 1 313 ? 53.617 4.367 79.263 1.00 15.17 313 TYR B CA 1
ATOM 6147 C C . TYR B 1 313 ? 54.843 3.475 78.985 1.00 14.40 313 TYR B C 1
ATOM 6148 O O . TYR B 1 313 ? 55.970 3.905 79.194 1.00 14.38 313 TYR B O 1
ATOM 6157 N N . VAL B 1 314 ? 54.610 2.264 78.507 1.00 13.84 314 VAL B N 1
ATOM 6158 C CA . VAL B 1 314 ? 55.708 1.425 78.070 1.00 13.88 314 VAL B CA 1
ATOM 6159 C C . VAL B 1 314 ? 56.542 2.156 76.994 1.00 13.69 314 VAL B C 1
ATOM 6160 O O . VAL B 1 314 ? 57.770 2.116 77.028 1.00 13.51 314 VAL B O 1
ATOM 6164 N N . GLY B 1 315 ? 55.872 2.814 76.068 1.00 13.81 315 GLY B N 1
ATOM 6165 C CA . GLY B 1 315 ? 56.589 3.614 75.059 1.00 14.23 315 GLY B CA 1
ATOM 6166 C C . GLY B 1 315 ? 57.413 4.730 75.654 1.00 14.01 315 GLY B C 1
ATOM 6167 O O . GLY B 1 315 ? 58.515 5.009 75.190 1.00 13.95 315 GLY B O 1
ATOM 6168 N N . MET B 1 316 ? 56.900 5.375 76.693 1.00 14.34 316 MET B N 1
ATOM 6169 C CA . MET B 1 316 ? 57.653 6.409 77.417 1.00 14.86 316 MET B CA 1
ATOM 6170 C C . MET B 1 316 ? 58.879 5.846 78.129 1.00 14.24 316 MET B C 1
ATOM 6171 O O . MET B 1 316 ? 59.940 6.464 78.146 1.00 14.43 316 MET B O 1
ATOM 6180 N N . VAL B 1 317 ? 58.729 4.681 78.737 1.00 14.00 317 VAL B N 1
ATOM 6181 C CA . VAL B 1 317 ? 59.838 3.980 79.343 1.00 13.55 317 VAL B CA 1
ATOM 6182 C C . VAL B 1 317 ? 60.959 3.729 78.312 1.00 14.06 317 VAL B C 1
ATOM 6183 O O . VAL B 1 317 ? 62.133 3.953 78.595 1.00 13.25 317 VAL B O 1
ATOM 6187 N N . LEU B 1 318 ? 60.572 3.237 77.138 1.00 12.80 318 LEU B N 1
ATOM 6188 C CA . LEU B 1 318 ? 61.549 2.937 76.090 1.00 12.88 318 LEU B CA 1
ATOM 6189 C C . LEU B 1 318 ? 62.244 4.210 75.604 1.00 13.33 318 LEU B C 1
ATOM 6190 O O . LEU B 1 318 ? 63.447 4.223 75.412 1.00 13.11 318 LEU B O 1
ATOM 6195 N N . ASN B 1 319 ? 61.490 5.284 75.409 1.00 13.15 319 ASN B N 1
ATOM 6196 C CA . ASN B 1 319 ? 62.111 6.556 75.018 1.00 14.00 319 ASN B CA 1
ATOM 6197 C C . ASN B 1 319 ? 63.060 7.083 76.074 1.00 14.09 319 ASN B C 1
ATOM 6198 O O . ASN B 1 319 ? 64.127 7.617 75.740 1.00 14.15 319 ASN B O 1
ATOM 6203 N N . GLU B 1 320 ? 62.707 6.940 77.354 1.00 14.52 320 GLU B N 1
ATOM 6204 C CA . GLU B 1 320 ? 63.591 7.405 78.398 1.00 14.48 320 GLU B CA 1
ATOM 6205 C C . GLU B 1 320 ? 64.853 6.551 78.519 1.00 14.87 320 GLU B C 1
ATOM 6206 O O . GLU B 1 320 ? 65.952 7.072 78.803 1.00 16.57 320 GLU B O 1
ATOM 6217 N N . ALA B 1 321 ? 64.763 5.255 78.236 1.00 14.07 321 ALA B N 1
ATOM 6218 C CA . ALA B 1 321 ? 65.964 4.423 78.156 1.00 14.38 321 ALA B CA 1
ATOM 6219 C C . ALA B 1 321 ? 66.846 4.828 76.977 1.00 14.01 321 ALA B C 1
ATOM 6220 O O . ALA B 1 321 ? 68.060 4.854 77.081 1.00 14.46 321 ALA B O 1
ATOM 6222 N N . LEU B 1 322 ? 66.239 5.162 75.841 1.00 13.94 322 LEU B N 1
ATOM 6223 C CA . LEU B 1 322 ? 66.973 5.682 74.683 1.00 13.38 322 LEU B CA 1
ATOM 6224 C C . LEU B 1 322 ? 67.557 7.061 74.953 1.00 14.07 322 LEU B C 1
ATOM 6225 O O . LEU B 1 322 ? 68.575 7.409 74.359 1.00 14.21 322 LEU B O 1
ATOM 6230 N N . ARG B 1 323 ? 66.916 7.850 75.807 1.00 13.70 323 ARG B N 1
ATOM 6231 C CA . ARG B 1 323 ? 67.506 9.126 76.162 1.00 14.29 323 ARG B CA 1
ATOM 6232 C C . ARG B 1 323 ? 68.838 8.903 76.877 1.00 14.31 323 ARG B C 1
ATOM 6233 O O . ARG B 1 323 ? 69.892 9.416 76.467 1.00 14.28 323 ARG B O 1
ATOM 6241 N N . LEU B 1 324 ? 68.831 8.124 77.945 1.00 14.58 324 LEU B N 1
ATOM 6242 C CA . LEU B 1 324 ? 70.047 7.927 78.734 1.00 14.73 324 LEU B CA 1
ATOM 6243 C C . LEU B 1 324 ? 71.108 7.106 78.021 1.00 14.62 324 LEU B C 1
ATOM 6244 O O . LEU B 1 324 ? 72.284 7.448 78.059 1.00 15.21 324 LEU B O 1
ATOM 6249 N N . TRP B 1 325 ? 70.691 6.021 77.379 1.00 14.55 325 TRP B N 1
ATOM 6250 C CA . TRP B 1 325 ? 71.640 5.128 76.724 1.00 14.51 325 TRP B CA 1
ATOM 6251 C C . TRP B 1 325 ? 71.199 4.790 75.316 1.00 14.30 325 TRP B C 1
ATOM 6252 O O . TRP B 1 325 ? 70.806 3.666 75.014 1.00 14.64 325 TRP B O 1
ATOM 6263 N N . PRO B 1 326 ? 71.309 5.760 74.408 1.00 13.68 326 PRO B N 1
ATOM 6264 C CA . PRO B 1 326 ? 70.992 5.472 73.015 1.00 13.71 326 PRO B CA 1
ATOM 6265 C C . PRO B 1 326 ? 71.949 4.410 72.477 1.00 12.98 326 PRO B C 1
ATOM 6266 O O . PRO B 1 326 ? 73.158 4.558 72.556 1.00 14.24 326 PRO B O 1
ATOM 6270 N N . THR B 1 327 ? 71.407 3.321 71.944 1.00 13.18 327 THR B N 1
ATOM 6271 C CA . THR B 1 327 ? 72.224 2.132 71.758 1.00 13.46 327 THR B CA 1
ATOM 6272 C C . THR B 1 327 ? 73.081 2.175 70.512 1.00 13.44 327 THR B C 1
ATOM 6273 O O . THR B 1 327 ? 74.020 1.395 70.418 1.00 14.95 327 THR B O 1
ATOM 6277 N N . ALA B 1 328 ? 72.778 3.087 69.593 1.00 13.04 328 ALA B N 1
ATOM 6278 C CA . ALA B 1 328 ? 73.679 3.459 68.506 1.00 14.05 328 ALA B CA 1
ATOM 6279 C C . ALA B 1 328 ? 74.123 4.889 68.783 1.00 14.75 328 ALA B C 1
ATOM 6280 O O . ALA B 1 328 ? 73.482 5.845 68.367 1.00 17.05 328 ALA B O 1
ATOM 6282 N N . PRO B 1 329 ? 75.181 5.058 69.570 1.00 14.32 329 PRO B N 1
ATOM 6283 C CA . PRO B 1 329 ? 75.356 6.346 70.260 1.00 14.85 329 PRO B CA 1
ATOM 6284 C C . PRO B 1 329 ? 75.979 7.478 69.493 1.00 14.29 329 PRO B C 1
ATOM 6285 O O . PRO B 1 329 ? 76.079 8.559 70.039 1.00 15.10 329 PRO B O 1
ATOM 6289 N N . ALA B 1 330 ? 76.411 7.260 68.264 1.00 13.76 330 ALA B N 1
ATOM 6290 C CA . ALA B 1 330 ? 77.011 8.326 67.497 1.00 14.89 330 ALA B CA 1
ATOM 6291 C C . ALA B 1 330 ? 76.696 8.176 66.025 1.00 15.76 330 ALA B C 1
ATOM 6292 O O . ALA B 1 330 ? 76.557 7.070 65.506 1.00 18.02 330 ALA B O 1
ATOM 6294 N N . PHE B 1 331 ? 76.581 9.289 65.322 1.00 14.29 331 PHE B N 1
ATOM 6295 C CA . PHE B 1 331 ? 76.515 9.283 63.867 1.00 14.44 331 PHE B CA 1
ATOM 6296 C C . PHE B 1 331 ? 77.353 10.413 63.320 1.00 14.09 331 PHE B C 1
ATOM 6297 O O . PHE B 1 331 ? 77.645 11.392 64.003 1.00 14.69 331 PHE B O 1
ATOM 6305 N N . SER B 1 332 ? 77.788 10.243 62.080 1.00 13.65 332 SER B N 1
ATOM 6306 C CA . SER B 1 332 ? 78.764 11.096 61.434 1.00 13.78 332 SER B CA 1
ATOM 6307 C C . SER B 1 332 ? 78.138 11.880 60.301 1.00 13.37 332 SER B C 1
ATOM 6308 O O . SER B 1 332 ? 77.326 11.369 59.545 1.00 13.39 332 SER B O 1
ATOM 6311 N N . LEU B 1 333 ? 78.613 13.120 60.154 1.00 13.42 333 LEU B N 1
ATOM 6312 C CA . LEU B 1 333 ? 78.134 14.038 59.146 1.00 13.62 333 LEU B CA 1
ATOM 6313 C C . LEU B 1 333 ? 79.316 14.695 58.458 1.00 13.75 333 LEU B C 1
ATOM 6314 O O . LEU B 1 333 ? 80.404 14.764 59.037 1.00 14.41 333 LEU B O 1
ATOM 6319 N N . TYR B 1 334 ? 79.111 15.187 57.234 1.00 13.07 334 TYR B N 1
ATOM 6320 C CA . TYR B 1 334 ? 80.138 16.052 56.603 1.00 13.42 334 TYR B CA 1
ATOM 6321 C C . TYR B 1 334 ? 79.498 17.325 56.100 1.00 13.37 334 TYR B C 1
ATOM 6322 O O . TYR B 1 334 ? 78.319 17.391 55.758 1.00 14.09 334 TYR B O 1
ATOM 6331 N N . ALA B 1 335 ? 80.316 18.383 56.098 1.00 13.89 335 ALA B N 1
ATOM 6332 C CA . ALA B 1 335 ? 79.917 19.675 55.582 1.00 13.75 335 ALA B CA 1
ATOM 6333 C C . ALA B 1 335 ? 79.847 19.650 54.068 1.00 14.30 335 ALA B C 1
ATOM 6334 O O . ALA B 1 335 ? 80.829 19.350 53.371 1.00 15.17 335 ALA B O 1
ATOM 6336 N N . LYS B 1 336 ? 78.672 19.982 53.535 1.00 15.22 336 LYS B N 1
ATOM 6337 C CA . LYS B 1 336 ? 78.478 19.985 52.096 1.00 16.25 336 LYS B CA 1
ATOM 6338 C C . LYS B 1 336 ? 79.280 21.106 51.404 1.00 16.34 336 LYS B C 1
ATOM 6339 O O . LYS B 1 336 ? 79.730 20.930 50.280 1.00 18.26 336 LYS B O 1
ATOM 6345 N N . GLU B 1 337 ? 79.421 22.229 52.099 1.00 16.31 337 GLU B N 1
ATOM 6346 C CA . GLU B 1 337 ? 80.171 23.404 51.633 1.00 16.70 337 GLU B CA 1
ATOM 6347 C C . GLU B 1 337 ? 80.797 24.043 52.854 1.00 16.82 337 GLU B C 1
ATOM 6348 O O . GLU B 1 337 ? 80.443 23.741 53.998 1.00 17.77 337 GLU B O 1
ATOM 6354 N N . ASP B 1 338 ? 81.765 24.936 52.632 1.00 17.37 338 ASP B N 1
ATOM 6355 C CA . ASP B 1 338 ? 82.300 25.750 53.708 1.00 18.73 338 ASP B CA 1
ATOM 6356 C C . ASP B 1 338 ? 81.130 26.405 54.442 1.00 18.85 338 ASP B C 1
ATOM 6357 O O . ASP B 1 338 ? 80.172 26.884 53.825 1.00 19.98 338 ASP B O 1
ATOM 6362 N N . THR B 1 339 ? 81.216 26.441 55.763 1.00 19.27 339 THR B N 1
ATOM 6363 C CA . THR B 1 339 ? 80.136 26.976 56.582 1.00 20.36 339 THR B CA 1
ATOM 6364 C C . THR B 1 339 ? 80.654 27.223 57.989 1.00 20.47 339 THR B C 1
ATOM 6365 O O . THR B 1 339 ? 81.650 26.626 58.396 1.00 22.73 339 THR B O 1
ATOM 6369 N N . VAL B 1 340 ? 79.970 28.077 58.738 1.00 20.71 340 VAL B N 1
ATOM 6370 C CA . VAL B 1 340 ? 80.372 28.403 60.103 1.00 19.99 340 VAL B CA 1
ATOM 6371 C C . VAL B 1 340 ? 79.340 27.800 61.036 1.00 19.05 340 VAL B C 1
ATOM 6372 O O . VAL B 1 340 ? 78.149 28.119 60.961 1.00 19.96 340 VAL B O 1
ATOM 6376 N N . LEU B 1 341 ? 79.797 26.915 61.889 1.00 19.53 341 LEU B N 1
ATOM 6377 C CA . LEU B 1 341 ? 78.937 26.216 62.818 1.00 20.38 341 LEU B CA 1
ATOM 6378 C C . LEU B 1 341 ? 78.764 27.058 64.078 1.00 20.94 341 LEU B C 1
ATOM 6379 O O . LEU B 1 341 ? 79.740 27.489 64.700 1.00 21.05 341 LEU B O 1
ATOM 6384 N N . GLY B 1 342 ? 77.520 27.335 64.432 1.00 21.83 342 GLY B N 1
ATOM 6385 C CA . GLY B 1 342 ? 77.200 28.044 65.665 1.00 23.52 342 GLY B CA 1
ATOM 6386 C C . GLY B 1 342 ? 77.710 29.477 65.747 1.00 24.55 342 GLY B C 1
ATOM 6387 O O . GLY B 1 342 ? 77.865 30.013 66.837 1.00 25.85 342 GLY B O 1
ATOM 6388 N N . GLY B 1 343 ? 78.004 30.078 64.601 1.00 25.13 343 GLY B N 1
ATOM 6389 C CA . GLY B 1 343 ? 78.575 31.427 64.541 1.00 26.24 343 GLY B CA 1
ATOM 6390 C C . GLY B 1 343 ? 80.026 31.534 64.988 1.00 26.59 343 GLY B C 1
ATOM 6391 O O . GLY B 1 343 ? 80.608 32.640 64.975 1.00 28.05 343 GLY B O 1
ATOM 6392 N N . GLU B 1 344 ? 80.639 30.406 65.356 1.00 26.35 344 GLU B N 1
ATOM 6393 C CA . GLU B 1 344 ? 81.914 30.378 66.084 1.00 27.18 344 GLU B CA 1
ATOM 6394 C C . GLU B 1 344 ? 82.984 29.452 65.486 1.00 25.40 344 GLU B C 1
ATOM 6395 O O . GLU B 1 344 ? 84.174 29.679 65.703 1.00 25.06 344 GLU B O 1
ATOM 6401 N N . TYR B 1 345 ? 82.571 28.407 64.757 1.00 23.32 345 TYR B N 1
ATOM 6402 C CA . TYR B 1 345 ? 83.503 27.354 64.348 1.00 22.82 345 TYR B CA 1
ATOM 6403 C C . TYR B 1 345 ? 83.494 27.182 62.846 1.00 22.24 345 TYR B C 1
ATOM 6404 O O . TYR B 1 345 ? 82.588 26.544 62.302 1.00 21.16 345 TYR B O 1
ATOM 6413 N N . PRO B 1 346 ? 84.466 27.776 62.137 1.00 21.67 346 PRO B N 1
ATOM 6414 C CA . PRO B 1 346 ? 84.493 27.626 60.703 1.00 21.81 346 PRO B CA 1
ATOM 6415 C C . PRO B 1 346 ? 84.816 26.194 60.287 1.00 20.85 346 PRO B C 1
ATOM 6416 O O . PRO B 1 346 ? 85.709 25.545 60.854 1.00 20.89 346 PRO B O 1
ATOM 6420 N N . LEU B 1 347 ? 84.078 25.719 59.290 1.00 19.03 347 LEU B N 1
ATOM 6421 C CA . LEU B 1 347 ? 84.279 24.387 58.722 1.00 18.19 347 LEU B CA 1
ATOM 6422 C C . LEU B 1 347 ? 84.507 24.513 57.241 1.00 17.74 347 LEU B C 1
ATOM 6423 O O . LEU B 1 347 ? 83.930 25.358 56.572 1.00 18.96 347 LEU B O 1
ATOM 6428 N N . GLU B 1 348 ? 85.367 23.650 56.734 1.00 17.89 348 GLU B N 1
ATOM 6429 C CA . GLU B 1 348 ? 85.602 23.530 55.313 1.00 17.93 348 GLU B CA 1
ATOM 6430 C C . GLU B 1 348 ? 84.742 22.421 54.706 1.00 17.02 348 GLU B C 1
ATOM 6431 O O . GLU B 1 348 ? 84.439 21.434 55.374 1.00 16.66 348 GLU B O 1
ATOM 6437 N N . LYS B 1 349 ? 84.408 22.565 53.441 1.00 16.45 349 LYS B N 1
ATOM 6438 C CA . LYS B 1 349 ? 83.715 21.524 52.686 1.00 17.09 349 LYS B CA 1
ATOM 6439 C C . LYS B 1 349 ? 84.409 20.196 52.948 1.00 16.07 349 LYS B C 1
ATOM 6440 O O . LYS B 1 349 ? 85.634 20.072 52.827 1.00 16.19 349 LYS B O 1
ATOM 6446 N N . GLY B 1 350 ? 83.626 19.199 53.318 1.00 15.73 350 GLY B N 1
ATOM 6447 C CA . GLY B 1 350 ? 84.110 17.856 53.559 1.00 15.04 350 GLY B CA 1
ATOM 6448 C C . GLY B 1 350 ? 84.458 17.583 55.000 1.00 15.45 350 GLY B C 1
ATOM 6449 O O . GLY B 1 350 ? 84.670 16.422 55.364 1.00 17.03 350 GLY B O 1
ATOM 6450 N N . ASP B 1 351 ? 84.522 18.601 55.844 1.00 14.87 351 ASP B N 1
ATOM 6451 C CA . ASP B 1 351 ? 84.882 18.375 57.251 1.00 15.93 351 ASP B CA 1
ATOM 6452 C C . ASP B 1 351 ? 83.848 17.485 57.938 1.00 15.08 351 ASP B C 1
ATOM 6453 O O . ASP B 1 351 ? 82.645 17.649 57.747 1.00 16.25 351 ASP B O 1
ATOM 6458 N N . GLU B 1 352 ? 84.332 16.619 58.809 1.00 15.24 352 GLU B N 1
ATOM 6459 C CA . GLU B 1 352 ? 83.500 15.660 59.537 1.00 15.88 352 GLU B CA 1
ATOM 6460 C C . GLU B 1 352 ? 83.104 16.136 60.929 1.00 15.70 352 GLU B C 1
ATOM 6461 O O . GLU B 1 352 ? 83.920 16.724 61.644 1.00 17.93 352 GLU B O 1
ATOM 6467 N N . LEU B 1 353 ? 81.840 15.860 61.261 1.00 14.66 353 LEU B N 1
ATOM 6468 C CA . LEU B 1 353 ? 81.279 16.058 62.581 1.00 15.05 353 LEU B CA 1
ATOM 6469 C C . LEU B 1 353 ? 80.806 14.706 63.087 1.00 14.44 353 LEU B C 1
ATOM 6470 O O . LEU B 1 353 ? 80.378 13.856 62.295 1.00 16.85 353 LEU B O 1
ATOM 6475 N N . MET B 1 354 ? 80.918 14.478 64.385 1.00 14.31 354 MET B N 1
ATOM 6476 C CA . MET B 1 354 ? 80.287 13.326 65.041 1.00 14.38 354 MET B CA 1
ATOM 6477 C C . MET B 1 354 ? 79.314 13.855 66.065 1.00 13.83 354 MET B C 1
ATOM 6478 O O . MET B 1 354 ? 79.672 14.682 66.906 1.00 15.82 354 MET B O 1
ATOM 6487 N N . VAL B 1 355 ? 78.098 13.342 66.030 1.00 13.83 355 VAL B N 1
ATOM 6488 C CA . VAL B 1 355 ? 77.063 13.665 67.015 1.00 13.35 355 VAL B CA 1
ATOM 6489 C C . VAL B 1 355 ? 77.146 12.648 68.124 1.00 13.61 355 VAL B C 1
ATOM 6490 O O . VAL B 1 355 ? 76.972 11.462 67.887 1.00 14.11 355 VAL B O 1
ATOM 6494 N N . LEU B 1 356 ? 77.437 13.108 69.336 1.00 13.36 356 LEU B N 1
ATOM 6495 C CA . LEU B 1 356 ? 77.571 12.233 70.491 1.00 14.29 356 LEU B CA 1
ATOM 6496 C C . LEU B 1 356 ? 76.233 12.208 71.219 1.00 14.61 356 LEU B C 1
ATOM 6497 O O . LEU B 1 356 ? 75.942 13.046 72.072 1.00 15.54 356 LEU B O 1
ATOM 6506 N N . ILE B 1 357 ? 75.383 11.268 70.829 1.00 14.42 357 ILE B N 1
ATOM 6507 C CA . ILE B 1 357 ? 73.998 11.287 71.243 1.00 14.17 357 ILE B CA 1
ATOM 6508 C C . ILE B 1 357 ? 73.818 11.199 72.779 1.00 13.84 357 ILE B C 1
ATOM 6509 O O . ILE B 1 357 ? 72.970 11.911 73.318 1.00 14.50 357 ILE B O 1
ATOM 6514 N N . PRO B 1 358 ? 74.593 10.377 73.505 1.00 14.42 358 PRO B N 1
ATOM 6515 C CA . PRO B 1 358 ? 74.354 10.355 74.967 1.00 15.16 358 PRO B CA 1
ATOM 6516 C C . PRO B 1 358 ? 74.576 11.733 75.603 1.00 16.13 358 PRO B C 1
ATOM 6517 O O . PRO B 1 358 ? 73.931 12.079 76.596 1.00 16.42 358 PRO B O 1
ATOM 6521 N N . GLN B 1 359 ? 75.503 12.514 75.057 1.00 16.13 359 GLN B N 1
ATOM 6522 C CA . GLN B 1 359 ? 75.749 13.866 75.570 1.00 16.97 359 GLN B CA 1
ATOM 6523 C C . GLN B 1 359 ? 74.678 14.842 75.176 1.00 16.79 359 GLN B C 1
ATOM 6524 O O . GLN B 1 359 ? 74.202 15.618 76.010 1.00 17.47 359 GLN B O 1
ATOM 6530 N N . LEU B 1 360 ? 74.219 14.779 73.931 1.00 16.41 360 LEU B N 1
ATOM 6531 C CA . LEU B 1 360 ? 73.055 15.552 73.515 1.00 15.68 360 LEU B CA 1
ATOM 6532 C C . LEU B 1 360 ? 71.900 15.370 74.509 1.00 15.94 360 LEU B C 1
ATOM 6533 O O . LEU B 1 360 ? 71.239 16.325 74.919 1.00 16.55 360 LEU B O 1
ATOM 6538 N N . HIS B 1 361 ? 71.643 14.118 74.853 1.00 14.72 361 HIS B N 1
ATOM 6539 C CA . HIS B 1 361 ? 70.524 13.730 75.696 1.00 15.27 361 HIS B CA 1
ATOM 6540 C C . HIS B 1 361 ? 70.712 14.075 77.162 1.00 15.49 361 HIS B C 1
ATOM 6541 O O . HIS B 1 361 ? 69.805 13.853 77.958 1.00 16.66 361 HIS B O 1
ATOM 6548 N N . ARG B 1 362 ? 71.857 14.672 77.497 1.00 15.86 362 ARG B N 1
ATOM 6549 C CA . ARG B 1 362 ? 72.171 15.150 78.847 1.00 16.19 362 ARG B CA 1
ATOM 6550 C C . ARG B 1 362 ? 72.336 16.670 78.857 1.00 16.69 362 ARG B C 1
ATOM 6551 O O . ARG B 1 362 ? 72.802 17.215 79.863 1.00 18.14 362 ARG B O 1
ATOM 6559 N N . ASP B 1 363 ? 71.897 17.350 77.803 1.00 16.73 363 ASP B N 1
ATOM 6560 C CA . ASP B 1 363 ? 72.056 18.801 77.716 1.00 18.20 363 ASP B CA 1
ATOM 6561 C C . ASP B 1 363 ? 71.055 19.431 78.672 1.00 18.64 363 ASP B C 1
ATOM 6562 O O . ASP B 1 363 ? 69.844 19.407 78.438 1.00 18.95 363 ASP B O 1
ATOM 6567 N N . LYS B 1 364 ? 71.572 20.004 79.761 1.00 19.92 364 LYS B N 1
ATOM 6568 C CA . LYS B 1 364 ? 70.714 20.521 80.837 1.00 22.05 364 LYS B CA 1
ATOM 6569 C C . LYS B 1 364 ? 69.876 21.719 80.386 1.00 22.00 364 LYS B C 1
ATOM 6570 O O . LYS B 1 364 ? 68.807 21.993 80.958 1.00 22.33 364 LYS B O 1
ATOM 6576 N N . THR B 1 365 ? 70.317 22.414 79.344 1.00 21.37 365 THR B N 1
ATOM 6577 C CA . THR B 1 365 ? 69.530 23.535 78.836 1.00 22.77 365 THR B CA 1
ATOM 6578 C C . THR B 1 365 ? 68.229 23.099 78.203 1.00 22.69 365 THR B C 1
ATOM 6579 O O . THR B 1 365 ? 67.300 23.889 78.065 1.00 24.01 365 THR B O 1
ATOM 6583 N N . ILE B 1 366 ? 68.168 21.824 77.826 1.00 21.84 366 ILE B N 1
ATOM 6584 C CA . ILE B 1 366 ? 66.978 21.225 77.232 1.00 22.23 366 ILE B CA 1
ATOM 6585 C C . ILE B 1 366 ? 66.165 20.462 78.276 1.00 22.14 366 ILE B C 1
ATOM 6586 O O . ILE B 1 366 ? 64.951 20.631 78.391 1.00 24.25 366 ILE B O 1
ATOM 6591 N N . TRP B 1 367 ? 66.837 19.606 79.020 1.00 22.31 367 TRP B N 1
ATOM 6592 C CA . TRP B 1 367 ? 66.169 18.604 79.847 1.00 23.38 367 TRP B CA 1
ATOM 6593 C C . TRP B 1 367 ? 66.029 19.017 81.305 1.00 24.42 367 TRP B C 1
ATOM 6594 O O . TRP B 1 367 ? 65.234 18.411 82.045 1.00 26.57 367 TRP B O 1
ATOM 6605 N N . GLY B 1 368 ? 66.790 20.027 81.729 1.00 25.34 368 GLY B N 1
ATOM 6606 C CA . GLY B 1 368 ? 66.694 20.512 83.109 1.00 25.53 368 GLY B CA 1
ATOM 6607 C C . GLY B 1 368 ? 67.761 19.904 83.978 1.00 26.96 368 GLY B C 1
ATOM 6608 O O . GLY B 1 368 ? 68.688 19.252 83.462 1.00 29.73 368 GLY B O 1
ATOM 6609 N N . ASP B 1 370 ? 67.917 17.505 86.148 1.00 30.80 370 ASP B N 1
ATOM 6610 C CA . ASP B 1 370 ? 67.788 16.131 86.629 1.00 30.87 370 ASP B CA 1
ATOM 6611 C C . ASP B 1 370 ? 68.112 15.119 85.528 1.00 29.75 370 ASP B C 1
ATOM 6612 O O . ASP B 1 370 ? 67.480 14.063 85.452 1.00 29.79 370 ASP B O 1
ATOM 6617 N N . VAL B 1 371 ? 69.098 15.426 84.683 1.00 28.69 371 VAL B N 1
ATOM 6618 C CA . VAL B 1 371 ? 69.281 14.657 83.436 1.00 27.13 371 VAL B CA 1
ATOM 6619 C C . VAL B 1 371 ? 69.681 13.211 83.640 1.00 25.33 371 VAL B C 1
ATOM 6620 O O . VAL B 1 371 ? 69.422 12.391 82.769 1.00 22.76 371 VAL B O 1
ATOM 6624 N N . GLU B 1 372 ? 70.297 12.877 84.766 1.00 24.26 372 GLU B N 1
ATOM 6625 C CA . GLU B 1 372 ? 70.686 11.498 85.053 1.00 23.96 372 GLU B CA 1
ATOM 6626 C C . GLU B 1 372 ? 69.552 10.650 85.637 1.00 23.62 372 GLU B C 1
ATOM 6627 O O . GLU B 1 372 ? 69.677 9.424 85.737 1.00 24.57 372 GLU B O 1
ATOM 6633 N N . GLU B 1 373 ? 68.444 11.280 86.004 1.00 22.13 373 GLU B N 1
ATOM 6634 C CA . GLU B 1 373 ? 67.315 10.524 86.565 1.00 23.13 373 GLU B CA 1
ATOM 6635 C C . GLU B 1 373 ? 66.497 9.865 85.456 1.00 21.25 373 GLU B C 1
ATOM 6636 O O . GLU B 1 373 ? 66.306 10.439 84.385 1.00 20.71 373 GLU B O 1
ATOM 6642 N N . PHE B 1 374 ? 65.976 8.688 85.771 1.00 20.41 374 PHE B N 1
ATOM 6643 C CA . PHE B 1 374 ? 65.120 7.941 84.861 1.00 19.07 374 PHE B CA 1
ATOM 6644 C C . PHE B 1 374 ? 63.664 8.320 85.128 1.00 19.18 374 PHE B C 1
ATOM 6645 O O . PHE B 1 374 ? 63.057 7.845 86.130 1.00 20.64 374 PHE B O 1
ATOM 6653 N N . ARG B 1 375 ? 63.100 9.167 84.267 1.00 18.37 375 ARG B N 1
ATOM 6654 C CA . ARG B 1 375 ? 61.764 9.731 84.485 1.00 19.33 375 ARG B CA 1
ATOM 6655 C C . ARG B 1 375 ? 60.985 9.675 83.170 1.00 18.44 375 ARG B C 1
ATOM 6656 O O . ARG B 1 375 ? 61.004 10.619 82.377 1.00 19.03 375 ARG B O 1
ATOM 6664 N N . PRO B 1 376 ? 60.294 8.558 82.912 1.00 17.09 376 PRO B N 1
ATOM 6665 C CA . PRO B 1 376 ? 59.552 8.463 81.662 1.00 16.53 376 PRO B CA 1
ATOM 6666 C C . PRO B 1 376 ? 58.550 9.559 81.402 1.00 17.13 376 PRO B C 1
ATOM 6667 O O . PRO B 1 376 ? 58.255 9.866 80.264 1.00 17.25 376 PRO B O 1
ATOM 6671 N N . GLU B 1 377 ? 58.055 10.156 82.472 1.00 18.60 377 GLU B N 1
ATOM 6672 C CA . GLU B 1 377 ? 57.098 11.229 82.376 1.00 20.29 377 GLU B CA 1
ATOM 6673 C C . GLU B 1 377 ? 57.607 12.463 81.619 1.00 20.75 377 GLU B C 1
ATOM 6674 O O . GLU B 1 377 ? 56.794 13.278 81.161 1.00 22.00 377 GLU B O 1
ATOM 6680 N N . ARG B 1 378 ? 58.926 12.571 81.425 1.00 21.05 378 ARG B N 1
ATOM 6681 C CA . ARG B 1 378 ? 59.517 13.579 80.496 1.00 21.98 378 ARG B CA 1
ATOM 6682 C C . ARG B 1 378 ? 58.855 13.530 79.141 1.00 22.46 378 ARG B C 1
ATOM 6683 O O . ARG B 1 378 ? 58.841 14.535 78.424 1.00 24.64 378 ARG B O 1
ATOM 6691 N N . PHE B 1 379 ? 58.387 12.348 78.744 1.00 21.77 379 PHE B N 1
ATOM 6692 C CA . PHE B 1 379 ? 57.844 12.101 77.412 1.00 22.80 379 PHE B CA 1
ATOM 6693 C C . PHE B 1 379 ? 56.327 12.037 77.358 1.00 25.47 379 PHE B C 1
ATOM 6694 O O . PHE B 1 379 ? 55.767 11.566 76.355 1.00 27.08 379 PHE B O 1
ATOM 6702 N N . GLU B 1 380 ? 55.665 12.498 78.423 1.00 27.53 380 GLU B N 1
ATOM 6703 C CA . GLU B 1 380 ? 54.194 12.464 78.497 1.00 30.21 380 GLU B CA 1
ATOM 6704 C C . GLU B 1 380 ? 53.542 13.134 77.289 1.00 32.92 380 GLU B C 1
ATOM 6705 O O . GLU B 1 380 ? 52.540 12.638 76.751 1.00 33.33 380 GLU B O 1
ATOM 6707 N N . ASN B 1 381 ? 54.143 14.245 76.858 1.00 35.44 381 ASN B N 1
ATOM 6708 C CA . ASN B 1 381 ? 53.688 15.011 75.698 1.00 37.55 381 ASN B CA 1
ATOM 6709 C C . ASN B 1 381 ? 54.834 15.277 74.720 1.00 39.13 381 ASN B C 1
ATOM 6710 O O . ASN B 1 381 ? 55.661 16.157 74.965 1.00 39.21 381 ASN B O 1
ATOM 6712 N N . PRO B 1 382 ? 54.889 14.521 73.612 1.00 41.35 382 PRO B N 1
ATOM 6713 C CA . PRO B 1 382 ? 56.004 14.683 72.668 1.00 42.15 382 PRO B CA 1
ATOM 6714 C C . PRO B 1 382 ? 56.219 16.127 72.191 1.00 42.48 382 PRO B C 1
ATOM 6715 O O . PRO B 1 382 ? 57.358 16.512 71.924 1.00 42.48 382 PRO B O 1
ATOM 6719 N N . SER B 1 383 ? 55.141 16.912 72.115 1.00 42.55 383 SER B N 1
ATOM 6720 C CA . SER B 1 383 ? 55.180 18.258 71.523 1.00 42.28 383 SER B CA 1
ATOM 6721 C C . SER B 1 383 ? 56.140 19.236 72.203 1.00 41.61 383 SER B C 1
ATOM 6722 O O . SER B 1 383 ? 56.680 20.119 71.537 1.00 42.11 383 SER B O 1
ATOM 6725 N N . ALA B 1 384 ? 56.342 19.103 73.512 1.00 40.22 384 ALA B N 1
ATOM 6726 C CA . ALA B 1 384 ? 57.209 20.040 74.235 1.00 38.68 384 ALA B CA 1
ATOM 6727 C C . ALA B 1 384 ? 58.719 19.757 74.100 1.00 38.14 384 ALA B C 1
ATOM 6728 O O . ALA B 1 384 ? 59.530 20.596 74.497 1.00 39.26 384 ALA B O 1
ATOM 6730 N N . ILE B 1 385 ? 59.092 18.596 73.559 1.00 36.26 385 ILE B N 1
ATOM 6731 C CA . ILE B 1 385 ? 60.512 18.269 73.305 1.00 34.72 385 ILE B CA 1
ATOM 6732 C C . ILE B 1 385 ? 61.010 19.113 72.121 1.00 33.01 385 ILE B C 1
ATOM 6733 O O . ILE B 1 385 ? 60.490 18.951 71.026 1.00 31.63 385 ILE B O 1
ATOM 6738 N N . PRO B 1 386 ? 62.009 20.013 72.320 1.00 31.34 386 PRO B N 1
ATOM 6739 C CA . PRO B 1 386 ? 62.486 20.798 71.161 1.00 31.07 386 PRO B CA 1
ATOM 6740 C C . PRO B 1 386 ? 63.027 19.939 70.016 1.00 29.57 386 PRO B C 1
ATOM 6741 O O . PRO B 1 386 ? 63.583 18.875 70.278 1.00 27.34 386 PRO B O 1
ATOM 6745 N N . GLN B 1 387 ? 62.889 20.405 68.766 1.00 28.70 387 GLN B N 1
ATOM 6746 C CA . GLN B 1 387 ? 63.422 19.685 67.612 1.00 28.33 387 GLN B CA 1
ATOM 6747 C C . GLN B 1 387 ? 64.942 19.519 67.764 1.00 24.75 387 GLN B C 1
ATOM 6748 O O . GLN B 1 387 ? 65.662 20.405 68.247 1.00 24.21 387 GLN B O 1
ATOM 6754 N N . HIS B 1 388 ? 65.397 18.354 67.353 1.00 22.58 388 HIS B N 1
ATOM 6755 C CA . HIS B 1 388 ? 66.776 17.931 67.386 1.00 20.30 388 HIS B CA 1
ATOM 6756 C C . HIS B 1 388 ? 67.341 17.770 68.791 1.00 18.98 388 HIS B C 1
ATOM 6757 O O . HIS B 1 388 ? 68.515 17.581 68.938 1.00 20.09 388 HIS B O 1
ATOM 6764 N N . ALA B 1 389 ? 66.479 17.739 69.810 1.00 17.60 389 ALA B N 1
ATOM 6765 C CA . ALA B 1 389 ? 66.917 17.445 71.166 1.00 17.22 389 ALA B CA 1
ATOM 6766 C C . ALA B 1 389 ? 67.035 15.959 71.477 1.00 16.01 389 ALA B C 1
ATOM 6767 O O . ALA B 1 389 ? 67.814 15.567 72.332 1.00 16.36 389 ALA B O 1
ATOM 6769 N N . PHE B 1 390 ? 66.260 15.139 70.778 1.00 16.06 390 PHE B N 1
ATOM 6770 C CA . PHE B 1 390 ? 66.144 13.719 71.059 1.00 15.09 390 PHE B CA 1
ATOM 6771 C C . PHE B 1 390 ? 66.335 12.995 69.746 1.00 15.67 390 PHE B C 1
ATOM 6772 O O . PHE B 1 390 ? 65.507 13.093 68.864 1.00 16.31 390 PHE B O 1
ATOM 6780 N N . LYS B 1 391 ? 67.488 12.350 69.613 1.00 14.22 391 LYS B N 1
ATOM 6781 C CA . LYS B 1 391 ? 67.892 11.792 68.315 1.00 15.04 391 LYS B CA 1
ATOM 6782 C C . LYS B 1 391 ? 68.450 10.365 68.362 1.00 13.91 391 LYS B C 1
ATOM 6783 O O . LYS B 1 391 ? 69.396 10.044 67.659 1.00 13.69 391 LYS B O 1
ATOM 6789 N N . PRO B 1 392 ? 67.792 9.446 69.095 1.00 13.13 392 PRO B N 1
ATOM 6790 C CA . PRO B 1 392 ? 68.329 8.076 69.122 1.00 13.00 392 PRO B CA 1
ATOM 6791 C C . PRO B 1 392 ? 68.250 7.329 67.791 1.00 12.33 392 PRO B C 1
ATOM 6792 O O . PRO B 1 392 ? 68.932 6.332 67.642 1.00 13.04 392 PRO B O 1
ATOM 6796 N N . PHE B 1 393 ? 67.442 7.807 66.847 1.00 12.57 393 PHE B N 1
ATOM 6797 C CA . PHE B 1 393 ? 67.286 7.168 65.533 1.00 12.68 393 PHE B CA 1
ATOM 6798 C C . PHE B 1 393 ? 67.895 8.012 64.427 1.00 12.53 393 PHE B C 1
ATOM 6799 O O . PHE B 1 393 ? 67.595 7.831 63.261 1.00 13.16 393 PHE B O 1
ATOM 6807 N N . GLY B 1 394 ? 68.799 8.927 64.757 1.00 12.34 394 GLY B N 1
ATOM 6808 C CA . GLY B 1 394 ? 69.479 9.692 63.723 1.00 12.66 394 GLY B CA 1
ATOM 6809 C C . GLY B 1 394 ? 68.636 10.793 63.161 1.00 12.92 394 GLY B C 1
ATOM 6810 O O . GLY B 1 394 ? 67.747 11.288 63.817 1.00 14.44 394 GLY B O 1
ATOM 6811 N N . ASN B 1 395 ? 68.981 11.214 61.951 1.00 12.84 395 ASN B N 1
ATOM 6812 C CA . ASN B 1 395 ? 68.459 12.467 61.416 1.00 13.67 395 ASN B CA 1
ATOM 6813 C C . ASN B 1 395 ? 68.014 12.408 59.973 1.00 13.18 395 ASN B C 1
ATOM 6814 O O . ASN B 1 395 ? 68.721 11.895 59.110 1.00 13.44 395 ASN B O 1
ATOM 6819 N N . GLY B 1 396 ? 66.867 13.037 59.704 1.00 14.16 396 GLY B N 1
ATOM 6820 C CA . GLY B 1 396 ? 66.480 13.378 58.375 1.00 15.70 396 GLY B CA 1
ATOM 6821 C C . GLY B 1 396 ? 66.231 12.200 57.475 1.00 14.62 396 GLY B C 1
ATOM 6822 O O . GLY B 1 396 ? 65.760 11.134 57.900 1.00 14.90 396 GLY B O 1
ATOM 6823 N N . GLN B 1 397 ? 66.545 12.384 56.204 1.00 14.73 397 GLN B N 1
ATOM 6824 C CA . GLN B 1 397 ? 66.405 11.308 55.231 1.00 15.78 397 GLN B CA 1
ATOM 6825 C C . GLN B 1 397 ? 67.267 10.107 55.554 1.00 14.35 397 GLN B C 1
ATOM 6826 O O . GLN B 1 397 ? 66.962 9.011 55.082 1.00 14.45 397 GLN B O 1
ATOM 6832 N N . ARG B 1 398 ? 68.317 10.294 56.352 1.00 13.17 398 ARG B N 1
ATOM 6833 C CA . ARG B 1 398 ? 69.207 9.208 56.740 1.00 12.86 398 ARG B CA 1
ATOM 6834 C C . ARG B 1 398 ? 68.934 8.715 58.157 1.00 12.63 398 ARG B C 1
ATOM 6835 O O . ARG B 1 398 ? 69.763 8.043 58.752 1.00 12.57 398 ARG B O 1
ATOM 6843 N N . ALA B 1 399 ? 67.743 8.981 58.670 1.00 12.82 399 ALA B N 1
ATOM 6844 C CA . ALA B 1 399 ? 67.334 8.450 59.958 1.00 12.88 399 ALA B CA 1
ATOM 6845 C C . ALA B 1 399 ? 67.067 6.955 59.833 1.00 12.64 399 ALA B C 1
ATOM 6846 O O . ALA B 1 399 ? 66.941 6.402 58.742 1.00 12.69 399 ALA B O 1
ATOM 6848 N N . CYS B 1 400 ? 66.984 6.307 60.974 1.00 12.45 400 CYS B N 1
ATOM 6849 C CA . CYS B 1 400 ? 66.729 4.873 61.032 1.00 12.21 400 CYS B CA 1
ATOM 6850 C C . CYS B 1 400 ? 65.441 4.507 60.293 1.00 11.74 400 CYS B C 1
ATOM 6851 O O . CYS B 1 400 ? 64.355 4.929 60.678 1.00 13.22 400 CYS B O 1
ATOM 6854 N N . ILE B 1 401 ? 65.532 3.668 59.274 1.00 11.14 401 ILE B N 1
ATOM 6855 C CA . ILE B 1 401 ? 64.345 3.198 58.574 1.00 12.07 401 ILE B CA 1
ATOM 6856 C C . ILE B 1 401 ? 63.597 2.182 59.455 1.00 11.44 401 ILE B C 1
ATOM 6857 O O . ILE B 1 401 ? 62.400 1.963 59.267 1.00 12.07 401 ILE B O 1
ATOM 6862 N N . GLY B 1 402 ? 64.323 1.543 60.362 1.00 11.43 402 GLY B N 1
ATOM 6863 C CA . GLY B 1 402 ? 63.756 0.548 61.252 1.00 11.52 402 GLY B CA 1
ATOM 6864 C C . GLY B 1 402 ? 63.094 1.042 62.510 1.00 11.68 402 GLY B C 1
ATOM 6865 O O . GLY B 1 402 ? 62.697 0.221 63.338 1.00 12.42 402 GLY B O 1
ATOM 6866 N N . GLN B 1 403 ? 62.897 2.348 62.668 1.00 11.78 403 GLN B N 1
ATOM 6867 C CA . GLN B 1 403 ? 62.447 2.871 63.943 1.00 12.59 403 GLN B CA 1
ATOM 6868 C C . GLN B 1 403 ? 61.099 2.297 64.378 1.00 12.36 403 GLN B C 1
ATOM 6869 O O . GLN B 1 403 ? 60.922 1.912 65.533 1.00 12.08 403 GLN B O 1
ATOM 6875 N N . GLN B 1 404 ? 60.135 2.275 63.472 1.00 12.06 404 GLN B N 1
ATOM 6876 C CA . GLN B 1 404 ? 58.809 1.735 63.819 1.00 12.87 404 GLN B CA 1
ATOM 6877 C C . GLN B 1 404 ? 58.876 0.249 64.141 1.00 12.32 404 GLN B C 1
ATOM 6878 O O . GLN B 1 404 ? 58.188 -0.221 65.056 1.00 12.35 404 GLN B O 1
ATOM 6889 N N . PHE B 1 405 ? 59.688 -0.484 63.415 1.00 11.61 405 PHE B N 1
ATOM 6890 C CA . PHE B 1 405 ? 59.899 -1.919 63.677 1.00 11.91 405 PHE B CA 1
ATOM 6891 C C . PHE B 1 405 ? 60.489 -2.115 65.062 1.00 11.92 405 PHE B C 1
ATOM 6892 O O . PHE B 1 405 ? 59.992 -2.900 65.872 1.00 12.35 405 PHE B O 1
ATOM 6900 N N . ALA B 1 406 ? 61.555 -1.381 65.364 1.00 11.86 406 ALA B N 1
ATOM 6901 C CA . ALA B 1 406 ? 62.229 -1.494 66.648 1.00 12.18 406 ALA B CA 1
ATOM 6902 C C . ALA B 1 406 ? 61.306 -1.197 67.798 1.00 12.11 406 ALA B C 1
ATOM 6903 O O . ALA B 1 406 ? 61.301 -1.906 68.809 1.00 12.28 406 ALA B O 1
ATOM 6905 N N . LEU B 1 407 ? 60.554 -0.112 67.680 1.00 12.16 407 LEU B N 1
ATOM 6906 C CA . LEU B 1 407 ? 59.682 0.293 68.770 1.00 13.11 407 LEU B CA 1
ATOM 6907 C C . LEU B 1 407 ? 58.467 -0.621 68.894 1.00 12.46 407 LEU B C 1
ATOM 6908 O O . LEU B 1 407 ? 58.031 -0.885 69.994 1.00 12.73 407 LEU B O 1
ATOM 6913 N N . HIS B 1 408 ? 57.949 -1.152 67.786 1.00 12.04 408 HIS B N 1
ATOM 6914 C CA . HIS B 1 408 ? 56.851 -2.101 67.898 1.00 12.59 408 HIS B CA 1
ATOM 6915 C C . HIS B 1 408 ? 57.334 -3.364 68.620 1.00 12.20 408 HIS B C 1
ATOM 6916 O O . HIS B 1 408 ? 56.701 -3.846 69.562 1.00 12.99 408 HIS B O 1
ATOM 6923 N N . GLU B 1 409 ? 58.464 -3.896 68.169 1.00 12.15 409 GLU B N 1
ATOM 6924 C CA . GLU B 1 409 ? 59.116 -5.038 68.799 1.00 12.72 409 GLU B CA 1
ATOM 6925 C C . GLU B 1 409 ? 59.322 -4.802 70.272 1.00 12.13 409 GLU B C 1
ATOM 6926 O O . GLU B 1 409 ? 58.925 -5.610 71.134 1.00 12.86 409 GLU B O 1
ATOM 6932 N N . ALA B 1 410 ? 60.019 -3.714 70.607 1.00 12.12 410 ALA B N 1
ATOM 6933 C CA . ALA B 1 410 ? 60.364 -3.486 71.997 1.00 12.10 410 ALA B CA 1
ATOM 6934 C C . ALA B 1 410 ? 59.158 -3.252 72.897 1.00 11.49 410 ALA B C 1
ATOM 6935 O O . ALA B 1 410 ? 59.145 -3.675 74.060 1.00 11.90 410 ALA B O 1
ATOM 6937 N N . THR B 1 411 ? 58.155 -2.563 72.376 1.00 11.45 411 THR B N 1
ATOM 6938 C CA . THR B 1 411 ? 56.953 -2.307 73.163 1.00 11.47 411 THR B CA 1
ATOM 6939 C C . THR B 1 411 ? 56.169 -3.605 73.402 1.00 12.25 411 THR B C 1
ATOM 6940 O O . THR B 1 411 ? 55.714 -3.843 74.514 1.00 12.13 411 THR B O 1
ATOM 6944 N N . LEU B 1 412 ? 56.023 -4.414 72.372 1.00 12.21 412 LEU B N 1
ATOM 6945 C CA . LEU B 1 412 ? 55.379 -5.710 72.493 1.00 12.65 412 LEU B CA 1
ATOM 6946 C C . LEU B 1 412 ? 56.065 -6.577 73.514 1.00 12.53 412 LEU B C 1
ATOM 6947 O O . LEU B 1 412 ? 55.422 -7.126 74.420 1.00 13.30 412 LEU B O 1
ATOM 6952 N N . VAL B 1 413 ? 57.382 -6.713 73.378 1.00 12.62 413 VAL B N 1
ATOM 6953 C CA . VAL B 1 413 ? 58.128 -7.632 74.239 1.00 13.16 413 VAL B CA 1
ATOM 6954 C C . VAL B 1 413 ? 58.149 -7.127 75.668 1.00 12.76 413 VAL B C 1
ATOM 6955 O O . VAL B 1 413 ? 57.914 -7.904 76.611 1.00 13.19 413 VAL B O 1
ATOM 6959 N N . LEU B 1 414 ? 58.465 -5.858 75.880 1.00 12.73 414 LEU B N 1
ATOM 6960 C CA . LEU B 1 414 ? 58.486 -5.331 77.237 1.00 12.73 414 LEU B CA 1
ATOM 6961 C C . LEU B 1 414 ? 57.099 -5.427 77.880 1.00 12.71 414 LEU B C 1
ATOM 6962 O O . LEU B 1 414 ? 56.976 -5.791 79.058 1.00 13.02 414 LEU B O 1
ATOM 6967 N N . GLY B 1 415 ? 56.050 -5.108 77.120 1.00 13.14 415 GLY B N 1
ATOM 6968 C CA . GLY B 1 415 ? 54.689 -5.295 77.626 1.00 13.33 415 GLY B CA 1
ATOM 6969 C C . GLY B 1 415 ? 54.399 -6.725 78.061 1.00 13.38 415 GLY B C 1
ATOM 6970 O O . GLY B 1 415 ? 53.846 -6.946 79.141 1.00 13.67 415 GLY B O 1
ATOM 6971 N N . MET B 1 416 ? 54.782 -7.694 77.234 1.00 12.92 416 MET B N 1
ATOM 6972 C CA . MET B 1 416 ? 54.574 -9.094 77.612 1.00 13.11 416 MET B CA 1
ATOM 6973 C C . MET B 1 416 ? 55.394 -9.504 78.820 1.00 13.21 416 MET B C 1
ATOM 6974 O O . MET B 1 416 ? 54.893 -10.217 79.684 1.00 14.35 416 MET B O 1
ATOM 6983 N N . MET B 1 417 ? 56.636 -9.053 78.904 1.00 12.94 417 MET B N 1
ATOM 6984 C CA . MET B 1 417 ? 57.462 -9.334 80.048 1.00 13.65 417 MET B CA 1
ATOM 6985 C C . MET B 1 417 ? 56.803 -8.839 81.330 1.00 13.52 417 MET B C 1
ATOM 6986 O O . MET B 1 417 ? 56.739 -9.555 82.322 1.00 14.13 417 MET B O 1
ATOM 6991 N N . LEU B 1 418 ? 56.286 -7.618 81.293 1.00 13.78 418 LEU B N 1
ATOM 6992 C CA . LEU B 1 418 ? 55.697 -7.000 82.461 1.00 14.35 418 LEU B CA 1
ATOM 6993 C C . LEU B 1 418 ? 54.329 -7.571 82.788 1.00 14.48 418 LEU B C 1
ATOM 6994 O O . LEU B 1 418 ? 53.920 -7.553 83.962 1.00 16.04 418 LEU B O 1
ATOM 6999 N N . LYS B 1 419 ? 53.616 -8.097 81.805 1.00 14.20 419 LYS B N 1
ATOM 7000 C CA . LYS B 1 419 ? 52.371 -8.807 82.041 1.00 14.92 419 LYS B CA 1
ATOM 7001 C C . LYS B 1 419 ? 52.625 -10.120 82.789 1.00 14.62 419 LYS B C 1
ATOM 7002 O O . LYS B 1 419 ? 51.849 -10.486 83.685 1.00 15.26 419 LYS B O 1
ATOM 7013 N N . HIS B 1 420 ? 53.676 -10.848 82.414 1.00 14.01 420 HIS B N 1
ATOM 7014 C CA . HIS B 1 420 ? 53.800 -12.251 82.777 1.00 14.14 420 HIS B CA 1
ATOM 7015 C C . HIS B 1 420 ? 54.684 -12.514 83.985 1.00 14.78 420 HIS B C 1
ATOM 7016 O O . HIS B 1 420 ? 54.567 -13.598 84.561 1.00 15.38 420 HIS B O 1
ATOM 7023 N N . PHE B 1 421 ? 55.531 -11.571 84.402 1.00 14.36 421 PHE B N 1
ATOM 7024 C CA . PHE B 1 421 ? 56.500 -11.805 85.484 1.00 15.11 421 PHE B CA 1
ATOM 7025 C C . PHE B 1 421 ? 56.669 -10.609 86.384 1.00 16.27 421 PHE B C 1
ATOM 7026 O O . PHE B 1 421 ? 56.552 -9.477 85.918 1.00 17.08 421 PHE B O 1
ATOM 7034 N N . ASP B 1 422 ? 56.981 -10.890 87.654 1.00 16.99 422 ASP B N 1
ATOM 7035 C CA . ASP B 1 422 ? 57.636 -9.942 88.534 1.00 18.34 422 ASP B CA 1
ATOM 7036 C C . ASP B 1 422 ? 59.132 -10.153 88.445 1.00 19.35 422 ASP B C 1
ATOM 7037 O O . ASP B 1 422 ? 59.592 -11.274 88.308 1.00 22.29 422 ASP B O 1
ATOM 7042 N N . PHE B 1 423 ? 59.880 -9.067 88.495 1.00 19.66 423 PHE B N 1
ATOM 7043 C CA . PHE B 1 423 ? 61.324 -9.106 88.345 1.00 19.24 423 PHE B CA 1
ATOM 7044 C C . PHE B 1 423 ? 62.061 -8.702 89.597 1.00 21.30 423 PHE B C 1
ATOM 7045 O O . PHE B 1 423 ? 61.646 -7.788 90.292 1.00 23.48 423 PHE B O 1
ATOM 7053 N N . GLU B 1 424 ? 63.152 -9.402 89.868 1.00 21.26 424 GLU B N 1
ATOM 7054 C CA . GLU B 1 424 ? 64.005 -9.106 91.008 1.00 22.61 424 GLU B CA 1
ATOM 7055 C C . GLU B 1 424 ? 65.431 -8.850 90.546 1.00 21.17 424 GLU B C 1
ATOM 7056 O O . GLU B 1 424 ? 65.986 -9.654 89.811 1.00 21.00 424 GLU B O 1
ATOM 7062 N N . ASP B 1 425 ? 66.004 -7.734 91.002 1.00 20.92 425 ASP B N 1
ATOM 7063 C CA . ASP B 1 425 ? 67.419 -7.406 90.832 1.00 21.05 425 ASP B CA 1
ATOM 7064 C C . ASP B 1 425 ? 68.169 -8.116 91.967 1.00 21.81 425 ASP B C 1
ATOM 7065 O O . ASP B 1 425 ? 68.615 -7.492 92.941 1.00 22.88 425 ASP B O 1
ATOM 7070 N N . HIS B 1 426 ? 68.299 -9.431 91.838 1.00 22.36 426 HIS B N 1
ATOM 7071 C CA . HIS B 1 426 ? 68.765 -10.284 92.942 1.00 23.52 426 HIS B CA 1
ATOM 7072 C C . HIS B 1 426 ? 70.238 -10.122 93.284 1.00 24.24 426 HIS B C 1
ATOM 7073 O O . HIS B 1 426 ? 70.645 -10.465 94.396 1.00 25.83 426 HIS B O 1
ATOM 7080 N N . THR B 1 427 ? 71.042 -9.602 92.361 1.00 23.51 427 THR B N 1
ATOM 7081 C CA . THR B 1 427 ? 72.457 -9.332 92.607 1.00 23.66 427 THR B CA 1
ATOM 7082 C C . THR B 1 427 ? 72.788 -7.860 92.903 1.00 23.51 427 THR B C 1
ATOM 7083 O O . THR B 1 427 ? 73.974 -7.539 93.095 1.00 24.97 427 THR B O 1
ATOM 7087 N N . ASN B 1 428 ? 71.784 -6.978 92.955 1.00 22.64 428 ASN B N 1
ATOM 7088 C CA . ASN B 1 428 ? 71.997 -5.526 93.070 1.00 22.88 428 ASN B CA 1
ATOM 7089 C C . ASN B 1 428 ? 72.995 -5.098 92.007 1.00 22.02 428 ASN B C 1
ATOM 7090 O O . ASN B 1 428 ? 74.074 -4.546 92.285 1.00 22.82 428 ASN B O 1
ATOM 7092 N N . TYR B 1 429 ? 72.620 -5.384 90.764 1.00 20.97 429 TYR B N 1
ATOM 7093 C CA . TYR B 1 429 ? 73.520 -5.292 89.632 1.00 19.94 429 TYR B CA 1
ATOM 7094 C C . TYR B 1 429 ? 74.103 -3.899 89.450 1.00 20.36 429 TYR B C 1
ATOM 7095 O O . TYR B 1 429 ? 73.397 -2.895 89.519 1.00 21.13 429 TYR B O 1
ATOM 7104 N N . GLU B 1 430 ? 75.416 -3.860 89.250 1.00 20.81 430 GLU B N 1
ATOM 7105 C CA . GLU B 1 430 ? 76.104 -2.610 88.994 1.00 20.94 430 GLU B CA 1
ATOM 7106 C C . GLU B 1 430 ? 76.267 -2.403 87.493 1.00 20.98 430 GLU B C 1
ATOM 7107 O O . GLU B 1 430 ? 76.908 -3.210 86.813 1.00 20.61 430 GLU B O 1
ATOM 7110 N N . LEU B 1 431 ? 75.717 -1.308 87.004 1.00 20.10 431 LEU B N 1
ATOM 7111 C CA . LEU B 1 431 ? 75.707 -1.056 85.556 1.00 19.90 431 LEU B CA 1
ATOM 7112 C C . LEU B 1 431 ? 77.124 -1.084 84.996 1.00 19.58 431 LEU B C 1
ATOM 7113 O O . LEU B 1 431 ? 78.021 -0.391 85.515 1.00 20.81 431 LEU B O 1
ATOM 7118 N N . ASP B 1 432 ? 77.336 -1.902 83.972 1.00 19.78 432 ASP B N 1
ATOM 7119 C CA . ASP B 1 432 ? 78.619 -2.031 83.301 1.00 20.10 432 ASP B CA 1
ATOM 7120 C C . ASP B 1 432 ? 78.270 -2.087 81.825 1.00 19.55 432 ASP B C 1
ATOM 7121 O O . ASP B 1 432 ? 77.625 -3.031 81.395 1.00 20.38 432 ASP B O 1
ATOM 7126 N N . ILE B 1 433 ? 78.656 -1.063 81.067 1.00 17.53 433 ILE B N 1
ATOM 7127 C CA . ILE B 1 433 ? 78.218 -0.912 79.672 1.00 17.79 433 ILE B CA 1
ATOM 7128 C C . ILE B 1 433 ? 79.286 -1.399 78.699 1.00 17.00 433 ILE B C 1
ATOM 7129 O O . ILE B 1 433 ? 80.386 -0.817 78.613 1.00 18.60 433 ILE B O 1
ATOM 7134 N N . LYS B 1 434 ? 78.977 -2.497 78.007 1.00 17.53 434 LYS B N 1
ATOM 7135 C CA . LYS B 1 434 ? 79.843 -3.066 76.996 1.00 18.12 434 LYS B CA 1
ATOM 7136 C C . LYS B 1 434 ? 79.609 -2.331 75.694 1.00 17.82 434 LYS B C 1
ATOM 7137 O O . LYS B 1 434 ? 78.468 -2.000 75.341 1.00 17.45 434 LYS B O 1
ATOM 7143 N N . GLU B 1 435 ? 80.693 -2.107 74.966 1.00 17.32 435 GLU B N 1
ATOM 7144 C CA . GLU B 1 435 ? 80.678 -1.437 73.690 1.00 17.53 435 GLU B CA 1
ATOM 7145 C C . GLU B 1 435 ? 81.153 -2.366 72.580 1.00 18.08 435 GLU B C 1
ATOM 7146 O O . GLU B 1 435 ? 82.242 -2.947 72.637 1.00 19.63 435 GLU B O 1
ATOM 7152 N N . THR B 1 436 ? 80.330 -2.461 71.544 1.00 18.06 436 THR B N 1
ATOM 7153 C CA . THR B 1 436 ? 80.652 -3.180 70.289 1.00 19.13 436 THR B CA 1
ATOM 7154 C C . THR B 1 436 ? 80.404 -2.178 69.133 1.00 19.66 436 THR B C 1
ATOM 7155 O O . THR B 1 436 ? 80.854 -1.063 69.236 1.00 22.19 436 THR B O 1
ATOM 7159 N N . LEU B 1 437 ? 79.614 -2.510 68.110 1.00 20.36 437 LEU B N 1
ATOM 7160 C CA . LEU B 1 437 ? 78.996 -1.446 67.284 1.00 20.85 437 LEU B CA 1
ATOM 7161 C C . LEU B 1 437 ? 78.109 -0.537 68.167 1.00 19.12 437 LEU B C 1
ATOM 7162 O O . LEU B 1 437 ? 77.902 0.653 67.887 1.00 19.10 437 LEU B O 1
ATOM 7167 N N . THR B 1 438 ? 77.581 -1.126 69.224 1.00 17.47 438 THR B N 1
ATOM 7168 C CA . THR B 1 438 ? 76.464 -0.565 69.971 1.00 16.59 438 THR B CA 1
ATOM 7169 C C . THR B 1 438 ? 76.759 -0.635 71.461 1.00 16.15 438 THR B C 1
ATOM 7170 O O . THR B 1 438 ? 77.828 -1.088 71.866 1.00 16.99 438 THR B O 1
ATOM 7174 N N . LEU B 1 439 ? 75.813 -0.191 72.279 1.00 15.63 439 LEU B N 1
ATOM 7175 C CA . LEU B 1 439 ? 75.929 -0.237 73.742 1.00 15.53 439 LEU B CA 1
ATOM 7176 C C . LEU B 1 439 ? 74.939 -1.224 74.358 1.00 16.06 439 LEU B C 1
ATOM 7177 O O . LEU B 1 439 ? 73.790 -1.308 73.922 1.00 16.46 439 LEU B O 1
ATOM 7182 N N . LYS B 1 440 ? 75.355 -1.930 75.416 1.00 15.74 440 LYS B N 1
ATOM 7183 C CA . LYS B 1 440 ? 74.446 -2.772 76.203 1.00 17.51 440 LYS B CA 1
ATOM 7184 C C . LYS B 1 440 ? 74.956 -2.965 77.622 1.00 16.47 440 LYS B C 1
ATOM 7185 O O . LYS B 1 440 ? 76.149 -2.835 77.878 1.00 17.23 440 LYS B O 1
ATOM 7191 N N . PRO B 1 441 ? 74.059 -3.300 78.562 1.00 16.72 441 PRO B N 1
ATOM 7192 C CA . PRO B 1 441 ? 74.460 -3.608 79.941 1.00 18.16 441 PRO B CA 1
ATOM 7193 C C . PRO B 1 441 ? 74.989 -5.015 80.165 1.00 19.35 441 PRO B C 1
ATOM 7194 O O . PRO B 1 441 ? 74.211 -5.944 80.410 1.00 20.81 441 PRO B O 1
ATOM 7198 N N . GLU B 1 442 ? 76.312 -5.160 80.186 1.00 19.59 442 GLU B N 1
ATOM 7199 C CA . GLU B 1 442 ? 76.976 -6.450 80.282 1.00 21.47 442 GLU B CA 1
ATOM 7200 C C . GLU B 1 442 ? 76.757 -7.103 81.638 1.00 19.89 442 GLU B C 1
ATOM 7201 O O . GLU B 1 442 ? 76.890 -6.443 82.680 1.00 19.01 442 GLU B O 1
ATOM 7207 N N . GLY B 1 443 ? 76.414 -8.379 81.625 1.00 19.85 443 GLY B N 1
ATOM 7208 C CA . GLY B 1 443 ? 76.246 -9.132 82.870 1.00 20.15 443 GLY B CA 1
ATOM 7209 C C . GLY B 1 443 ? 74.973 -8.824 83.617 1.00 19.53 443 GLY B C 1
ATOM 7210 O O . GLY B 1 443 ? 74.806 -9.257 84.752 1.00 19.89 443 GLY B O 1
ATOM 7211 N N . PHE B 1 444 ? 74.035 -8.098 83.003 1.00 17.42 444 PHE B N 1
ATOM 7212 C CA . PHE B 1 444 ? 72.768 -7.803 83.667 1.00 16.75 444 PHE B CA 1
ATOM 7213 C C . PHE B 1 444 ? 71.974 -9.098 83.766 1.00 17.00 444 PHE B C 1
ATOM 7214 O O . PHE B 1 444 ? 71.731 -9.789 82.765 1.00 17.11 444 PHE B O 1
ATOM 7222 N N . VAL B 1 445 ? 71.656 -9.455 85.009 1.00 17.28 445 VAL B N 1
ATOM 7223 C CA . VAL B 1 445 ? 70.878 -10.647 85.340 1.00 18.26 445 VAL B CA 1
ATOM 7224 C C . VAL B 1 445 ? 69.748 -10.274 86.269 1.00 18.05 445 VAL B C 1
ATOM 7225 O O . VAL B 1 445 ? 69.876 -9.334 87.050 1.00 18.81 445 VAL B O 1
ATOM 7229 N N . VAL B 1 446 ? 68.645 -11.010 86.168 1.00 17.92 446 VAL B N 1
ATOM 7230 C CA . VAL B 1 446 ? 67.497 -10.848 87.042 1.00 18.14 446 VAL B CA 1
ATOM 7231 C C . VAL B 1 446 ? 66.901 -12.212 87.308 1.00 18.98 446 VAL B C 1
ATOM 7232 O O . VAL B 1 446 ? 67.195 -13.180 86.620 1.00 18.68 446 VAL B O 1
ATOM 7236 N N . LYS B 1 447 ? 66.037 -12.265 88.314 1.00 19.31 447 LYS B N 1
ATOM 7237 C CA . LYS B 1 447 ? 65.152 -13.421 88.500 1.00 20.96 447 LYS B CA 1
ATOM 7238 C C . LYS B 1 447 ? 63.739 -12.980 88.173 1.00 20.50 447 LYS B C 1
ATOM 7239 O O . LYS B 1 447 ? 63.351 -11.857 88.487 1.00 21.30 447 LYS B O 1
ATOM 7245 N N . ALA B 1 448 ? 62.975 -13.861 87.532 1.00 21.50 448 ALA B N 1
ATOM 7246 C CA . ALA B 1 448 ? 61.605 -13.591 87.109 1.00 21.68 448 ALA B CA 1
ATOM 7247 C C . ALA B 1 448 ? 60.677 -14.618 87.701 1.00 23.05 448 ALA B C 1
ATOM 7248 O O . ALA B 1 448 ? 60.808 -15.814 87.383 1.00 25.52 448 ALA B O 1
ATOM 7250 N N . LYS B 1 449 ? 59.770 -14.144 88.550 1.00 21.62 449 LYS B N 1
ATOM 7251 C CA . LYS B 1 449 ? 58.741 -14.984 89.152 1.00 22.08 449 LYS B CA 1
ATOM 7252 C C . LYS B 1 449 ? 57.447 -14.840 88.377 1.00 20.29 449 LYS B C 1
ATOM 7253 O O . LYS B 1 449 ? 56.871 -13.758 88.268 1.00 19.32 449 LYS B O 1
ATOM 7255 N N . SER B 1 450 ? 56.991 -15.936 87.831 1.00 19.62 450 SER B N 1
ATOM 7256 C CA . SER B 1 450 ? 55.803 -15.943 87.012 1.00 18.94 450 SER B CA 1
ATOM 7257 C C . SER B 1 450 ? 54.561 -15.533 87.768 1.00 19.19 450 SER B C 1
ATOM 7258 O O . SER B 1 450 ? 54.342 -15.938 88.922 1.00 20.68 450 SER B O 1
ATOM 7261 N N . LYS B 1 451 ? 53.746 -14.729 87.105 1.00 18.41 451 LYS B N 1
ATOM 7262 C CA . LYS B 1 451 ? 52.411 -14.405 87.579 1.00 19.55 451 LYS B CA 1
ATOM 7263 C C . LYS B 1 451 ? 51.418 -15.499 87.194 1.00 20.01 451 LYS B C 1
ATOM 7264 O O . LYS B 1 451 ? 50.240 -15.407 87.528 1.00 21.77 451 LYS B O 1
ATOM 7270 N N . LYS B 1 452 ? 51.875 -16.521 86.477 1.00 19.88 452 LYS B N 1
ATOM 7271 C CA . LYS B 1 452 ? 51.039 -17.668 86.099 1.00 21.01 452 LYS B CA 1
ATOM 7272 C C . LYS B 1 452 ? 49.813 -17.246 85.315 1.00 21.51 452 LYS B C 1
ATOM 7273 O O . LYS B 1 452 ? 48.694 -17.722 85.562 1.00 23.40 452 LYS B O 1
ATOM 7279 N N . ILE B 1 453 ? 50.031 -16.380 84.327 1.00 20.58 453 ILE B N 1
ATOM 7280 C CA . ILE B 1 453 ? 48.981 -15.936 83.456 1.00 21.90 453 ILE B CA 1
ATOM 7281 C C . ILE B 1 453 ? 49.095 -16.678 82.147 1.00 22.92 453 ILE B C 1
ATOM 7282 O O . ILE B 1 453 ? 50.146 -16.668 81.526 1.00 20.44 453 ILE B O 1
ATOM 7287 N N . PRO B 1 454 ? 48.026 -17.348 81.726 1.00 25.81 454 PRO B N 1
ATOM 7288 C CA . PRO B 1 454 ? 48.070 -18.112 80.482 1.00 26.37 454 PRO B CA 1
ATOM 7289 C C . PRO B 1 454 ? 48.577 -17.342 79.239 1.00 26.23 454 PRO B C 1
ATOM 7290 O O . PRO B 1 454 ? 48.251 -16.173 79.061 1.00 26.29 454 PRO B O 1
ATOM 7294 N N . LEU B 1 455 ? 49.401 -18.024 78.443 1.00 26.81 455 LEU B N 1
ATOM 7295 C CA . LEU B 1 455 ? 49.773 -17.610 77.082 1.00 27.68 455 LEU B CA 1
ATOM 7296 C C . LEU B 1 455 ? 48.960 -18.415 76.070 1.00 28.24 455 LEU B C 1
ATOM 7297 O O . LEU B 1 455 ? 49.019 -19.658 76.072 1.00 29.42 455 LEU B O 1
ATOM 7302 N N . GLY B 1 456 ? 48.257 -17.736 75.172 1.00 27.89 456 GLY B N 1
ATOM 7303 C CA . GLY B 1 456 ? 47.465 -18.419 74.159 1.00 27.65 456 GLY B CA 1
ATOM 7304 C C . GLY B 1 456 ? 48.239 -19.011 73.009 1.00 27.54 456 GLY B C 1
ATOM 7305 O O . GLY B 1 456 ? 49.433 -18.774 72.856 1.00 27.75 456 GLY B O 1
ATOM 7306 N N . GLY B 1 457 ? 47.525 -19.772 72.179 1.00 27.56 457 GLY B N 1
ATOM 7307 C CA . GLY B 1 457 ? 48.102 -20.424 71.007 1.00 27.24 457 GLY B CA 1
ATOM 7308 C C . GLY B 1 457 ? 48.494 -19.458 69.912 1.00 26.86 457 GLY B C 1
ATOM 7309 O O . GLY B 1 457 ? 47.954 -18.343 69.802 1.00 28.02 457 GLY B O 1
ATOM 7310 N N . ILE B 1 458 ? 49.465 -19.884 69.108 1.00 26.18 458 ILE B N 1
ATOM 7311 C CA . ILE B 1 458 ? 49.876 -19.130 67.915 1.00 25.42 458 ILE B CA 1
ATOM 7312 C C . ILE B 1 458 ? 49.761 -20.021 66.676 1.00 25.38 458 ILE B C 1
ATOM 7313 O O . ILE B 1 458 ? 49.733 -21.256 66.791 1.00 26.16 458 ILE B O 1
ATOM 7318 N N . PRO B 1 459 ? 49.682 -19.426 65.479 1.00 25.14 459 PRO B N 1
ATOM 7319 C CA . PRO B 1 459 ? 49.640 -20.259 64.269 1.00 25.30 459 PRO B CA 1
ATOM 7320 C C . PRO B 1 459 ? 50.921 -21.055 64.028 1.00 25.18 459 PRO B C 1
ATOM 7321 O O . PRO B 1 459 ? 51.985 -20.709 64.543 1.00 24.12 459 PRO B O 1
ATOM 7325 N N . SER B 1 460 ? 50.815 -22.106 63.221 1.00 25.80 460 SER B N 1
ATOM 7326 C CA . SER B 1 460 ? 51.999 -22.840 62.791 1.00 26.22 460 SER B CA 1
ATOM 7327 C C . SER B 1 460 ? 52.926 -21.904 62.034 1.00 26.06 460 SER B C 1
ATOM 7328 O O . SER B 1 460 ? 52.449 -20.947 61.407 1.00 26.69 460 SER B O 1
ATOM 7331 N N . PRO B 1 461 ? 54.242 -22.171 62.069 1.00 25.85 461 PRO B N 1
ATOM 7332 C CA . PRO B 1 461 ? 55.183 -21.459 61.203 1.00 26.42 461 PRO B CA 1
ATOM 7333 C C . PRO B 1 461 ? 54.769 -21.465 59.731 1.00 27.39 461 PRO B C 1
ATOM 7334 O O . PRO B 1 461 ? 54.059 -22.376 59.280 1.00 28.23 461 PRO B O 1
#

CATH classification: 1.10.630.10

Secondary structure (DSSP, 8-state):
-PPP-PPP-GGGTTGGGG-SS-HHHHHHHHHHHH-SEEEEEETTEEEEEE--HHHHHHHT-TTTEEE---HHHHHHHHHHTTSGGGS-TTSHHHHHHHHHHGGGGSTTTHHHHHHHHHHHHHHHHHHHHTPPTT--EEHHHHHHHHHHHHHHHHHHS----GGG-SS--HHHHHHHHHHHHHHHT--TTSGGGHHHHHHHHHHHHHHHHHHHHHHHHHHHH----SSHHHHHHH---TTT-PPPPHHHHHHHHHHHHHHHHHHHHHHHHHHHHHHHH-HHHHHHHHHHHHHH--SSS--HHHHHT-HHHHHHHHHHHHHS-SS-EEEEEESS-EEETTTEEE-TT-EEEEEHHHHTT-HHHH-S-TTS--GGGGSSGGGSPTTS--TT--GGGS-TTHHHHHHHHHHHHHHHHHHEEEE-TT-PPP-EEESSSEEETT-EEEEEE-----/-------GGGTTGGGG-SS-HHHHHHHHHHHH-SEEEEEETTEEEEEE--HHHHHHHT-TTTEEE---HHHHHHHHHHTTSGGGS-TTSHHHHHHHHHHGGGGSHHHHHHHHHHHHHHHHHHHHHHHT-----EEHHHHHHHHHHHHHHHHHHS----GGG-SSPPHHHHHHHHHHHHHHHGGG--HHHHHHHHHHHHHHHHHHHHHHHHHHHH----SSHHHHHHH---TTT-PPPPHHHHHHHHHHHHHHHHHHHHHHHHHHHHHHHHSHHHHHHHHHHHHHH--SSS--HHHHHT-HHHHHHHHHHHHH--SS-EEEEEESS-EEETTTEEE-TT-EEEEEHHHHTT-HHHH--TTS--GGGGS-GGGSPTTS--TT--GGGS-TTHHHHHHHHHHHHHHHHHHEEEE-TT-PPP-EEESSSEEETT-EEEEEE--PPPPP----

Foldseek 3Di:
DDFAEDDQDPLQTQVVQQPDLPRLVSVLVVCVVRHQKHWGDGRPDIAMEGFALQQLVVCQPPVWKFFDQDLLLVLVCVQLPCACQNHGCPDPLNQWCLQLCLVCQDLVVVQLLVVLLLVLLVVLLVLQVPDDPPDWDQQLVSLLLSFLQSLCCQAQNDGQPSVVDPDTRLLVVLLVLLSVLSQVVVVCVPCVCVVVVVSNVVSSCVLCVVLLVSLVVCVVVVDQGSHNSNSQVPTARPPVRHGDDSNNSSSNSSVCSVVTRNQLSQLLQLLVVLCQVPVVLLVVQLVLLQVQQPDLADRLVSLVSSLSLLLSSLLSCLQFLWQFKTKMFTCAWDAGPVHRTDHGGHMYMYGRNSLSQNCVQQNDPSNDRDSVSCNPVVPRDPSSRQSQHHDSSGNSNPSVSSSSSSRSVSVLSNFWDKAQPVVDDFDWRDGSTTHRPRRMIRTDTPPDHD/DAEDDQDPQQGQLVLCVDQCNLVSVVVVCVPPDAWYWGDGRPAIAIEGQALQQLVVCQPPVWKFFDCPLLLVLVCVQLPCACQNHGPPDPVNQQCLQLCLVCQDLVVCQLLVQLLLVLLVLLLVLQVPDPVDWDQQLLSLLLSLLQSLCCQAQNDGQVSSVDPDTDLLVVLLQLLLQLSVVPSSPVPPNVVSNVVSSCVLLVVLLVSLVVCVVVVDADSHNSNSQVPTARPPPRHGDDSVNSSSNSSVCSNVASNQLSQLLQLLVVLCQVPVVLLVVQLVLLCVQQPDLGDHLVSLVSSVSLLLSSLLSCLQFLWQFKTKMFTCAFDAGSVHRTDHGGHMYMYGRNSLSQNCVQQVVSPRRDSCSVVDVVSRDPSSRQSQHHDSSGNSNPSVSSSSSSSSSSVLSNFWDKHQPVVDDFDWGDGSTIHGHRRMIRTDTPPDHRDDRDDD

GO terms:
  GO:0042802 identical protein binding (F, IPI)
  GO:0070330 aromatase activity (F, IDA)
  GO:0005506 iron ion binding (F, IDA)
  GO:0003958 NADPH-hemoprotein reductase activity (F, IDA)
  GO:0016712 oxidoreductase activity, acting on paired donors, with incorporation or reduction of molecular oxygen, reduced flavin or flavoprotein as one donor, and incorporation of one atom of oxygen (F, IDA)
  GO:0003958 NADPH-hemoprotein reductase activity (F, EXP)
  GO:0016712 oxidoreductase activity, acting on paired donors, with incorporation or reduction of molecular oxygen, reduced flavin or flavoprotein as one donor, and incorporation of one atom of oxygen (F, EXP)

InterPro domains:
  IPR001094 Flavodoxin-like [PR00369] (484-497)
  IPR001094 Flavodoxin-like [PR00369] (562-572)
  IPR001094 Flavodoxin-like [PR00369] (587-606)
  IPR001128 Cytochrome P450 [PF00067] (11-448)
  IPR001433 Oxidoreductase FAD/NAD(P)-binding [PF00175] (901-1011)
  IPR001709 Flavoprotein pyridine nucleotide cytochrome reductase [PR00371] (695-705)
  IPR001709 Flavoprotein pyridine nucleotide cytochrome reductase [PR00371] (828-835)
  IPR001709 Flavoprotein pyridine nucleotide cytochrome reductase [PR00371] (863-872)
  IPR001709 Flavoprotein pyridine nucleotide cytochrome reductase [PR00371] (900-919)
  IPR001709 Flavoprotein pyridine nucleotide cytochrome reductase [PR00371] (929-938)
  IPR001709 Flavoprotein pyridine nucleotide cytochrome reductase [PR00371] (942-953)
  IPR001709 Flavoprotein pyridine nucleotide cytochrome reductase [PR00371] (973-989)
  IPR001709 Flavoprotein pyridine nucleotide cytochrome reductase [PR00371] (996-1004)
  IPR003097 Sulfite reductase [NADPH] flavoprotein alpha-component-like, FAD-binding [PF00667] (661-868)
  IPR008254 Flavodoxin/nitric oxide synthase [PF00258] (485-617)
  IPR008254 Flavodoxin/nitric oxide synthase [PS50902] (483-622)
  IPR017927 FAD-binding domain, ferredoxin reductase-type [PS51384] (660-892)
  IPR017938 Riboflavin synthase-like beta-barrel [SSF63380] (655-884)
  IPR017972 Cytochrome P450, conserved site [PS00086] (394-403)
  IPR023173 NADPH-cytochrome p450 reductase, FAD-binding, alpha-helical domain superfamily [G3DSA:1.20.990.10] (705-826)

Sequence (898 aa):
KEMPQPKTFGELKNLPLLNTDKPVQALMKIADELGEIFKFEAPGRVTRYLSSQRLIKEACDESRFDKNLSQALKFVRDFAGDGLFTSWTHEKNWKKAHNILLPSFSQQAMKGYHAMMVDIAVQLVQKWERLNADEHIEVPEDMTRLTLDTIGLCGFNYRFNSFYRDQPHPFITSMVRALDEAMNKLNPDDPAYDENKRQFQEDIKVMNDLVDKIIADRKASGEQSDDLLTHMLNGKDPETGEPLDDENIRYQIITFLIAGHETTSGLLSFALYFLVKNPHVLQKAAEEAARVLVDPVPSYKQVKQLKYVGMVLNEALRLWPTAPAFSLYAKEDTVLGGEYPLEKGDELMVLIPQLHRDKTIWGDDVEEFRPERFENPSAIPQHAFKPFGNGQRACIGQQFALHEATLVLGMMLKHFDFEDHTNYELDIKETLTLKPEGFVVKAKSKKIPLMPQPKTFGELKNLPLLNTDKPVQALMKIADELGEIFKFEAPGRVTRYLSSQRLIKEACDESRFDKNLSQALKFVRDFAGDGLFTSWTHEKNWKKAHNILLPSFSQQAMKGYHAMMVDIAVQLVQKWERLNAEHIEVPEDMTRLTLDTIGLCGFNYRFNSFYRDQPHPFITSMVRALDEAMNKLQRYDENKRQFQEDIKVMNDLVDKIIADRKASGEQSDDLLTHMLNGKDPETGEPLDDENIRYQIITFLIAGHETTSGLLSFALYFLVKNPHVLQKAAEEAARVLVDPVPSYKQVKQLKYVGMVLNEALRLWPTAPAFSLYAKEDTVLGGEYPLEKGDELMVLIPQLHRDKTIWGDVEEFRPERFENPSAIPQHAFKPFGNGQRACIGQQFALHEATLVLGMMLKHFDFEDHTNYELDIKETLTLKPEGFVVKAKSKKIPLGGIPSP

Nearest PDB structures (foldseek):
  2ij2-assembly1_A  TM=1.002E+00  e=6.596E-73  Priestia megaterium
  8hoq-assembly1_B  TM=9.842E-01  e=2.086E-67  Priestia megaterium
  7y9j-assembly2_B  TM=9.832E-01  e=1.902E-67  Priestia megaterium NBRC 15308 = ATCC 14581
  7y9j-assembly1_A  TM=9.890E-01  e=1.045E-66  Priestia megaterium NBRC 15308 = ATCC 14581
  8jc3-assembly1_A  TM=9.811E-01  e=9.104E-65  Priestia megaterium NBRC 15308 = ATCC 14581

Organism: Priestia megaterium (strain ATCC 14581 / DSM 32 / CCUG 1817 / JCM 2506 / NBRC 15308 / NCIMB 9376 / NCTC 10342 / NRRL B-14308 / VKM B-512 / Ford 19) (NCBI:txid1348623)

B-factor: mean 22.18, std 10.4, range [8.71, 86.28]